Protein AF-0000000072265376 (afdb_homodimer)

Foldseek 3Di:
DCDPVVVVVVVVVCVVCVVVCCVVPPPPPPQDAFFWDWLCCCCVPAQVHDSVVVVVVCVVDVVQDDADDDPVDPIGTGALVSSLSCQCPDDDPNDHQADDFDDWAAAEEEEDFQDPPLCLLVLLLLLQVSVSSNNFQEEEAELAQVQLNVVLQRHDDDDACLHVLLLLLLLLQVVLQVQLVVDPHSVPDPADHSVPDDPVSNVSNPDDLCSSWAHGSRRRYIYRTHHNVSVCSQVVLVVSCVRGVLDPLLQRVLVSSVPDDRPSGHHYYYRHYNDDGSSVSNSQQNHQEYEYRFEQDPVSVVRRVVRVVVNVVVLVCCLVPNVPSCVSVVRDPSRDHLAYAYAYEQADPPDVSSVVSLVVCCVVVPPRYQPQHQHRAPLQVVCSVVSYHLSSDDCVVDPVVSSCVNVVSSSVVSVSVVVVSVVSVVVVVVVVVVD/DCDPVVVVVVVVVCVVCVVVCCVVPPPVPPQDAFFWDWLCCCCVPAQVHDSVVVVVVCVVDVVQDDADDDPVDPIGTGALVSSLSCQCPDDDPNDHQADDFDDWAAAEEEEDFQDPPLCLLVLLLLLQVSVSSNNFQEEEAELDQVQLNVVLQRHDDDDACLHVLLLLLLLLQVVLQVQLVVDPHSVPDPADHSVRDDPVSNVSNPDDLCSSWAHGSRRRYIYRTHHNVSVCSQVVLVVSCVRGVLDPLLQRVLVSSVPDDRPSGHHYYYRHYNDDGSSVSNSQQNHQEYEYRFEQDPVSVVRRVVRVVVNVVVLVCCLVPNVPSCVSVVRDPSRDHLAYAYAYEQADPPDPSSVVSLVVCCVVVPPRYQPQHQHRAPLQVVQSVVSYHLSSDDCVVDPVVSSCVNVVSSSSVSVSVVVVSVVSVVVVVVVVVVD

Nearest PDB structures (foldseek):
  7npe-assembly2_C  TM=7.413E-01  e=2.952E-21  Vibrio cholerae
  7npe-assembly1_A  TM=7.577E-01  e=4.444E-20  Vibrio cholerae
  7npe-assembly2_D  TM=7.498E-01  e=7.240E-20  Vibrio cholerae
  7npe-assembly1_B  TM=7.068E-01  e=3.389E-20  Vibrio cholerae
  3ez6-assembly1_B  TM=6.728E-01  e=1.058E-19  Escherichia coli

Sequence (870 aa):
MRDFSYLQDMNERSLAQQAAVRKATFSPSETKQLRPFSIWEISSFMFDVPADTLRKKLAEDPSLPQGVVEEEGRQRWFTLAEINELRRRVRFRGKKLLPERPKGRALRVAVSNFKGGVGKTVVAQHLANAAALDGYRVLVVDFDPQATLTHSMGLVEVKEWDTVWGIMCRDLCKEADRIMEAYDDPADCPYPAADELPKDVQEIGTMRVQDFIQRTAWSTIDIIPSCANAAFVEFASAQYRSLHKAWSFFGCVARYLDELPEDQYDLVIFDCPPAIGYQSLNAAFAADVLYIPSGPGYWEYDSTTSFLGQLGDALQEISDGFERIAADAGIQLPKRFVDIRVLMTRFEVANPLHVAMLQAFRNVFGADVCQHPIEMTRAVEQSGRFQMSVYEQDYREMTRETWKRARQSFDNAYAEFKETILKAWKERNEMREVAMRDFSYLQDMNERSLAQQAAVRKATFSPSETKQLRPFSIWEISSFMFDVPADTLRKKLAEDPSLPQGVVEEEGRQRWFTLAEINELRRRVRFRGKKLLPERPKGRALRVAVSNFKGGVGKTVVAQHLANAAALDGYRVLVVDFDPQATLTHSMGLVEVKEWDTVWGIMCRDLCK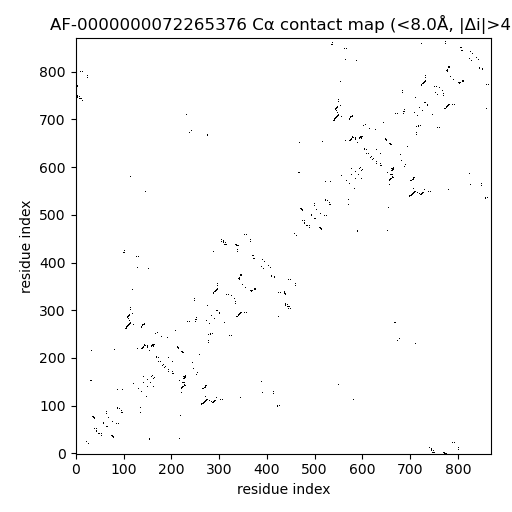EADRIMEAYDDPADCPYPAADELPKDVQEIGTMRVQDFIQRTAWSTIDIIPSCANAAFVEFASAQYRSLHKAWSFFGCVARYLDELPEDQYDLVIFDCPPAIGYQSLNAAFAADVLYIPSGPGYWEYDSTTSFLGQLGDALQEISDGFERIAADAGIQLPKRFVDIRVLMTRFEVANPLHVAMLQAFRNVFGADVCQHPIEMTRAVEQSGRFQMSVYEQDYREMTRETWKRARQSFDNAYAEFKETILKAWKERNEMREVA

Radius of gyration: 28.77 Å; Cα contacts (8 Å, |Δi|>4): 1551; chains: 2; bounding box: 77×93×60 Å

Secondary structure (DSSP, 8-state):
-BSHHHHHHHHHHHHHHHHHHHHHHS-TT----PPPEEHHHIIIIIS-S-HHHHHHHHHH-TTS---EE-TT-S-EEE-HHHHHHHHHH--BTTB--SPP--SSSPEEEEE--SSTTSSHHHHHHHHHHHHHHTT--EEEEE--TT-HHHHHTT-----GGGSHHHHHHHHHHHHHHHHHHTSSSGGG--S--GGGS-HHHHHHHT--GGGG-EE-SSTTEEEE---GGGGGHHHHHHHHHHH-TT--GGGHHHHHHHTS-TTT-SEEEEE--SS-SHHHHHHHHH-SEEEEEE-SSHHHHHHHHHHHHHHHHHHHHHHHHSHHHHHHHT--SS--BSEEEEEE-S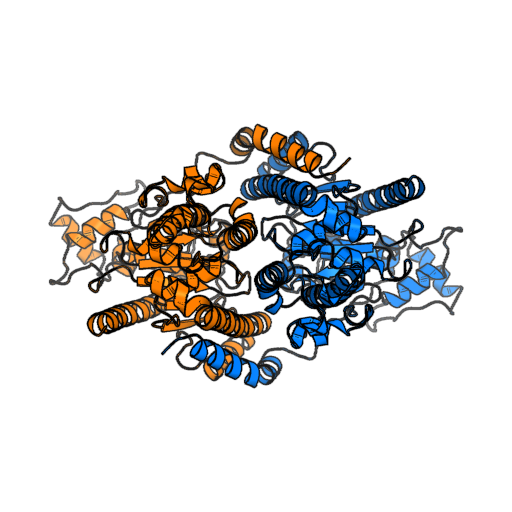B-TT-HHHHHHHHHHHHHHGGGB-SSPPBP-HHHHHHHHTT--TTTS-GGGS-HHHHHHHHHHHHHHHHHHHHHHHHHHHHHHHHHHH-/-BSHHHHHHHHHHHHHHHHHHHHHHS-TT----PPPEEHHHIIIIIS-S-HHHHHHHHHH-TTS---EE-TT-S-EEE-HHHHHHHHHH--BTTB--SPP--SSSPEEEEE--SSTTSSHHHHHHHHHHHHHHTT--EEEEE--TT-HHHHHTT-----GGGSHHHHHHHHHHHHHHHHHHTSSSGGG--S--GGGS-HHHHHHHT--GGGG-EE-SSTTEEEE---GGGGGHHHHHHHHHHH-TT--GGGHHHHHHHTS-TTT-SEEEEE--SS-SHHHHHHHHH-SEEEEEE-SSHHHHHHHHHHHHHHHHHHHHHHHHSHHHHHHHT--SS--BSEEEEEE-SB-TT-HHHHHHHHHHHHHHGGGB-SSPPBP-HHHHHHHHTT--TTTS-GGGS-HHHHHHHHHHHHHHHHHHHHHHHHHHHHHHHHHHH-

InterPro domains:
  IPR025669 AAA domain [PF13614] (109-307)
  IPR027417 P-loop containing nucleoside triphosphate hydrolase [G3DSA:3.40.50.300] (109-427)
  IPR027417 P-loop containing nucleoside triphosphate hydrolase [SSF52540] (107-409)
  IPR050678 DNA Partitioning ATPase [PTHR13696] (103-417)

pLDDT: mean 89.79, std 8.62, range [45.22, 98.81]

Structure (mmCIF, N/CA/C/O backbone):
data_AF-0000000072265376-model_v1
#
loop_
_entity.id
_entity.type
_entity.pdbx_description
1 polymer 'RepA partitioning protein/ATPase, ParA type'
#
loop_
_atom_site.group_PDB
_atom_site.id
_atom_site.type_symbol
_atom_site.label_atom_id
_atom_site.label_alt_id
_atom_site.label_comp_id
_atom_site.label_asym_id
_atom_site.label_entity_id
_atom_site.label_seq_id
_atom_site.pdbx_PDB_ins_code
_atom_site.Cartn_x
_atom_site.Cartn_y
_atom_site.Cartn_z
_atom_site.occupancy
_atom_site.B_iso_or_equiv
_atom_site.auth_seq_id
_atom_site.auth_comp_id
_atom_site.auth_asym_id
_atom_site.auth_atom_id
_atom_site.pdbx_PDB_model_num
ATOM 1 N N . MET A 1 1 ? 13.227 8.547 27.469 1 73.19 1 MET A N 1
ATOM 2 C CA . MET A 1 1 ? 13.312 9.203 26.172 1 73.19 1 MET A CA 1
ATOM 3 C C . MET A 1 1 ? 12.711 8.32 25.078 1 73.19 1 MET A C 1
ATOM 5 O O . MET A 1 1 ? 12.969 7.113 25.047 1 73.19 1 MET A O 1
ATOM 9 N N . ARG A 1 2 ? 11.805 8.812 24.297 1 91.25 2 ARG A N 1
ATOM 10 C CA . ARG A 1 2 ? 11.102 8 23.312 1 91.25 2 ARG A CA 1
ATOM 11 C C . ARG A 1 2 ? 11.898 7.895 22.031 1 91.25 2 ARG A C 1
ATOM 13 O O . ARG A 1 2 ? 11.516 8.469 21 1 91.25 2 ARG A O 1
ATOM 20 N N . ASP A 1 3 ? 13.062 7.16 22.219 1 94 3 ASP A N 1
ATOM 21 C CA . ASP A 1 3 ? 13.938 6.887 21.094 1 94 3 ASP A CA 1
ATOM 22 C C . ASP A 1 3 ? 13.727 5.465 20.562 1 94 3 ASP A C 1
ATOM 24 O O . ASP A 1 3 ? 12.68 4.859 20.797 1 94 3 ASP A O 1
ATOM 28 N N . PHE A 1 4 ? 14.68 5 19.781 1 94.06 4 PHE A N 1
ATOM 29 C CA . PHE A 1 4 ? 14.539 3.688 19.172 1 94.06 4 PHE A CA 1
ATOM 30 C C . PHE A 1 4 ? 14.398 2.602 20.219 1 94.06 4 PHE A C 1
ATOM 32 O O . PHE A 1 4 ? 13.68 1.621 20.016 1 94.06 4 PHE A O 1
ATOM 39 N N . SER A 1 5 ? 15.062 2.773 21.359 1 94.94 5 SER A N 1
ATOM 40 C CA . SER A 1 5 ? 14.992 1.774 22.422 1 94.94 5 SER A CA 1
ATOM 41 C C . SER A 1 5 ? 13.586 1.67 22.984 1 94.94 5 SER A C 1
ATOM 43 O O . SER A 1 5 ? 13.141 0.583 23.375 1 94.94 5 SER A O 1
ATOM 45 N N . TYR A 1 6 ? 12.93 2.783 23.094 1 95.12 6 TYR A N 1
ATOM 46 C CA . TYR A 1 6 ? 11.547 2.797 23.562 1 95.12 6 TYR A CA 1
ATOM 47 C C . TYR A 1 6 ? 10.641 2.01 22.625 1 95.12 6 TYR A C 1
ATOM 49 O O . TYR A 1 6 ? 9.797 1.232 23.078 1 95.12 6 TYR A O 1
ATOM 57 N N . LEU A 1 7 ? 10.773 2.215 21.359 1 95.25 7 LEU A N 1
ATOM 58 C CA . LEU A 1 7 ? 10 1.489 20.344 1 95.25 7 LEU A CA 1
ATOM 59 C C . LEU A 1 7 ? 10.289 -0.007 20.422 1 95.25 7 LEU A C 1
ATOM 61 O O . LEU A 1 7 ? 9.375 -0.825 20.328 1 95.25 7 LEU A O 1
ATOM 65 N N . GLN A 1 8 ? 11.555 -0.35 20.578 1 94.62 8 GLN A N 1
ATOM 66 C CA . GLN A 1 8 ? 11.961 -1.748 20.688 1 94.62 8 GLN A CA 1
ATOM 67 C C . GLN A 1 8 ? 11.391 -2.396 21.938 1 94.62 8 GLN A C 1
ATOM 69 O O . GLN A 1 8 ? 11.016 -3.572 21.922 1 94.62 8 GLN A O 1
ATOM 74 N N . ASP A 1 9 ? 11.352 -1.586 23 1 95.19 9 ASP A N 1
ATOM 75 C CA . ASP A 1 9 ? 10.75 -2.078 24.234 1 95.19 9 ASP A CA 1
ATOM 76 C C . ASP A 1 9 ? 9.258 -2.359 24.047 1 95.19 9 ASP A C 1
ATOM 78 O O . ASP A 1 9 ? 8.742 -3.367 24.531 1 95.19 9 ASP A O 1
ATOM 82 N N . MET A 1 10 ? 8.578 -1.431 23.422 1 94.69 10 MET A N 1
ATOM 83 C CA . MET A 1 10 ? 7.168 -1.646 23.109 1 94.69 10 MET A CA 1
ATOM 84 C C . MET A 1 10 ? 6.984 -2.918 22.281 1 94.69 10 MET A C 1
ATOM 86 O O . MET A 1 10 ? 6.062 -3.697 22.531 1 94.69 10 MET A O 1
ATOM 90 N N . ASN A 1 11 ? 7.828 -3.104 21.266 1 93.5 11 ASN A N 1
ATOM 91 C CA . ASN A 1 11 ? 7.797 -4.289 20.422 1 93.5 11 ASN A CA 1
ATOM 92 C C . ASN A 1 11 ? 7.98 -5.566 21.234 1 93.5 11 ASN A C 1
ATOM 94 O O . ASN A 1 11 ? 7.258 -6.543 21.031 1 93.5 11 ASN A O 1
ATOM 98 N N . GLU A 1 12 ? 8.969 -5.566 22.109 1 93.56 12 GLU A N 1
ATOM 99 C CA . GLU A 1 12 ? 9.266 -6.738 22.938 1 93.56 12 GLU A CA 1
ATOM 100 C C . GLU A 1 12 ? 8.086 -7.105 23.828 1 93.56 12 GLU A C 1
ATOM 102 O O . GLU A 1 12 ? 7.754 -8.281 23.969 1 93.56 12 GLU A O 1
ATOM 107 N N . ARG A 1 13 ? 7.477 -6.102 24.406 1 93.06 13 ARG A N 1
ATOM 108 C CA . ARG A 1 13 ? 6.301 -6.34 25.234 1 93.06 13 ARG A CA 1
ATOM 109 C C . ARG A 1 13 ? 5.168 -6.945 24.422 1 93.06 13 ARG A C 1
ATOM 111 O O . ARG A 1 13 ? 4.469 -7.848 24.891 1 93.06 13 ARG A O 1
ATOM 118 N N . SER A 1 14 ? 4.984 -6.406 23.266 1 92.56 14 SER A N 1
ATOM 119 C CA . SER A 1 14 ? 3.932 -6.898 22.375 1 92.56 14 SER A CA 1
ATOM 120 C C . SER A 1 14 ? 4.184 -8.344 21.969 1 92.56 14 SER A C 1
ATOM 122 O O . SER A 1 14 ? 3.27 -9.172 22 1 92.56 14 SER A O 1
ATOM 124 N N . LEU A 1 15 ? 5.418 -8.641 21.578 1 87.69 15 LEU A N 1
ATOM 125 C CA . LEU A 1 15 ? 5.785 -9.992 21.172 1 87.69 15 LEU A CA 1
ATOM 126 C C . LEU A 1 15 ? 5.559 -10.984 22.297 1 87.69 15 LEU A C 1
ATOM 128 O O . LEU A 1 15 ? 5.113 -12.109 22.062 1 87.69 15 LEU A O 1
ATOM 132 N N . ALA A 1 16 ? 5.863 -10.516 23.5 1 88.62 16 ALA A N 1
ATOM 133 C CA . ALA A 1 16 ? 5.73 -11.383 24.672 1 88.62 16 ALA A CA 1
ATOM 134 C C . ALA A 1 16 ? 4.273 -11.758 24.906 1 88.62 16 ALA A C 1
ATOM 136 O O . ALA A 1 16 ? 3.979 -12.836 25.422 1 88.62 16 ALA A O 1
ATOM 137 N N . GLN A 1 17 ? 3.369 -10.945 24.5 1 87.62 17 GLN A N 1
ATOM 138 C CA . GLN A 1 17 ? 1.954 -11.172 24.766 1 87.62 17 GLN A CA 1
ATOM 139 C C . GLN A 1 17 ? 1.218 -11.648 23.516 1 87.62 17 GLN A C 1
ATOM 141 O O . GLN A 1 17 ? 0 -11.844 23.547 1 87.62 17 GLN A O 1
ATOM 146 N N . GLN A 1 18 ? 1.909 -11.789 22.453 1 82.5 18 GLN A N 1
ATOM 147 C CA . GLN A 1 18 ? 1.302 -12.047 21.141 1 82.5 18 GLN A CA 1
ATOM 148 C C . GLN A 1 18 ? 0.483 -13.336 21.172 1 82.5 18 GLN A C 1
ATOM 150 O O . GLN A 1 18 ? -0.632 -13.375 20.641 1 82.5 18 GLN A O 1
ATOM 155 N N . ALA A 1 19 ? 1.079 -14.344 21.766 1 76.81 19 ALA A N 1
ATOM 156 C CA . ALA A 1 19 ? 0.381 -15.625 21.828 1 76.81 19 ALA A CA 1
ATOM 157 C C . ALA A 1 19 ? -0.904 -15.508 22.641 1 76.81 19 ALA A C 1
ATOM 159 O O . ALA A 1 19 ? -1.944 -16.047 22.266 1 76.81 19 ALA A O 1
ATOM 160 N N . ALA A 1 20 ? -0.816 -14.812 23.734 1 80.5 20 ALA A N 1
ATOM 161 C CA . ALA A 1 20 ? -1.979 -14.617 24.594 1 80.5 20 ALA A CA 1
ATOM 162 C C . ALA A 1 20 ? -3.059 -13.805 23.891 1 80.5 20 ALA A C 1
ATOM 164 O O . ALA A 1 20 ? -4.25 -14.102 24.016 1 80.5 20 ALA A O 1
ATOM 165 N N . VAL A 1 21 ? -2.629 -12.828 23.188 1 81.88 21 VAL A N 1
ATOM 166 C CA . VAL A 1 21 ? -3.557 -11.969 22.469 1 81.88 21 VAL A CA 1
ATOM 167 C C . VAL A 1 21 ? -4.238 -12.758 21.344 1 81.88 21 VAL A C 1
ATOM 169 O O . VAL A 1 21 ? -5.441 -12.617 21.125 1 81.88 21 VAL A O 1
ATOM 172 N N . ARG A 1 22 ? -3.471 -13.531 20.719 1 77.31 22 ARG A N 1
ATOM 173 C CA . ARG A 1 22 ? -4.016 -14.367 19.656 1 77.31 22 ARG A CA 1
ATOM 174 C C . ARG A 1 22 ? -5.086 -15.312 20.203 1 77.31 22 ARG A C 1
ATOM 176 O O . ARG A 1 22 ? -6.164 -15.43 19.609 1 77.31 22 ARG A O 1
ATOM 183 N N . LYS A 1 23 ? -4.75 -15.984 21.25 1 74.25 23 LYS A N 1
ATOM 184 C CA . LYS A 1 23 ? -5.672 -16.938 21.844 1 74.25 23 LYS A CA 1
ATOM 185 C C . LYS A 1 23 ? -6.969 -16.25 22.281 1 74.25 23 LYS A C 1
ATOM 187 O O . LYS A 1 23 ? -8.047 -16.828 22.156 1 74.25 23 LYS A O 1
ATOM 192 N N . ALA A 1 24 ? -6.816 -15.039 22.719 1 72.06 24 ALA A N 1
ATOM 193 C CA . ALA A 1 24 ? -7.961 -14.32 23.281 1 72.06 24 ALA A CA 1
ATOM 194 C C . ALA A 1 24 ? -8.812 -13.703 22.172 1 72.06 24 ALA A C 1
ATOM 196 O O . ALA A 1 24 ? -9.992 -13.406 22.375 1 72.06 24 ALA A O 1
ATOM 197 N N . THR A 1 25 ? -8.164 -13.492 21.125 1 67.06 25 THR A N 1
ATOM 198 C CA . THR A 1 25 ? -8.859 -12.641 20.172 1 67.06 25 THR A CA 1
ATOM 199 C C . THR A 1 25 ? -9.047 -13.359 18.844 1 67.06 25 THR A C 1
ATOM 201 O O . THR A 1 25 ? -9.727 -12.844 17.938 1 67.06 25 THR A O 1
ATOM 204 N N . PHE A 1 26 ? -8.031 -14.391 18.75 1 60.47 26 PHE A N 1
ATOM 205 C CA . PHE A 1 26 ? -8.102 -15.109 17.484 1 60.47 26 PHE A CA 1
ATOM 206 C C . PHE A 1 26 ? -8.852 -16.438 17.656 1 60.47 26 PHE A C 1
ATOM 208 O O . PHE A 1 26 ? -8.617 -17.172 18.609 1 60.47 26 PHE A O 1
ATOM 215 N N . SER A 1 27 ? -9.945 -16.609 17.328 1 53.09 27 SER A N 1
ATOM 216 C CA . SER A 1 27 ? -10.562 -17.922 17.375 1 53.09 27 SER A CA 1
ATOM 217 C C . SER A 1 27 ? -9.734 -18.953 16.594 1 53.09 27 SER A C 1
ATOM 219 O O . SER A 1 27 ? -9.648 -18.875 15.359 1 53.09 27 SER A O 1
ATOM 221 N N . PRO A 1 28 ? -8.547 -19.375 17.297 1 47.94 28 PRO A N 1
ATOM 222 C CA . PRO A 1 28 ? -7.629 -20.344 16.703 1 47.94 28 PRO A CA 1
ATOM 223 C C . PRO A 1 28 ? -8.328 -21.312 15.742 1 47.94 28 PRO A C 1
ATOM 225 O O . PRO A 1 28 ? -7.699 -21.812 14.805 1 47.94 28 PRO A O 1
ATOM 228 N N . SER A 1 29 ? -9.312 -21.953 16.469 1 45.22 29 SER A N 1
ATOM 229 C CA . SER A 1 29 ? -9.82 -23.172 15.875 1 45.22 29 SER A CA 1
ATOM 230 C C . SER A 1 29 ? -9.867 -23.078 14.352 1 45.22 29 SER A C 1
ATOM 232 O O . SER A 1 29 ? -10 -24.078 13.656 1 45.22 29 SER A O 1
ATOM 234 N N . GLU A 1 30 ? -10.195 -21.969 13.664 1 55.22 30 GLU A N 1
ATOM 235 C CA . GLU A 1 30 ? -10.836 -22.344 12.406 1 55.22 30 GLU A CA 1
ATOM 236 C C . GLU A 1 30 ? -9.875 -22.188 11.227 1 55.22 30 GLU A C 1
ATOM 238 O O . GLU A 1 30 ? -9.664 -21.078 10.727 1 55.22 30 GLU A O 1
ATOM 243 N N . THR A 1 31 ? -8.656 -23.031 11.344 1 70.62 31 THR A N 1
ATOM 244 C CA . THR A 1 31 ? -7.984 -23.219 10.062 1 70.62 31 THR A CA 1
ATOM 245 C C . THR A 1 31 ? -8.992 -23.188 8.914 1 70.62 31 THR A C 1
ATOM 247 O O . THR A 1 31 ? -10.016 -23.859 8.961 1 70.62 31 THR A O 1
ATOM 250 N N . LYS A 1 32 ? -8.625 -22.359 8.086 1 84.62 32 LYS A N 1
ATOM 251 C CA . LYS A 1 32 ? -9.5 -22.25 6.922 1 84.62 32 LYS A CA 1
ATOM 252 C C . LYS A 1 32 ? -9.539 -23.578 6.152 1 84.62 32 LYS A C 1
ATOM 254 O O . LYS A 1 32 ? -8.5 -24.188 5.902 1 84.62 32 LYS A O 1
ATOM 259 N N . GLN A 1 33 ? -10.711 -24.047 5.953 1 87.75 33 GLN A N 1
ATOM 260 C CA . GLN A 1 33 ? -10.922 -25.234 5.121 1 87.75 33 GLN A CA 1
ATOM 261 C C . GLN A 1 33 ? -11.805 -24.906 3.92 1 87.75 33 GLN A C 1
ATOM 263 O O . GLN A 1 33 ? -12.766 -24.141 4.035 1 87.75 33 GLN A O 1
ATOM 268 N N . LEU A 1 34 ? -11.398 -25.453 2.85 1 93.38 34 LEU A N 1
ATOM 269 C CA . LEU A 1 34 ? -12.227 -25.312 1.657 1 93.38 34 LEU A CA 1
ATOM 270 C C . LEU A 1 34 ? -13.469 -26.188 1.746 1 93.38 34 LEU A C 1
ATOM 272 O O . LEU A 1 34 ? -13.375 -27.391 2.033 1 93.38 34 LEU A O 1
ATOM 276 N N . ARG A 1 35 ? -14.555 -25.609 1.521 1 91.88 35 ARG A N 1
ATOM 277 C CA . ARG A 1 35 ? -15.797 -26.375 1.541 1 91.88 35 ARG A CA 1
ATOM 278 C C . ARG A 1 35 ? -15.844 -27.375 0.395 1 91.88 35 ARG A C 1
ATOM 280 O O . ARG A 1 35 ? -15.172 -27.203 -0.623 1 91.88 35 ARG A O 1
ATOM 287 N N . PRO A 1 36 ? -16.656 -28.406 0.591 1 94.88 36 PRO A N 1
ATOM 288 C CA . PRO A 1 36 ? -16.875 -29.312 -0.539 1 94.88 36 PRO A CA 1
ATOM 289 C C . PRO A 1 36 ? -17.797 -28.719 -1.597 1 94.88 36 PRO A C 1
ATOM 291 O O . PRO A 1 36 ? -18.406 -27.672 -1.379 1 94.88 36 PRO A O 1
ATOM 294 N N . PHE A 1 37 ? -17.781 -29.391 -2.725 1 95.62 37 PHE A N 1
ATOM 295 C CA . PHE A 1 37 ? -18.594 -28.953 -3.855 1 95.62 37 PHE A CA 1
ATOM 296 C C . PHE A 1 37 ? -19.656 -29.969 -4.203 1 95.62 37 PHE A C 1
ATOM 298 O O . PHE A 1 37 ? -19.422 -31.172 -4.145 1 95.62 37 PHE A O 1
ATOM 305 N N . SER A 1 38 ? -20.828 -29.5 -4.594 1 93.5 38 SER A N 1
ATOM 306 C CA . SER A 1 38 ? -21.938 -30.375 -4.941 1 93.5 38 SER A CA 1
ATOM 307 C C . SER A 1 38 ? -21.766 -30.953 -6.34 1 93.5 38 SER A C 1
ATOM 309 O O . SER A 1 38 ? -21.047 -30.391 -7.164 1 93.5 38 SER A O 1
ATOM 311 N N . ILE A 1 39 ? -22.438 -32.031 -6.574 1 93.56 39 ILE A N 1
ATOM 312 C CA . ILE A 1 39 ? -22.422 -32.625 -7.898 1 93.56 39 ILE A CA 1
ATOM 313 C C . ILE A 1 39 ? -22.922 -31.641 -8.938 1 93.56 39 ILE A C 1
ATOM 315 O O . ILE A 1 39 ? -22.453 -31.625 -10.078 1 93.56 39 ILE A O 1
ATOM 319 N N . TRP A 1 40 ? -23.828 -30.828 -8.516 1 91.44 40 TRP A N 1
ATOM 320 C CA . TRP A 1 40 ? -24.344 -29.812 -9.422 1 91.44 40 TRP A CA 1
ATOM 321 C C . TRP A 1 40 ? -23.25 -28.812 -9.812 1 91.44 40 TRP A C 1
ATOM 323 O O . TRP A 1 40 ? -23.094 -28.484 -10.984 1 91.44 40 TRP A O 1
ATOM 333 N N . GLU A 1 41 ? -22.516 -28.328 -8.852 1 93.56 41 GLU A N 1
ATOM 334 C CA . GLU A 1 41 ? -21.406 -27.406 -9.109 1 93.56 41 GLU A CA 1
ATOM 335 C C . GLU A 1 41 ? -20.359 -28.047 -10.008 1 93.56 41 GLU A C 1
ATOM 337 O O . GLU A 1 41 ? -19.875 -27.422 -10.953 1 93.56 41 GLU A O 1
ATOM 342 N N . ILE A 1 42 ? -20.062 -29.312 -9.703 1 95.75 42 ILE A N 1
ATOM 343 C CA . ILE A 1 42 ? -19.016 -30.016 -10.422 1 95.75 42 ILE A CA 1
ATOM 344 C C . ILE A 1 42 ? -19.438 -30.219 -11.875 1 95.75 42 ILE A C 1
ATOM 346 O O . ILE A 1 42 ? -18.672 -29.938 -12.797 1 95.75 42 ILE A O 1
ATOM 350 N N . SER A 1 43 ? -20.641 -30.641 -12.078 1 94.44 43 SER A N 1
ATOM 351 C CA . SER A 1 43 ? -21.156 -30.953 -13.414 1 94.44 43 SER A CA 1
ATOM 352 C C . SER A 1 43 ? -21.344 -29.672 -14.234 1 94.44 43 SER A C 1
ATOM 354 O O . SER A 1 43 ? -21 -29.641 -15.414 1 94.44 43 SER A O 1
ATOM 356 N N . SER A 1 44 ? -21.75 -28.578 -13.609 1 92 44 SER A N 1
ATOM 357 C CA . SER A 1 44 ? -22.141 -27.375 -14.328 1 92 44 SER A CA 1
ATOM 358 C C . SER A 1 44 ? -20.953 -26.438 -14.555 1 92 44 SER A C 1
ATOM 360 O O . SER A 1 44 ? -20.891 -25.75 -15.578 1 92 44 SER A O 1
ATOM 362 N N . PHE A 1 45 ? -20 -26.453 -13.594 1 92.31 45 PHE A N 1
ATOM 363 C CA . PHE A 1 45 ? -19.031 -25.375 -13.633 1 92.31 45 PHE A CA 1
ATOM 364 C C . PHE A 1 45 ? -17.609 -25.922 -13.758 1 92.31 45 PHE A C 1
ATOM 366 O O . PHE A 1 45 ? -16.672 -25.172 -14.008 1 92.31 45 PHE A O 1
ATOM 373 N N . MET A 1 46 ? -17.453 -27.234 -13.594 1 94 46 MET A N 1
ATOM 374 C CA . MET A 1 46 ? -16.094 -27.766 -13.625 1 94 46 MET A CA 1
ATOM 375 C C . MET A 1 46 ? -15.922 -28.75 -14.773 1 94 46 MET A C 1
ATOM 377 O O . MET A 1 46 ? -15.062 -28.578 -15.633 1 94 46 MET A O 1
ATOM 381 N N . PHE A 1 47 ? -16.828 -29.703 -14.852 1 94.88 47 PHE A N 1
ATOM 382 C CA . PHE A 1 47 ? -16.672 -30.766 -15.844 1 94.88 47 PHE A CA 1
ATOM 383 C C . PHE A 1 47 ? -17.484 -30.469 -17.094 1 94.88 47 PHE A C 1
ATOM 385 O O . PHE A 1 47 ? -17.25 -31.062 -18.156 1 94.88 47 PHE A O 1
ATOM 392 N N . ASP A 1 48 ? -18.422 -29.609 -17.031 1 91.81 48 ASP A N 1
ATOM 393 C CA . ASP A 1 48 ? -19.312 -29.25 -18.125 1 91.81 48 ASP A CA 1
ATOM 394 C C . ASP A 1 48 ? -20 -30.484 -18.688 1 91.81 48 ASP A C 1
ATOM 396 O O . ASP A 1 48 ? -19.938 -30.75 -19.891 1 91.81 48 ASP A O 1
ATOM 400 N N . VAL A 1 49 ? -20.609 -31.281 -17.844 1 93.94 49 VAL A N 1
ATOM 401 C CA . VAL A 1 49 ? -21.406 -32.438 -18.188 1 93.94 49 VAL A CA 1
ATOM 402 C C . VAL A 1 49 ? -22.719 -32.438 -17.406 1 93.94 49 VAL A C 1
ATOM 404 O O . VAL A 1 49 ? -22.812 -31.828 -16.344 1 93.94 49 VAL A O 1
ATOM 407 N N . PRO A 1 50 ? -23.766 -33.031 -17.938 1 94.06 50 PRO A N 1
ATOM 408 C CA . PRO A 1 50 ? -25 -33.125 -17.156 1 94.06 50 PRO A CA 1
ATOM 409 C C . PRO A 1 50 ? -24.812 -33.906 -15.852 1 94.06 50 PRO A C 1
ATOM 411 O O . PRO A 1 50 ? -24.078 -34.906 -15.812 1 94.06 50 PRO A O 1
ATOM 414 N N . ALA A 1 51 ? -25.5 -33.438 -14.883 1 93.94 51 ALA A N 1
ATOM 415 C CA . ALA A 1 51 ? -25.391 -34.062 -13.562 1 93.94 51 ALA A CA 1
ATOM 416 C C . ALA A 1 51 ? -25.719 -35.531 -13.617 1 93.94 51 ALA A C 1
ATOM 418 O O . ALA A 1 51 ? -25.094 -36.344 -12.938 1 93.94 51 ALA A O 1
ATOM 419 N N . ASP A 1 52 ? -26.688 -35.812 -14.422 1 94.31 52 ASP A N 1
ATOM 420 C CA . ASP A 1 52 ? -27.125 -37.219 -14.531 1 94.31 52 ASP A CA 1
ATOM 421 C C . ASP A 1 52 ? -26.047 -38.094 -15.133 1 94.31 52 ASP A C 1
ATOM 423 O O . ASP A 1 52 ? -25.891 -39.25 -14.75 1 94.31 52 ASP A O 1
ATOM 427 N N . THR A 1 53 ? -25.344 -37.562 -16.031 1 94.56 53 THR A N 1
ATOM 428 C CA . THR A 1 53 ? -24.234 -38.281 -16.656 1 94.56 53 THR A CA 1
ATOM 429 C C . THR A 1 53 ? -23.141 -38.594 -15.641 1 94.56 53 THR A C 1
ATOM 431 O O . THR A 1 53 ? -22.578 -39.688 -15.625 1 94.56 53 THR A O 1
ATOM 434 N N . LEU A 1 54 ? -22.828 -37.656 -14.805 1 94.62 54 LEU A N 1
ATOM 435 C CA . LEU A 1 54 ? -21.828 -37.844 -13.766 1 94.62 54 LEU A CA 1
ATOM 436 C C . LEU A 1 54 ? -22.297 -38.875 -12.727 1 94.62 54 LEU A C 1
ATOM 438 O O . LEU A 1 54 ? -21.531 -39.719 -12.305 1 94.62 54 LEU A O 1
ATOM 442 N N . ARG A 1 55 ? -23.578 -38.812 -12.383 1 93.75 55 ARG A N 1
ATOM 443 C CA . ARG A 1 55 ? -24.141 -39.75 -11.422 1 93.75 55 ARG A CA 1
ATOM 444 C C . ARG A 1 55 ? -24.078 -41.188 -11.953 1 93.75 55 ARG A C 1
ATOM 446 O O . ARG A 1 55 ? -23.797 -42.125 -11.203 1 93.75 55 ARG A O 1
ATOM 453 N N . LYS A 1 56 ? -24.391 -41.219 -13.148 1 94.31 56 LYS A N 1
ATOM 454 C CA . LYS A 1 56 ? -24.344 -42.531 -13.781 1 94.31 56 LYS A CA 1
ATOM 455 C C . LYS A 1 56 ? -22.938 -43.125 -13.773 1 94.31 56 LYS A C 1
ATOM 457 O O . LYS A 1 56 ? -22.734 -44.312 -13.484 1 94.31 56 LYS A O 1
ATOM 462 N N . LYS A 1 57 ? -21.984 -42.312 -14.117 1 94 57 LYS A N 1
ATOM 463 C CA . LYS A 1 57 ? -20.594 -42.75 -14.117 1 94 57 LYS A CA 1
ATOM 464 C C . LYS A 1 57 ? -20.156 -43.188 -12.734 1 94 57 LYS A C 1
ATOM 466 O O . LYS A 1 57 ? -19.391 -44.156 -12.602 1 94 57 LYS A O 1
ATOM 471 N N . LEU A 1 58 ? -20.562 -42.469 -11.719 1 94.44 58 LEU A N 1
ATOM 472 C CA . LEU A 1 58 ? -20.219 -42.812 -10.344 1 94.44 58 LEU A CA 1
ATOM 473 C C . LEU A 1 58 ? -20.859 -44.125 -9.922 1 94.44 58 LEU A C 1
ATOM 475 O O . LEU A 1 58 ? -20.25 -44.938 -9.211 1 94.44 58 LEU A O 1
ATOM 479 N N . ALA A 1 59 ? -22.047 -44.312 -10.383 1 93.94 59 ALA A N 1
ATOM 480 C CA . ALA A 1 59 ? -22.781 -45.531 -10.062 1 93.94 59 ALA A CA 1
ATOM 481 C C . ALA A 1 59 ? -22.141 -46.75 -10.75 1 93.94 59 ALA A C 1
ATOM 483 O O . ALA A 1 59 ? -22.141 -47.844 -10.195 1 93.94 59 ALA A O 1
ATOM 484 N N . GLU A 1 60 ? -21.641 -46.562 -11.906 1 94.69 60 GLU A N 1
ATOM 485 C CA . GLU A 1 60 ? -21.062 -47.656 -12.711 1 94.69 60 GLU A CA 1
ATOM 486 C C . GLU A 1 60 ? -19.703 -48.094 -12.148 1 94.69 60 GLU A C 1
ATOM 488 O O . GLU A 1 60 ? -19.297 -49.219 -12.336 1 94.69 60 GLU A O 1
ATOM 493 N N . ASP A 1 61 ? -18.984 -47.219 -11.547 1 95.25 61 ASP A N 1
ATOM 494 C CA . ASP A 1 61 ? -17.656 -47.5 -11.016 1 95.25 61 ASP A CA 1
ATOM 495 C C . ASP A 1 61 ? -17.547 -47.094 -9.547 1 95.25 61 ASP A C 1
ATOM 497 O O . ASP A 1 61 ? -17.094 -46 -9.242 1 95.25 61 ASP A O 1
ATOM 501 N N . PRO A 1 62 ? -17.797 -47.969 -8.609 1 94.19 62 PRO A N 1
ATOM 502 C CA . PRO A 1 62 ? -17.797 -47.656 -7.18 1 94.19 62 PRO A CA 1
ATOM 503 C C . PRO A 1 62 ? -16.406 -47.344 -6.645 1 94.19 62 PRO A C 1
ATOM 505 O O . PRO A 1 62 ? -16.266 -46.875 -5.52 1 94.19 62 PRO A O 1
ATOM 508 N N . SER A 1 63 ? -15.43 -47.625 -7.492 1 95.88 63 SER A N 1
ATOM 509 C CA . SER A 1 63 ? -14.07 -47.375 -7.035 1 95.88 63 SER A CA 1
ATOM 510 C C . SER A 1 63 ? -13.742 -45.875 -7.117 1 95.88 63 SER A C 1
ATOM 512 O O . SER A 1 63 ? -12.773 -45.406 -6.516 1 95.88 63 SER A O 1
ATOM 514 N N . LEU A 1 64 ? -14.508 -45.156 -7.824 1 96.38 64 LEU A N 1
ATOM 515 C CA . LEU A 1 64 ? -14.336 -43.688 -7.91 1 96.38 64 LEU A CA 1
ATOM 516 C C . LEU A 1 64 ? -14.75 -43.031 -6.613 1 96.38 64 LEU A C 1
ATOM 518 O O . LEU A 1 64 ? -15.547 -43.562 -5.848 1 96.38 64 LEU A O 1
ATOM 522 N N . PRO A 1 65 ? -14.148 -41.844 -6.344 1 96.25 65 PRO A N 1
ATOM 523 C CA . PRO A 1 65 ? -14.672 -41.094 -5.195 1 96.25 65 PRO A CA 1
ATOM 524 C C . PRO A 1 65 ? -16.188 -40.875 -5.273 1 96.25 65 PRO A C 1
ATOM 526 O O . PRO A 1 65 ? -16.688 -40.406 -6.293 1 96.25 65 PRO A O 1
ATOM 529 N N . GLN A 1 66 ? -16.844 -41.188 -4.203 1 94.31 66 GLN A N 1
ATOM 530 C CA . GLN A 1 66 ? -18.297 -41.156 -4.223 1 94.31 66 GLN A CA 1
ATOM 531 C C . GLN A 1 66 ? -18.844 -39.906 -3.531 1 94.31 66 GLN A C 1
ATOM 533 O O . GLN A 1 66 ? -20.016 -39.594 -3.658 1 94.31 66 GLN A O 1
ATOM 538 N N . GLY A 1 67 ? -18.031 -39.125 -2.943 1 93.81 67 GLY A N 1
ATOM 539 C CA . GLY A 1 67 ? -18.484 -38 -2.189 1 93.81 67 GLY A CA 1
ATOM 540 C C . GLY A 1 67 ? -19.25 -38.375 -0.927 1 93.81 67 GLY A C 1
ATOM 541 O O . GLY A 1 67 ? -19.312 -39.531 -0.564 1 93.81 67 GLY A O 1
ATOM 542 N N . VAL A 1 68 ? -19.641 -37.344 -0.157 1 92.94 68 VAL A N 1
ATOM 543 C CA . VAL A 1 68 ? -20.375 -37.531 1.088 1 92.94 68 VAL A CA 1
ATOM 544 C C . VAL A 1 68 ? -21.781 -36.969 0.97 1 92.94 68 VAL A C 1
ATOM 546 O O . VAL A 1 68 ? -21.953 -35.875 0.409 1 92.94 68 VAL A O 1
ATOM 549 N N . VAL A 1 69 ? -22.75 -37.75 1.413 1 88.38 69 VAL A N 1
ATOM 550 C CA . VAL A 1 69 ? -24.125 -37.281 1.438 1 88.38 69 VAL A CA 1
ATOM 551 C C . VAL A 1 69 ? -24.406 -36.625 2.785 1 88.38 69 VAL A C 1
ATOM 553 O O . VAL A 1 69 ? -24.188 -37.219 3.838 1 88.38 69 VAL A O 1
ATOM 556 N N . GLU A 1 70 ? -24.766 -35.281 2.688 1 78.69 70 GLU A N 1
ATOM 557 C CA . GLU A 1 70 ? -25.109 -34.594 3.928 1 78.69 70 GLU A CA 1
ATOM 558 C C . GLU A 1 70 ? -26.453 -35.062 4.465 1 78.69 70 GLU A C 1
ATOM 560 O O . GLU A 1 70 ? -27.312 -35.5 3.695 1 78.69 70 GLU A O 1
ATOM 565 N N . GLU A 1 71 ? -26.641 -35.188 5.758 1 66.94 71 GLU A N 1
ATOM 566 C CA . GLU A 1 71 ? -27.797 -35.75 6.469 1 66.94 71 GLU A CA 1
ATOM 567 C C . GLU A 1 71 ? -29.094 -35.156 5.93 1 66.94 71 GLU A C 1
ATOM 569 O O . GLU A 1 71 ? -30.078 -35.906 5.727 1 66.94 71 GLU A O 1
ATOM 574 N N . GLU A 1 72 ? -29.188 -33.875 5.914 1 64.69 72 GLU A N 1
ATOM 575 C CA . GLU A 1 72 ? -30.469 -33.281 5.57 1 64.69 72 GLU A CA 1
ATOM 576 C C . GLU A 1 72 ? -30.641 -33.156 4.059 1 64.69 72 GLU A C 1
ATOM 578 O O . GLU A 1 72 ? -31.672 -32.688 3.58 1 64.69 72 GLU A O 1
ATOM 583 N N . GLY A 1 73 ? -29.641 -33.75 3.275 1 64.69 73 GLY A N 1
ATOM 584 C CA . GLY A 1 73 ? -29.797 -33.469 1.856 1 64.69 73 GLY A CA 1
ATOM 585 C C . GLY A 1 73 ? -29.516 -34.688 0.98 1 64.69 73 GLY A C 1
ATOM 586 O O . GLY A 1 73 ? -29.125 -35.75 1.478 1 64.69 73 GLY A O 1
ATOM 587 N N . ARG A 1 74 ? -30.078 -34.781 -0.176 1 72.12 74 ARG A N 1
ATOM 588 C CA . ARG A 1 74 ? -29.953 -35.844 -1.158 1 72.12 74 ARG A CA 1
ATOM 589 C C . ARG A 1 74 ? -28.75 -35.625 -2.076 1 72.12 74 ARG A C 1
ATOM 591 O O . ARG A 1 74 ? -28.422 -36.469 -2.912 1 72.12 74 ARG A O 1
ATOM 598 N N . GLN A 1 75 ? -28 -34.5 -1.757 1 85.88 75 GLN A N 1
ATOM 599 C CA . GLN A 1 75 ? -26.922 -34.156 -2.695 1 85.88 75 GLN A CA 1
ATOM 600 C C . GLN A 1 75 ? -25.578 -34.688 -2.193 1 85.88 75 GLN A C 1
ATOM 602 O O . GLN A 1 75 ? -25.312 -34.688 -0.989 1 85.88 75 GLN A O 1
ATOM 607 N N . ARG A 1 76 ? -24.75 -35.188 -3.129 1 91.06 76 ARG A N 1
ATOM 608 C CA . ARG A 1 76 ? -23.391 -35.625 -2.818 1 91.06 76 ARG A CA 1
ATOM 609 C C . ARG A 1 76 ? -22.406 -34.469 -2.898 1 91.06 76 ARG A C 1
ATOM 611 O O . ARG A 1 76 ? -22.516 -33.594 -3.789 1 91.06 76 ARG A O 1
ATOM 618 N N . TRP A 1 77 ? -21.531 -34.438 -1.958 1 95.19 77 TRP A N 1
ATOM 619 C CA . TRP A 1 77 ? -20.531 -33.375 -1.869 1 95.19 77 TRP A CA 1
ATOM 620 C C . TRP A 1 77 ? -19.125 -33.969 -1.994 1 95.19 77 TRP A C 1
ATOM 622 O O . TRP A 1 77 ? -18.844 -35.031 -1.449 1 95.19 77 TRP A O 1
ATOM 632 N N . PHE A 1 78 ? -18.297 -33.312 -2.781 1 96.81 78 PHE A N 1
ATOM 633 C CA . PHE A 1 78 ? -16.953 -33.812 -3.061 1 96.81 78 PHE A CA 1
ATOM 634 C C . PHE A 1 78 ? -15.906 -32.75 -2.674 1 96.81 78 PHE A C 1
ATOM 636 O O . PHE A 1 78 ? -16.094 -31.562 -2.912 1 96.81 78 PHE A O 1
ATOM 643 N N . THR A 1 79 ? -14.82 -33.219 -2.043 1 96.06 79 THR A N 1
ATOM 644 C CA . THR A 1 79 ? -13.68 -32.344 -1.817 1 96.06 79 THR A CA 1
ATOM 645 C C . THR A 1 79 ? -12.945 -32.062 -3.127 1 96.06 79 THR A C 1
ATOM 647 O O . THR A 1 79 ? -13.117 -32.781 -4.109 1 96.06 79 THR A O 1
ATOM 650 N N . LEU A 1 80 ? -12.203 -31.016 -3.129 1 96.44 80 LEU A N 1
ATOM 651 C CA . LEU A 1 80 ? -11.422 -30.703 -4.324 1 96.44 80 LEU A CA 1
ATOM 652 C C . LEU A 1 80 ? -10.477 -31.844 -4.672 1 96.44 80 LEU A C 1
ATOM 654 O O . LEU A 1 80 ? -10.258 -32.125 -5.852 1 96.44 80 LEU A O 1
ATOM 658 N N . ALA A 1 81 ? -9.922 -32.5 -3.686 1 95.69 81 ALA A N 1
ATOM 659 C CA . ALA A 1 81 ? -9.039 -33.625 -3.916 1 95.69 81 ALA A CA 1
ATOM 660 C C . ALA A 1 81 ? -9.781 -34.75 -4.633 1 95.69 81 ALA A C 1
ATOM 662 O O . ALA A 1 81 ? -9.234 -35.375 -5.559 1 95.69 81 ALA A O 1
ATOM 663 N N . GLU A 1 82 ? -10.977 -35 -4.234 1 96.69 82 GLU A N 1
ATOM 664 C CA . GLU A 1 82 ? -11.797 -36 -4.875 1 96.69 82 GLU A CA 1
ATOM 665 C C . GLU A 1 82 ? -12.141 -35.625 -6.309 1 96.69 82 GLU A C 1
ATOM 667 O O . GLU A 1 82 ? -12.148 -36.469 -7.203 1 96.69 82 GLU A O 1
ATOM 672 N N . ILE A 1 83 ? -12.406 -34.438 -6.438 1 97.06 83 ILE A N 1
ATOM 673 C CA . ILE A 1 83 ? -12.75 -33.938 -7.77 1 97.06 83 ILE A CA 1
ATOM 674 C C . ILE A 1 83 ? -11.562 -34.125 -8.711 1 97.06 83 ILE A C 1
ATOM 676 O O . ILE A 1 83 ? -11.727 -34.531 -9.859 1 97.06 83 ILE A O 1
ATOM 680 N N . ASN A 1 84 ? -10.422 -33.812 -8.242 1 96.19 84 ASN A N 1
ATOM 681 C CA . ASN A 1 84 ? -9.219 -33.969 -9.062 1 96.19 84 ASN A CA 1
ATOM 682 C C . ASN A 1 84 ? -8.914 -35.438 -9.359 1 96.19 84 ASN A C 1
ATOM 684 O O . ASN A 1 84 ? -8.406 -35.75 -10.438 1 96.19 84 ASN A O 1
ATOM 688 N N . GLU A 1 85 ? -9.234 -36.25 -8.43 1 96.19 85 GLU A N 1
ATOM 689 C CA . GLU A 1 85 ? -9.125 -37.688 -8.719 1 96.19 85 GLU A CA 1
ATOM 690 C C . GLU A 1 85 ? -10.094 -38.125 -9.812 1 96.19 85 GLU A C 1
ATOM 692 O O . GLU A 1 85 ? -9.734 -38.875 -10.703 1 96.19 85 GLU A O 1
ATOM 697 N N . LEU A 1 86 ? -11.281 -37.656 -9.695 1 96.19 86 LEU A N 1
ATOM 698 C CA . LEU A 1 86 ? -12.258 -37.938 -10.742 1 96.19 86 LEU A CA 1
ATOM 699 C C . LEU A 1 86 ? -11.758 -37.438 -12.094 1 96.19 86 LEU A C 1
ATOM 701 O O . LEU A 1 86 ? -11.898 -38.125 -13.109 1 96.19 86 LEU A O 1
ATOM 705 N N . ARG A 1 87 ? -11.148 -36.25 -12.086 1 95.31 87 ARG A N 1
ATOM 706 C CA . ARG A 1 87 ? -10.633 -35.656 -13.312 1 95.31 87 ARG A CA 1
ATOM 707 C C . ARG A 1 87 ? -9.602 -36.562 -13.977 1 95.31 87 ARG A C 1
ATOM 709 O O . ARG A 1 87 ? -9.508 -36.594 -15.203 1 95.31 87 ARG A O 1
ATOM 716 N N . ARG A 1 88 ? -8.859 -37.188 -13.195 1 94.75 88 ARG A N 1
ATOM 717 C CA . ARG A 1 88 ? -7.777 -38.031 -13.703 1 94.75 88 ARG A CA 1
ATOM 718 C C . ARG A 1 88 ? -8.305 -39.375 -14.195 1 94.75 88 ARG A C 1
ATOM 720 O O . ARG A 1 88 ? -7.754 -39.969 -15.125 1 94.75 88 ARG A O 1
ATOM 727 N N . ARG A 1 89 ? -9.414 -39.812 -13.656 1 94.88 89 ARG A N 1
ATOM 728 C CA . ARG A 1 89 ? -9.812 -41.188 -13.852 1 94.88 89 ARG A CA 1
ATOM 729 C C . ARG A 1 89 ? -11.008 -41.281 -14.805 1 94.88 89 ARG A C 1
ATOM 731 O O . ARG A 1 89 ? -11.219 -42.344 -15.438 1 94.88 89 ARG A O 1
ATOM 738 N N . VAL A 1 90 ? -11.719 -40.281 -14.867 1 94.31 90 VAL A N 1
ATOM 739 C CA . VAL A 1 90 ? -12.977 -40.375 -15.602 1 94.31 90 VAL A CA 1
ATOM 740 C C . VAL A 1 90 ? -12.812 -39.719 -16.984 1 94.31 90 VAL A C 1
ATOM 742 O O . VAL A 1 90 ? -12.094 -38.75 -17.125 1 94.31 90 VAL A O 1
ATOM 745 N N . ARG A 1 91 ? -13.445 -40.312 -17.906 1 93.06 91 ARG A N 1
ATOM 746 C CA . ARG A 1 91 ? -13.57 -39.75 -19.25 1 93.06 91 ARG A CA 1
ATOM 747 C C . ARG A 1 91 ? -15.031 -39.719 -19.703 1 93.06 91 ARG A C 1
ATOM 749 O O . ARG A 1 91 ? -15.805 -40.625 -19.375 1 93.06 91 ARG A O 1
ATOM 756 N N . PHE A 1 92 ? -15.336 -38.656 -20.328 1 91.12 92 PHE A N 1
ATOM 757 C CA . PHE A 1 92 ? -16.672 -38.562 -20.922 1 91.12 92 PHE A CA 1
ATOM 758 C C . PHE A 1 92 ? -16.578 -38.562 -22.438 1 91.12 92 PHE A C 1
ATOM 760 O O . PHE A 1 92 ? -16 -37.625 -23.031 1 91.12 92 PHE A O 1
ATOM 767 N N . ARG A 1 93 ? -17.125 -39.562 -23.062 1 88.19 93 ARG A N 1
ATOM 768 C CA . ARG A 1 93 ? -17.094 -39.75 -24.516 1 88.19 93 ARG A CA 1
ATOM 769 C C . ARG A 1 93 ? -15.656 -39.656 -25.031 1 88.19 93 ARG A C 1
ATOM 771 O O . ARG A 1 93 ? -15.383 -38.938 -25.984 1 88.19 93 ARG A O 1
ATOM 778 N N . GLY A 1 94 ? -14.742 -40.219 -24.281 1 86 94 GLY A N 1
ATOM 779 C CA . GLY A 1 94 ? -13.344 -40.281 -24.688 1 86 94 GLY A CA 1
ATOM 780 C C . GLY A 1 94 ? -12.57 -39.031 -24.391 1 86 94 GLY A C 1
ATOM 781 O O . GLY A 1 94 ? -11.344 -39 -24.547 1 86 94 GLY A O 1
ATOM 782 N N . LYS A 1 95 ? -13.242 -38.031 -23.953 1 88.75 95 LYS A N 1
ATOM 783 C CA . LYS A 1 95 ? -12.586 -36.75 -23.719 1 88.75 95 LYS A CA 1
ATOM 784 C C . LYS A 1 95 ? -12.008 -36.688 -22.297 1 88.75 95 LYS A C 1
ATOM 786 O O . LYS A 1 95 ? -12.68 -37.062 -21.344 1 88.75 95 LYS A O 1
ATOM 791 N N . LYS A 1 96 ? -10.766 -36.25 -22.25 1 90.31 96 LYS A N 1
ATOM 792 C CA . LYS A 1 96 ? -10.125 -36.062 -20.953 1 90.31 96 LYS A CA 1
ATOM 793 C C . LYS A 1 96 ? -10.672 -34.812 -20.25 1 90.31 96 LYS A C 1
ATOM 795 O O . LYS A 1 96 ? -11.086 -33.844 -20.906 1 90.31 96 LYS A O 1
ATOM 800 N N . LEU A 1 97 ? -10.641 -34.844 -18.953 1 93.19 97 LEU A N 1
ATOM 801 C CA . LEU A 1 97 ? -11.18 -33.75 -18.156 1 93.19 97 LEU A CA 1
ATOM 802 C C . LEU A 1 97 ? -10.062 -32.812 -17.688 1 93.19 97 LEU A C 1
ATOM 804 O O . LEU A 1 97 ? -10.328 -31.703 -17.234 1 93.19 97 LEU A O 1
ATOM 808 N N . LEU A 1 98 ? -8.836 -33.344 -17.844 1 92.75 98 LEU A N 1
ATOM 809 C CA . LEU A 1 98 ? -7.703 -32.5 -17.453 1 92.75 98 LEU A CA 1
ATOM 810 C C . LEU A 1 98 ? -7.508 -31.359 -18.453 1 92.75 98 LEU A C 1
ATOM 812 O O . LEU A 1 98 ? -7.672 -31.547 -19.656 1 92.75 98 LEU A O 1
ATOM 816 N N . PRO A 1 99 ? -7.176 -30.188 -17.906 1 93.19 99 PRO A N 1
ATOM 817 C CA . PRO A 1 99 ? -6.957 -29.062 -18.828 1 93.19 99 PRO A CA 1
ATOM 818 C C . PRO A 1 99 ? -5.68 -29.219 -19.656 1 93.19 99 PRO A C 1
ATOM 820 O O . PRO A 1 99 ? -4.801 -30 -19.297 1 93.19 99 PRO A O 1
ATOM 823 N N . GLU A 1 100 ? -5.66 -28.453 -20.719 1 93.94 100 GLU A N 1
ATOM 824 C CA . GLU A 1 100 ? -4.473 -28.453 -21.562 1 93.94 100 GLU A CA 1
ATOM 825 C C . GLU A 1 100 ? -3.254 -27.922 -20.812 1 93.94 100 GLU A C 1
ATOM 827 O O . GLU A 1 100 ? -3.346 -26.922 -20.109 1 93.94 100 GLU A O 1
ATOM 832 N N . ARG A 1 101 ? -2.188 -28.672 -20.922 1 93.31 101 ARG A N 1
ATOM 833 C CA . ARG A 1 101 ? -0.925 -28.266 -20.312 1 93.31 101 ARG A CA 1
ATOM 834 C C . ARG A 1 101 ? 0.225 -28.359 -21.312 1 93.31 101 ARG A C 1
ATOM 836 O O . ARG A 1 101 ? 0.776 -29.453 -21.516 1 93.31 101 ARG A O 1
ATOM 843 N N . PRO A 1 102 ? 0.637 -27.266 -21.859 1 92.06 102 PRO A N 1
ATOM 844 C CA . PRO A 1 102 ? 1.797 -27.312 -22.766 1 92.06 102 PRO A CA 1
ATOM 845 C C . PRO A 1 102 ? 3.066 -27.781 -22.062 1 92.06 102 PRO A C 1
ATOM 847 O O . PRO A 1 102 ? 3.162 -27.719 -20.828 1 92.06 102 PRO A O 1
ATOM 850 N N . LYS A 1 103 ? 4 -28.297 -22.797 1 90.38 103 LYS A N 1
ATOM 851 C CA . LYS A 1 103 ? 5.25 -28.797 -22.234 1 90.38 103 LYS A CA 1
ATOM 852 C C . 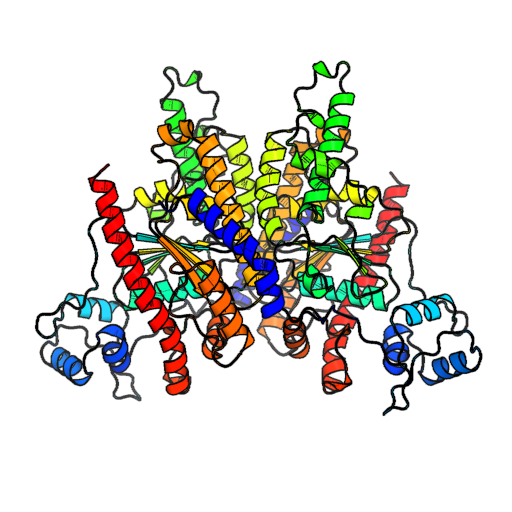LYS A 1 103 ? 6.078 -27.656 -21.641 1 90.38 103 LYS A C 1
ATOM 854 O O . LYS A 1 103 ? 5.891 -26.5 -22 1 90.38 103 LYS A O 1
ATOM 859 N N . GLY A 1 104 ? 6.93 -28.016 -20.656 1 90.5 104 GLY A N 1
ATOM 860 C CA . GLY A 1 104 ? 7.824 -27.031 -20.078 1 90.5 104 GLY A CA 1
ATOM 861 C C . GLY A 1 104 ? 7.434 -26.609 -18.672 1 90.5 104 GLY A C 1
ATOM 862 O O . GLY A 1 104 ? 6.57 -27.25 -18.047 1 90.5 104 GLY A O 1
ATOM 863 N N . ARG A 1 105 ? 8.102 -25.547 -18.234 1 92.75 105 ARG A N 1
ATOM 864 C CA . ARG A 1 105 ? 7.855 -25.094 -16.875 1 92.75 105 ARG A CA 1
ATOM 865 C C . ARG A 1 105 ? 6.52 -24.375 -16.75 1 92.75 105 ARG A C 1
ATOM 867 O O . ARG A 1 105 ? 5.895 -24.047 -17.766 1 92.75 105 ARG A O 1
ATOM 874 N N . ALA A 1 106 ? 6.086 -24.062 -15.617 1 96.38 106 ALA A N 1
ATOM 875 C CA . ALA A 1 106 ? 4.848 -23.344 -15.328 1 96.38 106 ALA A CA 1
ATOM 876 C C . ALA A 1 106 ? 4.867 -21.953 -15.953 1 96.38 106 ALA A C 1
ATOM 878 O O . ALA A 1 106 ? 5.922 -21.328 -16.062 1 96.38 106 ALA A O 1
ATOM 879 N N . LEU A 1 107 ? 3.738 -21.562 -16.453 1 97.38 107 LEU A N 1
ATOM 880 C CA . LEU A 1 107 ? 3.6 -20.172 -16.875 1 97.38 107 LEU A CA 1
ATOM 881 C C . LEU A 1 107 ? 3.502 -19.25 -15.672 1 97.38 107 LEU A C 1
ATOM 883 O O . LEU A 1 107 ? 2.848 -19.578 -14.68 1 97.38 107 LEU A O 1
ATOM 887 N N . ARG A 1 108 ? 4.215 -18.156 -15.695 1 98.19 108 ARG A N 1
ATOM 888 C CA . ARG A 1 108 ? 4.277 -17.219 -14.586 1 98.19 108 ARG A CA 1
ATOM 889 C C . ARG A 1 108 ? 3.561 -15.914 -14.93 1 98.19 108 ARG A C 1
ATOM 891 O O . ARG A 1 108 ? 3.902 -15.25 -15.906 1 98.19 108 ARG A O 1
ATOM 898 N N . VAL A 1 109 ? 2.564 -15.531 -14.125 1 98.56 109 VAL A N 1
ATOM 899 C CA . VAL A 1 109 ? 1.753 -14.344 -14.375 1 98.56 109 VAL A CA 1
ATOM 900 C C . VAL A 1 109 ? 1.869 -13.375 -13.203 1 98.56 109 VAL A C 1
ATOM 902 O O . VAL A 1 109 ? 1.617 -13.75 -12.055 1 98.56 109 VAL A O 1
ATOM 905 N N . ALA A 1 110 ? 2.256 -12.172 -13.484 1 98.06 110 ALA A N 1
ATOM 906 C CA . ALA A 1 110 ? 2.283 -11.141 -12.453 1 98.06 110 ALA A CA 1
ATOM 907 C C . ALA A 1 110 ? 1.044 -10.25 -12.539 1 98.06 110 ALA A C 1
ATOM 909 O O . ALA A 1 110 ? 0.686 -9.773 -13.609 1 98.06 110 ALA A O 1
ATOM 910 N N . VAL A 1 111 ? 0.345 -10.125 -11.43 1 97.88 111 VAL A N 1
ATOM 911 C CA . VAL A 1 111 ? -0.741 -9.156 -11.289 1 97.88 111 VAL A CA 1
ATOM 912 C C . VAL A 1 111 ? -0.236 -7.914 -10.562 1 97.88 111 VAL A C 1
ATOM 914 O O . VAL A 1 111 ? 0.037 -7.957 -9.359 1 97.88 111 VAL A O 1
ATOM 917 N N . SER A 1 112 ? -0.138 -6.801 -11.32 1 95.19 112 SER A N 1
ATOM 918 C CA . SER A 1 112 ? 0.581 -5.672 -10.742 1 95.19 112 SER A CA 1
ATOM 919 C C . SER A 1 112 ? -0.003 -4.344 -11.211 1 95.19 112 SER A C 1
ATOM 921 O O . SER A 1 112 ? -0.482 -4.234 -12.344 1 95.19 112 SER A O 1
ATOM 923 N N . ASN A 1 113 ? -0.044 -3.375 -10.328 1 91.25 113 ASN A N 1
ATOM 924 C CA . ASN A 1 113 ? -0.382 -1.974 -10.562 1 91.25 113 ASN A CA 1
ATOM 925 C C . ASN A 1 113 ? -0.043 -1.109 -9.352 1 91.25 113 ASN A C 1
ATOM 927 O O . ASN A 1 113 ? 0.221 -1.63 -8.266 1 91.25 113 ASN A O 1
ATOM 931 N N . PHE A 1 114 ? 0.005 0.215 -9.492 1 81.19 114 PHE A N 1
ATOM 932 C CA . PHE A 1 114 ? 0.375 1.136 -8.43 1 81.19 114 PHE A CA 1
ATOM 933 C C . PHE A 1 114 ? -0.809 1.396 -7.504 1 81.19 114 PHE A C 1
ATOM 935 O O . PHE A 1 114 ? -0.639 1.524 -6.289 1 81.19 114 PHE A O 1
ATOM 942 N N . LYS A 1 115 ? -1.861 1.502 -8.164 1 80.88 115 LYS A N 1
ATOM 943 C CA . LYS A 1 115 ? -2.986 1.954 -7.352 1 80.88 115 LYS A CA 1
ATOM 944 C C . LYS A 1 115 ? -3.459 0.852 -6.41 1 80.88 115 LYS A C 1
ATOM 946 O O . LYS A 1 115 ? -3.6 -0.303 -6.816 1 80.88 115 LYS A O 1
ATOM 951 N N . GLY A 1 116 ? -3.502 1.273 -5.105 1 76.62 116 GLY A N 1
ATOM 952 C CA . GLY A 1 116 ? -4.105 0.373 -4.137 1 76.62 116 GLY A CA 1
ATOM 953 C C . GLY A 1 116 ? -5.605 0.244 -4.297 1 76.62 116 GLY A C 1
ATOM 954 O O . GLY A 1 116 ? -6.281 1.199 -4.691 1 76.62 116 GLY A O 1
ATOM 955 N N . GLY A 1 117 ? -6.133 -0.877 -4.062 1 77.81 117 GLY A N 1
ATOM 956 C CA . GLY A 1 117 ? -7.578 -1.052 -4.047 1 77.81 117 GLY A CA 1
ATOM 957 C C . GLY A 1 117 ? -8.164 -1.315 -5.422 1 77.81 117 GLY A C 1
ATOM 958 O O . GLY A 1 117 ? -9.383 -1.369 -5.582 1 77.81 117 GLY A O 1
ATOM 959 N N . VAL A 1 118 ? -7.297 -1.566 -6.395 1 81.69 118 VAL A N 1
ATOM 960 C CA . VAL A 1 118 ? -7.797 -1.756 -7.75 1 81.69 118 VAL A CA 1
ATOM 961 C C . VAL A 1 118 ? -8.156 -3.223 -7.969 1 81.69 118 VAL A C 1
ATOM 963 O O . VAL A 1 118 ? -8.57 -3.611 -9.062 1 81.69 118 VAL A O 1
ATOM 966 N N . GLY A 1 119 ? -7.848 -4.074 -7.012 1 88.94 119 GLY A N 1
ATOM 967 C CA . GLY A 1 119 ? -8.266 -5.465 -7.109 1 88.94 119 GLY A CA 1
ATOM 968 C C . GLY A 1 119 ? -7.137 -6.406 -7.469 1 88.94 119 GLY A C 1
ATOM 969 O O . GLY A 1 119 ? -7.371 -7.484 -8.023 1 88.94 119 GLY A O 1
ATOM 970 N N . LYS A 1 120 ? -5.902 -6.047 -7.277 1 93.94 120 LYS A N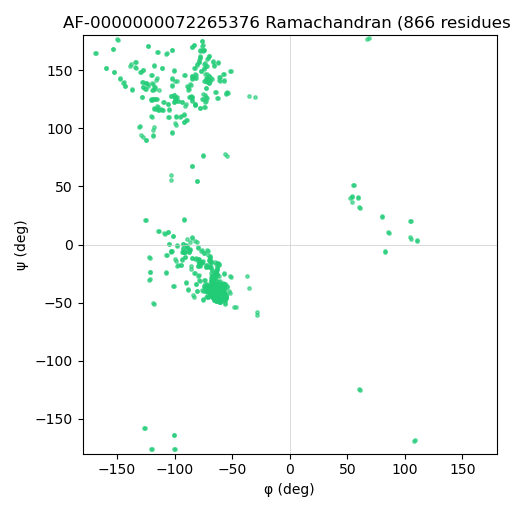 1
ATOM 971 C CA . LYS A 1 120 ? -4.766 -6.91 -7.594 1 93.94 120 LYS A CA 1
ATOM 972 C C . LYS A 1 120 ? -4.875 -8.25 -6.871 1 93.94 120 LYS A C 1
ATOM 974 O O . LYS A 1 120 ? -4.793 -9.305 -7.5 1 93.94 120 LYS A O 1
ATOM 979 N N . THR A 1 121 ? -5.105 -8.164 -5.551 1 94.19 121 THR A N 1
ATOM 980 C CA . THR A 1 121 ? -5.18 -9.375 -4.742 1 94.19 121 THR A CA 1
ATOM 981 C C . THR A 1 121 ? -6.43 -10.188 -5.09 1 94.19 121 THR A C 1
ATOM 983 O O . THR A 1 121 ? -6.367 -11.406 -5.215 1 94.19 121 THR A O 1
ATOM 986 N N . VAL A 1 122 ? -7.543 -9.484 -5.289 1 93.56 122 VAL A N 1
ATOM 987 C CA . VAL A 1 122 ? -8.797 -10.148 -5.617 1 93.56 122 VAL A CA 1
ATOM 988 C C . VAL A 1 122 ? -8.664 -10.891 -6.941 1 93.56 122 VAL A C 1
ATOM 990 O O . VAL A 1 122 ? -9.078 -12.047 -7.055 1 93.56 122 VAL A O 1
ATOM 993 N N . VAL A 1 123 ? -8.062 -10.234 -7.898 1 96.06 123 VAL A N 1
ATOM 994 C CA . VAL A 1 123 ? -7.875 -10.836 -9.211 1 96.06 123 VAL A CA 1
ATOM 995 C C . VAL A 1 123 ? -6.926 -12.031 -9.102 1 96.06 123 VAL A C 1
ATOM 997 O O . VAL A 1 123 ? -7.219 -13.117 -9.609 1 96.06 123 VAL A O 1
ATOM 1000 N N . ALA A 1 124 ? -5.812 -11.875 -8.445 1 97.56 124 ALA A N 1
ATOM 1001 C CA . ALA A 1 124 ? -4.844 -12.953 -8.281 1 97.56 124 ALA A CA 1
ATOM 1002 C C . ALA A 1 124 ? -5.477 -14.164 -7.594 1 97.56 124 ALA A C 1
ATOM 1004 O O . ALA A 1 124 ? -5.301 -15.297 -8.039 1 97.56 124 ALA A O 1
ATOM 1005 N N . GLN A 1 125 ? -6.223 -13.875 -6.547 1 96.88 125 GLN A N 1
ATOM 1006 C CA . GLN A 1 125 ? -6.871 -14.938 -5.789 1 96.88 125 GLN A CA 1
ATOM 1007 C C . GLN A 1 125 ? -7.898 -15.672 -6.645 1 96.88 125 GLN A C 1
ATOM 1009 O O . GLN A 1 125 ? -7.918 -16.906 -6.672 1 96.88 125 GLN A O 1
ATOM 1014 N N . HIS A 1 126 ? -8.742 -14.938 -7.305 1 96.75 126 HIS A N 1
ATOM 1015 C CA . HIS A 1 126 ? -9.82 -15.547 -8.062 1 96.75 126 HIS A CA 1
ATOM 1016 C C . HIS A 1 126 ? -9.289 -16.312 -9.273 1 96.75 126 HIS A C 1
ATOM 1018 O O . HIS A 1 126 ? -9.812 -17.375 -9.625 1 96.75 126 HIS A O 1
ATOM 1024 N N . LEU A 1 127 ? -8.242 -15.773 -9.906 1 98.06 127 LEU A N 1
ATOM 1025 C CA . LEU A 1 127 ? -7.633 -16.5 -11.016 1 98.06 127 LEU A CA 1
ATOM 1026 C C . LEU A 1 127 ? -7.004 -17.797 -10.539 1 98.06 127 LEU A C 1
ATOM 1028 O O . LEU A 1 127 ? -7.125 -18.828 -11.195 1 98.06 127 LEU A O 1
ATOM 1032 N N . ALA A 1 128 ? -6.367 -17.766 -9.406 1 98.56 128 ALA A N 1
ATOM 1033 C CA . ALA A 1 128 ? -5.762 -18.969 -8.836 1 98.56 128 ALA A CA 1
ATOM 1034 C C . ALA A 1 128 ? -6.82 -20 -8.492 1 98.56 128 ALA A C 1
ATOM 1036 O O . ALA A 1 128 ? -6.668 -21.188 -8.812 1 98.56 128 ALA A O 1
ATOM 1037 N N . ASN A 1 129 ? -7.895 -19.516 -7.84 1 97.81 129 ASN A N 1
ATOM 1038 C CA . ASN A 1 129 ? -8.969 -20.422 -7.453 1 97.81 129 ASN A CA 1
ATOM 1039 C C . ASN A 1 129 ? -9.656 -21.031 -8.672 1 97.81 129 ASN A C 1
ATOM 1041 O O . ASN A 1 129 ? -9.938 -22.219 -8.703 1 97.81 129 ASN A O 1
ATOM 1045 N N . ALA A 1 130 ? -9.922 -20.203 -9.641 1 97.62 130 ALA A N 1
ATOM 1046 C CA . ALA A 1 130 ? -10.562 -20.688 -10.859 1 97.62 130 ALA A CA 1
ATOM 1047 C C . ALA A 1 130 ? -9.672 -21.703 -11.578 1 97.62 130 ALA A C 1
ATOM 1049 O O . ALA A 1 130 ? -10.156 -22.734 -12.07 1 97.62 130 ALA A O 1
ATOM 1050 N N . ALA A 1 131 ? -8.398 -21.438 -11.648 1 98.25 131 ALA A N 1
ATOM 1051 C CA . ALA A 1 131 ? -7.457 -22.344 -12.289 1 98.25 131 ALA A CA 1
ATOM 1052 C C . ALA A 1 131 ? -7.41 -23.688 -11.555 1 98.25 131 ALA A C 1
ATOM 1054 O O . ALA A 1 131 ? -7.348 -24.75 -12.18 1 98.25 131 ALA A O 1
ATOM 1055 N N . ALA A 1 132 ? -7.422 -23.594 -10.266 1 97.88 132 ALA A N 1
ATOM 1056 C CA . ALA A 1 132 ? -7.43 -24.828 -9.469 1 97.88 132 ALA A CA 1
ATOM 1057 C C . ALA A 1 132 ? -8.695 -25.641 -9.734 1 97.88 132 ALA A C 1
ATOM 1059 O O . ALA A 1 132 ? -8.641 -26.859 -9.852 1 97.88 132 ALA A O 1
ATOM 1060 N N . LEU A 1 133 ? -9.805 -24.953 -9.797 1 97 133 LEU A N 1
ATOM 1061 C CA . LEU A 1 133 ? -11.07 -25.625 -10.062 1 97 133 LEU A CA 1
ATOM 1062 C C . LEU A 1 133 ? -11.078 -26.234 -11.469 1 97 133 LEU A C 1
ATOM 1064 O O . LEU A 1 133 ? -11.82 -27.172 -11.734 1 97 133 LEU A O 1
ATOM 1068 N N . ASP A 1 134 ? -10.273 -25.641 -12.32 1 96.25 134 ASP A N 1
ATOM 1069 C CA . ASP A 1 134 ? -10.133 -26.125 -13.688 1 96.25 134 ASP A CA 1
ATOM 1070 C C . ASP A 1 134 ? -9.164 -27.297 -13.758 1 96.25 134 ASP A C 1
ATOM 1072 O O . ASP A 1 134 ? -9.031 -27.938 -14.805 1 96.25 134 ASP A O 1
ATOM 1076 N N . GLY A 1 135 ? -8.398 -27.562 -12.656 1 96.44 135 GLY A N 1
ATOM 1077 C CA . GLY A 1 135 ? -7.562 -28.75 -12.586 1 96.44 135 GLY A CA 1
ATOM 1078 C C . GLY A 1 135 ? -6.078 -28.422 -12.641 1 96.44 135 GLY A C 1
ATOM 1079 O O . GLY A 1 135 ? -5.25 -29.344 -12.672 1 96.44 135 GLY A O 1
ATOM 1080 N N . TYR A 1 136 ? -5.746 -27.172 -12.672 1 97.81 136 TYR A N 1
ATOM 1081 C CA . TYR A 1 136 ? -4.34 -26.781 -12.719 1 97.81 136 TYR A CA 1
ATOM 1082 C C . TYR A 1 136 ? -3.719 -26.812 -11.328 1 97.81 136 TYR A C 1
ATOM 1084 O O . TYR A 1 136 ? -4.398 -26.547 -10.328 1 97.81 136 TYR A O 1
ATOM 1092 N N . ARG A 1 137 ? -2.441 -27.234 -11.242 1 97.75 137 ARG A N 1
ATOM 1093 C CA . ARG A 1 137 ? -1.629 -27.047 -10.047 1 97.75 137 ARG A CA 1
ATOM 1094 C C . ARG A 1 137 ? -1.027 -25.641 -10.008 1 97.75 137 ARG A C 1
ATOM 1096 O O . ARG A 1 137 ? -0.282 -25.266 -10.906 1 97.75 137 ARG A O 1
ATOM 1103 N N . VAL A 1 138 ? -1.383 -24.922 -8.953 1 98.62 138 VAL A N 1
ATOM 1104 C CA . VAL A 1 138 ? -1.077 -23.5 -8.953 1 98.62 138 VAL A CA 1
ATOM 1105 C C . VAL A 1 138 ? -0.158 -23.156 -7.781 1 98.62 138 VAL A C 1
ATOM 1107 O O . VAL A 1 138 ? -0.344 -23.672 -6.676 1 98.62 138 VAL A O 1
ATOM 1110 N N . LEU A 1 139 ? 0.887 -22.406 -8.016 1 98.81 139 LEU A N 1
ATOM 1111 C CA . LEU A 1 139 ? 1.67 -21.734 -6.984 1 98.81 139 LEU A CA 1
ATOM 1112 C C . LEU A 1 139 ? 1.385 -20.234 -6.965 1 98.81 139 LEU A C 1
ATOM 1114 O O . LEU A 1 139 ? 1.524 -19.562 -7.984 1 98.81 139 LEU A O 1
ATOM 1118 N N . VAL A 1 140 ? 0.924 -19.734 -5.852 1 98.75 140 VAL A N 1
ATOM 1119 C CA . VAL A 1 140 ? 0.762 -18.297 -5.73 1 98.75 140 VAL A CA 1
ATOM 1120 C C . VAL A 1 140 ? 1.901 -17.703 -4.898 1 98.75 140 VAL A C 1
ATOM 1122 O O . VAL A 1 140 ? 2.348 -18.328 -3.928 1 98.75 140 VAL A O 1
ATOM 1125 N N . VAL A 1 141 ? 2.43 -16.609 -5.328 1 98.56 141 VAL A N 1
ATOM 1126 C CA . VAL A 1 141 ? 3.469 -15.891 -4.594 1 98.56 141 VAL A CA 1
ATOM 1127 C C . VAL A 1 141 ? 2.936 -14.539 -4.129 1 98.56 141 VAL A C 1
ATOM 1129 O O . VAL A 1 141 ? 2.547 -13.695 -4.945 1 98.56 141 VAL A O 1
ATOM 1132 N N . ASP A 1 142 ? 2.906 -14.336 -2.846 1 97 142 ASP A N 1
ATOM 1133 C CA . ASP A 1 142 ? 2.453 -13.086 -2.242 1 97 142 ASP A CA 1
ATOM 1134 C C . ASP A 1 142 ? 3.621 -12.125 -2.025 1 97 142 ASP A C 1
ATOM 1136 O O . ASP A 1 142 ? 4.418 -12.305 -1.101 1 97 142 ASP A O 1
ATOM 1140 N N . PHE A 1 143 ? 3.693 -11.086 -2.877 1 94.5 143 PHE A N 1
ATOM 1141 C CA . PHE A 1 143 ? 4.766 -10.102 -2.795 1 94.5 143 PHE A CA 1
ATOM 1142 C C . PHE A 1 143 ? 4.367 -8.938 -1.896 1 94.5 143 PHE A C 1
ATOM 1144 O O . PHE A 1 143 ? 5.195 -8.078 -1.575 1 94.5 143 PHE A O 1
ATOM 1151 N N . ASP A 1 144 ? 3.131 -8.891 -1.445 1 90.38 144 ASP A N 1
ATOM 1152 C CA . ASP A 1 144 ? 2.604 -7.738 -0.717 1 90.38 144 ASP A CA 1
ATOM 1153 C C . ASP A 1 144 ? 2.76 -7.926 0.791 1 90.38 144 ASP A C 1
ATOM 1155 O O . ASP A 1 144 ? 2.16 -8.836 1.375 1 90.38 144 ASP A O 1
ATOM 1159 N N . PRO A 1 145 ? 3.434 -7.012 1.401 1 87.81 145 PRO A N 1
ATOM 1160 C CA . PRO A 1 145 ? 3.607 -7.125 2.852 1 87.81 145 PRO A CA 1
ATOM 1161 C C . PRO A 1 145 ? 2.283 -7.062 3.611 1 87.81 145 PRO A C 1
ATOM 1163 O O . PRO A 1 145 ? 2.219 -7.449 4.781 1 87.81 145 PRO A O 1
ATOM 1166 N N . GLN A 1 146 ? 1.235 -6.609 2.986 1 85.31 146 GLN A N 1
ATOM 1167 C CA . GLN A 1 146 ? -0.077 -6.641 3.625 1 85.31 146 GLN A CA 1
ATOM 1168 C C . GLN A 1 146 ? -0.571 -8.078 3.797 1 85.31 146 GLN A C 1
ATOM 1170 O O . GLN A 1 146 ? -1.428 -8.344 4.641 1 85.31 146 GLN A O 1
ATOM 1175 N N . ALA A 1 147 ? -0.107 -9.016 3.064 1 90.44 147 ALA A N 1
ATOM 1176 C CA . ALA A 1 147 ? -0.304 -10.453 3.191 1 90.44 147 ALA A CA 1
ATOM 1177 C C . ALA A 1 147 ? -1.781 -10.82 3.072 1 90.44 147 ALA A C 1
ATOM 1179 O O . ALA A 1 147 ? -2.254 -11.742 3.736 1 90.44 147 ALA A O 1
ATOM 1180 N N . THR A 1 148 ? -2.492 -10.047 2.289 1 88.25 148 THR A N 1
ATOM 1181 C CA . THR A 1 148 ? -3.916 -10.328 2.129 1 88.25 148 THR A CA 1
ATOM 1182 C C . THR A 1 148 ? -4.129 -11.672 1.446 1 88.25 148 THR A C 1
ATOM 1184 O O . THR A 1 148 ? -4.98 -12.461 1.868 1 88.25 148 THR A O 1
ATOM 1187 N N . LEU A 1 149 ? -3.375 -11.898 0.387 1 94.31 149 LEU A N 1
ATOM 1188 C CA . LEU A 1 149 ? -3.484 -13.18 -0.303 1 94.31 149 LEU A CA 1
ATOM 1189 C C . LEU A 1 149 ? -3.117 -14.328 0.626 1 94.31 149 LEU A C 1
ATOM 1191 O O . LEU A 1 149 ? -3.793 -15.359 0.642 1 94.31 149 LEU A O 1
ATOM 1195 N N . THR A 1 150 ? -2.076 -14.148 1.38 1 94.12 150 THR A N 1
ATOM 1196 C CA . THR A 1 150 ? -1.601 -15.148 2.33 1 94.12 150 THR A CA 1
ATOM 1197 C C . THR A 1 150 ? -2.695 -15.516 3.328 1 94.12 150 THR A C 1
ATOM 1199 O O . THR A 1 150 ? -2.967 -16.688 3.559 1 94.12 150 THR A O 1
ATOM 1202 N N . HIS A 1 151 ? -3.359 -14.531 3.812 1 87.19 151 HIS A N 1
ATOM 1203 C CA . HIS A 1 151 ? -4.418 -14.766 4.789 1 87.19 151 HIS A CA 1
ATOM 1204 C C . HIS A 1 151 ? -5.641 -15.406 4.133 1 87.19 151 HIS A C 1
ATOM 1206 O O . HIS A 1 151 ? -6.281 -16.266 4.727 1 87.19 151 HIS A O 1
ATOM 1212 N N . SER A 1 152 ? -5.918 -14.93 2.965 1 90.75 152 SER A N 1
ATOM 1213 C CA . SER A 1 152 ? -7.07 -15.477 2.252 1 90.75 152 SER A CA 1
ATOM 1214 C C . SER A 1 152 ? -6.875 -16.953 1.934 1 90.75 152 SER A C 1
ATOM 1216 O O . SER A 1 152 ? -7.848 -17.688 1.758 1 90.75 152 SER A O 1
ATOM 1218 N N . MET A 1 153 ? -5.602 -17.359 1.84 1 93.88 153 MET A N 1
ATOM 1219 C CA . MET A 1 153 ? -5.289 -18.766 1.541 1 93.88 153 MET A CA 1
ATOM 1220 C C . MET A 1 153 ? -5.25 -19.594 2.816 1 93.88 153 MET A C 1
ATOM 1222 O O . MET A 1 153 ? -5.043 -20.812 2.764 1 93.88 153 MET A O 1
ATOM 1226 N N . GLY A 1 154 ? -5.406 -18.969 3.963 1 88.44 154 GLY A N 1
ATOM 1227 C CA . GLY A 1 154 ? -5.586 -19.703 5.211 1 88.44 154 GLY A CA 1
ATOM 1228 C C . GLY A 1 154 ? -4.348 -19.688 6.086 1 88.44 154 GLY A C 1
ATOM 1229 O O . GLY A 1 154 ? -4.312 -20.359 7.121 1 88.44 154 GLY A O 1
ATOM 1230 N N . LEU A 1 155 ? -3.359 -18.984 5.695 1 88.25 155 LEU A N 1
ATOM 1231 C CA . LEU A 1 155 ? -2.145 -18.938 6.504 1 88.25 155 LEU A CA 1
ATOM 1232 C C . LEU A 1 155 ? -2.227 -17.828 7.547 1 88.25 155 LEU A C 1
ATOM 1234 O O . LEU A 1 155 ? -2.711 -16.734 7.258 1 88.25 155 LEU A O 1
ATOM 1238 N N . VAL A 1 156 ? -1.812 -18.141 8.828 1 76.44 156 VAL A N 1
ATOM 1239 C CA . VAL A 1 156 ? -1.947 -17.156 9.898 1 76.44 156 VAL A CA 1
ATOM 1240 C C . VAL A 1 156 ? -0.576 -16.859 10.492 1 76.44 156 VAL A C 1
ATOM 1242 O O . VAL A 1 156 ? -0.366 -15.781 11.07 1 76.44 156 VAL A O 1
ATOM 1245 N N . GLU A 1 157 ? 0.317 -17.781 10.484 1 77.19 157 GLU A N 1
ATOM 1246 C CA . GLU A 1 157 ? 1.653 -17.594 11.039 1 77.19 157 GLU A CA 1
ATOM 1247 C C . GLU A 1 157 ? 2.727 -17.75 9.969 1 77.19 157 GLU A C 1
ATOM 1249 O O . GLU A 1 157 ? 3.002 -18.875 9.531 1 77.19 157 GLU A O 1
ATOM 1254 N N . VAL A 1 158 ? 3.156 -16.672 9.555 1 86.75 158 VAL A N 1
ATOM 1255 C CA . VAL A 1 158 ? 4.203 -16.703 8.539 1 86.75 158 VAL A CA 1
ATOM 1256 C C . VAL A 1 158 ? 5.457 -16 9.062 1 86.75 158 VAL A C 1
ATOM 1258 O O . VAL A 1 158 ? 5.391 -14.875 9.555 1 86.75 158 VAL A O 1
ATOM 1261 N N . LYS A 1 159 ? 6.535 -16.703 9.039 1 86.19 159 LYS A N 1
ATOM 1262 C CA . LYS A 1 159 ? 7.82 -16.109 9.406 1 86.19 159 LYS A CA 1
ATOM 1263 C C . LYS A 1 159 ? 8.43 -15.352 8.234 1 86.19 159 LYS A C 1
ATOM 1265 O O . LYS A 1 159 ? 8.211 -15.711 7.074 1 86.19 159 LYS A O 1
ATOM 1270 N N . GLU A 1 160 ? 9.188 -14.383 8.562 1 85.12 160 GLU A N 1
ATOM 1271 C CA . GLU A 1 160 ? 9.766 -13.516 7.539 1 85.12 160 GLU A CA 1
ATOM 1272 C C . GLU A 1 160 ? 10.664 -14.312 6.594 1 85.12 160 GLU A C 1
ATOM 1274 O O . GLU A 1 160 ? 10.711 -14.031 5.395 1 85.12 160 GLU A O 1
ATOM 1279 N N . TRP A 1 161 ? 11.383 -15.305 7.098 1 89.94 161 TRP A N 1
ATOM 1280 C CA . TRP A 1 161 ? 12.328 -16.031 6.266 1 89.94 161 TRP A CA 1
ATOM 1281 C C . TRP A 1 161 ? 11.609 -17.016 5.344 1 89.94 161 TRP A C 1
ATOM 1283 O O . TRP A 1 161 ? 12.219 -17.594 4.438 1 89.94 161 TRP A O 1
ATOM 1293 N N . ASP A 1 162 ? 10.227 -17.141 5.52 1 92.56 162 ASP A N 1
ATOM 1294 C CA . ASP A 1 162 ? 9.438 -18 4.645 1 92.56 162 ASP A CA 1
ATOM 1295 C C . ASP A 1 162 ? 8.875 -17.219 3.461 1 92.56 162 ASP A C 1
ATOM 1297 O O . ASP A 1 162 ? 8.227 -17.781 2.584 1 92.56 162 ASP A O 1
ATOM 1301 N N . THR A 1 163 ? 9.18 -15.945 3.395 1 93.56 163 THR A N 1
ATOM 1302 C CA . THR A 1 163 ? 8.617 -15.062 2.377 1 93.56 163 THR A CA 1
ATOM 1303 C C . THR A 1 163 ? 9.617 -14.844 1.24 1 93.56 163 THR A C 1
ATOM 1305 O O . THR A 1 163 ? 10.688 -15.461 1.222 1 93.56 163 THR A O 1
ATOM 1308 N N . VAL A 1 164 ? 9.281 -14.023 0.302 1 93.88 164 VAL A N 1
ATOM 1309 C CA . VAL A 1 164 ? 10.156 -13.68 -0.815 1 93.88 164 VAL A CA 1
ATOM 1310 C C . VAL A 1 164 ? 11.469 -13.109 -0.287 1 93.88 164 VAL A C 1
ATOM 1312 O O . VAL A 1 164 ? 12.523 -13.305 -0.895 1 93.88 164 VAL A O 1
ATOM 1315 N N . TRP A 1 165 ? 11.406 -12.578 0.9 1 90.19 165 TRP A N 1
ATOM 1316 C CA . TRP A 1 165 ? 12.625 -12.07 1.52 1 90.19 165 TRP A CA 1
ATOM 1317 C C . TRP A 1 165 ? 13.633 -13.203 1.735 1 90.19 165 TRP A C 1
ATOM 1319 O O . TRP A 1 165 ? 14.82 -13.039 1.452 1 90.19 165 TRP A O 1
ATOM 1329 N N . GLY A 1 166 ? 13.148 -14.266 2.266 1 93.06 166 GLY A N 1
ATOM 1330 C CA . GLY A 1 166 ? 14.023 -15.414 2.441 1 93.06 166 GLY A CA 1
ATOM 1331 C C . GLY A 1 166 ? 14.625 -15.914 1.14 1 93.06 166 GLY A C 1
ATOM 1332 O O . GLY A 1 166 ? 15.789 -16.312 1.1 1 93.06 166 GLY A O 1
ATOM 1333 N N . ILE A 1 167 ? 13.852 -15.883 0.1 1 95.31 167 ILE A N 1
ATOM 1334 C CA . ILE A 1 167 ? 14.312 -16.297 -1.221 1 95.31 167 ILE A CA 1
ATOM 1335 C C . ILE A 1 167 ? 15.43 -15.383 -1.696 1 95.31 167 ILE A C 1
ATOM 1337 O O . ILE A 1 167 ? 16.422 -15.844 -2.256 1 95.31 167 ILE A O 1
ATOM 1341 N N . MET A 1 168 ? 15.297 -14.109 -1.453 1 93.31 168 MET A N 1
ATOM 1342 C CA . MET A 1 168 ? 16.312 -13.125 -1.853 1 93.31 168 MET A CA 1
ATOM 1343 C C . MET A 1 168 ? 17.594 -13.328 -1.071 1 93.31 168 MET A C 1
ATOM 1345 O O . MET A 1 168 ? 18.688 -13.25 -1.637 1 93.31 168 MET A O 1
ATOM 1349 N N . CYS A 1 169 ? 17.453 -13.609 0.201 1 93.44 169 CYS A N 1
ATOM 1350 C CA . CYS A 1 169 ? 18.625 -13.867 1.027 1 93.44 169 CYS A CA 1
ATOM 1351 C C . CYS A 1 169 ? 19.359 -15.117 0.549 1 93.44 169 CYS A C 1
ATOM 1353 O O . CYS A 1 169 ? 20.594 -15.109 0.444 1 93.44 169 CYS A O 1
ATOM 1355 N N . ARG A 1 170 ? 18.609 -16.141 0.307 1 95.81 170 ARG A N 1
ATOM 1356 C CA . ARG A 1 170 ? 19.188 -17.375 -0.211 1 95.81 170 ARG A CA 1
ATOM 1357 C C . ARG A 1 170 ? 19.922 -17.125 -1.523 1 95.81 170 ARG A C 1
ATOM 1359 O O . ARG A 1 170 ? 21.031 -17.625 -1.73 1 95.81 170 ARG A O 1
ATOM 1366 N N . ASP A 1 171 ? 19.312 -16.391 -2.381 1 95.31 171 ASP A N 1
ATOM 1367 C CA . ASP A 1 171 ? 19.891 -16.062 -3.678 1 95.31 171 ASP A CA 1
ATOM 1368 C C . ASP A 1 171 ? 21.188 -15.273 -3.514 1 95.31 171 ASP A C 1
ATOM 1370 O O . ASP A 1 171 ? 22.172 -15.516 -4.219 1 95.31 171 ASP A O 1
ATOM 1374 N N . LEU A 1 172 ? 21.172 -14.289 -2.629 1 94.81 172 LEU A N 1
ATOM 1375 C CA . LEU A 1 172 ? 22.344 -13.469 -2.369 1 94.81 172 LEU A CA 1
ATOM 1376 C C . LEU A 1 172 ? 23.531 -14.336 -1.952 1 94.81 172 LEU A C 1
ATOM 1378 O O . LEU A 1 172 ? 24.656 -14.133 -2.43 1 94.81 172 LEU A O 1
ATOM 1382 N N . CYS A 1 173 ? 23.328 -15.25 -1.089 1 96 173 CYS A N 1
ATOM 1383 C CA . CYS A 1 173 ? 24.391 -16.141 -0.638 1 96 173 CYS A CA 1
ATOM 1384 C C . CYS A 1 173 ? 24.938 -16.969 -1.796 1 96 173 CYS A C 1
ATOM 1386 O O . CYS A 1 173 ? 26.156 -17.078 -1.973 1 96 173 CYS A O 1
ATOM 1388 N N . LYS A 1 174 ? 24.047 -17.5 -2.576 1 94.44 174 LYS A N 1
ATOM 1389 C CA . LYS A 1 174 ? 24.438 -18.328 -3.711 1 94.44 174 LYS A CA 1
ATOM 1390 C C . LYS A 1 174 ? 25.219 -17.5 -4.738 1 94.44 174 LYS A C 1
ATOM 1392 O O . LYS A 1 174 ? 26.25 -17.953 -5.242 1 94.44 174 LYS A O 1
ATOM 1397 N N . GLU A 1 175 ? 24.703 -16.375 -5.062 1 93.44 175 GLU A N 1
ATOM 1398 C CA . GLU A 1 175 ? 25.344 -15.508 -6.055 1 93.44 175 GLU A CA 1
ATOM 1399 C C . GLU A 1 175 ? 26.672 -14.977 -5.543 1 93.44 175 GLU A C 1
ATOM 1401 O O . GLU A 1 175 ? 27.625 -14.805 -6.32 1 93.44 175 GLU A O 1
ATOM 1406 N N . ALA A 1 176 ? 26.719 -14.641 -4.277 1 94.56 176 ALA A N 1
ATOM 1407 C CA . ALA A 1 176 ? 27.969 -14.188 -3.688 1 94.56 176 ALA A CA 1
ATOM 1408 C C . ALA A 1 176 ? 29.078 -15.211 -3.904 1 94.56 176 ALA A C 1
ATOM 1410 O O . ALA A 1 176 ? 30.188 -14.859 -4.312 1 94.56 176 ALA A O 1
ATOM 1411 N N . ASP A 1 177 ? 28.781 -16.422 -3.674 1 92.75 177 ASP A N 1
ATOM 1412 C CA . ASP A 1 177 ? 29.75 -17.484 -3.861 1 92.75 177 ASP A CA 1
ATOM 1413 C C . ASP A 1 177 ? 30.078 -17.688 -5.34 1 92.75 177 ASP A C 1
ATOM 1415 O O . ASP A 1 177 ? 31.25 -17.844 -5.703 1 92.75 177 ASP A O 1
ATOM 1419 N N . ARG A 1 178 ? 29.062 -17.656 -6.168 1 91.62 178 ARG A N 1
ATOM 1420 C CA . ARG A 1 178 ? 29.266 -17.812 -7.602 1 91.62 178 ARG A CA 1
ATOM 1421 C C . ARG A 1 178 ? 30.172 -16.719 -8.156 1 91.62 178 ARG A C 1
ATOM 1423 O O . ARG A 1 178 ? 31.078 -17 -8.945 1 91.62 178 ARG A O 1
ATOM 1430 N N . ILE A 1 179 ? 29.938 -15.461 -7.75 1 92.19 179 ILE A N 1
ATOM 1431 C CA . ILE A 1 179 ? 30.688 -14.312 -8.234 1 92.19 179 ILE A CA 1
ATOM 1432 C C . ILE A 1 179 ? 32.125 -14.406 -7.766 1 92.19 179 ILE A C 1
ATOM 1434 O O . ILE A 1 179 ? 33.062 -14.148 -8.539 1 92.19 179 ILE A O 1
ATOM 1438 N N . MET A 1 180 ? 32.344 -14.812 -6.57 1 92.25 180 MET A N 1
ATOM 1439 C CA . MET A 1 180 ? 33.688 -14.969 -6.035 1 92.25 180 MET A CA 1
ATOM 1440 C C . MET A 1 180 ? 34.438 -16.062 -6.785 1 92.25 180 MET A C 1
ATOM 1442 O O . MET A 1 180 ? 35.625 -15.898 -7.098 1 92.25 180 MET A O 1
ATOM 1446 N N . GLU A 1 181 ? 33.75 -17.109 -7.105 1 90.75 181 GLU A N 1
ATOM 1447 C CA . GLU A 1 181 ? 34.375 -18.25 -7.762 1 90.75 181 GLU A CA 1
ATOM 1448 C C . GLU A 1 181 ? 34.719 -17.938 -9.211 1 90.75 181 GLU A C 1
ATOM 1450 O O . GLU A 1 181 ? 35.562 -18.625 -9.828 1 90.75 181 GLU A O 1
ATOM 1455 N N . ALA A 1 182 ? 34.125 -16.922 -9.758 1 87.94 182 ALA A N 1
ATOM 1456 C CA . ALA A 1 182 ? 34.375 -16.547 -11.148 1 87.94 182 ALA A CA 1
ATOM 1457 C C . ALA A 1 182 ? 35.719 -15.836 -11.281 1 87.94 182 ALA A C 1
ATOM 1459 O O . ALA A 1 182 ? 36.25 -15.727 -12.391 1 87.94 182 ALA A O 1
ATOM 1460 N N . TYR A 1 183 ? 36.281 -15.406 -10.195 1 90.19 183 TYR A N 1
ATOM 1461 C CA . TYR A 1 183 ? 37.594 -14.758 -10.211 1 90.19 183 TYR A CA 1
ATOM 1462 C C . TYR A 1 183 ? 38.688 -15.797 -10.172 1 90.19 183 TYR A C 1
ATOM 1464 O O . TYR A 1 183 ? 38.562 -16.828 -9.523 1 90.19 183 TYR A O 1
ATOM 1472 N N . ASP A 1 184 ? 39.812 -15.516 -10.93 1 89.25 184 ASP A N 1
ATOM 1473 C CA . ASP A 1 184 ? 40.938 -16.422 -10.945 1 89.25 184 ASP A CA 1
ATOM 1474 C C . ASP A 1 184 ? 41.469 -16.672 -9.531 1 89.25 184 ASP A C 1
ATOM 1476 O O . ASP A 1 184 ? 41.75 -17.812 -9.164 1 89.25 184 ASP A O 1
ATOM 1480 N N . ASP A 1 185 ? 41.531 -15.625 -8.781 1 89.88 185 ASP A N 1
ATOM 1481 C CA . ASP A 1 185 ? 41.844 -15.641 -7.359 1 89.88 185 ASP A CA 1
ATOM 1482 C C . ASP A 1 185 ? 40.719 -15.047 -6.535 1 89.88 185 ASP A C 1
ATOM 1484 O O . ASP A 1 185 ? 40.438 -13.844 -6.605 1 89.88 185 ASP A O 1
ATOM 1488 N N . PRO A 1 186 ? 40.094 -15.938 -5.816 1 85.69 186 PRO A N 1
ATOM 1489 C CA . PRO A 1 186 ? 38.969 -15.453 -5.02 1 85.69 186 PRO A CA 1
ATOM 1490 C C . PRO A 1 186 ? 39.312 -14.25 -4.152 1 85.69 186 PRO A C 1
ATOM 1492 O O . PRO A 1 186 ? 38.438 -13.414 -3.867 1 85.69 186 PRO A O 1
ATOM 1495 N N . ALA A 1 187 ? 40.594 -14.195 -3.818 1 85.75 187 ALA A N 1
ATOM 1496 C CA . ALA A 1 187 ? 41.031 -13.102 -2.969 1 85.75 187 ALA A CA 1
ATOM 1497 C C . ALA A 1 187 ? 40.969 -11.766 -3.711 1 85.75 187 ALA A C 1
ATOM 1499 O O . ALA A 1 187 ? 40.938 -10.703 -3.088 1 85.75 187 ALA A O 1
ATOM 1500 N N . ASP A 1 188 ? 40.781 -11.844 -4.996 1 89.88 188 ASP A N 1
ATOM 1501 C CA . ASP A 1 188 ? 40.75 -10.641 -5.82 1 89.88 188 ASP A CA 1
ATOM 1502 C C . ASP A 1 188 ? 39.312 -10.117 -5.984 1 89.88 188 ASP A C 1
ATOM 1504 O O . ASP A 1 188 ? 39.125 -9.016 -6.496 1 89.88 188 ASP A O 1
ATOM 1508 N N . CYS A 1 189 ? 38.344 -10.891 -5.488 1 90.62 189 CYS A N 1
ATOM 1509 C CA . CYS A 1 189 ? 36.969 -10.453 -5.602 1 90.62 189 CYS A CA 1
ATOM 1510 C C . CYS A 1 189 ? 36.688 -9.297 -4.652 1 90.62 189 CYS A C 1
ATOM 1512 O O . CYS A 1 189 ? 36.875 -9.414 -3.441 1 90.62 189 CYS A O 1
ATOM 1514 N N . PRO A 1 190 ? 36.219 -8.18 -5.191 1 91.31 190 PRO A N 1
ATOM 1515 C CA . PRO A 1 190 ? 36 -7.008 -4.348 1 91.31 190 PRO A CA 1
ATOM 1516 C C . PRO A 1 190 ? 34.656 -7.066 -3.6 1 91.31 190 PRO A C 1
ATOM 1518 O O . PRO A 1 190 ? 34.312 -6.137 -2.863 1 91.31 190 PRO A O 1
ATOM 1521 N N . TYR A 1 191 ? 33.938 -8.164 -3.773 1 91.44 191 TYR A N 1
ATOM 1522 C CA . TYR A 1 191 ? 32.625 -8.305 -3.139 1 91.44 191 TYR A CA 1
ATOM 1523 C C . TYR A 1 191 ? 32.656 -9.359 -2.039 1 91.44 191 TYR A C 1
ATOM 1525 O O . TYR A 1 191 ? 33.438 -10.305 -2.104 1 91.44 191 TYR A O 1
ATOM 1533 N N . PRO A 1 192 ? 31.781 -9.195 -1.025 1 92.56 192 PRO A N 1
ATOM 1534 C CA . PRO A 1 192 ? 31.797 -10.148 0.085 1 92.56 192 PRO A CA 1
ATOM 1535 C C . PRO A 1 192 ? 31.328 -11.539 -0.331 1 92.56 192 PRO A C 1
ATOM 1537 O O . PRO A 1 192 ? 30.406 -11.672 -1.139 1 92.56 192 PRO A O 1
ATOM 1540 N N . ALA A 1 193 ? 31.984 -12.508 0.271 1 92.69 193 ALA A N 1
ATOM 1541 C CA . ALA A 1 193 ? 31.516 -13.883 0.138 1 92.69 193 ALA A CA 1
ATOM 1542 C C . ALA A 1 193 ? 30.312 -14.141 1.048 1 92.69 193 ALA A C 1
ATOM 1544 O O . ALA A 1 193 ? 29.969 -13.305 1.889 1 92.69 193 ALA A O 1
ATOM 1545 N N . ALA A 1 194 ? 29.625 -15.297 0.792 1 93.19 194 ALA A N 1
ATOM 1546 C CA . ALA A 1 194 ? 28.438 -15.633 1.562 1 93.19 194 ALA A CA 1
ATOM 1547 C C . ALA A 1 194 ? 28.734 -15.633 3.059 1 93.19 194 ALA A C 1
ATOM 1549 O O . ALA A 1 194 ? 27.891 -15.227 3.865 1 93.19 194 ALA A O 1
ATOM 1550 N N . ASP A 1 195 ? 29.938 -16.062 3.461 1 92.81 195 ASP A N 1
ATOM 1551 C CA . ASP A 1 195 ? 30.281 -16.203 4.871 1 92.81 195 ASP A CA 1
ATOM 1552 C C . ASP A 1 195 ? 30.641 -14.852 5.484 1 92.81 195 ASP A C 1
ATOM 1554 O O . ASP A 1 195 ? 30.875 -14.75 6.691 1 92.81 195 ASP A O 1
ATOM 1558 N N . GLU A 1 196 ? 30.656 -13.812 4.668 1 91.94 196 GLU A N 1
ATOM 1559 C CA . GLU A 1 196 ? 30.938 -12.461 5.141 1 91.94 196 GLU A CA 1
ATOM 1560 C C . GLU A 1 196 ? 29.656 -11.641 5.254 1 91.94 196 GLU A C 1
ATOM 1562 O O . GLU A 1 196 ? 29.688 -10.5 5.715 1 91.94 196 GLU A O 1
ATOM 1567 N N . LEU A 1 197 ? 28.578 -12.273 4.789 1 92.38 197 LEU A N 1
ATOM 1568 C CA . LEU A 1 197 ? 27.281 -11.602 4.906 1 92.38 197 LEU A CA 1
ATOM 1569 C C . LEU A 1 197 ? 26.75 -11.711 6.328 1 92.38 197 LEU A C 1
ATOM 1571 O O . LEU A 1 197 ? 27.25 -12.5 7.129 1 92.38 197 LEU A O 1
ATOM 1575 N N . PRO A 1 198 ? 25.781 -10.859 6.715 1 87.69 198 PRO A N 1
ATOM 1576 C CA . PRO A 1 198 ? 25.203 -10.938 8.055 1 87.69 198 PRO A CA 1
ATOM 1577 C C . PRO A 1 198 ? 24.734 -12.352 8.414 1 87.69 198 PRO A C 1
ATOM 1579 O O . PRO A 1 198 ? 24.219 -13.078 7.555 1 87.69 198 PRO A O 1
ATOM 1582 N N . LYS A 1 199 ? 24.781 -12.719 9.695 1 90.44 199 LYS A N 1
ATOM 1583 C CA . LYS A 1 199 ? 24.531 -14.07 10.172 1 90.44 199 LYS A CA 1
ATOM 1584 C C . LYS A 1 199 ? 23.125 -14.523 9.828 1 90.44 199 LYS A C 1
ATOM 1586 O O . LYS A 1 199 ? 22.906 -15.688 9.492 1 90.44 199 LYS A O 1
ATOM 1591 N N . ASP A 1 200 ? 22.172 -13.641 9.93 1 87.69 200 ASP A N 1
ATOM 1592 C CA . ASP A 1 200 ? 20.797 -13.984 9.625 1 87.69 200 ASP A CA 1
ATOM 1593 C C . ASP A 1 200 ? 20.625 -14.352 8.156 1 87.69 200 ASP A C 1
ATOM 1595 O O . ASP A 1 200 ? 19.891 -15.281 7.816 1 87.69 200 ASP A O 1
ATOM 1599 N N . VAL A 1 201 ? 21.359 -13.68 7.305 1 91.19 201 VAL A N 1
ATOM 1600 C CA . VAL A 1 201 ? 21.312 -13.945 5.871 1 91.19 201 VAL A CA 1
ATOM 1601 C C . VAL A 1 201 ? 21.953 -15.297 5.57 1 91.19 201 VAL A C 1
ATOM 1603 O O . VAL A 1 201 ? 21.438 -16.062 4.75 1 91.19 201 VAL A O 1
ATOM 1606 N N . GLN A 1 202 ? 23.047 -15.586 6.305 1 93.62 202 GLN A N 1
ATOM 1607 C CA . GLN A 1 202 ? 23.734 -16.859 6.125 1 93.62 202 GLN A CA 1
ATOM 1608 C C . GLN A 1 202 ? 22.828 -18.031 6.504 1 93.62 202 GLN A C 1
ATOM 1610 O O . GLN A 1 202 ? 22.766 -19.047 5.797 1 93.62 202 GLN A O 1
ATOM 1615 N N . GLU A 1 203 ? 22.125 -17.844 7.535 1 93.69 203 GLU A N 1
ATOM 1616 C CA . GLU A 1 203 ? 21.234 -18.891 8.016 1 93.69 203 GLU A CA 1
ATOM 1617 C C . GLU A 1 203 ? 20.109 -19.156 7.027 1 93.69 203 GLU A C 1
ATOM 1619 O O . GLU A 1 203 ? 19.797 -20.312 6.727 1 93.69 203 GLU A O 1
ATOM 1624 N N . ILE A 1 204 ? 19.531 -18.141 6.48 1 92.38 204 ILE A N 1
ATOM 1625 C CA . ILE A 1 204 ? 18.453 -18.266 5.504 1 92.38 204 ILE A CA 1
ATOM 1626 C C . ILE A 1 204 ? 19 -18.859 4.207 1 92.38 204 ILE A C 1
ATOM 1628 O O . ILE A 1 204 ? 18.297 -19.625 3.527 1 92.38 204 ILE A O 1
ATOM 1632 N N . GLY A 1 205 ? 20.281 -18.547 3.939 1 92.88 205 GLY A N 1
ATOM 1633 C CA . GLY A 1 205 ? 20.938 -19.016 2.734 1 92.88 205 GLY A CA 1
ATOM 1634 C C . GLY A 1 205 ? 21.016 -20.531 2.654 1 92.88 205 GLY A C 1
ATOM 1635 O O . GLY A 1 205 ? 21.172 -21.094 1.567 1 92.88 205 GLY A O 1
ATOM 1636 N N . THR A 1 206 ? 20.828 -21.234 3.785 1 93.5 206 THR A N 1
ATOM 1637 C CA . THR A 1 206 ? 20.969 -22.688 3.832 1 93.5 206 THR A CA 1
ATOM 1638 C C . THR A 1 206 ? 19.625 -23.375 3.588 1 93.5 206 THR A C 1
ATOM 1640 O O . THR A 1 206 ? 19.578 -24.594 3.428 1 93.5 206 THR A O 1
ATOM 1643 N N . MET A 1 207 ? 18.594 -22.609 3.453 1 94.75 207 MET A N 1
ATOM 1644 C CA . MET A 1 207 ? 17.266 -23.203 3.268 1 94.75 207 MET A CA 1
ATOM 1645 C C . MET A 1 207 ? 17.125 -23.812 1.877 1 94.75 207 MET A C 1
ATOM 1647 O O . MET A 1 207 ? 17.734 -23.328 0.92 1 94.75 207 MET A O 1
ATOM 1651 N N . ARG A 1 208 ? 16.422 -24.969 1.826 1 94.44 208 ARG A N 1
ATOM 1652 C CA . ARG A 1 208 ? 16.172 -25.656 0.561 1 94.44 208 ARG A CA 1
ATOM 1653 C C . ARG A 1 208 ? 15.047 -25 -0.221 1 94.44 208 ARG A C 1
ATOM 1655 O O . ARG A 1 208 ? 14.211 -24.297 0.358 1 94.44 208 ARG A O 1
ATOM 1662 N N . VAL A 1 209 ? 14.969 -25.156 -1.508 1 95.56 209 VAL A N 1
ATOM 1663 C CA . VAL A 1 209 ? 14.016 -24.562 -2.436 1 95.56 209 VAL A CA 1
ATOM 1664 C C . VAL A 1 209 ? 12.594 -24.812 -1.954 1 95.56 209 VAL A C 1
ATOM 1666 O O . VAL A 1 209 ? 11.75 -23.922 -1.979 1 95.56 209 VAL A O 1
ATOM 1669 N N . GLN A 1 210 ? 12.297 -26.016 -1.458 1 96.81 210 GLN A N 1
ATOM 1670 C CA . GLN A 1 210 ? 10.938 -26.422 -1.105 1 96.81 210 GLN A CA 1
ATOM 1671 C C . GLN A 1 210 ? 10.523 -25.844 0.244 1 96.81 210 GLN A C 1
ATOM 1673 O O . GLN A 1 210 ? 9.336 -25.828 0.581 1 96.81 210 GLN A O 1
ATOM 1678 N N . ASP A 1 211 ? 11.492 -25.312 1.021 1 96.19 211 ASP A N 1
ATOM 1679 C CA . ASP A 1 211 ? 11.219 -24.828 2.369 1 96.19 211 ASP A CA 1
ATOM 1680 C C . ASP A 1 211 ? 10.359 -23.562 2.334 1 96.19 211 ASP A C 1
ATOM 1682 O O . ASP A 1 211 ? 9.695 -23.234 3.32 1 96.19 211 ASP A O 1
ATOM 1686 N N . PHE A 1 212 ? 10.32 -22.891 1.202 1 96.94 212 PHE A N 1
ATOM 1687 C CA . PHE A 1 212 ? 9.633 -21.625 1.095 1 96.94 212 PHE A CA 1
ATOM 1688 C C . PHE A 1 212 ? 8.18 -21.812 0.678 1 96.94 212 PHE A C 1
ATOM 1690 O O . PHE A 1 212 ? 7.383 -20.875 0.729 1 96.94 212 PHE A O 1
ATOM 1697 N N . ILE A 1 213 ? 7.824 -23.016 0.269 1 97.94 213 ILE A N 1
ATOM 1698 C CA . ILE A 1 213 ? 6.5 -23.297 -0.271 1 97.94 213 ILE A CA 1
ATOM 1699 C C . ILE A 1 213 ? 5.617 -23.906 0.821 1 97.94 213 ILE A C 1
ATOM 1701 O O . ILE A 1 213 ? 6 -24.875 1.474 1 97.94 213 ILE A O 1
ATOM 1705 N N . GLN A 1 214 ? 4.48 -23.312 1.008 1 96.94 214 GLN A N 1
ATOM 1706 C CA . GLN A 1 214 ? 3.541 -23.797 2.014 1 96.94 214 GLN A CA 1
ATOM 1707 C C . GLN A 1 214 ? 2.232 -24.25 1.369 1 96.94 214 GLN A C 1
ATOM 1709 O O . GLN A 1 214 ? 1.834 -23.719 0.327 1 96.94 214 GLN A O 1
ATOM 1714 N N . ARG A 1 215 ? 1.592 -25.125 2.037 1 95.31 215 ARG A N 1
ATOM 1715 C CA . ARG A 1 215 ? 0.288 -25.609 1.586 1 95.31 215 ARG A CA 1
ATOM 1716 C C . ARG A 1 215 ? -0.815 -24.625 1.974 1 95.31 215 ARG A C 1
ATOM 1718 O O . ARG A 1 215 ? -0.643 -23.812 2.889 1 95.31 215 ARG A O 1
ATOM 1725 N N . THR A 1 216 ? -1.923 -24.641 1.226 1 95.69 216 THR A N 1
ATOM 1726 C CA . THR A 1 216 ? -3.078 -23.781 1.509 1 95.69 216 THR A CA 1
ATOM 1727 C C . THR A 1 216 ? -4.316 -2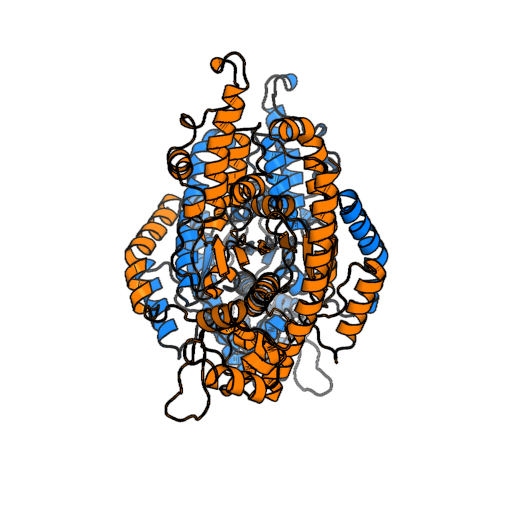4.641 1.773 1 95.69 216 THR A C 1
ATOM 1729 O O . THR A 1 216 ? -4.23 -25.859 1.862 1 95.69 216 THR A O 1
ATOM 1732 N N . ALA A 1 217 ? -5.449 -23.953 1.953 1 92.5 217 ALA A N 1
ATOM 1733 C CA . ALA A 1 217 ? -6.723 -24.641 2.135 1 92.5 217 ALA A CA 1
ATOM 1734 C C . ALA A 1 217 ? -7.172 -25.312 0.839 1 92.5 217 ALA A C 1
ATOM 1736 O O . ALA A 1 217 ? -8.062 -26.172 0.852 1 92.5 217 ALA A O 1
ATOM 1737 N N . TRP A 1 218 ? -6.551 -24.969 -0.268 1 95.75 218 TRP A N 1
ATOM 1738 C CA . TRP A 1 218 ? -6.809 -25.578 -1.566 1 95.75 218 TRP A CA 1
ATOM 1739 C C . TRP A 1 218 ? -5.789 -26.672 -1.868 1 95.75 218 TRP A C 1
ATOM 1741 O O . TRP A 1 218 ? -4.582 -26.422 -1.9 1 95.75 218 TRP A O 1
ATOM 1751 N N . SER A 1 219 ? -6.156 -27.844 -2.129 1 93.56 219 SER A N 1
ATOM 1752 C CA . SER A 1 219 ? -5.27 -28.984 -2.26 1 93.56 219 SER A CA 1
ATOM 1753 C C . SER A 1 219 ? -4.32 -28.828 -3.441 1 93.56 219 SER A C 1
ATOM 1755 O O . SER A 1 219 ? -3.248 -29.438 -3.473 1 93.56 219 SER A O 1
ATOM 1757 N N . THR A 1 220 ? -4.684 -28.016 -4.398 1 95.75 220 THR A N 1
ATOM 1758 C CA . THR A 1 220 ? -3.832 -27.891 -5.578 1 95.75 220 THR A CA 1
ATOM 1759 C C . THR A 1 220 ? -3.242 -26.484 -5.676 1 95.75 220 THR A C 1
ATOM 1761 O O . THR A 1 220 ? -2.756 -26.094 -6.734 1 95.75 220 THR A O 1
ATOM 1764 N N . ILE A 1 221 ? -3.352 -25.672 -4.656 1 98.19 221 ILE A N 1
ATOM 1765 C CA . ILE A 1 221 ? -2.721 -24.359 -4.602 1 98.19 221 ILE A CA 1
ATOM 1766 C C . ILE A 1 221 ? -1.723 -24.312 -3.445 1 98.19 221 ILE A C 1
ATOM 1768 O O . ILE A 1 221 ? -2.088 -24.547 -2.291 1 98.19 221 ILE A O 1
ATOM 1772 N N . ASP A 1 222 ? -0.496 -24.125 -3.773 1 98.5 222 ASP A N 1
ATOM 1773 C CA . ASP A 1 222 ? 0.519 -23.812 -2.775 1 98.5 222 ASP A CA 1
ATOM 1774 C C . ASP A 1 222 ? 0.863 -22.328 -2.797 1 98.5 222 ASP A C 1
ATOM 1776 O O . ASP A 1 222 ? 0.466 -21.609 -3.715 1 98.5 222 ASP A O 1
ATOM 1780 N N . ILE A 1 223 ? 1.604 -21.906 -1.693 1 98.5 223 ILE A N 1
ATOM 1781 C CA . ILE A 1 223 ? 1.826 -20.469 -1.618 1 98.5 223 ILE A CA 1
ATOM 1782 C C . ILE A 1 223 ? 3.227 -20.188 -1.078 1 98.5 223 ILE A C 1
ATOM 1784 O O . ILE A 1 223 ? 3.734 -20.938 -0.236 1 98.5 223 ILE A O 1
ATOM 1788 N N . ILE A 1 224 ? 3.922 -19.281 -1.65 1 98.19 224 ILE A N 1
ATOM 1789 C CA . ILE A 1 224 ? 4.984 -18.547 -0.978 1 98.19 224 ILE A CA 1
ATOM 1790 C C . ILE A 1 224 ? 4.402 -17.297 -0.311 1 98.19 224 ILE A C 1
ATOM 1792 O O . ILE A 1 224 ? 4.051 -16.328 -0.989 1 98.19 224 ILE A O 1
ATOM 1796 N N . PRO A 1 225 ? 4.305 -17.312 0.962 1 97.31 225 PRO A N 1
ATOM 1797 C CA . PRO A 1 225 ? 3.5 -16.297 1.668 1 97.31 225 PRO A CA 1
ATOM 1798 C C . PRO A 1 225 ? 4.258 -15 1.901 1 97.31 225 PRO A C 1
ATOM 1800 O O . PRO A 1 225 ? 5.418 -14.875 1.502 1 97.31 225 PRO A O 1
ATOM 1803 N N . SER A 1 226 ? 3.545 -14.047 2.365 1 93.56 226 SER A N 1
ATOM 1804 C CA . SER A 1 226 ? 4.102 -12.789 2.857 1 93.56 226 SER A CA 1
ATOM 1805 C C . SER A 1 226 ? 3.68 -12.523 4.301 1 93.56 226 SER A C 1
ATOM 1807 O O . SER A 1 226 ? 3.006 -13.352 4.918 1 93.56 226 SER A O 1
ATOM 1809 N N . CYS A 1 227 ? 4.266 -11.531 4.891 1 87.62 227 CYS A N 1
ATOM 1810 C CA . CYS A 1 227 ? 3.934 -11.102 6.246 1 87.62 227 CYS A CA 1
ATOM 1811 C C . CYS A 1 227 ? 4.254 -9.617 6.438 1 87.62 227 CYS A C 1
ATOM 1813 O O . CYS A 1 227 ? 4.891 -9 5.578 1 87.62 227 CYS A O 1
ATOM 1815 N N . ALA A 1 228 ? 3.766 -9.102 7.527 1 78.06 228 ALA A N 1
ATOM 1816 C CA . ALA A 1 228 ? 3.91 -7.668 7.801 1 78.06 228 ALA A CA 1
ATOM 1817 C C . ALA A 1 228 ? 5.379 -7.262 7.824 1 78.06 228 ALA A C 1
ATOM 1819 O O . ALA A 1 228 ? 5.742 -6.184 7.348 1 78.06 228 ALA A O 1
ATOM 1820 N N . ASN A 1 229 ? 6.191 -8.07 8.258 1 77 229 ASN A N 1
ATOM 1821 C CA . ASN A 1 229 ? 7.613 -7.777 8.383 1 77 229 ASN A CA 1
ATOM 1822 C C . ASN A 1 229 ? 8.273 -7.633 7.016 1 77 229 ASN A C 1
ATOM 1824 O O . ASN A 1 229 ? 9.367 -7.074 6.906 1 77 229 ASN A O 1
ATOM 1828 N N . ALA A 1 230 ? 7.527 -8.094 6.055 1 74.38 230 ALA A N 1
ATOM 1829 C CA . ALA A 1 230 ? 8.062 -8 4.699 1 74.38 230 ALA A CA 1
ATOM 1830 C C . ALA A 1 230 ? 8.078 -6.555 4.211 1 74.38 230 ALA A C 1
ATOM 1832 O O . ALA A 1 230 ? 8.742 -6.23 3.227 1 74.38 230 ALA A O 1
ATOM 1833 N N . ALA A 1 231 ? 7.504 -5.73 5.043 1 68.69 231 ALA A N 1
ATOM 1834 C CA . ALA A 1 231 ? 7.504 -4.312 4.699 1 68.69 231 ALA A CA 1
ATOM 1835 C C . ALA A 1 231 ? 8.906 -3.727 4.773 1 68.69 231 ALA A C 1
ATOM 1837 O O . ALA A 1 231 ? 9.188 -2.684 4.18 1 68.69 231 ALA A O 1
ATOM 1838 N N . PHE A 1 232 ? 9.773 -4.449 5.41 1 71.75 232 PHE A N 1
ATOM 1839 C CA . PHE A 1 232 ? 11.141 -3.982 5.598 1 71.75 232 PHE A CA 1
ATOM 1840 C C . PHE A 1 232 ? 12.047 -4.473 4.473 1 71.75 232 PHE A C 1
ATOM 1842 O O . PHE A 1 232 ? 13.172 -4 4.32 1 71.75 232 PHE A O 1
ATOM 1849 N N . VAL A 1 233 ? 11.523 -5.305 3.623 1 73 233 VAL A N 1
ATOM 1850 C CA . VAL A 1 233 ? 12.312 -5.984 2.602 1 73 233 VAL A CA 1
ATOM 1851 C C . VAL A 1 233 ? 12.891 -4.957 1.629 1 73 233 VAL A C 1
ATOM 1853 O O . VAL A 1 233 ? 14.023 -5.113 1.152 1 73 233 VAL A O 1
ATOM 1856 N N . GLU A 1 234 ? 12.133 -3.934 1.392 1 75.31 234 GLU A N 1
ATOM 1857 C CA . GLU A 1 234 ? 12.602 -2.916 0.454 1 75.31 234 GLU A CA 1
ATOM 1858 C C . GLU A 1 234 ? 13.859 -2.219 0.973 1 75.31 234 GLU A C 1
ATOM 1860 O O . GLU A 1 234 ? 14.82 -2.027 0.227 1 75.31 234 GLU A O 1
ATOM 1865 N N . PHE A 1 235 ? 13.781 -1.904 2.199 1 72.38 235 PHE A N 1
ATOM 1866 C CA . PHE A 1 235 ? 14.93 -1.25 2.816 1 72.38 235 PHE A CA 1
ATOM 1867 C C . PHE A 1 235 ? 16.109 -2.207 2.912 1 72.38 235 PHE A C 1
ATOM 1869 O O . PHE A 1 235 ? 17.234 -1.837 2.59 1 72.38 235 PHE A O 1
ATOM 1876 N N . ALA A 1 236 ? 15.922 -3.426 3.314 1 76.69 236 ALA A N 1
ATOM 1877 C CA . ALA A 1 236 ? 16.969 -4.434 3.467 1 76.69 236 ALA A CA 1
ATOM 1878 C C . ALA A 1 236 ? 17.609 -4.773 2.121 1 76.69 236 ALA A C 1
ATOM 1880 O O . ALA A 1 236 ? 18.828 -4.945 2.027 1 76.69 236 ALA A O 1
ATOM 1881 N N . SER A 1 237 ? 16.766 -4.832 1.083 1 80.94 237 SER A N 1
ATOM 1882 C CA . SER A 1 237 ? 17.25 -5.164 -0.252 1 80.94 237 SER A CA 1
ATOM 1883 C C . SER A 1 237 ? 18.188 -4.078 -0.782 1 80.94 237 SER A C 1
ATOM 1885 O O . SER A 1 237 ? 19.188 -4.379 -1.44 1 80.94 237 SER A O 1
ATOM 1887 N N . ALA A 1 238 ? 17.812 -2.842 -0.468 1 77.69 238 ALA A N 1
ATOM 1888 C CA . ALA A 1 238 ? 18.656 -1.729 -0.877 1 77.69 238 ALA A CA 1
ATOM 1889 C C . ALA A 1 238 ? 20.016 -1.796 -0.186 1 77.69 238 ALA A C 1
ATOM 1891 O O . ALA A 1 238 ? 21.047 -1.506 -0.8 1 77.69 238 ALA A O 1
ATOM 1892 N N . GLN A 1 239 ? 20 -2.207 1.023 1 76.81 239 GLN A N 1
ATOM 1893 C CA . GLN A 1 239 ? 21.234 -2.328 1.788 1 76.81 239 GLN A CA 1
ATOM 1894 C C . GLN A 1 239 ? 22.125 -3.443 1.233 1 76.81 239 GLN A C 1
ATOM 1896 O O . GLN A 1 239 ? 23.344 -3.27 1.094 1 76.81 239 GLN A O 1
ATOM 1901 N N . TYR A 1 240 ? 21.531 -4.547 0.925 1 82.81 240 TYR A N 1
ATOM 1902 C CA . TYR A 1 240 ? 22.297 -5.684 0.414 1 82.81 240 TYR A CA 1
ATOM 1903 C C . TYR A 1 240 ? 22.875 -5.379 -0.963 1 82.81 240 TYR A C 1
ATOM 1905 O O . TYR A 1 240 ? 23.984 -5.805 -1.285 1 82.81 240 TYR A O 1
ATOM 1913 N N . ARG A 1 241 ? 22.094 -4.656 -1.696 1 82.75 241 ARG A N 1
ATOM 1914 C CA . ARG A 1 241 ? 22.594 -4.238 -3.004 1 82.75 241 ARG A CA 1
ATOM 1915 C C . ARG A 1 241 ? 23.797 -3.322 -2.859 1 82.75 241 ARG A C 1
ATOM 1917 O O . ARG A 1 241 ? 24.734 -3.387 -3.662 1 82.75 241 ARG A O 1
ATOM 1924 N N . SER A 1 242 ? 23.734 -2.496 -1.905 1 80 242 SER A N 1
ATOM 1925 C CA . SER A 1 242 ? 24.859 -1.599 -1.647 1 80 242 SER A CA 1
ATOM 1926 C C . SER A 1 242 ? 26.078 -2.371 -1.186 1 80 242 SER A C 1
ATOM 1928 O O . SER A 1 242 ? 27.219 -1.996 -1.506 1 80 242 SER A O 1
ATOM 1930 N N . LEU A 1 243 ? 25.844 -3.48 -0.479 1 81.62 243 LEU A N 1
ATOM 1931 C CA . LEU A 1 243 ? 26.922 -4.32 0.034 1 81.62 243 LEU A CA 1
ATOM 1932 C C . LEU A 1 243 ? 27.547 -5.152 -1.083 1 81.62 243 LEU A C 1
ATOM 1934 O O . LEU A 1 243 ? 28.766 -5.359 -1.109 1 81.62 243 LEU A O 1
ATOM 1938 N N . HIS A 1 244 ? 26.688 -5.641 -1.945 1 89.38 244 HIS A N 1
ATOM 1939 C CA . HIS A 1 244 ? 27.125 -6.48 -3.051 1 89.38 244 HIS A CA 1
ATOM 1940 C C . HIS A 1 244 ? 26.656 -5.922 -4.391 1 89.38 244 HIS A C 1
ATOM 1942 O O . HIS A 1 244 ? 25.688 -6.414 -4.973 1 89.38 244 HIS A O 1
ATOM 1948 N N . LYS A 1 245 ? 27.406 -5.105 -5 1 84.75 245 LYS A N 1
ATOM 1949 C CA . LYS A 1 245 ? 27.031 -4.328 -6.18 1 84.75 245 LYS A CA 1
ATOM 1950 C C . LYS A 1 245 ? 26.938 -5.211 -7.418 1 84.75 245 LYS A C 1
ATOM 1952 O O . LYS A 1 245 ? 26.297 -4.844 -8.406 1 84.75 245 LYS A O 1
ATOM 1957 N N . ALA A 1 246 ? 27.547 -6.336 -7.336 1 88.5 246 ALA A N 1
ATOM 1958 C CA . ALA A 1 246 ? 27.531 -7.23 -8.492 1 88.5 246 ALA A CA 1
ATOM 1959 C C . ALA A 1 246 ? 26.328 -8.164 -8.445 1 88.5 246 ALA A C 1
ATOM 1961 O O . ALA A 1 246 ? 26.078 -8.914 -9.391 1 88.5 246 ALA A O 1
ATOM 1962 N N . TRP A 1 247 ? 25.547 -8.078 -7.395 1 90.81 247 TRP A N 1
ATOM 1963 C CA . TRP A 1 247 ? 24.375 -8.93 -7.227 1 90.81 247 TRP A CA 1
ATOM 1964 C C . TRP A 1 247 ? 23.25 -8.492 -8.156 1 90.81 247 TRP A C 1
ATOM 1966 O O . TRP A 1 247 ? 22.844 -7.328 -8.133 1 90.81 247 TRP A O 1
ATOM 1976 N N . SER A 1 248 ? 22.859 -9.414 -9.07 1 90.62 248 SER A N 1
ATOM 1977 C CA . SER A 1 248 ? 21.688 -9.141 -9.891 1 90.62 248 SER A CA 1
ATOM 1978 C C . SER A 1 248 ? 20.391 -9.312 -9.094 1 90.62 248 SER A C 1
ATOM 1980 O O . SER A 1 248 ? 19.609 -10.219 -9.375 1 90.62 248 SER A O 1
ATOM 1982 N N . PHE A 1 249 ? 20.062 -8.352 -8.242 1 88.38 249 PHE A N 1
ATOM 1983 C CA . PHE A 1 249 ? 19.031 -8.406 -7.223 1 88.38 249 PHE A CA 1
ATOM 1984 C C . PHE A 1 249 ? 17.656 -8.578 -7.855 1 88.38 249 PHE A C 1
ATOM 1986 O O . PHE A 1 249 ? 16.719 -9.031 -7.195 1 88.38 249 PHE A O 1
ATOM 1993 N N . PHE A 1 250 ? 17.453 -8.273 -9.148 1 90.25 250 PHE A N 1
ATOM 1994 C CA . PHE A 1 250 ? 16.156 -8.289 -9.812 1 90.25 250 PHE A CA 1
ATOM 1995 C C . PHE A 1 250 ? 15.828 -9.695 -10.305 1 90.25 250 PHE A C 1
ATOM 1997 O O . PHE A 1 250 ? 14.68 -9.977 -10.664 1 90.25 250 PHE A O 1
ATOM 2004 N N . GLY A 1 251 ? 16.797 -10.656 -10.312 1 92.62 251 GLY A N 1
ATOM 2005 C CA . GLY A 1 251 ? 16.594 -11.984 -10.875 1 92.62 251 GLY A CA 1
ATOM 2006 C C . GLY A 1 251 ? 16.438 -13.062 -9.82 1 92.62 251 GLY A C 1
ATOM 2007 O O . GLY A 1 251 ? 16.391 -14.25 -10.141 1 92.62 251 GLY A O 1
ATOM 2008 N N . CYS A 1 252 ? 16.281 -12.688 -8.531 1 94.38 252 CYS A N 1
ATOM 2009 C CA . CYS A 1 252 ? 16.297 -13.641 -7.426 1 94.38 252 CYS A CA 1
ATOM 2010 C C . CYS A 1 252 ? 15.148 -14.633 -7.535 1 94.38 252 CYS A C 1
ATOM 2012 O O . CYS A 1 252 ? 15.359 -15.844 -7.465 1 94.38 252 CYS A O 1
ATOM 2014 N N . VAL A 1 253 ? 13.961 -14.133 -7.754 1 95.75 253 VAL A N 1
ATOM 2015 C CA . VAL A 1 253 ? 12.766 -14.969 -7.746 1 95.75 253 VAL A CA 1
ATOM 2016 C C . VAL A 1 253 ? 12.734 -15.844 -9 1 95.75 253 VAL A C 1
ATOM 2018 O O . VAL A 1 253 ? 12.336 -17.016 -8.945 1 95.75 253 VAL A O 1
ATOM 2021 N N . ALA A 1 254 ? 13.18 -15.266 -10.141 1 95.19 254 ALA A N 1
ATOM 2022 C CA . ALA A 1 254 ? 13.258 -16.047 -11.375 1 95.19 254 ALA A CA 1
ATOM 2023 C C . ALA A 1 254 ? 14.188 -17.25 -11.203 1 95.19 254 ALA A C 1
ATOM 2025 O O . ALA A 1 254 ? 13.844 -18.375 -11.57 1 95.19 254 ALA A O 1
ATOM 2026 N N . ARG A 1 255 ? 15.367 -16.984 -10.641 1 94.94 255 ARG A N 1
ATOM 2027 C CA . ARG A 1 255 ? 16.344 -18.047 -10.422 1 94.94 255 ARG A CA 1
ATOM 2028 C C . ARG A 1 255 ? 15.805 -19.109 -9.461 1 94.94 255 ARG A C 1
ATOM 2030 O O . ARG A 1 255 ? 16 -20.297 -9.664 1 94.94 255 ARG A O 1
ATOM 2037 N N . TYR A 1 256 ? 15.133 -18.625 -8.43 1 96.69 256 TYR A N 1
ATOM 2038 C CA . TYR A 1 256 ? 14.547 -19.531 -7.449 1 96.69 256 TYR A CA 1
ATOM 2039 C C . TYR A 1 256 ? 13.508 -20.438 -8.102 1 96.69 256 TYR A C 1
ATOM 2041 O O . TYR A 1 256 ? 13.547 -21.656 -7.93 1 96.69 256 TYR A O 1
ATOM 2049 N N . LEU A 1 257 ? 12.578 -19.859 -8.875 1 97.25 257 LEU A N 1
ATOM 2050 C CA . LEU A 1 257 ? 11.492 -20.625 -9.5 1 97.25 257 LEU A CA 1
ATOM 2051 C C . LEU A 1 257 ? 12.039 -21.594 -10.539 1 97.25 257 LEU A C 1
ATOM 2053 O O . LEU A 1 257 ? 11.461 -22.656 -10.773 1 97.25 257 LEU A O 1
ATOM 2057 N N . ASP A 1 258 ? 13.156 -21.266 -11.156 1 95.06 258 ASP A N 1
ATOM 2058 C CA . ASP A 1 258 ? 13.773 -22.125 -12.164 1 95.06 258 ASP A CA 1
ATOM 2059 C C . ASP A 1 258 ? 14.344 -23.375 -11.523 1 95.06 258 ASP A C 1
ATOM 2061 O O . ASP A 1 258 ? 14.641 -24.359 -12.219 1 95.06 258 ASP A O 1
ATOM 2065 N N . GLU A 1 259 ? 14.562 -23.344 -10.219 1 95.81 259 GLU A N 1
ATOM 2066 C CA . GLU A 1 259 ? 15.078 -24.5 -9.516 1 95.81 259 GLU A CA 1
ATOM 2067 C C . GLU A 1 259 ? 13.977 -25.531 -9.266 1 95.81 259 GLU A C 1
ATOM 2069 O O . GLU A 1 259 ? 14.266 -26.688 -8.961 1 95.81 259 GLU A O 1
ATOM 2074 N N . LEU A 1 260 ? 12.711 -25.125 -9.375 1 97 260 LEU A N 1
ATOM 2075 C CA . LEU A 1 260 ? 11.602 -26.031 -9.148 1 97 260 LEU A CA 1
ATOM 2076 C C . LEU A 1 260 ? 11.469 -27.031 -10.289 1 97 260 LEU A C 1
ATOM 2078 O O . LEU A 1 260 ? 11.695 -26.688 -11.453 1 97 260 LEU A O 1
ATOM 2082 N N . PRO A 1 261 ? 11.039 -28.25 -9.953 1 95.81 261 PRO A N 1
ATOM 2083 C CA . PRO A 1 261 ? 10.734 -29.188 -11.039 1 95.81 261 PRO A CA 1
ATOM 2084 C C . PRO A 1 261 ? 9.695 -28.641 -12.016 1 95.81 261 PRO A C 1
ATOM 2086 O O . PRO A 1 261 ? 8.719 -28 -11.594 1 95.81 261 PRO A O 1
ATOM 2089 N N . GLU A 1 262 ? 9.883 -28.891 -13.258 1 93.19 262 GLU A N 1
ATOM 2090 C CA . GLU A 1 262 ? 9.031 -28.344 -14.305 1 93.19 262 GLU A CA 1
ATOM 2091 C C . GLU A 1 262 ? 7.59 -28.812 -14.156 1 93.19 262 GLU A C 1
ATOM 2093 O O . GLU A 1 262 ? 6.66 -28.125 -14.562 1 93.19 262 GLU A O 1
ATOM 2098 N N . ASP A 1 263 ? 7.414 -29.938 -13.578 1 92.62 263 ASP A N 1
ATOM 2099 C CA . ASP A 1 263 ? 6.078 -30.516 -13.523 1 92.62 263 ASP A CA 1
ATOM 2100 C C . ASP A 1 263 ? 5.441 -30.297 -12.156 1 92.62 263 ASP A C 1
ATOM 2102 O O . ASP A 1 263 ? 4.371 -30.844 -11.867 1 92.62 263 ASP A O 1
ATOM 2106 N N . GLN A 1 264 ? 6.039 -29.547 -11.312 1 96.12 264 GLN A N 1
ATOM 2107 C CA . GLN A 1 264 ? 5.504 -29.344 -9.969 1 96.12 264 GLN A CA 1
ATOM 2108 C C . GLN A 1 264 ? 4.262 -28.453 -10 1 96.12 264 GLN A C 1
ATOM 2110 O O . GLN A 1 264 ? 3.307 -28.688 -9.258 1 96.12 264 GLN A O 1
ATOM 2115 N N . TYR A 1 265 ? 4.293 -27.453 -10.812 1 98 265 TYR A N 1
ATOM 2116 C CA . TYR A 1 265 ? 3.162 -26.547 -10.977 1 98 265 TYR A CA 1
ATOM 2117 C C . TYR A 1 265 ? 2.898 -26.281 -12.453 1 98 265 TYR A C 1
ATOM 2119 O O . TYR A 1 265 ? 3.775 -26.484 -13.297 1 98 265 TYR A O 1
ATOM 2127 N N . ASP A 1 266 ? 1.706 -25.891 -12.742 1 97.81 266 ASP A N 1
ATOM 2128 C CA . ASP A 1 266 ? 1.312 -25.516 -14.094 1 97.81 266 ASP A CA 1
ATOM 2129 C C . ASP A 1 266 ? 1.276 -23.984 -14.258 1 97.81 266 ASP A C 1
ATOM 2131 O O . ASP A 1 266 ? 1.604 -23.469 -15.32 1 97.81 266 ASP A O 1
ATOM 2135 N N . LEU A 1 267 ? 0.883 -23.375 -13.242 1 98.25 267 LEU A N 1
ATOM 2136 C CA . LEU A 1 267 ? 0.693 -21.938 -13.242 1 98.25 267 LEU A CA 1
ATOM 2137 C C . LEU A 1 267 ? 1.248 -21.312 -11.969 1 98.25 267 LEU A C 1
ATOM 2139 O O . LEU A 1 267 ? 1.047 -21.828 -10.875 1 98.25 267 LEU A O 1
ATOM 2143 N N . VAL A 1 268 ? 2.029 -20.203 -12.102 1 98.75 268 VAL A N 1
ATOM 2144 C CA . VAL A 1 268 ? 2.479 -19.391 -10.977 1 98.75 268 VAL A CA 1
ATOM 2145 C C . VAL A 1 268 ? 1.885 -18 -11.07 1 98.75 268 VAL A C 1
ATOM 2147 O O . VAL A 1 268 ? 2.014 -17.328 -12.102 1 98.75 268 VAL A O 1
ATOM 2150 N N . ILE A 1 269 ? 1.206 -17.531 -10.039 1 98.81 269 ILE A N 1
ATOM 2151 C CA . ILE A 1 269 ? 0.562 -16.234 -10.047 1 98.81 269 ILE A CA 1
ATOM 2152 C C . ILE A 1 269 ? 1.165 -15.352 -8.945 1 98.81 269 ILE A C 1
ATOM 2154 O O . ILE A 1 269 ? 1.208 -15.75 -7.781 1 98.81 269 ILE A O 1
ATOM 2158 N N . PHE A 1 270 ? 1.645 -14.172 -9.328 1 98.62 270 PHE A N 1
ATOM 2159 C CA . PHE A 1 270 ? 2.256 -13.219 -8.406 1 98.62 270 PHE A CA 1
ATOM 2160 C C . PHE A 1 270 ? 1.263 -12.133 -8.016 1 98.62 270 PHE A C 1
ATOM 2162 O O . PHE A 1 270 ? 0.707 -11.453 -8.875 1 98.62 270 PHE A O 1
ATOM 2169 N N . ASP A 1 271 ? 1.014 -11.961 -6.727 1 97.25 271 ASP A N 1
ATOM 2170 C CA . ASP A 1 271 ? 0.288 -10.805 -6.199 1 97.25 271 ASP A CA 1
ATOM 2171 C C . ASP A 1 271 ? 1.249 -9.711 -5.754 1 97.25 271 ASP A C 1
ATOM 2173 O O . ASP A 1 271 ? 1.887 -9.82 -4.707 1 97.25 271 ASP A O 1
ATOM 2177 N N . CYS A 1 272 ? 1.253 -8.641 -6.477 1 95 272 CYS A N 1
ATOM 2178 C CA . CYS A 1 272 ? 2.27 -7.617 -6.27 1 95 272 CYS A CA 1
ATOM 2179 C C . CYS A 1 272 ? 1.718 -6.457 -5.453 1 95 272 CYS A C 1
ATOM 2181 O O . CYS A 1 272 ? 0.525 -6.156 -5.523 1 95 272 CYS A O 1
ATOM 2183 N N . PRO A 1 273 ? 2.551 -5.781 -4.676 1 89.5 273 PRO A N 1
ATOM 2184 C CA . PRO A 1 273 ? 2.145 -4.594 -3.92 1 89.5 273 PRO A CA 1
ATOM 2185 C C . PRO A 1 273 ? 1.984 -3.357 -4.801 1 89.5 273 PRO A C 1
ATOM 2187 O O . PRO A 1 273 ? 2.379 -3.373 -5.969 1 89.5 273 PRO A O 1
ATOM 2190 N N . PRO A 1 274 ? 1.37 -2.297 -4.25 1 85.56 274 PRO A N 1
ATOM 2191 C CA . PRO A 1 274 ? 1.186 -1.06 -5.012 1 85.56 274 PRO A CA 1
ATOM 2192 C C . PRO A 1 274 ? 2.439 -0.188 -5.035 1 85.56 274 PRO A C 1
ATOM 2194 O O . PRO A 1 274 ? 2.381 0.993 -4.68 1 85.56 274 PRO A O 1
ATOM 2197 N N . ALA A 1 275 ? 3.494 -0.625 -5.406 1 78.62 275 ALA A N 1
ATOM 2198 C CA . ALA A 1 275 ? 4.781 0.062 -5.465 1 78.62 275 ALA A CA 1
ATOM 2199 C C . ALA A 1 275 ? 5.73 -0.639 -6.434 1 78.62 275 ALA A C 1
ATOM 2201 O O . ALA A 1 275 ? 5.492 -1.783 -6.828 1 78.62 275 ALA A O 1
ATOM 2202 N N . ILE A 1 276 ? 6.613 0.162 -6.973 1 78.94 276 ILE A N 1
ATOM 2203 C CA . ILE A 1 276 ? 7.719 -0.435 -7.711 1 78.94 276 ILE A CA 1
ATOM 2204 C C . ILE A 1 276 ? 8.984 -0.408 -6.855 1 78.94 276 ILE A C 1
ATOM 2206 O O . ILE A 1 276 ? 9.562 0.657 -6.625 1 78.94 276 ILE A O 1
ATOM 2210 N N . GLY A 1 277 ? 9.281 -1.474 -6.195 1 80.31 277 GLY A N 1
ATOM 2211 C CA . GLY A 1 277 ? 10.5 -1.654 -5.418 1 80.31 277 GLY A CA 1
ATOM 2212 C C . GLY A 1 277 ? 11.266 -2.908 -5.793 1 80.31 277 GLY A C 1
ATOM 2213 O O . GLY A 1 277 ? 11.195 -3.369 -6.938 1 80.31 277 GLY A O 1
ATOM 2214 N N . TYR A 1 278 ? 12.039 -3.371 -4.953 1 80.88 278 TYR A N 1
ATOM 2215 C CA . TYR A 1 278 ? 12.891 -4.531 -5.215 1 80.88 278 TYR A CA 1
ATOM 2216 C C . TYR A 1 278 ? 12.047 -5.793 -5.375 1 80.88 278 TYR A C 1
ATOM 2218 O O . TYR A 1 278 ? 12.344 -6.641 -6.215 1 80.88 278 TYR A O 1
ATOM 2226 N N . GLN A 1 279 ? 10.93 -5.812 -4.652 1 83.75 279 GLN A N 1
ATOM 2227 C CA . GLN A 1 279 ? 10.078 -6.992 -4.73 1 83.75 279 GLN A CA 1
ATOM 2228 C C . GLN A 1 279 ? 9.289 -7.016 -6.039 1 83.75 279 GLN A C 1
ATOM 2230 O O . GLN A 1 279 ? 9.227 -8.047 -6.711 1 83.75 279 GLN A O 1
ATOM 2235 N N . SER A 1 280 ? 8.695 -5.902 -6.355 1 86.38 280 SER A N 1
ATOM 2236 C CA . SER A 1 280 ? 7.891 -5.84 -7.57 1 86.38 280 SER A CA 1
ATOM 2237 C C . SER A 1 280 ? 8.742 -6.066 -8.812 1 86.38 280 SER A C 1
ATOM 2239 O O . SER A 1 280 ? 8.273 -6.633 -9.805 1 86.38 280 SER A O 1
ATOM 2241 N N . LEU A 1 281 ? 9.977 -5.602 -8.758 1 88.81 281 LEU A N 1
ATOM 2242 C CA . LEU A 1 281 ? 10.875 -5.816 -9.891 1 88.81 281 LEU A CA 1
ATOM 2243 C C . LEU A 1 281 ? 11.18 -7.301 -10.062 1 88.81 281 LEU A C 1
ATOM 2245 O O . LEU A 1 281 ? 11.297 -7.789 -11.188 1 88.81 281 LEU A O 1
ATOM 2249 N N . ASN A 1 282 ? 11.344 -7.969 -8.93 1 93 282 ASN A N 1
ATOM 2250 C CA . ASN A 1 282 ? 11.539 -9.414 -9 1 93 282 ASN A CA 1
ATOM 2251 C C . ASN A 1 282 ? 10.328 -10.109 -9.617 1 93 282 ASN A C 1
ATOM 2253 O O . ASN A 1 282 ? 10.477 -11.062 -10.383 1 93 282 ASN A O 1
ATOM 2257 N N . ALA A 1 283 ? 9.133 -9.633 -9.258 1 95.56 283 ALA A N 1
ATOM 2258 C CA . ALA A 1 283 ? 7.918 -10.195 -9.836 1 95.56 283 ALA A CA 1
ATOM 2259 C C . ALA A 1 283 ? 7.871 -9.961 -11.344 1 95.56 283 ALA A C 1
ATOM 2261 O O . ALA A 1 283 ? 7.562 -10.875 -12.109 1 95.56 283 ALA A O 1
ATOM 2262 N N . ALA A 1 284 ? 8.211 -8.781 -11.742 1 94.12 284 ALA A N 1
ATOM 2263 C CA . ALA A 1 284 ? 8.18 -8.43 -13.156 1 94.12 284 ALA A CA 1
ATOM 2264 C C . ALA A 1 284 ? 9.188 -9.273 -13.945 1 94.12 284 ALA A C 1
ATOM 2266 O O . ALA A 1 284 ? 8.867 -9.781 -15.023 1 94.12 284 ALA A O 1
ATOM 2267 N N . PHE A 1 285 ? 10.352 -9.484 -13.43 1 93.19 285 PHE A N 1
ATOM 2268 C CA . PHE A 1 285 ? 11.398 -10.219 -14.133 1 93.19 285 PHE A CA 1
ATOM 2269 C C . PHE A 1 285 ? 11.062 -11.703 -14.203 1 93.19 285 PHE A C 1
ATOM 2271 O O . PHE A 1 285 ? 11.406 -12.375 -15.172 1 93.19 285 PHE A O 1
ATOM 2278 N N . ALA A 1 286 ? 10.453 -12.133 -13.195 1 96.06 286 ALA A N 1
ATOM 2279 C CA . ALA A 1 286 ? 10.148 -13.562 -13.133 1 96.06 286 ALA A CA 1
ATOM 2280 C C . ALA A 1 286 ? 8.922 -13.898 -13.969 1 96.06 286 ALA A C 1
ATOM 2282 O O . ALA A 1 286 ? 8.719 -15.055 -14.352 1 96.06 286 ALA A O 1
ATOM 2283 N N . ALA A 1 287 ? 8.102 -12.93 -14.305 1 97.12 287 ALA A N 1
ATOM 2284 C CA . ALA A 1 287 ? 6.805 -13.18 -14.93 1 97.12 287 ALA A CA 1
ATOM 2285 C C . ALA A 1 287 ? 6.945 -13.32 -16.438 1 97.12 287 ALA A C 1
ATOM 2287 O O . ALA A 1 287 ? 7.785 -12.656 -17.062 1 97.12 287 ALA A O 1
ATOM 2288 N N . ASP A 1 288 ? 6.129 -14.188 -17.031 1 97.06 288 ASP A N 1
ATOM 2289 C CA . ASP A 1 288 ? 5.98 -14.297 -18.484 1 97.06 288 ASP A CA 1
ATOM 2290 C C . ASP A 1 288 ? 4.898 -13.352 -19 1 97.06 288 ASP A C 1
ATOM 2292 O O . ASP A 1 288 ? 5.02 -12.797 -20.094 1 97.06 288 ASP A O 1
ATOM 2296 N N . VAL A 1 289 ? 3.873 -13.234 -18.266 1 98.06 289 VAL A N 1
ATOM 2297 C CA . VAL A 1 289 ? 2.725 -12.414 -18.625 1 98.06 289 VAL A CA 1
ATOM 2298 C C . VAL A 1 289 ? 2.438 -11.406 -17.516 1 98.06 289 VAL A C 1
ATOM 2300 O O . VAL A 1 289 ? 2.551 -11.727 -16.328 1 98.06 289 VAL A O 1
ATOM 2303 N N . LEU A 1 290 ? 2.109 -10.164 -17.969 1 97.69 290 LEU A N 1
ATOM 2304 C CA . LEU A 1 290 ? 1.762 -9.109 -17.016 1 97.69 290 LEU A CA 1
ATOM 2305 C C . LEU A 1 290 ? 0.28 -8.758 -17.109 1 97.69 290 LEU A C 1
ATOM 2307 O O . LEU A 1 290 ? -0.209 -8.391 -18.188 1 97.69 290 LEU A O 1
ATOM 2311 N N . TYR A 1 291 ? -0.466 -8.992 -16.062 1 98.06 291 TYR A N 1
ATOM 2312 C CA . TYR A 1 291 ? -1.851 -8.547 -15.938 1 98.06 291 TYR A CA 1
ATOM 2313 C C . TYR A 1 291 ? -1.946 -7.293 -15.078 1 98.06 291 TYR A C 1
ATOM 2315 O O . TYR A 1 291 ? -1.482 -7.273 -13.938 1 98.06 291 TYR A O 1
ATOM 2323 N N . ILE A 1 292 ? -2.607 -6.277 -15.594 1 97.62 292 ILE A N 1
ATOM 2324 C CA . ILE A 1 292 ? -2.693 -4.98 -14.93 1 97.62 292 ILE A CA 1
ATOM 2325 C C . ILE A 1 292 ? -4.152 -4.652 -14.617 1 97.62 292 ILE A C 1
ATOM 2327 O O . ILE A 1 292 ? -4.852 -4.062 -15.445 1 97.62 292 ILE A O 1
ATOM 2331 N N . PRO A 1 293 ? -4.566 -4.992 -13.406 1 97.31 293 PRO A N 1
ATOM 2332 C CA . PRO A 1 293 ? -5.922 -4.594 -13.023 1 97.31 293 PRO A CA 1
ATOM 2333 C C . PRO A 1 293 ? -6.055 -3.086 -12.805 1 97.31 293 PRO A C 1
ATOM 2335 O O . PRO A 1 293 ? -5.141 -2.453 -12.266 1 97.31 293 PRO A O 1
ATOM 2338 N N . SER A 1 294 ? -7.148 -2.523 -13.266 1 95.56 294 SER A N 1
ATOM 2339 C CA . SER A 1 294 ? -7.445 -1.111 -13.055 1 95.56 294 SER A CA 1
ATOM 2340 C C . SER A 1 294 ? -8.938 -0.887 -12.852 1 95.56 294 SER A C 1
ATOM 2342 O O . SER A 1 294 ? -9.766 -1.538 -13.5 1 95.56 294 SER A O 1
ATOM 2344 N N . GLY A 1 295 ? -9.289 -0.004 -11.922 1 92.62 295 GLY A N 1
ATOM 2345 C CA . GLY A 1 295 ? -10.68 0.376 -11.758 1 92.62 295 GLY A CA 1
ATOM 2346 C C . GLY A 1 295 ? -11.164 1.332 -12.828 1 92.62 295 GLY A C 1
ATOM 2347 O O . GLY A 1 295 ? -10.383 1.779 -13.672 1 92.62 295 GLY A O 1
ATOM 2348 N N . PRO A 1 296 ? -12.398 1.629 -12.789 1 91.31 296 PRO A N 1
ATOM 2349 C CA . PRO A 1 296 ? -13.008 2.439 -13.844 1 91.31 296 PRO A CA 1
ATOM 2350 C C . PRO A 1 296 ? -12.992 3.932 -13.523 1 91.31 296 PRO A C 1
ATOM 2352 O O . PRO A 1 296 ? -13.758 4.699 -14.125 1 91.31 296 PRO A O 1
ATOM 2355 N N . GLY A 1 297 ? -12.18 4.379 -12.695 1 85.44 297 GLY A N 1
ATOM 2356 C CA . GLY A 1 297 ? -12.094 5.789 -12.344 1 85.44 297 GLY A CA 1
ATOM 2357 C C . GLY A 1 297 ? -10.867 6.477 -12.922 1 85.44 297 GLY A C 1
ATOM 2358 O O . GLY A 1 297 ? -9.906 5.816 -13.305 1 85.44 297 GLY A O 1
ATOM 2359 N N . TYR A 1 298 ? -10.914 7.773 -12.906 1 81.88 298 TYR A N 1
ATOM 2360 C CA . TYR A 1 298 ? -9.836 8.547 -13.5 1 81.88 298 TYR A CA 1
ATOM 2361 C C . TYR A 1 298 ? -8.531 8.344 -12.742 1 81.88 298 TYR A C 1
ATOM 2363 O O . TYR A 1 298 ? -7.457 8.25 -13.344 1 81.88 298 TYR A O 1
ATOM 2371 N N . TRP A 1 299 ? -8.602 8.344 -11.477 1 79.94 299 TRP A N 1
ATOM 2372 C CA . TRP A 1 299 ? -7.383 8.219 -10.68 1 79.94 299 TRP A CA 1
ATOM 2373 C C . TRP A 1 299 ? -6.727 6.859 -10.914 1 79.94 299 TRP A C 1
ATOM 2375 O O . TRP A 1 299 ? -5.5 6.742 -10.883 1 79.94 299 TRP A O 1
ATOM 2385 N N . GLU A 1 300 ? -7.574 5.883 -11.109 1 87.56 300 GLU A N 1
ATOM 2386 C CA . GLU A 1 300 ? -7.031 4.566 -11.43 1 87.56 300 GLU A CA 1
ATOM 2387 C C . GLU A 1 300 ? -6.395 4.555 -12.82 1 87.56 300 GLU A C 1
ATOM 2389 O O . GLU A 1 300 ? -5.375 3.898 -13.031 1 87.56 300 GLU A O 1
ATOM 2394 N N . TYR A 1 301 ? -7.051 5.285 -13.734 1 89.81 301 TYR A N 1
ATOM 2395 C CA . TYR A 1 301 ? -6.473 5.43 -15.062 1 89.81 301 TYR A CA 1
ATOM 2396 C C . TYR A 1 301 ? -5.113 6.117 -15 1 89.81 301 TYR A C 1
ATOM 2398 O O . TYR A 1 301 ? -4.141 5.648 -15.594 1 89.81 301 TYR A O 1
ATOM 2406 N N . ASP A 1 302 ? -5.094 7.172 -14.266 1 85.38 302 ASP A N 1
ATOM 2407 C CA . ASP A 1 302 ? -3.861 7.934 -14.094 1 85.38 302 ASP A CA 1
ATOM 2408 C C . ASP A 1 302 ? -2.771 7.078 -13.445 1 85.38 302 ASP A C 1
ATOM 2410 O O . ASP A 1 302 ? -1.609 7.137 -13.852 1 85.38 302 ASP A O 1
ATOM 2414 N N . SER A 1 303 ? -3.145 6.344 -12.5 1 86.88 303 SER A N 1
ATOM 2415 C CA . SER A 1 303 ? -2.209 5.457 -11.812 1 86.88 303 SER A CA 1
ATOM 2416 C C . SER A 1 303 ? -1.665 4.395 -12.766 1 86.88 303 SER A C 1
ATOM 2418 O O . SER A 1 303 ? -0.477 4.066 -12.727 1 86.88 303 SER A O 1
ATOM 2420 N N . THR A 1 304 ? -2.545 3.846 -13.578 1 92.75 304 THR A N 1
ATOM 2421 C CA . THR A 1 304 ? -2.125 2.84 -14.555 1 92.75 304 THR A CA 1
ATOM 2422 C C . THR A 1 304 ? -1.141 3.436 -15.555 1 92.75 304 THR A C 1
ATOM 2424 O O . THR A 1 304 ? -0.145 2.799 -15.906 1 92.75 304 THR A O 1
ATOM 2427 N N . THR A 1 305 ? -1.421 4.641 -15.977 1 91.06 305 THR A N 1
ATOM 2428 C CA . THR A 1 305 ? -0.528 5.352 -16.891 1 91.06 305 THR A CA 1
ATOM 2429 C C . THR A 1 305 ? 0.856 5.516 -16.266 1 91.06 305 THR A C 1
ATOM 2431 O O . THR A 1 305 ? 1.868 5.219 -16.906 1 91.06 305 THR A O 1
ATOM 2434 N N . SER A 1 306 ? 0.836 5.957 -15.031 1 87.88 306 SER A N 1
ATOM 2435 C CA . SER A 1 306 ? 2.096 6.137 -14.32 1 87.88 306 SER A CA 1
ATOM 2436 C C . SER A 1 306 ? 2.828 4.812 -14.148 1 87.88 306 SER A C 1
ATOM 2438 O O . SER A 1 306 ? 4.055 4.754 -14.266 1 87.88 306 SER A O 1
ATOM 2440 N N . PHE A 1 307 ? 2.088 3.781 -13.867 1 91.19 307 PHE A N 1
ATOM 2441 C CA . PHE A 1 307 ? 2.658 2.453 -13.664 1 91.19 307 PHE A CA 1
ATOM 2442 C C . PHE A 1 307 ? 3.408 1.986 -14.906 1 91.19 307 PHE A C 1
ATOM 2444 O O . PHE A 1 307 ? 4.551 1.535 -14.812 1 91.19 307 PHE A O 1
ATOM 2451 N N . LEU A 1 308 ? 2.779 2.113 -16.047 1 94.5 308 LEU A N 1
ATOM 2452 C CA . LEU A 1 308 ? 3.365 1.687 -17.312 1 94.5 308 LEU A CA 1
ATOM 2453 C C . LEU A 1 308 ? 4.664 2.438 -17.594 1 94.5 308 LEU A C 1
ATOM 2455 O O . LEU A 1 308 ? 5.668 1.832 -17.984 1 94.5 308 LEU A O 1
ATOM 2459 N N . GLY A 1 309 ? 4.645 3.67 -17.359 1 91.44 309 GLY A N 1
ATOM 2460 C CA . GLY A 1 309 ? 5.832 4.477 -17.594 1 91.44 309 GLY A CA 1
ATOM 2461 C C . GLY A 1 309 ? 6.973 4.141 -16.656 1 91.44 309 GLY A C 1
ATOM 2462 O O . GLY A 1 309 ? 8.109 3.949 -17.094 1 91.44 309 GLY A O 1
ATOM 2463 N N . GLN A 1 310 ? 6.66 4.008 -15.445 1 87.75 310 GLN A N 1
ATOM 2464 C CA . GLN A 1 310 ? 7.691 3.777 -14.438 1 87.75 310 GLN A CA 1
ATOM 2465 C C . GLN A 1 310 ? 8.273 2.373 -14.562 1 87.75 310 GLN A C 1
ATOM 2467 O O . GLN A 1 310 ? 9.484 2.182 -14.391 1 87.75 310 GLN A O 1
ATOM 2472 N N . LEU A 1 311 ? 7.395 1.423 -14.711 1 91.25 311 LEU A N 1
ATOM 2473 C CA . LEU A 1 311 ? 7.91 0.073 -14.914 1 91.25 311 LEU A CA 1
ATOM 2474 C C . LEU A 1 311 ? 8.789 0.01 -16.156 1 91.25 311 LEU A C 1
ATOM 2476 O O . LEU A 1 311 ? 9.852 -0.625 -16.141 1 91.25 311 LEU A O 1
ATOM 2480 N N . GLY A 1 312 ? 8.305 0.646 -17.266 1 92.88 312 GLY A N 1
ATOM 2481 C CA . GLY A 1 312 ? 9.125 0.719 -18.469 1 92.88 312 GLY A CA 1
ATOM 2482 C C . GLY A 1 312 ? 10.492 1.336 -18.219 1 92.88 312 GLY A C 1
ATOM 2483 O O . GLY A 1 312 ? 11.508 0.798 -18.656 1 92.88 312 GLY A O 1
ATOM 2484 N N . ASP A 1 313 ? 10.531 2.408 -17.469 1 88.44 313 ASP A N 1
ATOM 2485 C CA . ASP A 1 313 ? 11.781 3.102 -17.156 1 88.44 313 ASP A CA 1
ATOM 2486 C C . ASP A 1 313 ? 12.695 2.229 -16.297 1 88.44 313 ASP A C 1
ATOM 2488 O O . ASP A 1 313 ? 13.906 2.174 -16.531 1 88.44 313 ASP A O 1
ATOM 2492 N N . ALA A 1 314 ? 12.102 1.618 -15.32 1 86.56 314 ALA A N 1
ATOM 2493 C CA . ALA A 1 314 ? 12.891 0.762 -14.438 1 86.56 314 ALA A CA 1
ATOM 2494 C C . ALA A 1 314 ? 13.516 -0.397 -15.203 1 86.56 314 ALA A C 1
ATOM 2496 O O . ALA A 1 314 ? 14.695 -0.713 -15.008 1 86.56 314 ALA A O 1
ATOM 2497 N N . LEU A 1 315 ? 12.75 -1.03 -16.094 1 91.31 315 LEU A N 1
ATOM 2498 C CA . LEU A 1 315 ? 13.242 -2.156 -16.875 1 91.31 315 LEU A CA 1
ATOM 2499 C C . LEU A 1 315 ? 14.32 -1.703 -17.859 1 91.31 315 LEU A C 1
ATOM 2501 O O . LEU A 1 315 ? 15.273 -2.436 -18.109 1 91.31 315 LEU A O 1
ATOM 2505 N N . GLN A 1 316 ? 14.148 -0.501 -18.359 1 92 316 GLN A N 1
ATOM 2506 C CA . GLN A 1 316 ? 15.172 0.055 -19.234 1 92 316 GLN A CA 1
ATOM 2507 C C . GLN A 1 316 ? 16.469 0.301 -18.484 1 92 316 GLN A C 1
ATOM 2509 O O . GLN A 1 316 ? 17.547 -0.04 -18.984 1 92 316 GLN A O 1
ATOM 2514 N N . GLU A 1 317 ? 16.344 0.862 -17.344 1 84.25 317 GLU A N 1
ATOM 2515 C CA . GLU A 1 317 ? 17.516 1.167 -16.547 1 84.25 317 GLU A CA 1
ATOM 2516 C C . GLU A 1 317 ? 18.281 -0.102 -16.188 1 84.25 317 GLU A C 1
ATOM 2518 O O . GLU A 1 317 ? 19.516 -0.113 -16.219 1 84.25 317 GLU A O 1
ATOM 2523 N N . ILE A 1 318 ? 17.578 -1.062 -15.859 1 86.19 318 ILE A N 1
ATOM 2524 C CA . ILE A 1 318 ? 18.219 -2.338 -15.531 1 86.19 318 ILE A CA 1
ATOM 2525 C C . ILE A 1 318 ? 18.875 -2.922 -16.766 1 86.19 318 ILE A C 1
ATOM 2527 O O . ILE A 1 318 ? 19.984 -3.438 -16.703 1 86.19 318 ILE A O 1
ATOM 2531 N N . SER A 1 319 ? 18.172 -2.859 -17.875 1 89.94 319 SER A N 1
ATOM 2532 C CA . SER A 1 319 ? 18.719 -3.377 -19.125 1 89.94 319 SER A CA 1
ATOM 2533 C C . SER A 1 319 ? 20.016 -2.678 -19.5 1 89.94 319 SER A C 1
ATOM 2535 O O . SER A 1 319 ? 20.969 -3.326 -19.938 1 89.94 319 SER A O 1
ATOM 2537 N N . ASP A 1 320 ? 20.078 -1.395 -19.266 1 87.69 320 ASP A N 1
ATOM 2538 C CA . ASP A 1 320 ? 21.234 -0.6 -19.641 1 87.69 320 ASP A CA 1
ATOM 2539 C C . ASP A 1 320 ? 22.344 -0.735 -18.594 1 87.69 320 ASP A C 1
ATOM 2541 O O . ASP A 1 320 ? 23.531 -0.782 -18.953 1 87.69 320 ASP A O 1
ATOM 2545 N N . GLY A 1 321 ? 21.953 -0.876 -17.375 1 82 321 GLY A N 1
ATOM 2546 C CA . GLY A 1 321 ? 22.922 -0.777 -16.297 1 82 321 GLY A CA 1
ATOM 2547 C C . GLY A 1 321 ? 23.484 -2.121 -15.859 1 82 321 GLY A C 1
ATOM 2548 O O . GLY A 1 321 ? 24.547 -2.191 -15.242 1 82 321 GLY A O 1
ATOM 2549 N N . PHE A 1 322 ? 22.781 -3.123 -16.234 1 82 322 PHE A N 1
ATOM 2550 C CA . PHE A 1 322 ? 23.188 -4.406 -15.664 1 82 322 PHE A CA 1
ATOM 2551 C C . PHE A 1 322 ? 23.469 -5.422 -16.766 1 82 322 PHE A C 1
ATOM 2553 O O . PHE A 1 322 ? 23.422 -6.633 -16.531 1 82 322 PHE A O 1
ATOM 2560 N N . GLU A 1 323 ? 23.719 -4.965 -17.906 1 83.44 323 GLU A N 1
ATOM 2561 C CA . GLU A 1 323 ? 23.875 -5.867 -19.047 1 83.44 323 GLU A CA 1
ATOM 2562 C C . GLU A 1 323 ? 24.953 -6.91 -18.781 1 83.44 323 GLU A C 1
ATOM 2564 O O . GLU A 1 323 ? 24.719 -8.109 -18.953 1 83.44 323 GLU A O 1
ATOM 2569 N N . ARG A 1 324 ? 26.062 -6.484 -18.266 1 79.56 324 ARG A N 1
ATOM 2570 C CA . ARG A 1 324 ? 27.188 -7.391 -18.047 1 79.56 324 ARG A CA 1
ATOM 2571 C C . ARG A 1 324 ? 26.891 -8.328 -16.875 1 79.56 324 ARG A C 1
ATOM 2573 O O . ARG A 1 324 ? 27.141 -9.539 -16.969 1 79.56 324 ARG A O 1
ATOM 2580 N N . ILE A 1 325 ? 26.406 -7.781 -15.867 1 81.19 325 ILE A N 1
ATOM 2581 C CA . ILE A 1 325 ? 26.109 -8.547 -14.656 1 81.19 325 ILE A CA 1
ATOM 2582 C C . ILE A 1 325 ? 25.031 -9.594 -14.961 1 81.19 325 ILE A C 1
ATOM 2584 O O . ILE A 1 325 ? 25.141 -10.734 -14.508 1 81.19 325 ILE A O 1
ATOM 2588 N N . ALA A 1 326 ? 24.125 -9.188 -15.75 1 80.38 326 ALA A N 1
ATOM 2589 C CA . ALA A 1 326 ? 23.031 -10.094 -16.094 1 80.38 326 ALA A CA 1
ATOM 2590 C C . ALA A 1 326 ? 23.531 -11.242 -16.969 1 80.38 326 ALA A C 1
ATOM 2592 O O . ALA A 1 326 ? 23.141 -12.398 -16.75 1 80.38 326 ALA A O 1
ATOM 2593 N N . ALA A 1 327 ? 24.328 -10.961 -17.844 1 79.81 327 ALA A N 1
ATOM 2594 C CA . ALA A 1 327 ? 24.891 -11.984 -18.719 1 79.81 327 ALA A CA 1
ATOM 2595 C C . ALA A 1 327 ? 25.688 -13.016 -17.922 1 79.81 327 ALA A C 1
ATOM 2597 O O . ALA A 1 327 ? 25.562 -14.219 -18.172 1 79.81 327 ALA A O 1
ATOM 2598 N N . ASP A 1 328 ? 26.391 -12.492 -16.984 1 78.5 328 ASP A N 1
ATOM 2599 C CA . ASP A 1 328 ? 27.203 -13.367 -16.141 1 78.5 328 ASP A CA 1
ATOM 2600 C C . ASP A 1 328 ? 26.312 -14.258 -15.273 1 78.5 328 ASP A C 1
ATOM 2602 O O . ASP A 1 328 ? 26.703 -15.375 -14.922 1 78.5 328 ASP A O 1
ATOM 2606 N N . ALA A 1 329 ? 25.109 -13.758 -15.016 1 77.44 329 ALA A N 1
ATOM 2607 C CA . ALA A 1 329 ? 24.219 -14.477 -14.109 1 77.44 329 ALA A CA 1
ATOM 2608 C C . ALA A 1 329 ? 23.219 -15.328 -14.891 1 77.44 329 ALA A C 1
ATOM 2610 O O . ALA A 1 329 ? 22.328 -15.961 -14.305 1 77.44 329 ALA A O 1
ATOM 2611 N N . GLY A 1 330 ? 23.281 -15.289 -16.172 1 75.88 330 GLY A N 1
ATOM 2612 C CA . GLY A 1 330 ? 22.391 -16.094 -17 1 75.88 330 GLY A CA 1
ATOM 2613 C C . GLY A 1 330 ? 21 -15.484 -17.156 1 75.88 330 GLY A C 1
ATOM 2614 O O . GLY A 1 330 ? 20.016 -16.203 -17.344 1 75.88 330 GLY A O 1
ATOM 2615 N N . ILE A 1 331 ? 20.938 -14.203 -16.984 1 80.25 331 ILE A N 1
ATOM 2616 C CA . ILE A 1 331 ? 19.672 -13.492 -17.156 1 80.25 331 ILE A CA 1
ATOM 2617 C C . ILE A 1 331 ? 19.672 -12.766 -18.5 1 80.25 331 ILE A C 1
ATOM 2619 O O . ILE A 1 331 ? 20.625 -12.055 -18.828 1 80.25 331 ILE A O 1
ATOM 2623 N N . GLN A 1 332 ? 18.672 -13.008 -19.219 1 82.5 332 GLN A N 1
ATOM 2624 C CA . GLN A 1 332 ? 18.578 -12.375 -20.531 1 82.5 332 GLN A CA 1
ATOM 2625 C C . GLN A 1 332 ? 17.969 -10.977 -20.422 1 82.5 332 GLN A C 1
ATOM 2627 O O . GLN A 1 332 ? 16.906 -10.797 -19.812 1 82.5 332 GLN A O 1
ATOM 2632 N N . LEU A 1 333 ? 18.656 -10.031 -20.969 1 89.38 333 LEU A N 1
ATOM 2633 C CA . LEU A 1 333 ? 18.188 -8.656 -21.062 1 89.38 333 LEU A CA 1
ATOM 2634 C C . LEU A 1 333 ? 18.078 -8.211 -22.516 1 89.38 333 LEU A C 1
ATOM 2636 O O . LEU A 1 333 ? 18.828 -8.68 -23.375 1 89.38 333 LEU A O 1
ATOM 2640 N N . PRO A 1 334 ? 17.078 -7.336 -22.891 1 92.75 334 PRO A N 1
ATOM 2641 C CA . PRO A 1 334 ? 16.078 -6.746 -22 1 92.75 334 PRO A CA 1
ATOM 2642 C C . PRO A 1 334 ? 14.961 -7.723 -21.641 1 92.75 334 PRO A C 1
ATOM 2644 O O . PRO A 1 334 ? 14.664 -8.641 -22.406 1 92.75 334 PRO A O 1
ATOM 2647 N N . LYS A 1 335 ? 14.422 -7.559 -20.453 1 94 335 LYS A N 1
ATOM 2648 C CA . LYS A 1 335 ? 13.258 -8.328 -20.047 1 94 335 LYS A CA 1
ATOM 2649 C C . LYS A 1 335 ? 12.109 -8.18 -21.031 1 94 335 LYS A C 1
ATOM 2651 O O . LYS A 1 335 ? 11.805 -7.066 -21.469 1 94 335 LYS A O 1
ATOM 2656 N N . ARG A 1 336 ? 11.586 -9.328 -21.422 1 94.06 336 ARG A N 1
ATOM 2657 C CA . ARG A 1 336 ? 10.453 -9.336 -22.344 1 94.06 336 ARG A CA 1
ATOM 2658 C C . ARG A 1 336 ? 9.289 -10.125 -21.766 1 94.06 336 ARG A C 1
ATOM 2660 O O . ARG A 1 336 ? 9.477 -11.227 -21.234 1 94.06 336 ARG A O 1
ATOM 2667 N N . PHE A 1 337 ? 8.086 -9.523 -21.875 1 96.44 337 PHE A N 1
ATOM 2668 C CA . PHE A 1 337 ? 6.863 -10.266 -21.578 1 96.44 337 PHE A CA 1
ATOM 2669 C C . PHE A 1 337 ? 6.309 -10.93 -22.828 1 96.44 337 PHE A C 1
ATOM 2671 O O . PHE A 1 337 ? 6.441 -10.398 -23.922 1 96.44 337 PHE A O 1
ATOM 2678 N N . VAL A 1 338 ? 5.742 -12.07 -22.609 1 96.5 338 VAL A N 1
ATOM 2679 C CA . VAL A 1 338 ? 5.066 -12.719 -23.719 1 96.5 338 VAL A CA 1
ATOM 2680 C C . VAL A 1 338 ? 3.762 -11.992 -24.031 1 96.5 338 VAL A C 1
ATOM 2682 O O . VAL A 1 338 ? 3.373 -11.875 -25.203 1 96.5 338 VAL A O 1
ATOM 2685 N N . ASP A 1 339 ? 3.109 -11.539 -23 1 97.25 339 ASP A N 1
ATOM 2686 C CA . ASP A 1 339 ? 1.849 -10.82 -23.141 1 97.25 339 ASP A CA 1
ATOM 2687 C C . ASP A 1 339 ? 1.633 -9.844 -21.984 1 97.25 339 ASP A C 1
ATOM 2689 O O . ASP A 1 339 ? 2.186 -10.031 -20.906 1 97.25 339 ASP A O 1
ATOM 2693 N N . ILE A 1 340 ? 0.972 -8.766 -22.281 1 97.69 340 ILE A N 1
ATOM 2694 C CA . ILE A 1 340 ? 0.555 -7.758 -21.297 1 97.69 340 ILE A CA 1
ATOM 2695 C C . ILE A 1 340 ? -0.938 -7.477 -21.453 1 97.69 340 ILE A C 1
ATOM 2697 O O . ILE A 1 340 ? -1.41 -7.195 -22.562 1 97.69 340 ILE A O 1
ATOM 2701 N N . ARG A 1 341 ? -1.646 -7.582 -20.391 1 98 341 ARG A N 1
ATOM 2702 C CA . ARG A 1 341 ? -3.092 -7.387 -20.422 1 98 341 ARG A CA 1
ATOM 2703 C C . ARG A 1 341 ? -3.539 -6.371 -19.375 1 98 341 ARG A C 1
ATOM 2705 O O . ARG A 1 341 ? -3.059 -6.391 -18.25 1 98 341 ARG A O 1
ATOM 2712 N N . VAL A 1 342 ? -4.426 -5.473 -19.781 1 97.94 342 VAL A N 1
ATOM 2713 C CA . VAL A 1 342 ? -5.094 -4.562 -18.859 1 97.94 342 VAL A CA 1
ATOM 2714 C C . VAL A 1 342 ? -6.5 -5.074 -18.547 1 97.94 342 VAL A C 1
ATOM 2716 O O . VAL A 1 342 ? -7.293 -5.309 -19.469 1 97.94 342 VAL A O 1
ATOM 2719 N N . LEU A 1 343 ? -6.793 -5.285 -17.266 1 98.12 343 LEU A N 1
ATOM 2720 C CA . LEU A 1 343 ? -8.07 -5.852 -16.859 1 98.12 343 LEU A CA 1
ATOM 2721 C C . LEU A 1 343 ? -8.867 -4.844 -16.031 1 98.12 343 LEU A C 1
ATOM 2723 O O . LEU A 1 343 ? -8.453 -4.461 -14.938 1 98.12 343 LEU A O 1
ATOM 2727 N N . MET A 1 344 ? -10.047 -4.438 -16.578 1 97.69 344 MET A N 1
ATOM 2728 C CA . MET A 1 344 ? -10.898 -3.537 -15.812 1 97.69 344 MET A CA 1
ATOM 2729 C C . MET A 1 344 ? -11.625 -4.289 -14.703 1 97.69 344 MET A C 1
ATOM 2731 O O . MET A 1 344 ? -12.227 -5.34 -14.945 1 97.69 344 MET A O 1
ATOM 2735 N N . THR A 1 345 ? -11.453 -3.785 -13.477 1 96.06 345 THR A N 1
ATOM 2736 C CA . THR A 1 345 ? -12.094 -4.395 -12.312 1 96.06 345 THR A CA 1
ATOM 2737 C C . THR A 1 345 ? -13.109 -3.443 -11.695 1 96.06 345 THR A C 1
ATOM 2739 O O . THR A 1 345 ? -13.195 -2.277 -12.086 1 96.06 345 THR A O 1
ATOM 2742 N N . ARG A 1 346 ? -13.977 -3.973 -10.805 1 92.62 346 ARG A N 1
ATOM 2743 C CA . ARG A 1 346 ? -15.008 -3.205 -10.117 1 92.62 346 ARG A CA 1
ATOM 2744 C C . ARG A 1 346 ? -15.883 -2.445 -11.109 1 92.62 346 ARG A C 1
ATOM 2746 O O . ARG A 1 346 ? -16.156 -1.258 -10.922 1 92.62 346 ARG A O 1
ATOM 2753 N N . PHE A 1 347 ? -16.234 -3.07 -12.188 1 94.69 347 PHE A N 1
ATOM 2754 C CA . PHE A 1 347 ? -16.953 -2.463 -13.297 1 94.69 347 PHE A CA 1
ATOM 2755 C C . PHE A 1 347 ? -18.453 -2.541 -13.07 1 94.69 347 PHE A C 1
ATOM 2757 O O . PHE A 1 347 ? -18.984 -3.613 -12.773 1 94.69 347 PHE A O 1
ATOM 2764 N N . GLU A 1 348 ? -19.109 -1.413 -13.164 1 92.62 348 GLU A N 1
ATOM 2765 C CA . GLU A 1 348 ? -20.562 -1.367 -13.133 1 92.62 348 GLU A CA 1
ATOM 2766 C C . GLU A 1 348 ? -21.141 -1.122 -14.523 1 92.62 348 GLU A C 1
ATOM 2768 O O . GLU A 1 348 ? -21.078 -0.007 -15.039 1 92.62 348 GLU A O 1
ATOM 2773 N N . VAL A 1 349 ? -21.875 -2.102 -14.961 1 90.69 349 VAL A N 1
ATOM 2774 C CA . VAL A 1 349 ? -22.344 -2.094 -16.344 1 90.69 349 VAL A CA 1
ATOM 2775 C C . VAL A 1 349 ? -23.359 -0.963 -16.531 1 90.69 349 VAL A C 1
ATOM 2777 O O . VAL A 1 349 ? -23.438 -0.359 -17.594 1 90.69 349 VAL A O 1
ATOM 2780 N N . ALA A 1 350 ? -24.062 -0.649 -15.484 1 91.88 350 ALA A N 1
ATOM 2781 C CA . ALA A 1 350 ? -25.125 0.346 -15.586 1 91.88 350 ALA A CA 1
ATOM 2782 C C . ALA A 1 350 ? -24.594 1.755 -15.359 1 91.88 350 ALA A C 1
ATOM 2784 O O . ALA A 1 350 ? -25.312 2.74 -15.516 1 91.88 350 ALA A O 1
ATOM 2785 N N . ASN A 1 351 ? -23.344 1.935 -15.016 1 90.56 351 ASN A N 1
ATOM 2786 C CA . ASN A 1 351 ? -22.719 3.229 -14.758 1 90.56 351 ASN A CA 1
ATOM 2787 C C . ASN A 1 351 ? -22.078 3.807 -16.016 1 90.56 351 ASN A C 1
ATOM 2789 O O . ASN A 1 351 ? -21.062 3.312 -16.484 1 90.56 351 ASN A O 1
ATOM 2793 N N . PRO A 1 352 ? -22.672 4.902 -16.531 1 90.44 352 PRO A N 1
ATOM 2794 C CA . PRO A 1 352 ? -22.172 5.461 -17.781 1 90.44 352 PRO A CA 1
ATOM 2795 C C . PRO A 1 352 ? -20.719 5.918 -17.688 1 90.44 352 PRO A C 1
ATOM 2797 O O . PRO A 1 352 ? -19.984 5.852 -18.672 1 90.44 352 PRO A O 1
ATOM 2800 N N . LEU A 1 353 ? -20.344 6.344 -16.562 1 86.94 353 LEU A N 1
ATOM 2801 C CA . LEU A 1 353 ? -18.953 6.777 -16.391 1 86.94 353 LEU A CA 1
ATOM 2802 C C . LEU A 1 353 ? -18 5.594 -16.484 1 86.94 353 LEU A C 1
ATOM 2804 O O . LEU A 1 353 ? -16.891 5.727 -17.016 1 86.94 353 LEU A O 1
ATOM 2808 N N . HIS A 1 354 ? -18.406 4.445 -15.953 1 92.75 354 HIS A N 1
ATOM 2809 C CA . HIS A 1 354 ? -17.594 3.236 -16.062 1 92.75 354 HIS A CA 1
ATOM 2810 C C . HIS A 1 354 ? -17.469 2.791 -17.516 1 92.75 354 HIS A C 1
ATOM 2812 O O . HIS A 1 354 ? -16.375 2.424 -17.969 1 92.75 354 HIS A O 1
ATOM 2818 N N . VAL A 1 355 ? -18.578 2.9 -18.203 1 93.88 355 VAL A N 1
ATOM 2819 C CA . VAL A 1 355 ? -18.609 2.494 -19.594 1 93.88 355 VAL A CA 1
ATOM 2820 C C . VAL A 1 355 ? -17.688 3.402 -20.422 1 93.88 355 VAL A C 1
ATOM 2822 O O . VAL A 1 355 ? -16.922 2.928 -21.25 1 93.88 355 VAL A O 1
ATOM 2825 N N . ALA A 1 356 ? -17.766 4.668 -20.141 1 91.56 356 ALA A N 1
ATOM 2826 C CA . ALA A 1 356 ? -16.922 5.633 -20.828 1 91.56 356 ALA A CA 1
ATOM 2827 C C . ALA A 1 356 ? -15.438 5.359 -20.547 1 91.56 356 ALA A C 1
ATOM 2829 O O . ALA A 1 356 ? -14.602 5.484 -21.438 1 91.56 356 ALA A O 1
ATOM 2830 N N . MET A 1 357 ? -15.148 5.023 -19.359 1 93.06 357 MET A N 1
ATOM 2831 C CA . MET A 1 357 ? -13.766 4.75 -18.984 1 93.06 357 MET A CA 1
ATOM 2832 C C . MET A 1 357 ? -13.25 3.494 -19.672 1 93.06 357 MET A C 1
ATOM 2834 O O . MET A 1 357 ? -12.109 3.461 -20.141 1 93.06 357 MET A O 1
ATOM 2838 N N . LEU A 1 358 ? -14.078 2.453 -19.703 1 95.25 358 LEU A N 1
ATOM 2839 C CA . LEU A 1 358 ? -13.688 1.235 -20.391 1 95.25 358 LEU A CA 1
ATOM 2840 C C . LEU A 1 358 ? -13.398 1.522 -21.875 1 95.25 358 LEU A C 1
ATOM 2842 O O . LEU A 1 358 ? -12.43 0.999 -22.438 1 95.25 358 LEU A O 1
ATOM 2846 N N . GLN A 1 359 ? -14.203 2.363 -22.422 1 94.44 359 GLN A N 1
ATOM 2847 C CA . GLN A 1 359 ? -13.992 2.742 -23.812 1 94.44 359 GLN A CA 1
ATOM 2848 C C . GLN A 1 359 ? -12.688 3.518 -23.984 1 94.44 359 GLN A C 1
ATOM 2850 O O . GLN A 1 359 ? -11.961 3.326 -24.953 1 94.44 359 GLN A O 1
ATOM 2855 N N . ALA A 1 360 ? -12.445 4.352 -23.047 1 92.75 360 ALA A N 1
ATOM 2856 C CA . ALA A 1 360 ? -11.195 5.102 -23.078 1 92.75 360 ALA A CA 1
ATOM 2857 C C . ALA A 1 360 ? -9.992 4.164 -23.016 1 92.75 360 ALA A C 1
ATOM 2859 O O . ALA A 1 360 ? -9.016 4.34 -23.75 1 92.75 360 ALA A O 1
ATOM 2860 N N . PHE A 1 361 ? -10.039 3.18 -22.156 1 95.56 361 PHE A N 1
ATOM 2861 C CA . PHE A 1 361 ? -8.977 2.182 -22.062 1 95.56 361 PHE A CA 1
ATOM 2862 C C . PHE A 1 361 ? -8.781 1.473 -23.391 1 95.56 361 PHE A C 1
ATOM 2864 O O . PHE A 1 361 ? -7.645 1.286 -23.844 1 95.56 361 PHE A O 1
ATOM 2871 N N . ARG A 1 362 ? -9.859 1.105 -23.984 1 96.31 362 ARG A N 1
ATOM 2872 C CA . ARG A 1 362 ? -9.797 0.358 -25.234 1 96.31 362 ARG A CA 1
ATOM 2873 C C . ARG A 1 362 ? -9.234 1.221 -26.359 1 96.31 362 ARG A C 1
ATOM 2875 O O . ARG A 1 362 ? -8.5 0.726 -27.219 1 96.31 362 ARG A O 1
ATOM 2882 N N . ASN A 1 363 ? -9.547 2.463 -26.328 1 94.12 363 ASN A N 1
ATOM 2883 C CA . ASN A 1 363 ? -9.008 3.381 -27.328 1 94.12 363 ASN A CA 1
ATOM 2884 C C . ASN A 1 363 ? -7.5 3.553 -27.172 1 94.12 363 ASN A C 1
ATOM 2886 O O . ASN A 1 363 ? -6.781 3.658 -28.172 1 94.12 363 ASN A O 1
ATOM 2890 N N . VAL A 1 364 ? -7.098 3.578 -26 1 93.88 364 VAL A N 1
ATOM 2891 C CA . VAL A 1 364 ? -5.699 3.877 -25.703 1 93.88 364 VAL A CA 1
ATOM 2892 C C . VAL A 1 364 ? -4.863 2.607 -25.844 1 93.88 364 VAL A C 1
ATOM 2894 O O . VAL A 1 364 ? -3.775 2.635 -26.422 1 93.88 364 VAL A O 1
ATOM 2897 N N . PHE A 1 365 ? -5.348 1.467 -25.297 1 96 365 PHE A N 1
ATOM 2898 C CA . PHE A 1 365 ? -4.508 0.282 -25.156 1 96 365 PHE A CA 1
ATOM 2899 C C . PHE A 1 365 ? -4.914 -0.788 -26.172 1 96 365 PHE A C 1
ATOM 2901 O O . PHE A 1 365 ? -4.227 -1.802 -26.312 1 96 365 PHE A O 1
ATOM 2908 N N . GLY A 1 366 ? -5.98 -0.609 -26.844 1 94.94 366 GLY A N 1
ATOM 2909 C CA . GLY A 1 366 ? -6.398 -1.481 -27.922 1 94.94 366 GLY A CA 1
ATOM 2910 C C . GLY A 1 366 ? -6.625 -2.914 -27.484 1 94.94 366 GLY A C 1
ATOM 2911 O O . GLY A 1 366 ? -7.355 -3.166 -26.531 1 94.94 366 GLY A O 1
ATOM 2912 N N . ALA A 1 367 ? -5.949 -3.811 -28.141 1 94.12 367 ALA A N 1
ATOM 2913 C CA . ALA A 1 367 ? -6.152 -5.242 -27.953 1 94.12 367 ALA A CA 1
ATOM 2914 C C . ALA A 1 367 ? -5.543 -5.719 -26.641 1 94.12 367 ALA A C 1
ATOM 2916 O O . ALA A 1 367 ? -5.82 -6.832 -26.188 1 94.12 367 ALA A O 1
ATOM 2917 N N . ASP A 1 368 ? -4.844 -4.863 -25.984 1 96.62 368 ASP A N 1
ATOM 2918 C CA . ASP A 1 368 ? -4.23 -5.254 -24.719 1 96.62 368 ASP A CA 1
ATOM 2919 C C . ASP A 1 368 ? -5.25 -5.23 -23.578 1 96.62 368 ASP A C 1
ATOM 2921 O O . ASP A 1 368 ? -4.996 -5.77 -22.5 1 96.62 368 ASP A O 1
ATOM 2925 N N . VAL A 1 369 ? -6.422 -4.633 -23.844 1 98 369 VAL A N 1
ATOM 2926 C CA . VAL A 1 369 ? -7.469 -4.594 -22.828 1 98 369 VAL A CA 1
ATOM 2927 C C . VAL A 1 369 ? -8.297 -5.875 -22.891 1 98 369 VAL A C 1
ATOM 2929 O O . VAL A 1 369 ? -8.742 -6.281 -23.969 1 98 369 VAL A O 1
ATOM 2932 N N . CYS A 1 370 ? -8.414 -6.492 -21.734 1 98.25 370 CYS A N 1
ATOM 2933 C CA . CYS A 1 370 ? -9.242 -7.691 -21.688 1 98.25 370 CYS A CA 1
ATOM 2934 C C . CYS A 1 370 ? -10.664 -7.395 -22.141 1 98.25 370 CYS A C 1
ATOM 2936 O O . CYS A 1 370 ? -11.203 -6.32 -21.859 1 98.25 370 CYS A O 1
ATOM 2938 N N . GLN A 1 371 ? -11.234 -8.312 -22.734 1 97.12 371 GLN A N 1
ATOM 2939 C CA . GLN A 1 371 ? -12.594 -8.164 -23.25 1 97.12 371 GLN A CA 1
ATOM 2940 C C . GLN A 1 371 ? -13.617 -8.164 -22.125 1 97.12 371 GLN A C 1
ATOM 2942 O O . GLN A 1 371 ? -14.602 -7.422 -22.172 1 97.12 371 GLN A O 1
ATOM 2947 N N . HIS A 1 372 ? -13.414 -8.992 -21.141 1 96.69 372 HIS A N 1
ATOM 2948 C CA . HIS A 1 372 ? -14.383 -9.148 -20.078 1 96.69 372 HIS A CA 1
ATOM 2949 C C . HIS A 1 372 ? -13.906 -8.484 -18.797 1 96.69 372 HIS A C 1
ATOM 2951 O O . HIS A 1 372 ? -13.008 -9 -18.125 1 96.69 372 HIS A O 1
ATOM 2957 N N . PRO A 1 373 ? -14.547 -7.352 -18.391 1 96.19 373 PRO A N 1
ATOM 2958 C CA . PRO A 1 373 ? -14.219 -6.758 -17.078 1 96.19 373 PRO A CA 1
ATOM 2959 C C . PRO A 1 373 ? -14.789 -7.555 -15.914 1 96.19 373 PRO A C 1
ATOM 2961 O O . PRO A 1 373 ? -15.664 -8.406 -16.109 1 96.19 373 PRO A O 1
ATOM 2964 N N . ILE A 1 374 ? -14.188 -7.414 -14.789 1 95.06 374 ILE A N 1
ATOM 2965 C CA . ILE A 1 374 ? -14.75 -7.992 -13.578 1 95.06 374 ILE A CA 1
ATOM 2966 C C . ILE A 1 374 ? -15.773 -7.031 -12.969 1 95.06 374 ILE A C 1
ATOM 2968 O O . ILE A 1 374 ? -15.438 -5.887 -12.641 1 95.06 374 ILE A O 1
ATOM 2972 N N . GLU A 1 375 ? -16.969 -7.457 -12.781 1 92.12 375 GLU A N 1
ATOM 2973 C CA . GLU A 1 375 ? -18.047 -6.602 -12.312 1 92.12 375 GLU A CA 1
ATOM 2974 C C . GLU A 1 375 ? -18 -6.434 -10.797 1 92.12 375 GLU A C 1
ATOM 2976 O O . GLU A 1 375 ? -17.531 -7.328 -10.078 1 92.12 375 GLU A O 1
ATOM 2981 N N . MET A 1 376 ? -18.406 -5.234 -10.461 1 86.19 376 MET A N 1
ATOM 2982 C CA . MET A 1 376 ? -18.562 -4.98 -9.031 1 86.19 376 MET A CA 1
ATOM 2983 C C . MET A 1 376 ? -19.859 -5.598 -8.516 1 86.19 376 MET A C 1
ATOM 2985 O O . MET A 1 376 ? -20.938 -5.301 -9.023 1 86.19 376 MET A O 1
ATOM 2989 N N . THR A 1 377 ? -19.75 -6.555 -7.602 1 79.38 377 THR A N 1
ATOM 2990 C CA . THR A 1 377 ? -20.953 -7.156 -7.027 1 79.38 377 THR A CA 1
ATOM 2991 C C . THR A 1 377 ? -20.875 -7.145 -5.504 1 79.38 377 THR A C 1
ATOM 2993 O O . THR A 1 377 ? -19.797 -7.109 -4.926 1 79.38 377 THR A O 1
ATOM 2996 N N . ARG A 1 378 ? -22 -7.039 -4.914 1 75.25 378 ARG A N 1
ATOM 2997 C CA . ARG A 1 378 ? -22.078 -7.102 -3.457 1 75.25 378 ARG A CA 1
ATOM 2998 C C . ARG A 1 378 ? -21.469 -8.391 -2.922 1 75.25 378 ARG A C 1
ATOM 3000 O O . ARG A 1 378 ? -20.859 -8.391 -1.856 1 75.25 378 ARG A O 1
ATOM 3007 N N . ALA A 1 379 ? -21.625 -9.414 -3.689 1 73.38 379 ALA A N 1
ATOM 3008 C CA . ALA A 1 379 ? -21.125 -10.719 -3.271 1 73.38 379 ALA A CA 1
ATOM 3009 C C . ALA A 1 379 ? -19.594 -10.695 -3.137 1 73.38 379 ALA A C 1
ATOM 3011 O O . ALA A 1 379 ? -19.047 -11.305 -2.217 1 73.38 379 ALA A O 1
ATOM 3012 N N . VAL A 1 380 ? -18.938 -10.016 -4.016 1 75.75 380 VAL A N 1
ATOM 3013 C CA . VAL A 1 380 ? -17.469 -9.93 -3.979 1 75.75 380 VAL A CA 1
ATOM 3014 C C . VAL A 1 380 ? -17.047 -9.102 -2.77 1 75.75 380 VAL A C 1
ATOM 3016 O O . VAL A 1 380 ? -16.078 -9.445 -2.088 1 75.75 380 VAL A O 1
ATOM 3019 N N . GLU A 1 381 ? -17.75 -8.055 -2.539 1 73.75 381 GLU A N 1
ATOM 3020 C CA . GLU A 1 381 ? -17.453 -7.223 -1.379 1 73.75 381 GLU A CA 1
ATOM 3021 C C . GLU A 1 381 ? -17.625 -8 -0.078 1 73.75 381 GLU A C 1
ATOM 3023 O O . GLU A 1 381 ? -16.797 -7.891 0.831 1 73.75 381 GLU A O 1
ATOM 3028 N N . GLN A 1 382 ? -18.672 -8.703 -0.056 1 69.56 382 GLN A N 1
ATOM 3029 C CA . GLN A 1 382 ? -18.969 -9.492 1.137 1 69.56 382 GLN A CA 1
ATOM 3030 C C . GLN A 1 382 ? -17.938 -10.602 1.334 1 69.56 382 GLN A C 1
ATOM 3032 O O . GLN A 1 382 ? -17.516 -10.875 2.461 1 69.56 382 GLN A O 1
ATOM 3037 N N . SER A 1 383 ? -17.609 -11.242 0.254 1 68.31 383 SER A N 1
ATOM 3038 C CA . SER A 1 383 ? -16.625 -12.32 0.337 1 68.31 383 SER A CA 1
ATOM 3039 C C . SER A 1 383 ? -15.273 -11.805 0.814 1 68.31 383 SER A C 1
ATOM 3041 O O . SER A 1 383 ? -14.57 -12.484 1.568 1 68.31 383 SER A O 1
ATOM 3043 N N . GLY A 1 384 ? -14.945 -10.641 0.421 1 68 384 GLY A N 1
ATOM 3044 C CA . GLY A 1 384 ? -13.695 -10.031 0.843 1 68 384 GLY A CA 1
ATOM 3045 C C . GLY A 1 384 ? -13.617 -9.797 2.34 1 68 384 GLY A C 1
ATOM 3046 O O . GLY A 1 384 ? -12.555 -9.961 2.945 1 68 384 GLY A O 1
ATOM 3047 N N . ARG A 1 385 ? -14.75 -9.555 2.883 1 65.69 385 ARG A N 1
ATOM 3048 C CA . ARG A 1 385 ? -14.82 -9.336 4.324 1 65.69 385 ARG A CA 1
ATOM 3049 C C . ARG A 1 385 ? -14.422 -10.602 5.086 1 65.69 385 ARG A C 1
ATOM 3051 O O . ARG A 1 385 ? -13.859 -10.523 6.176 1 65.69 385 ARG A O 1
ATOM 3058 N N . PHE A 1 386 ? -14.625 -11.703 4.367 1 69.12 386 PHE A N 1
ATOM 3059 C CA . PHE A 1 386 ? -14.328 -12.977 5.008 1 69.12 386 PHE A CA 1
ATOM 3060 C C . PHE A 1 386 ? -13.07 -13.602 4.418 1 69.12 386 PHE A C 1
ATOM 3062 O O . PHE A 1 386 ? -12.797 -14.781 4.633 1 69.12 386 PHE A O 1
ATOM 3069 N N . GLN A 1 387 ? -12.383 -12.883 3.631 1 76.88 387 GLN A N 1
ATOM 3070 C CA . GLN A 1 387 ? -11.133 -13.32 3.016 1 76.88 387 GLN A CA 1
ATOM 3071 C C . GLN A 1 387 ? -11.352 -14.57 2.164 1 76.88 387 GLN A C 1
ATOM 3073 O O . GLN A 1 387 ? -10.586 -15.531 2.25 1 76.88 387 GLN A O 1
ATOM 3078 N N . MET A 1 388 ? -12.516 -14.516 1.449 1 86.38 388 MET A N 1
ATOM 3079 C CA . MET A 1 388 ? -12.859 -15.625 0.574 1 86.38 388 MET A CA 1
ATOM 3080 C C . MET A 1 388 ? -13.172 -15.141 -0.835 1 86.38 388 MET A C 1
ATOM 3082 O O . MET A 1 388 ? -13.594 -13.992 -1.019 1 86.38 388 MET A O 1
ATOM 3086 N N . SER A 1 389 ? -12.883 -16.031 -1.768 1 91.5 389 SER A N 1
ATOM 3087 C CA . SER A 1 389 ? -13.328 -15.742 -3.127 1 91.5 389 SER A CA 1
ATOM 3088 C C . SER A 1 389 ? -14.766 -16.188 -3.352 1 91.5 389 SER A C 1
ATOM 3090 O O . SER A 1 389 ? -15.352 -16.859 -2.5 1 91.5 389 SER A O 1
ATOM 3092 N N . VAL A 1 390 ? -15.344 -15.805 -4.453 1 90.5 390 VAL A N 1
ATOM 3093 C CA . VAL A 1 390 ? -16.703 -16.188 -4.797 1 90.5 390 VAL A CA 1
ATOM 3094 C C . VAL A 1 390 ? -16.781 -17.703 -4.973 1 90.5 390 VAL A C 1
ATOM 3096 O O . VAL A 1 390 ? -17.844 -18.312 -4.781 1 90.5 390 VAL A O 1
ATOM 3099 N N . TYR A 1 391 ? -15.641 -18.328 -5.242 1 93.56 391 TYR A N 1
ATOM 3100 C CA . TYR A 1 391 ? -15.602 -19.766 -5.484 1 93.56 391 TYR A CA 1
ATOM 3101 C C . TYR A 1 391 ? -15.672 -20.531 -4.176 1 93.56 391 TYR A C 1
ATOM 3103 O O . TYR A 1 391 ? -15.961 -21.734 -4.172 1 93.56 391 TYR A O 1
ATOM 3111 N N . GLU A 1 392 ? -15.383 -19.859 -3.119 1 92.44 392 GLU A N 1
ATOM 3112 C CA . GLU A 1 392 ? -15.398 -20.5 -1.806 1 92.44 392 GLU A CA 1
ATOM 3113 C C . GLU A 1 392 ? -16.75 -20.312 -1.116 1 92.44 392 GLU A C 1
ATOM 3115 O O . GLU A 1 392 ? -17.047 -20.984 -0.12 1 92.44 392 GLU A O 1
ATOM 3120 N N . GLN A 1 393 ? -17.484 -19.422 -1.675 1 88.25 393 GLN A N 1
ATOM 3121 C CA . GLN A 1 393 ? -18.781 -19.141 -1.058 1 88.25 393 GLN A CA 1
ATOM 3122 C C . GLN A 1 393 ? -19.781 -20.266 -1.312 1 88.25 393 GLN A C 1
ATOM 3124 O O . GLN A 1 393 ? -19.828 -20.828 -2.41 1 88.25 393 GLN A O 1
ATOM 3129 N N . ASP A 1 394 ? -20.547 -20.547 -0.285 1 87.94 394 ASP A N 1
ATOM 3130 C CA . ASP A 1 394 ? -21.625 -21.531 -0.423 1 87.94 394 ASP A CA 1
ATOM 3131 C C . ASP A 1 394 ? -22.859 -20.875 -1.038 1 87.94 394 ASP A C 1
ATOM 3133 O O . ASP A 1 394 ? -23.438 -19.938 -0.469 1 87.94 394 ASP A O 1
ATOM 3137 N N . TYR A 1 395 ? -23.234 -21.438 -2.156 1 85.81 395 TYR A N 1
ATOM 3138 C CA . TYR A 1 395 ? -24.375 -20.859 -2.863 1 85.81 395 TYR A CA 1
ATOM 3139 C C . TYR A 1 395 ? -25.656 -20.984 -2.041 1 85.81 395 TYR A C 1
ATOM 3141 O O . TYR A 1 395 ? -26.641 -20.281 -2.303 1 85.81 395 TYR A O 1
ATOM 3149 N N . ARG A 1 396 ? -25.75 -21.797 -1.001 1 86.81 396 ARG A N 1
ATOM 3150 C CA . ARG A 1 396 ? -26.922 -22 -0.156 1 86.81 396 ARG A CA 1
ATOM 3151 C C . ARG A 1 396 ? -27.109 -20.828 0.812 1 86.81 396 ARG A C 1
ATOM 3153 O O . ARG A 1 396 ? -28.172 -20.672 1.402 1 86.81 396 ARG A O 1
ATOM 3160 N N . GLU A 1 397 ? -25.953 -19.938 0.965 1 83.5 397 GLU A N 1
ATOM 3161 C CA . GLU A 1 397 ? -25.984 -18.828 1.908 1 83.5 397 GLU A CA 1
ATOM 3162 C C . GLU A 1 397 ? -26.531 -17.562 1.246 1 83.5 397 GLU A C 1
ATOM 3164 O O . GLU A 1 397 ? -26.625 -16.516 1.888 1 83.5 397 GLU A O 1
ATOM 3169 N N . MET A 1 398 ? -26.859 -17.641 -0.042 1 82.69 398 MET A N 1
ATOM 3170 C CA . MET A 1 398 ? -27.422 -16.531 -0.799 1 82.69 398 MET A CA 1
ATOM 3171 C C . MET A 1 398 ? -28.359 -17.047 -1.895 1 82.69 398 MET A C 1
ATOM 3173 O O . MET A 1 398 ? -28.547 -18.25 -2.035 1 82.69 398 MET A O 1
ATOM 3177 N N . THR A 1 399 ? -28.953 -16.047 -2.547 1 83.69 399 THR A N 1
ATOM 3178 C CA . THR A 1 399 ? -29.781 -16.484 -3.666 1 83.69 399 THR A CA 1
ATOM 3179 C C . THR A 1 399 ? -28.922 -17.031 -4.801 1 83.69 399 THR A C 1
ATOM 3181 O O . THR A 1 399 ? -27.828 -16.516 -5.055 1 83.69 399 THR A O 1
ATOM 3184 N N . ARG A 1 400 ? -29.438 -18.047 -5.359 1 81.5 400 ARG A N 1
ATOM 3185 C CA . ARG A 1 400 ? -28.703 -18.703 -6.441 1 81.5 400 ARG A CA 1
ATOM 3186 C C . ARG A 1 400 ? -28.391 -17.734 -7.562 1 81.5 400 ARG A C 1
ATOM 3188 O O . ARG A 1 400 ? -27.312 -17.781 -8.156 1 81.5 400 ARG A O 1
ATOM 3195 N N . GLU A 1 401 ? -29.297 -16.891 -7.777 1 83.44 401 GLU A N 1
ATOM 3196 C CA . GLU A 1 401 ? -29.109 -15.906 -8.852 1 83.44 401 GLU A CA 1
ATOM 3197 C C . GLU A 1 401 ? -27.969 -14.945 -8.531 1 83.44 401 GLU A C 1
ATOM 3199 O O . GLU A 1 401 ? -27.141 -14.641 -9.391 1 83.44 401 GLU A O 1
ATOM 3204 N N . THR A 1 402 ? -27.953 -14.523 -7.316 1 80.12 402 THR A N 1
ATOM 3205 C CA . THR A 1 402 ? -26.891 -13.617 -6.871 1 80.12 402 THR A CA 1
ATOM 3206 C C . THR A 1 402 ? -25.531 -14.305 -6.93 1 80.12 402 THR A C 1
ATOM 3208 O O . THR A 1 402 ? -24.547 -13.703 -7.359 1 80.12 402 THR A O 1
ATOM 3211 N N . TRP A 1 403 ? -25.562 -15.539 -6.582 1 84.69 403 TRP A N 1
ATOM 3212 C CA . TRP A 1 403 ? -24.328 -16.312 -6.59 1 84.69 403 TRP A CA 1
ATOM 3213 C C . TRP A 1 403 ? -23.828 -16.547 -8.016 1 84.69 403 TRP A C 1
ATOM 3215 O O . TRP A 1 403 ? -22.656 -16.375 -8.312 1 84.69 403 TRP A O 1
ATOM 3225 N N . LYS A 1 404 ? -24.688 -16.875 -8.875 1 86.25 404 LYS A N 1
ATOM 3226 C CA . LYS A 1 404 ? -24.344 -17.172 -10.258 1 86.25 404 LYS A CA 1
ATOM 3227 C C . LYS A 1 404 ? -23.797 -15.922 -10.961 1 86.25 404 LYS A C 1
ATOM 3229 O O . LYS A 1 404 ? -22.859 -16 -11.75 1 86.25 404 LYS A O 1
ATOM 3234 N N . ARG A 1 405 ? -24.422 -14.867 -10.633 1 83.25 405 ARG A N 1
ATOM 3235 C CA . ARG A 1 405 ? -24 -13.617 -11.266 1 83.25 405 ARG A CA 1
ATOM 3236 C C . ARG A 1 405 ? -22.578 -13.242 -10.836 1 83.25 405 ARG A C 1
ATOM 3238 O O . ARG A 1 405 ? -21.781 -12.789 -11.656 1 83.25 405 ARG A O 1
ATOM 3245 N N . ALA A 1 406 ? -22.344 -13.375 -9.625 1 83.06 406 ALA A N 1
ATOM 3246 C CA . ALA A 1 406 ? -21.016 -13.047 -9.117 1 83.06 406 ALA A CA 1
ATOM 3247 C C . ALA A 1 406 ? -19.969 -13.992 -9.688 1 83.06 406 ALA A C 1
ATOM 3249 O O . ALA A 1 406 ? -18.875 -13.555 -10.07 1 83.06 406 ALA A O 1
ATOM 3250 N N . ARG A 1 407 ? -20.328 -15.219 -9.75 1 90.12 407 ARG A N 1
ATOM 3251 C CA . ARG A 1 407 ? -19.406 -16.219 -10.266 1 90.12 407 ARG A CA 1
ATOM 3252 C C . ARG A 1 407 ? -19.172 -16.031 -11.766 1 90.12 407 ARG A C 1
ATOM 3254 O O . ARG A 1 407 ? -18.062 -16.234 -12.258 1 90.12 407 ARG A O 1
ATOM 3261 N N . GLN A 1 408 ? -20.203 -15.633 -12.422 1 91.5 408 GLN A N 1
ATOM 3262 C CA . GLN A 1 408 ? -20.156 -15.523 -13.875 1 91.5 408 GLN A CA 1
ATOM 3263 C C . GLN A 1 408 ? -19.141 -14.477 -14.312 1 91.5 408 GLN A C 1
ATOM 3265 O O . GLN A 1 408 ? -18.438 -14.656 -15.312 1 91.5 408 GLN A O 1
ATOM 3270 N N . SER A 1 409 ? -19.141 -13.375 -13.633 1 92.44 409 SER A N 1
ATOM 3271 C CA . SER A 1 409 ? -18.188 -12.32 -13.969 1 92.44 409 SER A CA 1
ATOM 3272 C C . SER A 1 409 ? -16.75 -12.836 -13.891 1 92.44 409 SER A C 1
ATOM 3274 O O . SER A 1 409 ? -15.945 -12.57 -14.797 1 92.44 409 SER A O 1
ATOM 3276 N N . PHE A 1 410 ? -16.422 -13.617 -12.906 1 94.44 410 PHE A N 1
ATOM 3277 C CA . PHE A 1 410 ? -15.07 -14.141 -12.734 1 94.44 410 PHE A CA 1
ATOM 3278 C C . PHE A 1 410 ? -14.812 -15.305 -13.68 1 94.44 410 PHE A C 1
ATOM 3280 O O . PHE A 1 410 ? -13.688 -15.492 -14.148 1 94.44 410 PHE A O 1
ATOM 3287 N N . ASP A 1 411 ? -15.875 -16.047 -13.969 1 96.06 411 ASP A N 1
ATOM 3288 C CA . ASP A 1 411 ? -15.734 -17.141 -14.922 1 96.06 411 ASP A CA 1
ATOM 3289 C C . ASP A 1 411 ? -15.398 -16.625 -16.312 1 96.06 411 ASP A C 1
ATOM 3291 O O . ASP A 1 411 ? -14.57 -17.203 -17.016 1 96.06 411 ASP A O 1
ATOM 3295 N N . ASN A 1 412 ? -16.078 -15.547 -16.672 1 96.06 412 ASN A N 1
ATOM 3296 C CA . ASN A 1 412 ? -15.789 -14.938 -17.969 1 96.06 412 ASN A CA 1
ATOM 3297 C C . ASN A 1 412 ? -14.352 -14.43 -18.047 1 96.06 412 ASN A C 1
ATOM 3299 O O . ASN A 1 412 ? -13.664 -14.641 -19.047 1 96.06 412 ASN A O 1
ATOM 3303 N N . ALA A 1 413 ? -13.945 -13.758 -17.047 1 96.38 413 ALA A N 1
ATOM 3304 C CA . ALA A 1 413 ? -12.578 -13.25 -16.984 1 96.38 413 ALA A CA 1
ATOM 3305 C C . ALA A 1 413 ? -11.57 -14.398 -17 1 96.38 413 ALA A C 1
ATOM 3307 O O . ALA A 1 413 ? -10.523 -14.297 -17.656 1 96.38 413 ALA A O 1
ATOM 3308 N N . TYR A 1 414 ? -11.891 -15.484 -16.297 1 97.81 414 TYR A N 1
ATOM 3309 C CA . TYR A 1 414 ? -10.984 -16.625 -16.25 1 97.81 414 TYR A CA 1
ATOM 3310 C C . TYR A 1 414 ? -10.891 -17.297 -17.625 1 97.81 414 TYR A C 1
ATOM 3312 O O . TYR A 1 414 ? -9.805 -17.719 -18.031 1 97.81 414 TYR A O 1
ATOM 3320 N N . ALA A 1 415 ? -12.008 -17.453 -18.25 1 97.62 415 ALA A N 1
ATOM 3321 C CA . ALA A 1 415 ? -11.992 -18.062 -19.578 1 97.62 415 ALA A CA 1
ATOM 3322 C C . ALA A 1 415 ? -11.062 -17.312 -20.531 1 97.62 415 ALA A C 1
ATOM 3324 O O . ALA A 1 415 ? -10.289 -17.922 -21.266 1 97.62 415 ALA A O 1
ATOM 3325 N N . GLU A 1 416 ? -11.203 -16.031 -20.484 1 98.06 416 GLU A N 1
ATOM 3326 C CA . GLU A 1 416 ? -10.32 -15.211 -21.312 1 98.06 416 GLU A CA 1
ATOM 3327 C C . GLU A 1 416 ? -8.867 -15.344 -20.844 1 98.06 416 GLU A C 1
ATOM 3329 O O . GLU A 1 416 ? -7.953 -15.398 -21.672 1 98.06 416 GLU A O 1
ATOM 3334 N N . PHE A 1 417 ? -8.641 -15.328 -19.578 1 98.25 417 PHE A N 1
ATOM 3335 C CA . PHE A 1 417 ? -7.32 -15.516 -18.984 1 98.25 417 PHE A CA 1
ATOM 3336 C C . PHE A 1 417 ? -6.703 -16.828 -19.438 1 98.25 417 PHE A C 1
ATOM 3338 O O . PHE A 1 417 ? -5.543 -16.875 -19.844 1 98.25 417 PHE A O 1
ATOM 3345 N N . LYS A 1 418 ? -7.457 -17.922 -19.375 1 98.06 418 LYS A N 1
ATOM 3346 C CA . LYS A 1 418 ? -6.992 -19.25 -19.781 1 98.06 418 LYS A CA 1
ATOM 3347 C C . LYS A 1 418 ? -6.535 -19.25 -21.234 1 98.06 418 LYS A C 1
ATOM 3349 O O . LYS A 1 418 ? -5.488 -19.812 -21.562 1 98.06 418 LYS A O 1
ATOM 3354 N N . GLU A 1 419 ? -7.336 -18.594 -22.031 1 97.56 419 GLU A N 1
ATOM 3355 C CA . GLU A 1 419 ? -6.953 -18.5 -23.438 1 97.56 419 GLU A CA 1
ATOM 3356 C C . GLU A 1 419 ? -5.629 -17.75 -23.609 1 97.56 419 GLU A C 1
ATOM 3358 O O . GLU A 1 419 ? -4.766 -18.172 -24.375 1 97.56 419 GLU A O 1
ATOM 3363 N N . THR A 1 420 ? -5.516 -16.719 -22.875 1 97.19 420 THR A N 1
ATOM 3364 C CA . THR A 1 420 ? -4.309 -15.898 -22.922 1 97.19 420 THR A CA 1
ATOM 3365 C C . THR A 1 420 ? -3.092 -16.688 -22.469 1 97.19 420 THR A C 1
ATOM 3367 O O . THR A 1 420 ? -2.043 -16.656 -23.109 1 97.19 420 THR A O 1
ATOM 3370 N N . ILE A 1 421 ? -3.227 -17.422 -21.344 1 96.81 421 ILE A N 1
ATOM 3371 C CA . ILE A 1 421 ? -2.07 -18.094 -20.766 1 96.81 421 ILE A CA 1
ATOM 3372 C C . ILE A 1 421 ? -1.675 -19.281 -21.641 1 96.81 421 ILE A C 1
ATOM 3374 O O . ILE A 1 421 ? -0.489 -19.594 -21.766 1 96.81 421 ILE A O 1
ATOM 3378 N N . LEU A 1 422 ? -2.627 -19.984 -22.266 1 97.19 422 LEU A N 1
ATOM 3379 C CA . LEU A 1 422 ? -2.305 -21.094 -23.141 1 97.19 422 LEU A CA 1
ATOM 3380 C C . LEU A 1 422 ? -1.567 -20.625 -24.391 1 97.19 422 LEU A C 1
ATOM 3382 O O . LEU A 1 422 ? -0.602 -21.25 -24.812 1 97.19 422 LEU A O 1
ATOM 3386 N N . LYS A 1 423 ? -2.039 -19.5 -24.906 1 96.25 423 LYS A N 1
ATOM 3387 C CA . LYS A 1 423 ? -1.347 -18.906 -26.047 1 96.25 423 LYS A CA 1
ATOM 3388 C C . LYS A 1 423 ? 0.07 -18.484 -25.672 1 96.25 423 LYS A C 1
ATOM 3390 O O . LYS A 1 423 ? 1.02 -18.734 -26.422 1 96.25 423 LYS A O 1
ATOM 3395 N N . ALA A 1 424 ? 0.202 -17.844 -24.547 1 96.12 424 ALA A N 1
ATOM 3396 C CA . ALA A 1 424 ? 1.5 -17.375 -24.078 1 96.12 424 ALA A CA 1
ATOM 3397 C C . ALA A 1 424 ? 2.441 -18.547 -23.797 1 96.12 424 ALA A C 1
ATOM 3399 O O . ALA A 1 424 ? 3.645 -18.453 -24.062 1 96.12 424 ALA A O 1
ATOM 3400 N N . TRP A 1 425 ? 1.85 -19.594 -23.266 1 95.12 425 TRP A N 1
ATOM 3401 C CA . TRP A 1 425 ? 2.619 -20.781 -22.938 1 95.12 425 TRP A CA 1
ATOM 3402 C C . TRP A 1 425 ? 3.25 -21.375 -24.188 1 95.12 425 TRP A C 1
ATOM 3404 O O . TRP A 1 425 ? 4.445 -21.672 -24.219 1 95.12 425 TRP A O 1
ATOM 3414 N N . LYS A 1 426 ? 2.537 -21.484 -25.234 1 93.94 426 LYS A N 1
ATOM 3415 C CA . LYS A 1 426 ? 3.006 -22.031 -26.5 1 93.94 426 LYS A CA 1
ATOM 3416 C C . LYS A 1 426 ? 4.027 -21.109 -27.156 1 93.94 426 LYS A C 1
ATOM 3418 O O . LYS A 1 426 ? 5.039 -21.578 -27.688 1 93.94 426 LYS A O 1
ATOM 3423 N N . GLU A 1 427 ? 3.738 -19.875 -27.078 1 93.06 427 GLU A N 1
ATOM 3424 C CA . GLU A 1 427 ? 4.648 -18.891 -27.656 1 93.06 427 GLU A CA 1
ATOM 3425 C C . GLU A 1 427 ? 5.996 -18.891 -26.938 1 93.06 427 GLU A C 1
ATOM 3427 O O . GLU A 1 427 ? 7.047 -18.797 -27.578 1 93.06 427 GLU A O 1
ATOM 3432 N N . ARG A 1 428 ? 5.957 -18.922 -25.688 1 90.25 428 ARG A N 1
ATOM 3433 C CA . ARG A 1 428 ? 7.18 -18.953 -24.891 1 90.25 428 ARG A CA 1
ATOM 3434 C C . ARG A 1 428 ? 8.016 -20.188 -25.219 1 90.25 428 ARG A C 1
ATOM 3436 O O . ARG A 1 428 ? 9.242 -20.109 -25.312 1 90.25 428 ARG A O 1
ATOM 3443 N N . ASN A 1 429 ? 7.383 -21.328 -25.359 1 88.88 429 ASN A N 1
ATOM 3444 C CA . ASN A 1 429 ? 8.078 -22.562 -25.719 1 88.88 429 ASN A CA 1
ATOM 3445 C C . ASN A 1 429 ? 8.727 -22.469 -27.094 1 88.88 429 ASN A C 1
ATOM 3447 O O . ASN A 1 429 ? 9.82 -23 -27.312 1 88.88 429 ASN A O 1
ATOM 3451 N N . GLU A 1 430 ? 8.023 -21.781 -27.953 1 85.81 430 GLU A N 1
ATOM 3452 C CA . GLU A 1 430 ? 8.57 -21.594 -29.297 1 85.81 430 GLU A CA 1
ATOM 3453 C C . GLU A 1 430 ? 9.797 -20.688 -29.266 1 85.81 430 GLU A C 1
ATOM 3455 O O . GLU A 1 430 ? 10.766 -20.922 -29.984 1 85.81 430 GLU A O 1
ATOM 3460 N N . MET A 1 431 ? 9.75 -19.703 -28.469 1 81.75 431 MET A N 1
ATOM 3461 C CA . MET A 1 431 ? 10.867 -18.766 -28.344 1 81.75 431 MET A CA 1
ATOM 3462 C C . MET A 1 431 ? 12.086 -19.453 -27.75 1 81.75 431 MET A C 1
ATOM 3464 O O . MET A 1 431 ? 13.227 -19.141 -28.109 1 81.75 431 MET A O 1
ATOM 3468 N N . ARG A 1 432 ? 11.961 -20.359 -26.875 1 76.44 432 ARG A N 1
ATOM 3469 C CA . ARG A 1 432 ? 13.047 -21.078 -26.219 1 76.44 432 ARG A CA 1
ATOM 3470 C C . ARG A 1 432 ? 13.68 -22.094 -27.156 1 76.44 432 ARG A C 1
ATOM 3472 O O . ARG A 1 432 ? 14.875 -22.375 -27.062 1 76.44 432 ARG A O 1
ATOM 3479 N N . GLU A 1 433 ? 12.852 -22.688 -27.984 1 67.25 433 GLU A N 1
ATOM 3480 C CA . GLU A 1 433 ? 13.367 -23.656 -28.953 1 67.25 433 GLU A CA 1
ATOM 3481 C C . GLU A 1 433 ? 14.234 -22.969 -30.016 1 67.25 433 GLU A C 1
ATOM 3483 O O . GLU A 1 433 ? 15.234 -23.516 -30.469 1 67.25 433 GLU A O 1
ATOM 3488 N N . VAL A 1 434 ? 13.984 -21.703 -30.297 1 62.56 434 VAL A N 1
ATOM 3489 C CA . VAL A 1 434 ? 14.734 -20.969 -31.297 1 62.56 434 VAL A CA 1
ATOM 3490 C C . VAL A 1 434 ? 16 -20.391 -30.672 1 62.56 434 VAL A C 1
ATOM 3492 O O . VAL A 1 434 ? 16.984 -20.125 -31.375 1 62.56 434 VAL A O 1
ATOM 3495 N N . ALA A 1 435 ? 16.109 -20.234 -29.5 1 58.53 435 ALA A N 1
ATOM 3496 C CA . ALA A 1 435 ? 17.281 -19.656 -28.844 1 58.53 435 ALA A CA 1
ATOM 3497 C C . ALA A 1 435 ? 18.312 -20.734 -28.547 1 58.53 435 ALA A C 1
ATOM 3499 O O . ALA A 1 435 ? 19.531 -20.484 -28.609 1 58.53 435 ALA A O 1
ATOM 3500 N N . MET B 1 1 ? 8.031 -7.102 -29.656 1 72.5 1 MET B N 1
ATOM 3501 C CA . MET B 1 1 ? 8.508 -7.688 -28.406 1 72.5 1 MET B CA 1
ATOM 3502 C C . MET B 1 1 ? 8.039 -6.867 -27.203 1 72.5 1 MET B C 1
ATOM 3504 O O . MET B 1 1 ? 8.117 -5.637 -27.219 1 72.5 1 MET B O 1
ATOM 3508 N N . ARG B 1 2 ? 7.406 -7.477 -26.25 1 91.25 2 ARG B N 1
ATOM 3509 C CA . ARG B 1 2 ? 6.824 -6.742 -25.125 1 91.25 2 ARG B CA 1
ATOM 3510 C C . ARG B 1 2 ? 7.859 -6.496 -24.047 1 91.25 2 ARG B C 1
ATOM 3512 O O . ARG B 1 2 ? 7.797 -7.098 -22.969 1 91.25 2 ARG B O 1
ATOM 3519 N N . ASP B 1 3 ? 8.836 -5.609 -24.5 1 94.06 3 ASP B N 1
ATOM 3520 C CA . ASP B 1 3 ? 9.883 -5.191 -23.562 1 94.06 3 ASP B CA 1
ATOM 3521 C C . ASP B 1 3 ? 9.594 -3.805 -23 1 94.06 3 ASP B C 1
ATOM 3523 O O . ASP B 1 3 ? 8.445 -3.359 -22.984 1 94.06 3 ASP B O 1
ATOM 3527 N N . PHE B 1 4 ? 10.609 -3.193 -22.422 1 94.25 4 PHE B N 1
ATOM 3528 C CA . PHE B 1 4 ? 10.414 -1.904 -21.766 1 94.25 4 PHE B CA 1
ATOM 3529 C C . PHE B 1 4 ? 9.891 -0.868 -22.75 1 94.25 4 PHE B C 1
ATOM 3531 O O . PHE B 1 4 ? 9.094 0.001 -22.391 1 94.25 4 PHE B O 1
ATOM 3538 N N . SER B 1 5 ? 10.312 -0.952 -24.016 1 95.12 5 SER B N 1
ATOM 3539 C CA . SER B 1 5 ? 9.867 0.008 -25.031 1 95.12 5 SER B CA 1
ATOM 3540 C C . SER B 1 5 ? 8.367 -0.102 -25.266 1 95.12 5 SER B C 1
ATOM 3542 O O . SER B 1 5 ? 7.699 0.902 -25.516 1 95.12 5 SER B O 1
ATOM 3544 N N . TYR B 1 6 ? 7.875 -1.306 -25.234 1 95.19 6 TYR B N 1
ATOM 3545 C CA . TYR B 1 6 ? 6.445 -1.524 -25.391 1 95.19 6 TYR B CA 1
ATOM 3546 C C . TYR B 1 6 ? 5.66 -0.862 -24.266 1 95.19 6 TYR B C 1
ATOM 3548 O O . TYR B 1 6 ? 4.633 -0.221 -24.516 1 95.19 6 TYR B O 1
ATOM 3556 N N . LEU B 1 7 ? 6.09 -1.032 -23.062 1 95.38 7 LEU B N 1
ATOM 3557 C CA . LEU B 1 7 ? 5.469 -0.407 -21.891 1 95.38 7 LEU B CA 1
ATOM 3558 C C . LEU B 1 7 ? 5.512 1.113 -22 1 95.38 7 LEU B C 1
ATOM 3560 O O . LEU B 1 7 ? 4.531 1.792 -21.703 1 95.38 7 LEU B O 1
ATOM 3564 N N . GLN B 1 8 ? 6.645 1.638 -22.438 1 94.81 8 GLN B N 1
ATOM 3565 C CA . GLN B 1 8 ? 6.816 3.078 -22.609 1 94.81 8 GLN B CA 1
ATOM 3566 C C . GLN B 1 8 ? 5.898 3.617 -23.703 1 94.81 8 GLN B C 1
ATOM 3568 O O . GLN B 1 8 ? 5.379 4.727 -23.594 1 94.81 8 GLN B O 1
ATOM 3573 N N . ASP B 1 9 ? 5.742 2.791 -24.734 1 95.31 9 ASP B N 1
ATOM 3574 C CA . ASP B 1 9 ? 4.824 3.172 -25.797 1 95.31 9 ASP B CA 1
ATOM 3575 C C . ASP B 1 9 ? 3.387 3.242 -25.281 1 95.31 9 ASP B C 1
ATOM 3577 O O . ASP B 1 9 ? 2.641 4.156 -25.641 1 95.31 9 ASP B O 1
ATOM 3581 N N . MET B 1 10 ? 2.992 2.234 -24.547 1 94.81 10 MET B N 1
ATOM 3582 C CA . MET B 1 10 ? 1.672 2.252 -23.922 1 94.81 10 MET B CA 1
ATOM 3583 C C . MET B 1 10 ? 1.492 3.498 -23.062 1 94.81 10 MET B C 1
ATOM 3585 O O . MET B 1 10 ? 0.436 4.129 -23.094 1 94.81 10 MET B O 1
ATOM 3589 N N . ASN B 1 11 ? 2.506 3.812 -22.25 1 93.69 11 ASN B N 1
ATOM 3590 C CA . ASN B 1 11 ? 2.492 4.996 -21.406 1 93.69 11 ASN B CA 1
ATOM 3591 C C . ASN B 1 11 ? 2.311 6.273 -22.219 1 93.69 11 ASN B C 1
ATOM 3593 O O . ASN B 1 11 ? 1.514 7.137 -21.844 1 93.69 11 ASN B O 1
ATOM 3597 N N . GLU B 1 12 ? 3.068 6.406 -23.297 1 93.69 12 GLU B N 1
ATOM 3598 C CA . GLU B 1 12 ? 3.012 7.594 -24.141 1 93.69 12 GLU B CA 1
ATOM 3599 C C . GLU B 1 12 ? 1.622 7.773 -24.734 1 93.69 12 GLU B C 1
ATOM 3601 O O . GLU B 1 12 ? 1.101 8.891 -24.797 1 93.69 12 GLU B O 1
ATOM 3606 N N . ARG B 1 13 ? 1.051 6.676 -25.203 1 93.12 13 ARG B N 1
ATOM 3607 C CA . ARG B 1 13 ? -0.299 6.73 -25.75 1 93.12 13 ARG B CA 1
ATOM 3608 C C . ARG B 1 13 ? -1.304 7.18 -24.688 1 93.12 13 ARG B C 1
ATOM 3610 O O . ARG B 1 13 ? -2.209 7.965 -24.984 1 93.12 13 ARG B O 1
ATOM 3617 N N . SER B 1 14 ? -1.14 6.637 -23.531 1 92.69 14 SER B N 1
ATOM 3618 C CA . SER B 1 14 ? -2.037 6.988 -22.438 1 92.69 14 SER B CA 1
ATOM 3619 C C . SER B 1 14 ? -1.911 8.461 -22.062 1 92.69 14 SER B C 1
ATOM 3621 O O . SER B 1 14 ? -2.918 9.148 -21.875 1 92.69 14 SER B O 1
ATOM 3623 N N . LEU B 1 15 ? -0.678 8.945 -21.953 1 87.69 15 LEU B N 1
ATOM 3624 C CA . LEU B 1 15 ? -0.429 10.336 -21.609 1 87.69 15 LEU B CA 1
ATOM 3625 C C . LEU B 1 15 ? -1.032 11.273 -22.641 1 87.69 15 LEU B C 1
ATOM 3627 O O . LEU B 1 15 ? -1.575 12.328 -22.312 1 87.69 15 LEU B O 1
ATOM 3631 N N . ALA B 1 16 ? -0.93 10.844 -23.875 1 88.75 16 ALA B N 1
ATOM 3632 C CA . ALA B 1 16 ? -1.436 11.656 -24.984 1 88.75 16 ALA B CA 1
ATOM 3633 C C . ALA B 1 16 ? -2.951 11.812 -24.891 1 88.75 16 ALA B C 1
ATOM 3635 O O . ALA B 1 16 ? -3.5 12.836 -25.312 1 88.75 16 ALA B O 1
ATOM 3636 N N . GLN B 1 17 ? -3.613 10.883 -24.328 1 87.75 17 GLN B N 1
ATOM 3637 C CA . GLN B 1 17 ? -5.07 10.898 -24.281 1 87.75 17 GLN B CA 1
ATOM 3638 C C . GLN B 1 17 ? -5.582 11.273 -22.906 1 87.75 17 GLN B C 1
ATOM 3640 O O . GLN B 1 17 ? -6.793 11.281 -22.656 1 87.75 17 GLN B O 1
ATOM 3645 N N . GLN B 1 18 ? -4.703 11.531 -22 1 82.56 18 GLN B N 1
ATOM 3646 C CA . GLN B 1 18 ? -5.051 11.719 -20.594 1 82.56 18 GLN B CA 1
ATOM 3647 C C . GLN B 1 18 ? -6.035 12.875 -20.422 1 82.56 18 GLN B C 1
ATOM 3649 O O . GLN B 1 18 ? -7.008 12.758 -19.672 1 82.56 18 GLN B O 1
ATOM 3654 N N . ALA B 1 19 ? -5.73 13.961 -21.109 1 76.75 19 ALA B N 1
ATOM 3655 C CA . ALA B 1 19 ? -6.605 15.125 -21 1 76.75 19 ALA B CA 1
ATOM 3656 C C . ALA B 1 19 ? -8.008 14.805 -21.531 1 76.75 19 ALA B C 1
ATOM 3658 O O . ALA B 1 19 ? -9 15.188 -20.906 1 76.75 19 ALA B O 1
ATOM 3659 N N . ALA B 1 20 ? -8.062 14.102 -22.609 1 80.5 20 ALA B N 1
ATOM 3660 C CA . ALA B 1 20 ? -9.344 13.727 -23.203 1 80.5 20 ALA B CA 1
ATOM 3661 C C . ALA B 1 20 ? -10.109 12.773 -22.297 1 80.5 20 ALA B C 1
ATOM 3663 O O . ALA B 1 20 ? -11.328 12.883 -22.156 1 80.5 20 ALA B O 1
ATOM 3664 N N . VAL B 1 21 ? -9.391 11.883 -21.703 1 81.88 21 VAL B N 1
ATOM 3665 C CA . V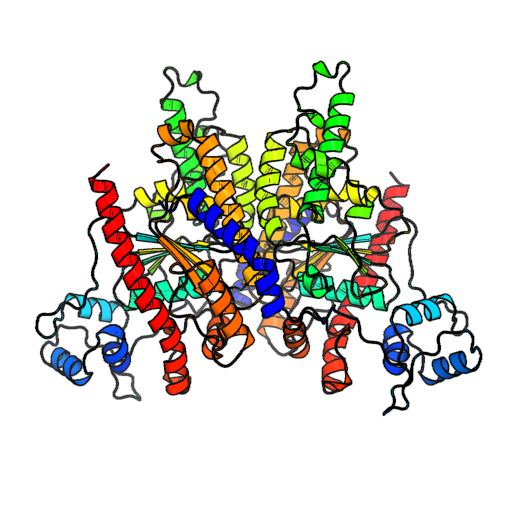AL B 1 21 ? -10 10.906 -20.812 1 81.88 21 VAL B CA 1
ATOM 3666 C C . VAL B 1 21 ? -10.531 11.617 -19.562 1 81.88 21 VAL B C 1
ATOM 3668 O O . VAL B 1 21 ? -11.625 11.297 -19.094 1 81.88 21 VAL B O 1
ATOM 3671 N N . ARG B 1 22 ? -9.766 12.492 -19.109 1 77.5 22 ARG B N 1
ATOM 3672 C CA . ARG B 1 22 ? -10.188 13.258 -17.938 1 77.5 22 ARG B CA 1
ATOM 3673 C C . ARG B 1 22 ? -11.477 14.031 -18.219 1 77.5 22 ARG B C 1
ATOM 3675 O O . ARG B 1 22 ? -12.406 14 -17.422 1 77.5 22 ARG B O 1
ATOM 3682 N N . LYS B 1 23 ? -11.484 14.727 -19.312 1 74.25 23 LYS B N 1
ATOM 3683 C CA . LYS B 1 23 ? -12.641 15.531 -19.688 1 74.25 23 LYS B CA 1
ATOM 3684 C C . LYS B 1 23 ? -13.883 14.656 -19.844 1 74.25 23 LYS B C 1
ATOM 3686 O O . LYS B 1 23 ? -14.992 15.07 -19.484 1 74.25 23 LYS B O 1
ATOM 3691 N N . ALA B 1 24 ? -13.648 13.469 -20.312 1 72.06 24 ALA B N 1
ATOM 3692 C CA . ALA B 1 24 ? -14.773 12.578 -20.625 1 72.06 24 ALA B CA 1
ATOM 3693 C C . ALA B 1 24 ? -15.266 11.859 -19.375 1 72.06 24 ALA B C 1
ATOM 3695 O O . ALA B 1 24 ? -16.406 11.391 -19.328 1 72.06 24 ALA B O 1
ATOM 3696 N N . THR B 1 25 ? -14.383 11.766 -18.484 1 67.5 25 THR B N 1
ATOM 3697 C CA . THR B 1 25 ? -14.711 10.828 -17.422 1 67.5 25 THR B CA 1
ATOM 3698 C C . THR B 1 25 ? -14.719 11.531 -16.062 1 67.5 25 THR B C 1
ATOM 3700 O O . THR B 1 25 ? -15.102 10.945 -15.055 1 67.5 25 THR B O 1
ATOM 3703 N N . PHE B 1 26 ? -13.875 12.727 -16.188 1 60.75 26 PHE B N 1
ATOM 3704 C CA . PHE B 1 26 ? -13.773 13.445 -14.922 1 60.75 26 PHE B CA 1
ATOM 3705 C C . PHE B 1 26 ? -14.719 14.641 -14.906 1 60.75 26 PHE B C 1
ATOM 3707 O O . PHE B 1 26 ? -14.812 15.383 -15.891 1 60.75 26 PHE B O 1
ATOM 3714 N N . SER B 1 27 ? -15.719 14.68 -14.32 1 53.47 27 SER B N 1
ATOM 3715 C CA . SER B 1 27 ? -16.516 15.898 -14.211 1 53.47 27 SER B CA 1
ATOM 3716 C C . SER B 1 27 ? -15.703 17.047 -13.625 1 53.47 27 SER B C 1
ATOM 3718 O O . SER B 1 27 ? -15.328 17.016 -12.445 1 53.47 27 SER B O 1
ATOM 3720 N N . PRO B 1 28 ? -14.789 17.672 -14.562 1 48.16 28 PRO B N 1
ATOM 3721 C CA . PRO B 1 28 ? -13.914 18.797 -14.188 1 48.16 28 PRO B CA 1
ATOM 3722 C C . PRO B 1 28 ? -14.5 19.641 -13.062 1 48.16 28 PRO B C 1
ATOM 3724 O O . PRO B 1 28 ? -13.758 20.219 -12.266 1 48.16 28 PRO B O 1
ATOM 3727 N N . SER B 1 29 ? -15.719 20.141 -13.555 1 45.25 29 SER B N 1
ATOM 3728 C CA . SER B 1 29 ? -16.25 21.266 -12.797 1 45.25 29 SER B CA 1
ATOM 3729 C C . SER B 1 29 ? -15.984 21.109 -11.305 1 45.25 29 SER B C 1
ATOM 3731 O O . SER B 1 29 ? -16.141 22.062 -10.539 1 45.25 29 SER B O 1
ATOM 3733 N N . GLU B 1 30 ? -15.844 19.922 -10.695 1 55.66 30 GLU B N 1
ATOM 3734 C CA . GLU B 1 30 ? -16.25 20.062 -9.305 1 55.66 30 GLU B CA 1
ATOM 3735 C C . GLU B 1 30 ? -15.047 20.141 -8.375 1 55.66 30 GLU B C 1
ATOM 3737 O O . GLU B 1 30 ? -14.5 19.109 -7.984 1 55.66 30 GLU B O 1
ATOM 3742 N N . THR B 1 31 ? -14.109 21.219 -8.727 1 71.06 31 THR B N 1
ATOM 3743 C CA . THR B 1 31 ? -13.219 21.531 -7.621 1 71.06 31 THR B CA 1
ATOM 3744 C C . THR B 1 31 ? -13.93 21.391 -6.281 1 71.06 31 THR B C 1
ATOM 3746 O O . THR B 1 31 ? -15.039 21.906 -6.102 1 71.06 31 THR B O 1
ATOM 3749 N N . LYS B 1 32 ? -13.289 20.672 -5.543 1 84.62 32 LYS B N 1
ATOM 3750 C CA . LYS B 1 32 ? -13.859 20.469 -4.215 1 84.62 32 LYS B CA 1
ATOM 3751 C C . LYS B 1 32 ? -13.922 21.781 -3.438 1 84.62 32 LYS B C 1
ATOM 3753 O O . LYS B 1 32 ? -12.953 22.547 -3.41 1 84.62 32 LYS B O 1
ATOM 3758 N N . GLN B 1 33 ? -15.078 22.094 -2.971 1 87.81 33 GLN B N 1
ATOM 3759 C CA . GLN B 1 33 ? -15.266 23.25 -2.096 1 87.81 33 GLN B CA 1
ATOM 3760 C C . GLN B 1 33 ? -15.812 22.828 -0.737 1 87.81 33 GLN B C 1
ATOM 3762 O O . GLN B 1 33 ? -16.656 21.938 -0.652 1 87.81 33 GLN B O 1
ATOM 3767 N N . LEU B 1 34 ? -15.273 23.453 0.23 1 93.38 34 LEU B N 1
ATOM 3768 C CA . LEU B 1 34 ? -15.789 23.203 1.571 1 93.38 34 LEU B CA 1
ATOM 3769 C C . LEU B 1 34 ? -17.141 23.906 1.769 1 93.38 34 LEU B C 1
ATOM 3771 O O . LEU B 1 34 ? -17.266 25.094 1.484 1 93.38 34 LEU B O 1
ATOM 3775 N N . ARG B 1 35 ? -18.047 23.188 2.207 1 91.88 35 ARG B N 1
ATOM 3776 C CA . ARG B 1 35 ? -19.359 23.766 2.473 1 91.88 35 ARG B CA 1
ATOM 3777 C C . ARG B 1 35 ? -19.297 24.766 3.617 1 91.88 35 ARG B C 1
ATOM 3779 O O . ARG B 1 35 ? -18.406 24.703 4.461 1 91.88 35 ARG B O 1
ATOM 3786 N N . PRO B 1 36 ? -20.281 25.656 3.621 1 94.94 36 PRO B N 1
ATOM 3787 C CA . PRO B 1 36 ? -20.375 26.531 4.785 1 94.94 36 PRO B CA 1
ATOM 3788 C C . PRO B 1 36 ? -20.953 25.844 6.012 1 94.94 36 PRO B C 1
ATOM 3790 O O . PRO B 1 36 ? -21.422 24.703 5.91 1 94.94 36 PRO B O 1
ATOM 3793 N N . PHE B 1 37 ? -20.797 26.531 7.117 1 95.62 37 PHE B N 1
ATOM 3794 C CA . PHE B 1 37 ? -21.25 26 8.391 1 95.62 37 PHE B CA 1
ATOM 3795 C C . PHE B 1 37 ? -22.359 26.859 8.977 1 95.62 37 PHE B C 1
ATOM 3797 O O . PHE B 1 37 ? -22.312 28.094 8.883 1 95.62 37 PHE B O 1
ATOM 3804 N N . SER B 1 38 ? -23.344 26.234 9.594 1 93.56 38 SER B N 1
ATOM 3805 C CA . SER B 1 38 ? -24.469 26.953 10.188 1 93.56 38 SER B CA 1
ATOM 3806 C C . SER B 1 38 ? -24.078 27.578 11.523 1 93.56 38 SER B C 1
ATOM 3808 O O . SER B 1 38 ? -23.125 27.125 12.164 1 93.56 38 SER B O 1
ATOM 3810 N N . ILE B 1 39 ? -24.844 28.516 11.906 1 93.56 39 ILE B N 1
ATOM 3811 C CA . ILE B 1 39 ? -24.625 29.156 13.203 1 93.56 39 ILE B CA 1
ATOM 3812 C C . ILE B 1 39 ? -24.734 28.109 14.312 1 93.56 39 ILE B C 1
ATOM 3814 O O . ILE B 1 39 ? -24.031 28.188 15.32 1 93.56 39 ILE B O 1
ATOM 3818 N N . TRP B 1 40 ? -25.578 27.172 14.094 1 91.44 40 TRP B N 1
ATOM 3819 C CA . TRP B 1 40 ? -25.734 26.094 15.07 1 91.44 40 TRP B CA 1
ATOM 3820 C C . TRP B 1 40 ? -24.453 25.281 15.195 1 91.44 40 TRP B C 1
ATOM 3822 O O . TRP B 1 40 ? -24 25 16.312 1 91.44 40 TRP B O 1
ATOM 3832 N N . GLU B 1 41 ? -23.875 24.891 14.102 1 93.62 41 GLU B N 1
ATOM 3833 C CA . GLU B 1 41 ? -22.625 24.141 14.102 1 93.62 41 GLU B CA 1
ATOM 3834 C C . GLU B 1 41 ? -21.5 24.938 14.766 1 93.62 41 GLU B C 1
ATOM 3836 O O . GLU B 1 41 ? -20.734 24.406 15.57 1 93.62 41 GLU B O 1
ATOM 3841 N N . ILE B 1 42 ? -21.469 26.219 14.406 1 95.75 42 ILE B N 1
ATOM 3842 C CA . ILE B 1 42 ? -20.406 27.094 14.898 1 95.75 42 ILE B CA 1
ATOM 3843 C C . ILE B 1 42 ? -20.531 27.25 16.406 1 95.75 42 ILE B C 1
ATOM 3845 O O . ILE B 1 42 ? -19.547 27.109 17.141 1 95.75 42 ILE B O 1
ATOM 3849 N N . SER B 1 43 ? -21.703 27.5 16.875 1 94.44 43 SER B N 1
ATOM 3850 C CA . SER B 1 43 ? -21.953 27.75 18.281 1 94.44 43 SER B CA 1
ATOM 3851 C C . SER B 1 43 ? -21.781 26.484 19.109 1 94.44 43 SER B C 1
ATOM 3853 O O . SER B 1 43 ? -21.188 26.516 20.188 1 94.44 43 SER B O 1
ATOM 3855 N N . SER B 1 44 ? -22.141 25.328 18.578 1 92 44 SER B N 1
ATOM 3856 C CA . SER B 1 44 ? -22.203 24.078 19.344 1 92 44 SER B CA 1
ATOM 3857 C C . SER B 1 44 ? -20.875 23.344 19.297 1 92 44 SER B C 1
ATOM 3859 O O . SER B 1 44 ? -20.484 22.672 20.25 1 92 44 SER B O 1
ATOM 3861 N N . PHE B 1 45 ? -20.156 23.469 18.156 1 92.38 45 PHE B N 1
ATOM 3862 C CA . PHE B 1 45 ? -19.062 22.547 17.953 1 92.38 45 PHE B CA 1
ATOM 3863 C C . PHE B 1 45 ? -17.734 23.297 17.781 1 92.38 45 PHE B C 1
ATOM 3865 O O . PHE B 1 45 ? -16.672 22.688 17.781 1 92.38 45 PHE B O 1
ATOM 3872 N N . MET B 1 46 ? -17.812 24.625 17.609 1 94 46 MET B N 1
ATOM 3873 C CA . MET B 1 46 ? -16.562 25.344 17.359 1 94 46 MET B CA 1
ATOM 3874 C C . MET B 1 46 ? -16.297 26.359 18.453 1 94 46 MET B C 1
ATOM 3876 O O . MET B 1 46 ? -15.25 26.312 19.109 1 94 46 MET B O 1
ATOM 3880 N N . PHE B 1 47 ? -17.297 27.172 18.75 1 94.88 47 PHE B N 1
ATOM 3881 C CA . PHE B 1 47 ? -17.078 28.266 19.688 1 94.88 47 PHE B CA 1
ATOM 3882 C C . PHE B 1 47 ? -17.547 27.875 21.078 1 94.88 47 PHE B C 1
ATOM 3884 O O . PHE B 1 47 ? -17.172 28.5 22.078 1 94.88 47 PHE B O 1
ATOM 3891 N N . ASP B 1 48 ? -18.344 26.891 21.203 1 91.81 48 ASP B N 1
ATOM 3892 C CA . ASP B 1 48 ? -18.906 26.422 22.469 1 91.81 48 ASP B CA 1
ATOM 3893 C C . ASP B 1 48 ? -19.641 27.562 23.188 1 91.81 48 ASP B C 1
ATOM 3895 O O . ASP B 1 48 ? -19.344 27.844 24.344 1 91.81 48 ASP B O 1
ATOM 3899 N N . VAL B 1 49 ? -20.531 28.234 22.5 1 93.81 49 VAL B N 1
ATOM 3900 C CA . VAL B 1 49 ? -21.391 29.281 23.031 1 93.81 49 VAL B CA 1
ATOM 3901 C C . VAL B 1 49 ? -22.828 29.062 22.547 1 93.81 49 VAL B C 1
ATOM 3903 O O . VAL B 1 49 ? -23.047 28.422 21.516 1 93.81 49 VAL B O 1
ATOM 3906 N N . PRO B 1 50 ? -23.797 29.531 23.312 1 94 50 PRO B N 1
ATOM 3907 C CA . PRO B 1 50 ? -25.172 29.422 22.797 1 94 50 PRO B CA 1
ATOM 3908 C C . PRO B 1 50 ? -25.391 30.188 21.5 1 94 50 PRO B C 1
ATOM 3910 O O . PRO B 1 50 ? -24.828 31.281 21.312 1 94 50 PRO B O 1
ATOM 3913 N N . ALA B 1 51 ? -26.203 29.609 20.688 1 93.94 51 ALA B N 1
ATOM 3914 C CA . ALA B 1 51 ? -26.453 30.219 19.391 1 93.94 51 ALA B CA 1
ATOM 3915 C C . ALA B 1 51 ? -26.984 31.641 19.531 1 93.94 51 ALA B C 1
ATOM 3917 O O . ALA B 1 51 ? -26.625 32.531 18.75 1 93.94 51 ALA B O 1
ATOM 3918 N N . ASP B 1 52 ? -27.797 31.797 20.547 1 94.25 52 ASP B N 1
ATOM 3919 C CA . ASP B 1 52 ? -28.391 33.094 20.766 1 94.25 52 ASP B CA 1
ATOM 3920 C C . ASP B 1 52 ? -27.328 34.156 21.125 1 94.25 52 ASP B C 1
ATOM 3922 O O . ASP B 1 52 ? -27.438 35.312 20.734 1 94.25 52 ASP B O 1
ATOM 3926 N N . THR B 1 53 ? -26.375 33.75 21.844 1 94.5 53 THR B N 1
ATOM 3927 C CA . THR B 1 53 ? -25.281 34.625 22.219 1 94.5 53 THR B CA 1
ATOM 3928 C C . THR B 1 53 ? -24.484 35.062 21 1 94.5 53 THR B C 1
ATOM 3930 O O . THR B 1 53 ? -24.094 36.219 20.875 1 94.5 53 THR B O 1
ATOM 3933 N N . LEU B 1 54 ? -24.234 34.188 20.094 1 94.62 54 LEU B N 1
ATOM 3934 C CA . LEU B 1 54 ? -23.516 34.5 18.875 1 94.62 54 LEU B CA 1
ATOM 3935 C C . LEU B 1 54 ? -24.344 35.406 17.969 1 94.62 54 LEU B C 1
ATOM 3937 O O . LEU B 1 54 ? -23.812 36.375 17.406 1 94.62 54 LEU B O 1
ATOM 3941 N N . ARG B 1 55 ? -25.641 35.188 17.922 1 93.75 55 ARG B N 1
ATOM 3942 C CA . ARG B 1 55 ? -26.531 36.031 17.109 1 93.75 55 ARG B CA 1
ATOM 3943 C C . ARG B 1 55 ? -26.562 37.438 17.641 1 93.75 55 ARG B C 1
ATOM 3945 O O . ARG B 1 55 ? -26.578 38.406 16.859 1 93.75 55 ARG B O 1
ATOM 3952 N N . LYS B 1 56 ? -26.609 37.469 18.875 1 94.25 56 LYS B N 1
ATOM 3953 C CA . LYS B 1 56 ? -26.625 38.781 19.5 1 94.25 56 LYS B CA 1
ATOM 3954 C C . LYS B 1 56 ? -25.344 39.562 19.203 1 94.25 56 LYS B C 1
ATOM 3956 O O . LYS B 1 56 ? -25.391 40.75 18.906 1 94.25 56 LYS B O 1
ATOM 3961 N N . LYS B 1 57 ? -24.234 38.906 19.328 1 93.88 57 LYS B N 1
ATOM 3962 C CA . LYS B 1 57 ? -22.953 39.531 19.031 1 93.88 57 LYS B CA 1
ATOM 3963 C C . LYS B 1 57 ? -22.891 40 17.578 1 93.88 57 LYS B C 1
ATOM 3965 O O . LYS B 1 57 ? -22.328 41.062 17.312 1 93.88 57 LYS B O 1
ATOM 3970 N N . LEU B 1 58 ? -23.422 39.219 16.672 1 94.38 58 LEU B N 1
ATOM 3971 C CA . LEU B 1 58 ? -23.438 39.594 15.266 1 94.38 58 LEU B CA 1
ATOM 3972 C C . LEU B 1 58 ? -24.344 40.781 15.016 1 94.38 58 LEU B C 1
ATOM 3974 O O . LEU B 1 58 ? -24.016 41.656 14.203 1 94.38 58 LEU B O 1
ATOM 3978 N N . ALA B 1 59 ? -25.406 40.781 15.719 1 93.94 59 ALA B N 1
ATOM 3979 C CA . ALA B 1 59 ? -26.344 41.906 15.586 1 93.94 59 ALA B CA 1
ATOM 3980 C C . ALA B 1 59 ? -25.766 43.188 16.141 1 93.94 59 ALA B C 1
ATOM 3982 O O . ALA B 1 59 ? -26.031 44.281 15.609 1 93.94 59 ALA B O 1
ATOM 3983 N N . GLU B 1 60 ? -25 43.125 17.141 1 94.69 60 GLU B N 1
ATOM 3984 C CA . GLU B 1 60 ? -24.422 44.281 17.828 1 94.69 60 GLU B CA 1
ATOM 3985 C C . GLU B 1 60 ? -23.297 44.875 16.984 1 94.69 60 GLU B C 1
ATOM 3987 O O . GLU B 1 60 ? -23.016 46.094 17.094 1 94.69 60 GLU B O 1
ATOM 3992 N N . ASP B 1 61 ? -22.609 44.125 16.219 1 95.31 61 ASP B N 1
ATOM 3993 C CA . ASP B 1 61 ? -21.484 44.594 15.422 1 95.31 61 ASP B CA 1
ATOM 3994 C C . ASP B 1 61 ? -21.641 44.156 13.961 1 95.31 61 ASP B C 1
ATOM 3996 O O . ASP B 1 61 ? -21.109 43.125 13.555 1 95.31 61 ASP B O 1
ATOM 4000 N N . PRO B 1 62 ? -22.203 45 13.125 1 94.19 62 PRO B N 1
ATOM 4001 C CA . PRO B 1 62 ? -22.469 44.656 11.719 1 94.19 62 PRO B CA 1
ATOM 4002 C C . PRO B 1 62 ? -21.188 44.562 10.891 1 94.19 62 PRO B C 1
ATOM 4004 O O . PRO B 1 62 ? -21.219 44.062 9.758 1 94.19 62 PRO B O 1
ATOM 4007 N N . SER B 1 63 ? -20.109 44.969 11.508 1 95.88 63 SER B N 1
ATOM 4008 C CA . SER B 1 63 ? -18.859 44.906 10.766 1 95.88 63 SER B CA 1
ATOM 4009 C C . SER B 1 63 ? -18.312 43.469 10.758 1 95.88 63 SER B C 1
ATOM 4011 O O . SER B 1 63 ? -17.438 43.156 9.953 1 95.88 63 SER B O 1
ATOM 4013 N N . LEU B 1 64 ? -18.797 42.656 11.602 1 96.38 64 LEU B N 1
ATOM 4014 C CA . LEU B 1 64 ? -18.391 41.25 11.633 1 96.38 64 LEU B CA 1
ATOM 4015 C C . LEU B 1 64 ? -18.984 40.5 10.445 1 96.38 64 LEU B C 1
ATOM 4017 O O . LEU B 1 64 ? -20 40.906 9.875 1 96.38 64 LEU B O 1
ATOM 4021 N N . PRO B 1 65 ? -18.297 39.406 10.039 1 96.19 65 PRO B N 1
ATOM 4022 C CA . PRO B 1 65 ? -18.938 38.594 9.016 1 96.19 65 PRO B CA 1
ATOM 4023 C C . PRO B 1 65 ? -20.344 38.156 9.414 1 96.19 65 PRO B C 1
ATOM 4025 O O . PRO B 1 65 ? -20.547 37.625 10.516 1 96.19 65 PRO B O 1
ATOM 4028 N N . GLN B 1 66 ? -21.25 38.344 8.516 1 94.31 66 GLN B N 1
ATOM 4029 C CA . GLN B 1 66 ? -22.656 38.094 8.852 1 94.31 66 GLN B CA 1
ATOM 4030 C C . GLN B 1 66 ? -23.141 36.781 8.273 1 94.31 66 GLN B C 1
ATOM 4032 O O . GLN B 1 66 ? -24.219 36.281 8.648 1 94.31 66 GLN B O 1
ATOM 4037 N N . GLY B 1 67 ? -22.375 36.125 7.512 1 93.88 67 GLY B N 1
ATOM 4038 C CA . GLY B 1 67 ? -22.828 34.906 6.859 1 93.88 67 GLY B CA 1
ATOM 4039 C C . GLY B 1 67 ? -23.875 35.156 5.797 1 93.88 67 GLY B C 1
ATOM 4040 O O . GLY B 1 67 ? -24.188 36.281 5.469 1 93.88 67 GLY B O 1
ATOM 4041 N N . VAL B 1 68 ? -24.297 34.062 5.125 1 92.94 68 VAL B N 1
ATOM 4042 C CA . VAL B 1 68 ? -25.297 34.156 4.066 1 92.94 68 VAL B CA 1
ATOM 4043 C C . VAL B 1 68 ? -26.547 33.375 4.477 1 92.94 68 VAL B C 1
ATOM 4045 O O . VAL B 1 68 ? -26.438 32.281 5.047 1 92.94 68 VAL B O 1
ATOM 4048 N N . VAL B 1 69 ? -27.688 34.031 4.266 1 88.44 69 VAL B N 1
ATOM 4049 C CA . VAL B 1 69 ? -28.938 33.344 4.527 1 88.44 69 VAL B CA 1
ATOM 4050 C C . VAL B 1 69 ? -29.422 32.625 3.266 1 88.44 69 VAL B C 1
ATOM 4052 O O . VAL B 1 69 ? -29.5 33.219 2.195 1 88.44 69 VAL B O 1
ATOM 4055 N N . GLU B 1 70 ? -29.562 31.266 3.426 1 78.75 70 GLU B N 1
ATOM 4056 C CA . GLU B 1 70 ? -30.062 30.516 2.277 1 78.75 70 GLU B CA 1
ATOM 4057 C C . GLU B 1 70 ? -31.547 30.781 2.051 1 78.75 70 GLU B C 1
ATOM 4059 O O . GLU B 1 70 ? -32.281 31.109 2.99 1 78.75 70 GLU B O 1
ATOM 4064 N N . GLU B 1 71 ? -32 30.844 0.834 1 67.19 71 GLU B N 1
ATOM 4065 C CA . GLU B 1 71 ? -33.344 31.203 0.394 1 67.19 71 GLU B CA 1
ATOM 4066 C C . GLU B 1 71 ? -34.438 30.469 1.199 1 67.19 71 GLU B C 1
ATOM 4068 O O . GLU B 1 71 ? -35.406 31.062 1.612 1 67.19 71 GLU B O 1
ATOM 4073 N N . GLU B 1 72 ? -34.312 29.172 1.224 1 64.81 72 GLU B N 1
ATOM 4074 C CA . GLU B 1 72 ? -35.375 28.406 1.828 1 64.81 72 GLU B CA 1
ATOM 4075 C C . GLU B 1 72 ? -35.219 28.281 3.338 1 64.81 72 GLU B C 1
ATOM 4077 O O . GLU B 1 72 ? -36.062 27.703 4.027 1 64.81 72 GLU B O 1
ATOM 4082 N N . GLY B 1 73 ? -34.156 29.031 3.877 1 64.81 73 GLY B N 1
ATOM 4083 C CA . GLY B 1 73 ? -33.969 28.766 5.297 1 64.81 73 GLY B CA 1
ATOM 4084 C C . GLY B 1 73 ? -33.688 30.016 6.102 1 64.81 73 GLY B C 1
ATOM 4085 O O . GLY B 1 73 ? -33.562 31.109 5.539 1 64.81 73 GLY B O 1
ATOM 4086 N N . ARG B 1 74 ? -33.969 30.031 7.359 1 72.5 74 ARG B N 1
ATOM 4087 C CA . ARG B 1 74 ? -33.781 31.141 8.305 1 72.5 74 ARG B CA 1
ATOM 4088 C C . ARG B 1 74 ? -32.406 31.078 8.938 1 72.5 74 ARG B C 1
ATOM 4090 O O . ARG B 1 74 ? -32.031 31.969 9.695 1 72.5 74 ARG B O 1
ATOM 4097 N N . GLN B 1 75 ? -31.594 30.094 8.445 1 85.81 75 GLN B N 1
ATOM 4098 C CA . GLN B 1 75 ? -30.312 29.938 9.125 1 85.81 75 GLN B CA 1
ATOM 4099 C C . GLN B 1 75 ? -29.188 30.625 8.352 1 85.81 75 GLN B C 1
ATOM 4101 O O . GLN B 1 75 ? -29.188 30.641 7.121 1 85.81 75 GLN B O 1
ATOM 4106 N N . ARG B 1 76 ? -28.266 31.266 9.086 1 91.19 76 ARG B N 1
ATOM 4107 C CA . ARG B 1 76 ? -27.078 31.891 8.5 1 91.19 76 ARG B CA 1
ATOM 4108 C C . ARG B 1 76 ? -25.938 30.875 8.352 1 91.19 76 ARG B C 1
ATOM 4110 O O . ARG B 1 76 ? -25.734 30.031 9.234 1 91.19 76 ARG B O 1
ATOM 4117 N N . TRP B 1 77 ? -25.297 30.953 7.238 1 95.25 77 TRP B N 1
ATOM 4118 C CA . TRP B 1 77 ? -24.188 30.062 6.922 1 95.25 77 TRP B CA 1
ATOM 4119 C C . TRP B 1 77 ? -22.891 30.844 6.75 1 95.25 77 TRP B C 1
ATOM 4121 O O . TRP B 1 77 ? -22.891 31.938 6.176 1 95.25 77 TRP B O 1
ATOM 4131 N N . PHE B 1 78 ? -21.828 30.328 7.336 1 96.81 78 PHE B N 1
ATOM 4132 C CA . PHE B 1 78 ? -20.531 31.016 7.328 1 96.81 78 PHE B CA 1
ATOM 4133 C C . PHE B 1 78 ? -19.453 30.125 6.711 1 96.81 78 PHE B C 1
ATOM 4135 O O . PHE B 1 78 ? -19.422 28.922 6.965 1 96.81 78 PHE B O 1
ATOM 4142 N N . THR B 1 79 ? -18.625 30.719 5.863 1 96.12 79 THR B N 1
ATOM 4143 C CA . THR B 1 79 ? -17.438 30 5.387 1 96.12 79 THR B CA 1
ATOM 4144 C C . THR B 1 79 ? -16.406 29.844 6.5 1 96.12 79 THR B C 1
ATOM 4146 O O . THR B 1 79 ? -16.469 30.562 7.504 1 96.12 79 THR B O 1
ATOM 4149 N N . LEU B 1 80 ? -15.539 28.922 6.328 1 96.44 80 LEU B N 1
ATOM 4150 C CA . LEU B 1 80 ? -14.484 28.75 7.32 1 96.44 80 LEU B CA 1
ATOM 4151 C C . LEU B 1 80 ? -13.656 30.016 7.473 1 96.44 80 LEU B C 1
ATOM 4153 O O . LEU B 1 80 ? -13.227 30.359 8.578 1 96.44 80 LEU B O 1
ATOM 4157 N N . ALA B 1 81 ? -13.43 30.734 6.398 1 95.75 81 ALA B N 1
ATOM 4158 C CA . ALA B 1 81 ? -12.695 32 6.445 1 95.75 81 ALA B CA 1
ATOM 4159 C C . ALA B 1 81 ? -13.406 33.031 7.324 1 95.75 81 ALA B C 1
ATOM 4161 O O . ALA B 1 81 ? -12.773 33.719 8.117 1 95.75 81 ALA B O 1
ATOM 4162 N N . GLU B 1 82 ? -14.695 33.062 7.195 1 96.69 82 GLU B N 1
ATOM 4163 C CA . GLU B 1 82 ? -15.492 33.969 8.016 1 96.69 82 GLU B CA 1
ATOM 4164 C C . GLU B 1 82 ? -15.461 33.562 9.484 1 96.69 82 GLU B C 1
ATOM 4166 O O . GLU B 1 82 ? -15.391 34.406 10.367 1 96.69 82 GLU B O 1
ATOM 4171 N N . ILE B 1 83 ? -15.508 32.344 9.648 1 97.06 83 ILE B N 1
ATOM 4172 C CA . ILE B 1 83 ? -15.484 31.812 11.008 1 97.06 83 ILE B CA 1
ATOM 4173 C C . ILE B 1 83 ? -14.156 32.188 11.672 1 97.06 83 ILE B C 1
ATOM 4175 O O . ILE B 1 83 ? -14.125 32.594 12.836 1 97.06 83 ILE B O 1
ATOM 4179 N N . ASN B 1 84 ? -13.117 32.062 10.969 1 96.19 84 ASN B N 1
ATOM 4180 C CA . ASN B 1 84 ? -11.797 32.375 11.508 1 96.19 84 ASN B CA 1
ATOM 4181 C C . ASN B 1 84 ? -11.656 33.875 11.766 1 96.19 84 ASN B C 1
ATOM 4183 O O . ASN B 1 84 ? -10.969 34.281 12.703 1 96.19 84 ASN B O 1
ATOM 4187 N N . GLU B 1 85 ? -12.281 34.625 10.938 1 96.19 85 GLU B N 1
ATOM 4188 C CA . GLU B 1 85 ? -12.32 36.062 11.211 1 96.19 85 GLU B CA 1
ATOM 4189 C C . GLU B 1 85 ? -13.078 36.375 12.5 1 96.19 85 GLU B C 1
ATOM 4191 O O . GLU B 1 85 ? -12.656 37.188 13.305 1 96.19 85 GLU B O 1
ATOM 4196 N N . LEU B 1 86 ? -14.188 35.75 12.633 1 96.12 86 LEU B N 1
ATOM 4197 C CA . LEU B 1 86 ? -14.945 35.906 13.867 1 96.12 86 LEU B CA 1
ATOM 4198 C C . LEU B 1 86 ? -14.102 35.5 15.07 1 96.12 86 LEU B C 1
ATOM 4200 O O . LEU B 1 86 ? -14.109 36.156 16.109 1 96.12 86 LEU B O 1
ATOM 4204 N N . ARG B 1 87 ? -13.336 34.406 14.922 1 95.25 87 ARG B N 1
ATOM 4205 C CA . ARG B 1 87 ? -12.484 33.906 16 1 95.25 87 ARG B CA 1
ATOM 4206 C C . ARG B 1 87 ? -11.477 34.969 16.438 1 95.25 87 ARG B C 1
ATOM 4208 O O . ARG B 1 87 ? -11.125 35.062 17.609 1 95.25 87 ARG B O 1
ATOM 4215 N N . ARG B 1 88 ? -11.023 35.688 15.523 1 94.69 88 ARG B N 1
ATOM 4216 C CA . ARG B 1 88 ? -9.992 36.688 15.789 1 94.69 88 ARG B CA 1
ATOM 4217 C C . ARG B 1 88 ? -10.594 37.969 16.406 1 94.69 88 ARG B C 1
ATOM 4219 O O . ARG B 1 88 ? -9.945 38.625 17.203 1 94.69 88 ARG B O 1
ATOM 4226 N N . ARG B 1 89 ? -11.844 38.219 16.109 1 94.75 89 ARG B N 1
ATOM 4227 C CA . ARG B 1 89 ? -12.391 39.531 16.422 1 94.75 89 ARG B CA 1
ATOM 4228 C C . ARG B 1 89 ? -13.352 39.469 17.594 1 94.75 89 ARG B C 1
ATOM 4230 O O . ARG B 1 89 ? -13.57 40.469 18.281 1 94.75 89 ARG B O 1
ATOM 4237 N N . VAL B 1 90 ? -13.883 38.375 17.812 1 94.19 90 VAL B N 1
ATOM 4238 C CA . VAL B 1 90 ? -14.953 38.281 18.797 1 94.19 90 VAL B CA 1
ATOM 4239 C C . VAL B 1 90 ? -14.406 37.688 20.094 1 94.19 90 VAL B C 1
ATOM 4241 O O . VAL B 1 90 ? -13.531 36.844 20.078 1 94.19 90 VAL B O 1
ATOM 4244 N N . ARG B 1 91 ? -14.898 38.188 21.141 1 92.94 91 ARG B N 1
ATOM 4245 C CA . ARG B 1 91 ? -14.648 37.656 22.484 1 92.94 91 ARG B CA 1
ATOM 4246 C C . ARG B 1 91 ? -15.953 37.406 23.219 1 92.94 91 ARG B C 1
ATOM 4248 O O . ARG B 1 91 ? -16.906 38.188 23.094 1 92.94 91 ARG B O 1
ATOM 4255 N N . PHE B 1 92 ? -15.961 36.344 23.891 1 91 92 PHE B N 1
ATOM 4256 C CA . PHE B 1 92 ? -17.109 36.062 24.766 1 91 92 PHE B CA 1
ATOM 4257 C C . PHE B 1 92 ? -16.688 36.094 26.234 1 91 92 PHE B C 1
ATOM 4259 O O . PHE B 1 92 ? -15.867 35.281 26.656 1 91 92 PHE B O 1
ATOM 4266 N N . ARG B 1 93 ? -17.234 37.031 26.969 1 87.94 93 ARG B N 1
ATOM 4267 C CA . ARG B 1 93 ? -16.906 37.219 28.375 1 87.94 93 ARG B CA 1
ATOM 4268 C C . ARG B 1 93 ? -15.398 37.375 28.578 1 87.94 93 ARG B C 1
ATOM 4270 O O . ARG B 1 93 ? -14.82 36.688 29.438 1 87.94 93 ARG B O 1
ATOM 4277 N N . GLY B 1 94 ? -14.758 38.031 27.656 1 85.62 94 GLY B N 1
ATOM 4278 C CA . GLY B 1 94 ? -13.336 38.312 27.734 1 85.62 94 GLY B CA 1
ATOM 4279 C C . GLY B 1 94 ? -12.461 37.156 27.266 1 85.62 94 GLY B C 1
ATOM 4280 O O . GLY B 1 94 ? -11.242 37.312 27.141 1 85.62 94 GLY B O 1
ATOM 4281 N N . LYS B 1 95 ? -13.062 36.062 26.969 1 88.44 95 LYS B N 1
ATOM 4282 C CA . LYS B 1 95 ? -12.297 34.906 26.578 1 88.44 95 LYS B CA 1
ATOM 4283 C C . LYS B 1 95 ? -12.039 34.906 25.078 1 88.44 95 LYS B C 1
ATOM 4285 O O . LYS B 1 95 ? -12.945 35.156 24.281 1 88.44 95 LYS B O 1
ATOM 4290 N N . LYS B 1 96 ? -10.789 34.625 24.75 1 90.06 96 LYS B N 1
ATOM 4291 C CA . LYS B 1 96 ? -10.422 34.5 23.344 1 90.06 96 LYS B CA 1
ATOM 4292 C C . LYS B 1 96 ? -10.922 33.188 22.75 1 90.06 96 LYS B C 1
ATOM 4294 O O . LYS B 1 96 ? -11.039 32.188 23.469 1 90.06 96 LYS B O 1
ATOM 4299 N N . LEU B 1 97 ? -11.172 33.219 21.484 1 93.12 97 LEU B N 1
ATOM 4300 C CA . LEU B 1 97 ? -11.703 32.031 20.812 1 93.12 97 LEU B CA 1
ATOM 4301 C C . LEU B 1 97 ? -10.594 31.281 20.094 1 93.12 97 LEU B C 1
ATOM 4303 O O . LEU B 1 97 ? -10.781 30.125 19.703 1 93.12 97 LEU B O 1
ATOM 4307 N N . LEU B 1 98 ? -9.445 31.938 19.984 1 92.69 98 LEU B N 1
ATOM 4308 C CA . LEU B 1 98 ? -8.312 31.281 19.359 1 92.69 98 LEU B CA 1
ATOM 4309 C C . LEU B 1 98 ? -7.746 30.188 20.266 1 92.69 98 LEU B C 1
ATOM 4311 O O . LEU B 1 98 ? -7.672 30.375 21.484 1 92.69 98 LEU B O 1
ATOM 4315 N N . PRO B 1 99 ? -7.375 29.078 19.656 1 93.12 99 PRO B N 1
ATOM 4316 C CA . PRO B 1 99 ? -6.801 28.016 20.484 1 93.12 99 PRO B CA 1
ATOM 4317 C C . PRO B 1 99 ? -5.414 28.375 21.016 1 93.12 99 PRO B C 1
ATOM 4319 O O . PRO B 1 99 ? -4.758 29.281 20.484 1 93.12 99 PRO B O 1
ATOM 4322 N N . GLU B 1 100 ? -5.043 27.625 22.031 1 93.88 100 GLU B N 1
ATOM 4323 C CA . GLU B 1 100 ? -3.711 27.812 22.594 1 93.88 100 GLU B CA 1
ATOM 4324 C C . GLU B 1 100 ? -2.623 27.453 21.594 1 93.88 100 GLU B C 1
ATOM 4326 O O . GLU B 1 100 ? -2.721 26.453 20.891 1 93.88 100 GLU B O 1
ATOM 4331 N N . ARG B 1 101 ? -1.679 28.359 21.484 1 93.31 101 ARG B N 1
ATOM 4332 C CA . ARG B 1 101 ? -0.536 28.141 20.594 1 93.31 101 ARG B CA 1
ATOM 4333 C C . ARG B 1 101 ? 0.776 28.422 21.328 1 93.31 101 ARG B C 1
ATOM 4335 O O . ARG B 1 101 ? 1.204 29.562 21.422 1 93.31 101 ARG B O 1
ATOM 4342 N N . PRO B 1 102 ? 1.451 27.406 21.766 1 92.06 102 PRO B N 1
ATOM 4343 C CA . PRO B 1 102 ? 2.758 27.625 22.391 1 92.06 102 PRO B CA 1
ATOM 4344 C C . PRO B 1 102 ? 3.768 28.25 21.438 1 92.06 102 PRO B C 1
ATOM 4346 O O . PRO B 1 102 ? 3.607 28.172 20.219 1 92.06 102 PRO B O 1
ATOM 4349 N N . LYS B 1 103 ? 4.754 28.906 21.969 1 90.44 103 LYS B N 1
ATOM 4350 C CA . LYS B 1 103 ? 5.773 29.562 21.156 1 90.44 103 LYS B CA 1
ATOM 4351 C C . LYS B 1 103 ? 6.605 28.547 20.391 1 90.44 103 LYS B C 1
ATOM 4353 O O . LYS B 1 103 ? 6.672 27.375 20.766 1 90.44 103 LYS B O 1
ATOM 4358 N N . GLY B 1 104 ? 7.16 29 19.234 1 90.62 104 GLY B N 1
ATOM 4359 C CA . GLY B 1 104 ? 8.039 28.141 18.469 1 90.62 104 GLY B CA 1
ATOM 4360 C C . GLY B 1 104 ? 7.418 27.656 17.172 1 90.62 104 GLY B C 1
ATOM 4361 O O . GLY B 1 104 ? 6.363 28.141 16.766 1 90.62 104 GLY B O 1
ATOM 4362 N N . ARG B 1 105 ? 8.117 26.688 16.594 1 92.88 105 ARG B N 1
ATOM 4363 C CA . ARG B 1 105 ? 7.648 26.188 15.305 1 92.88 105 ARG B CA 1
ATOM 4364 C C . ARG B 1 105 ? 6.441 25.266 15.469 1 92.88 105 ARG B C 1
ATOM 4366 O O . ARG B 1 105 ? 6.105 24.891 16.594 1 92.88 105 ARG B O 1
ATOM 4373 N N . ALA B 1 106 ? 5.812 24.891 14.453 1 96.44 106 ALA B N 1
ATOM 4374 C CA . ALA B 1 106 ? 4.66 24 14.43 1 96.44 106 ALA B CA 1
ATOM 4375 C C . ALA B 1 106 ? 5.016 22.641 15.008 1 96.44 106 ALA B C 1
ATOM 4377 O O . ALA B 1 106 ? 6.148 22.172 14.875 1 96.44 106 ALA B O 1
ATOM 4378 N N . LEU B 1 107 ? 4.094 22.094 15.742 1 97.38 107 LEU B N 1
ATOM 4379 C CA . LEU B 1 107 ? 4.25 20.703 16.156 1 97.38 107 LEU B CA 1
ATOM 4380 C C . LEU B 1 107 ? 4.027 19.75 14.992 1 97.38 107 LEU B C 1
ATOM 4382 O O . LEU B 1 107 ? 3.131 19.969 14.172 1 97.38 107 LEU B O 1
ATOM 4386 N N . ARG B 1 108 ? 4.879 18.781 14.852 1 98.25 108 ARG B N 1
ATOM 4387 C CA . ARG B 1 108 ? 4.832 17.828 13.734 1 98.25 108 ARG B CA 1
ATOM 4388 C C . ARG B 1 108 ? 4.402 16.453 14.211 1 98.25 108 ARG B C 1
ATOM 4390 O O . ARG B 1 108 ? 5.039 15.859 15.086 1 98.25 108 ARG B O 1
ATOM 4397 N N . VAL B 1 109 ? 3.324 15.914 13.633 1 98.56 109 VAL B N 1
ATOM 4398 C CA . VAL B 1 109 ? 2.766 14.633 14.031 1 98.56 109 VAL B CA 1
ATOM 4399 C C . VAL B 1 109 ? 2.764 13.672 12.844 1 98.56 109 VAL B C 1
ATOM 4401 O O . VAL B 1 109 ? 2.221 13.992 11.789 1 98.56 109 VAL B O 1
ATOM 4404 N N . ALA B 1 110 ? 3.363 12.531 13.023 1 98.06 110 ALA B N 1
ATOM 4405 C CA . ALA B 1 110 ? 3.316 11.5 11.992 1 98.06 110 ALA B CA 1
ATOM 4406 C C . ALA B 1 110 ? 2.266 10.445 12.328 1 98.06 110 ALA B C 1
ATOM 4408 O O . ALA B 1 110 ? 2.221 9.93 13.445 1 98.06 110 ALA B O 1
ATOM 4409 N N . VAL B 1 111 ? 1.372 10.203 11.398 1 97.88 111 VAL B N 1
ATOM 4410 C CA . VAL B 1 111 ? 0.434 9.094 11.477 1 97.88 111 VAL B CA 1
ATOM 4411 C C . VAL B 1 111 ? 0.945 7.922 10.641 1 97.88 111 VAL B C 1
ATOM 4413 O O . VAL B 1 111 ? 0.944 7.984 9.406 1 97.88 111 VAL B O 1
ATOM 4416 N N . SER B 1 112 ? 1.359 6.844 11.344 1 95.12 112 SER B N 1
ATOM 4417 C CA . SER B 1 112 ? 2.09 5.82 10.602 1 95.12 112 SER B CA 1
ATOM 4418 C C . SER B 1 112 ? 1.82 4.43 11.164 1 95.12 112 SER B C 1
ATOM 4420 O O . SER B 1 112 ? 1.614 4.273 12.367 1 95.12 112 SER B O 1
ATOM 4422 N N . ASN B 1 113 ? 1.737 3.455 10.297 1 91.12 113 ASN B N 1
ATOM 4423 C CA . ASN B 1 113 ? 1.663 2.023 10.57 1 91.12 113 ASN B CA 1
ATOM 4424 C C . ASN B 1 113 ? 1.851 1.199 9.297 1 91.12 113 ASN B C 1
ATOM 4426 O O . ASN B 1 113 ? 1.8 1.737 8.188 1 91.12 113 ASN B O 1
ATOM 4430 N N . PHE B 1 114 ? 2.119 -0.105 9.414 1 81 114 PHE B N 1
ATOM 4431 C CA . PHE B 1 114 ? 2.377 -0.979 8.281 1 81 114 PHE B CA 1
ATOM 4432 C C . PHE B 1 114 ? 1.072 -1.423 7.629 1 81 114 PHE B C 1
ATOM 4434 O O . PHE B 1 114 ? 0.994 -1.55 6.406 1 81 114 PHE B O 1
ATOM 4441 N N . LYS B 1 115 ? 0.219 -1.663 8.492 1 80.75 115 LYS B N 1
ATOM 4442 C CA . LYS B 1 115 ? -0.977 -2.285 7.934 1 80.75 115 LYS B CA 1
ATOM 4443 C C . LYS B 1 115 ? -1.797 -1.278 7.133 1 80.75 115 LYS B C 1
ATOM 4445 O O . LYS B 1 115 ? -2.004 -0.147 7.578 1 80.75 115 LYS B O 1
ATOM 4450 N N . GLY B 1 116 ? -2.059 -1.724 5.867 1 76.44 116 GLY B N 1
ATOM 4451 C CA . GLY B 1 116 ? -2.982 -0.938 5.066 1 76.44 116 GLY B CA 1
ATOM 4452 C C . GLY B 1 116 ? -4.418 -1.03 5.551 1 76.44 116 GLY B C 1
ATOM 4453 O O . GLY B 1 116 ? -4.84 -2.068 6.066 1 76.44 116 GLY B O 1
ATOM 4454 N N . GLY B 1 117 ? -5.145 -0.006 5.457 1 77.75 117 GLY B N 1
ATOM 4455 C CA . GLY B 1 117 ? -6.566 -0.048 5.758 1 77.75 117 GLY B CA 1
ATOM 4456 C C . GLY B 1 117 ? -6.871 0.155 7.23 1 77.75 117 GLY B C 1
ATOM 4457 O O . GLY B 1 117 ? -8.023 0.034 7.652 1 77.75 117 GLY B O 1
ATOM 4458 N N . VAL B 1 118 ? -5.855 0.547 7.996 1 81.31 118 VAL B N 1
ATOM 4459 C CA . VAL B 1 118 ? -6.07 0.688 9.43 1 81.31 118 VAL B CA 1
ATOM 4460 C C . VAL B 1 118 ? -6.582 2.094 9.742 1 81.31 118 VAL B C 1
ATOM 4462 O O . VAL B 1 118 ? -6.789 2.441 10.906 1 81.31 118 VAL B O 1
ATOM 4465 N N . GLY B 1 119 ? -6.621 2.967 8.75 1 88.88 119 GLY B N 1
ATOM 4466 C CA . GLY B 1 119 ? -7.207 4.281 8.953 1 88.88 119 GLY B CA 1
ATOM 4467 C C . GLY B 1 119 ? -6.176 5.383 9.078 1 88.88 119 GLY B C 1
ATOM 4468 O O . GLY B 1 119 ? -6.438 6.426 9.688 1 88.88 119 GLY B O 1
ATOM 4469 N N . LYS B 1 120 ? -4.973 5.203 8.617 1 94 120 LYS B N 1
ATOM 4470 C CA . LYS B 1 120 ? -3.932 6.223 8.695 1 94 120 LYS B CA 1
ATOM 4471 C C . LYS B 1 120 ? -4.387 7.523 8.039 1 94 120 LYS B C 1
ATOM 4473 O O . LYS B 1 120 ? -4.32 8.594 8.648 1 94 120 LYS B O 1
ATOM 4478 N N . THR B 1 121 ? -4.883 7.387 6.797 1 94.12 121 THR B N 1
ATOM 4479 C CA . THR B 1 121 ? -5.305 8.562 6.043 1 94.12 121 THR B CA 1
ATOM 4480 C C . THR B 1 121 ? -6.551 9.188 6.668 1 94.12 121 THR B C 1
ATOM 4482 O O . THR B 1 121 ? -6.645 10.406 6.793 1 94.12 121 THR B O 1
ATOM 4485 N N . VAL B 1 122 ? -7.477 8.344 7.098 1 93.5 122 VAL B N 1
ATOM 4486 C CA . VAL B 1 122 ? -8.719 8.82 7.703 1 93.5 122 VAL B CA 1
ATOM 4487 C C . VAL B 1 122 ? -8.406 9.602 8.977 1 93.5 122 VAL B C 1
ATOM 4489 O O . VAL B 1 122 ? -8.953 10.68 9.195 1 93.5 122 VAL B O 1
ATOM 4492 N N . VAL B 1 123 ? -7.516 9.055 9.766 1 96 123 VAL B N 1
ATOM 4493 C CA . VAL B 1 123 ? -7.133 9.695 11.023 1 96 123 VAL B CA 1
ATOM 4494 C C . VAL B 1 123 ? -6.414 11.008 10.727 1 96 123 VAL B C 1
ATOM 4496 O O . VAL B 1 123 ? -6.742 12.047 11.305 1 96 123 VAL B O 1
ATOM 4499 N N . ALA B 1 124 ? -5.473 11.008 9.836 1 97.56 124 ALA B N 1
ATOM 4500 C CA . ALA B 1 124 ? -4.727 12.211 9.484 1 97.56 124 ALA B CA 1
ATOM 4501 C C . ALA B 1 124 ? -5.66 13.305 8.969 1 97.56 124 ALA B C 1
ATOM 4503 O O . ALA B 1 124 ? -5.555 14.461 9.383 1 97.56 124 ALA B O 1
ATOM 4504 N N . GLN B 1 125 ? -6.562 12.891 8.109 1 96.88 125 GLN B N 1
ATOM 4505 C CA . GLN B 1 125 ? -7.512 13.836 7.527 1 96.88 125 GLN B CA 1
ATOM 4506 C C . GLN B 1 125 ? -8.422 14.43 8.594 1 96.88 125 GLN B C 1
ATOM 4508 O O . GLN B 1 125 ? -8.617 15.648 8.648 1 96.88 125 GLN B O 1
ATOM 4513 N N . HIS B 1 126 ? -8.977 13.602 9.406 1 96.69 126 HIS B N 1
ATOM 4514 C CA . HIS B 1 126 ? -9.945 14.062 10.398 1 96.69 126 HIS B CA 1
ATOM 4515 C C . HIS B 1 126 ? -9.281 14.914 11.469 1 96.69 126 HIS B C 1
ATOM 4517 O O . HIS B 1 126 ? -9.867 15.883 11.945 1 96.69 126 HIS B O 1
ATOM 4523 N N . LEU B 1 127 ? -8.055 14.531 11.859 1 98.06 127 LEU B N 1
ATOM 4524 C CA . LEU B 1 127 ? -7.336 15.352 12.82 1 98.06 127 LEU B CA 1
ATOM 4525 C C . LEU B 1 127 ? -7.02 16.734 12.234 1 98.06 127 LEU B C 1
ATOM 4527 O O . LEU B 1 127 ? -7.141 17.75 12.922 1 98.06 127 LEU B O 1
ATOM 4531 N N . ALA B 1 128 ? -6.648 16.75 10.992 1 98.56 128 ALA B N 1
ATOM 4532 C CA . ALA B 1 128 ? -6.355 18.016 10.328 1 98.56 128 ALA B CA 1
ATOM 4533 C C . ALA B 1 128 ? -7.605 18.891 10.234 1 98.56 128 ALA B C 1
ATOM 4535 O O . ALA B 1 128 ? -7.562 20.094 10.531 1 98.56 128 ALA B O 1
ATOM 4536 N N . ASN B 1 129 ? -8.711 18.25 9.82 1 97.81 129 ASN B N 1
ATOM 4537 C CA . ASN B 1 129 ? -9.969 18.984 9.688 1 97.81 129 ASN B CA 1
ATOM 4538 C C . ASN B 1 129 ? -10.453 19.5 11.039 1 97.81 129 ASN B C 1
ATOM 4540 O O . ASN B 1 129 ? -10.891 20.656 11.141 1 97.81 129 ASN B O 1
ATOM 4544 N N . ALA B 1 130 ? -10.383 18.672 12.023 1 97.62 130 ALA B N 1
ATOM 4545 C CA . ALA B 1 130 ? -10.805 19.094 13.359 1 97.62 130 ALA B CA 1
ATOM 4546 C C . ALA B 1 130 ? -9.938 20.219 13.883 1 97.62 130 ALA B C 1
ATOM 4548 O O . ALA B 1 130 ? -10.438 21.172 14.492 1 97.62 130 ALA B O 1
ATOM 4549 N N . ALA B 1 131 ? -8.656 20.141 13.672 1 98.25 131 ALA B N 1
ATOM 4550 C CA . ALA B 1 131 ? -7.738 21.188 14.102 1 98.25 131 ALA B CA 1
ATOM 4551 C C . ALA B 1 131 ? -8.039 22.516 13.398 1 98.25 131 ALA B C 1
ATOM 4553 O O . ALA B 1 131 ? -7.992 23.578 14.016 1 98.25 131 ALA B O 1
ATOM 4554 N N . ALA B 1 132 ? -8.32 22.391 12.148 1 97.94 132 ALA B N 1
ATOM 4555 C CA . ALA B 1 132 ? -8.68 23.594 11.398 1 97.94 132 ALA B CA 1
ATOM 4556 C C . ALA B 1 132 ? -9.961 24.219 11.938 1 97.94 132 ALA B C 1
ATOM 4558 O O . ALA B 1 132 ? -10.055 25.453 12.055 1 97.94 132 ALA B O 1
ATOM 4559 N N . LEU B 1 133 ? -10.922 23.391 12.219 1 97 133 LEU B N 1
ATOM 4560 C CA . LEU B 1 133 ? -12.18 23.875 12.766 1 97 133 LEU B CA 1
ATOM 4561 C C . LEU B 1 133 ? -11.969 24.5 14.148 1 97 133 LEU B C 1
ATOM 4563 O O . LEU B 1 133 ? -12.758 25.344 14.586 1 97 133 LEU B O 1
ATOM 4567 N N . ASP B 1 134 ? -10.922 24.047 14.797 1 96.25 134 ASP B N 1
ATOM 4568 C CA . ASP B 1 134 ? -10.562 24.562 16.109 1 96.25 134 ASP B CA 1
ATOM 4569 C C . ASP B 1 134 ? -9.781 25.859 15.992 1 96.25 134 ASP B C 1
ATOM 4571 O O . ASP B 1 134 ? -9.523 26.531 17 1 96.25 134 ASP B O 1
ATOM 4575 N N . GLY B 1 135 ? -9.32 26.203 14.758 1 96.44 135 GLY B N 1
ATOM 4576 C CA . GLY B 1 135 ? -8.695 27.5 14.523 1 96.44 135 GLY B CA 1
ATOM 4577 C C . GLY B 1 135 ? -7.211 27.406 14.25 1 96.44 135 GLY B C 1
ATOM 4578 O O . GLY B 1 135 ? -6.531 28.422 14.117 1 96.44 135 GLY B O 1
ATOM 4579 N N . TYR B 1 136 ? -6.688 26.203 14.18 1 97.81 136 TYR B N 1
ATOM 4580 C CA . TYR B 1 136 ? -5.266 26.031 13.914 1 97.81 136 TYR B CA 1
ATOM 4581 C C . TYR B 1 136 ? -4.973 26.125 12.422 1 97.81 136 TYR B C 1
ATOM 4583 O O . TYR B 1 136 ? -5.805 25.75 11.594 1 97.81 136 TYR B O 1
ATOM 4591 N N . ARG B 1 137 ? -3.824 26.734 12.078 1 97.75 137 ARG B N 1
ATOM 4592 C CA . ARG B 1 137 ? -3.273 26.641 10.727 1 97.75 137 ARG B CA 1
ATOM 4593 C C . ARG B 1 137 ? -2.498 25.344 10.539 1 97.75 137 ARG B C 1
ATOM 4595 O O . ARG B 1 137 ? -1.522 25.094 11.25 1 97.75 137 ARG B O 1
ATOM 4602 N N . VAL B 1 138 ? -2.961 24.547 9.586 1 98.62 138 VAL B N 1
ATOM 4603 C CA . VAL B 1 138 ? -2.459 23.188 9.492 1 98.62 138 VAL B CA 1
ATOM 4604 C C . VAL B 1 138 ? -1.778 22.969 8.141 1 98.62 138 VAL B C 1
ATOM 4606 O O . VAL B 1 138 ? -2.273 23.438 7.109 1 98.62 138 VAL B O 1
ATOM 4609 N N . LEU B 1 139 ? -0.602 22.375 8.141 1 98.81 139 LEU B N 1
ATOM 4610 C CA . LEU B 1 139 ? 0.024 21.812 6.945 1 98.81 139 LEU B CA 1
ATOM 4611 C C . LEU B 1 139 ? -0.041 20.281 6.965 1 98.81 139 LEU B C 1
ATOM 4613 O O . LEU B 1 139 ? 0.414 19.656 7.922 1 98.81 139 LEU B O 1
ATOM 4617 N N . VAL B 1 140 ? -0.656 19.703 5.977 1 98.75 140 VAL B N 1
ATOM 4618 C CA . VAL B 1 140 ? -0.63 18.25 5.871 1 98.75 140 VAL B CA 1
ATOM 4619 C C . VAL B 1 140 ? 0.372 17.828 4.801 1 98.75 140 VAL B C 1
ATOM 4621 O O . VAL B 1 140 ? 0.504 18.484 3.768 1 98.75 140 VAL B O 1
ATOM 4624 N N . VAL B 1 141 ? 1.132 16.812 5.086 1 98.56 141 VAL B N 1
ATOM 4625 C CA . VAL B 1 141 ? 2.08 16.25 4.137 1 98.56 141 VAL B CA 1
ATOM 4626 C C . VAL B 1 141 ? 1.659 14.828 3.775 1 98.56 141 VAL B C 1
ATOM 4628 O O . VAL B 1 141 ? 1.582 13.953 4.648 1 98.56 141 VAL B O 1
ATOM 4631 N N . ASP B 1 142 ? 1.386 14.602 2.523 1 97.06 142 ASP B N 1
ATOM 4632 C CA . ASP B 1 142 ? 1 13.289 2.014 1 97.06 142 ASP B CA 1
ATOM 4633 C C . ASP B 1 142 ? 2.219 12.5 1.532 1 97.06 142 ASP B C 1
ATOM 4635 O O . ASP B 1 142 ? 2.76 12.781 0.46 1 97.06 142 ASP B O 1
ATOM 4639 N N . PHE B 1 143 ? 2.623 11.5 2.338 1 94.62 143 PHE B N 1
ATOM 4640 C CA . PHE B 1 143 ? 3.783 10.68 2.008 1 94.62 143 PHE B CA 1
ATOM 4641 C C . PHE B 1 143 ? 3.369 9.461 1.199 1 94.62 143 PHE B C 1
ATOM 4643 O O . PHE B 1 143 ? 4.219 8.719 0.698 1 94.62 143 PHE B O 1
ATOM 4650 N N . ASP B 1 144 ? 2.088 9.227 1.022 1 90.5 144 ASP B N 1
ATOM 4651 C CA . ASP B 1 144 ? 1.587 8 0.407 1 90.5 144 ASP B CA 1
ATOM 4652 C C . ASP B 1 144 ? 1.381 8.188 -1.095 1 90.5 144 ASP B C 1
ATOM 4654 O O . ASP B 1 144 ? 0.548 8.992 -1.52 1 90.5 144 ASP B O 1
ATOM 4658 N N . PRO B 1 145 ? 2.025 7.371 -1.849 1 87.88 145 PRO B N 1
ATOM 4659 C CA . PRO B 1 145 ? 1.864 7.488 -3.299 1 87.88 145 PRO B CA 1
ATOM 4660 C C . PRO B 1 145 ? 0.432 7.219 -3.756 1 87.88 145 PRO B C 1
ATOM 4662 O O . PRO B 1 145 ? 0.061 7.578 -4.879 1 87.88 145 PRO B O 1
ATOM 4665 N N . GLN B 1 146 ? -0.379 6.629 -2.922 1 85.44 146 GLN B N 1
ATOM 4666 C CA . GLN B 1 146 ? -1.788 6.461 -3.26 1 85.44 146 GLN B CA 1
ATOM 4667 C C . GLN B 1 146 ? -2.51 7.805 -3.301 1 85.44 146 GLN B C 1
ATOM 4669 O O . GLN B 1 146 ? -3.559 7.93 -3.938 1 85.44 146 GLN B O 1
ATOM 4674 N N . ALA B 1 147 ? -2.037 8.812 -2.676 1 90.5 147 ALA B N 1
ATOM 4675 C CA . ALA B 1 147 ? -2.463 10.211 -2.734 1 90.5 147 ALA B CA 1
ATOM 4676 C C . ALA B 1 147 ? -3.916 10.359 -2.293 1 90.5 147 ALA B C 1
ATOM 4678 O O . ALA B 1 147 ? -4.652 11.195 -2.824 1 90.5 147 ALA B O 1
ATOM 4679 N N . THR B 1 148 ? -4.324 9.508 -1.386 1 88.38 148 THR B N 1
ATOM 4680 C CA . THR B 1 148 ? -5.703 9.578 -0.916 1 88.38 148 THR B CA 1
ATOM 4681 C C . THR B 1 148 ? -5.957 10.891 -0.183 1 88.38 148 THR B C 1
ATOM 4683 O O . THR B 1 148 ? -6.984 11.547 -0.398 1 88.38 148 THR B O 1
ATOM 4686 N N . LEU B 1 149 ? -5.027 11.242 0.688 1 94.38 149 LEU B N 1
ATOM 4687 C CA . LEU B 1 149 ? -5.172 12.5 1.407 1 94.38 149 LEU B CA 1
ATOM 4688 C C . LEU B 1 149 ? -5.184 13.68 0.439 1 94.38 149 LEU B C 1
ATOM 4690 O O . LEU B 1 149 ? -5.988 14.602 0.587 1 94.38 149 LEU B O 1
ATOM 4694 N N . THR B 1 150 ? -4.32 13.641 -0.527 1 94.19 150 THR B N 1
ATOM 4695 C CA . THR B 1 150 ? -4.211 14.68 -1.543 1 94.19 150 THR B CA 1
ATOM 4696 C C . THR B 1 150 ? -5.539 14.867 -2.273 1 94.19 150 THR B C 1
ATOM 4698 O O . THR B 1 150 ? -6.02 15.992 -2.42 1 94.19 150 THR B O 1
ATOM 4701 N N . HIS B 1 151 ? -6.141 13.797 -2.609 1 87.19 151 HIS B N 1
ATOM 4702 C CA . HIS B 1 151 ? -7.41 13.859 -3.326 1 87.19 151 HIS B CA 1
ATOM 4703 C C . HIS B 1 151 ? -8.539 14.328 -2.412 1 87.19 151 HIS B C 1
ATOM 4705 O O . HIS B 1 151 ? -9.414 15.086 -2.836 1 87.19 151 HIS B O 1
ATOM 4711 N N . SER B 1 152 ? -8.484 13.836 -1.22 1 90.75 152 SER B N 1
ATOM 4712 C CA . SER B 1 152 ? -9.516 14.227 -0.265 1 90.75 152 SER B CA 1
ATOM 4713 C C . SER B 1 152 ? -9.477 15.719 0.024 1 90.75 152 SER B C 1
ATOM 4715 O O . SER B 1 152 ? -10.484 16.312 0.414 1 90.75 152 SER B O 1
ATOM 4717 N N . MET B 1 153 ? -8.281 16.312 -0.157 1 93.81 153 MET B N 1
ATOM 4718 C CA . MET B 1 153 ? -8.117 17.734 0.087 1 93.81 153 MET B CA 1
ATOM 4719 C C . MET B 1 153 ? -8.484 18.547 -1.153 1 93.81 153 MET B C 1
ATOM 4721 O O . MET B 1 153 ? -8.453 19.781 -1.125 1 93.81 153 MET B O 1
ATOM 4725 N N . GLY B 1 154 ? -8.789 17.875 -2.252 1 88.31 154 GLY B N 1
ATOM 4726 C CA . GLY B 1 154 ? -9.344 18.547 -3.422 1 88.31 154 GLY B CA 1
ATOM 4727 C C . GLY B 1 154 ? -8.336 18.719 -4.547 1 88.31 154 GLY B C 1
ATOM 4728 O O . GLY B 1 154 ? -8.625 19.359 -5.555 1 88.31 154 GLY B O 1
ATOM 4729 N N . LEU B 1 155 ? -7.191 18.156 -4.387 1 88.31 155 LEU B N 1
ATOM 4730 C CA . LEU B 1 155 ? -6.188 18.281 -5.438 1 88.31 155 LEU B CA 1
ATOM 4731 C C . LEU B 1 155 ? -6.324 17.156 -6.457 1 88.31 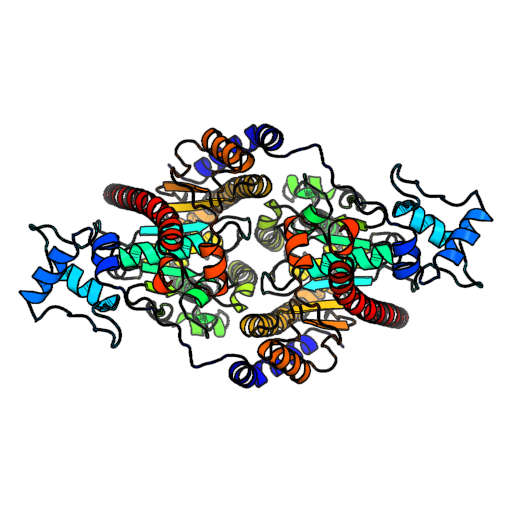155 LEU B C 1
ATOM 4733 O O . LEU B 1 155 ? -6.57 16.016 -6.086 1 88.31 155 LEU B O 1
ATOM 4737 N N . VAL B 1 156 ? -6.227 17.484 -7.805 1 76.56 156 VAL B N 1
ATOM 4738 C CA . VAL B 1 156 ? -6.438 16.484 -8.836 1 76.56 156 VAL B CA 1
ATOM 4739 C C . VAL B 1 156 ? -5.203 16.375 -9.727 1 76.56 156 VAL B C 1
ATOM 4741 O O . VAL B 1 156 ? -4.961 15.352 -10.352 1 76.56 156 VAL B O 1
ATOM 4744 N N . GLU B 1 157 ? -4.484 17.422 -9.898 1 77.31 157 GLU B N 1
ATOM 4745 C CA . GLU B 1 157 ? -3.291 17.422 -10.742 1 77.31 157 GLU B CA 1
ATOM 4746 C C . GLU B 1 157 ? -2.043 17.766 -9.93 1 77.31 157 GLU B C 1
ATOM 4748 O O . GLU B 1 157 ? -1.81 18.922 -9.594 1 77.31 157 GLU B O 1
ATOM 4753 N N . VAL B 1 158 ? -1.399 16.75 -9.594 1 86.81 158 VAL B N 1
ATOM 4754 C CA . VAL B 1 158 ? -0.173 16.953 -8.828 1 86.81 158 VAL B CA 1
ATOM 4755 C C . VAL B 1 158 ? 1.022 16.438 -9.625 1 86.81 158 VAL B C 1
ATOM 4757 O O . VAL B 1 158 ? 1.008 15.297 -10.102 1 86.81 158 VAL B O 1
ATOM 4760 N N . LYS B 1 159 ? 1.973 17.281 -9.82 1 86.25 159 LYS B N 1
ATOM 4761 C CA . LYS B 1 159 ? 3.215 16.859 -10.469 1 86.25 159 LYS B CA 1
ATOM 4762 C C . LYS B 1 159 ? 4.168 16.219 -9.461 1 86.25 159 LYS B C 1
ATOM 4764 O O . LYS B 1 159 ? 4.152 16.547 -8.281 1 86.25 159 LYS B O 1
ATOM 4769 N N . GLU B 1 160 ? 4.969 15.359 -9.969 1 85.12 160 GLU B N 1
ATOM 4770 C CA . GLU B 1 160 ? 5.879 14.602 -9.109 1 85.12 160 GLU B CA 1
ATOM 4771 C C . GLU B 1 160 ? 6.836 15.531 -8.367 1 85.12 160 GLU B C 1
ATOM 4773 O O . GLU B 1 160 ? 7.18 15.281 -7.211 1 85.12 160 GLU B O 1
ATOM 4778 N N . TRP B 1 161 ? 7.27 16.625 -9 1 90.12 161 TRP B N 1
ATOM 4779 C CA . TRP B 1 161 ? 8.266 17.5 -8.383 1 90.12 161 TRP B CA 1
ATOM 4780 C C . TRP B 1 161 ? 7.621 18.375 -7.312 1 90.12 161 TRP B C 1
ATOM 4782 O O . TRP B 1 161 ? 8.32 19.047 -6.555 1 90.12 161 TRP B O 1
ATOM 4792 N N . ASP B 1 162 ? 6.23 18.297 -7.172 1 92.62 162 ASP B N 1
ATOM 4793 C CA . ASP B 1 162 ? 5.535 19.047 -6.133 1 92.62 162 ASP B CA 1
ATOM 4794 C C . ASP B 1 162 ? 5.363 18.219 -4.867 1 92.62 162 ASP B C 1
ATOM 4796 O O . ASP B 1 162 ? 4.84 18.703 -3.863 1 92.62 162 ASP B O 1
ATOM 4800 N N . THR B 1 163 ? 5.859 17 -4.887 1 93.69 163 THR B N 1
ATOM 4801 C CA . THR B 1 163 ? 5.664 16.062 -3.785 1 93.69 163 THR B CA 1
ATOM 4802 C C . THR B 1 163 ? 6.906 16.016 -2.896 1 93.69 163 THR B C 1
ATOM 4804 O O . THR B 1 163 ? 7.855 16.766 -3.1 1 93.69 163 THR B O 1
ATOM 4807 N N . VAL B 1 164 ? 6.898 15.164 -1.925 1 93.94 164 VAL B N 1
ATOM 4808 C CA . VAL B 1 164 ? 8.031 14.961 -1.031 1 93.94 164 VAL B CA 1
ATOM 4809 C C . VAL B 1 164 ? 9.273 14.586 -1.843 1 93.94 164 VAL B C 1
ATOM 4811 O O . VAL B 1 164 ? 10.391 14.938 -1.476 1 93.94 164 VAL B O 1
ATOM 4814 N N . TRP B 1 165 ? 9.023 14.023 -2.996 1 90.38 165 TRP B N 1
ATOM 4815 C CA . TRP B 1 165 ? 10.141 13.695 -3.877 1 90.38 165 TRP B CA 1
ATOM 4816 C C . TRP B 1 165 ? 10.906 14.945 -4.285 1 90.38 165 TRP B C 1
ATOM 4818 O O . TRP B 1 165 ? 12.141 14.969 -4.266 1 90.38 165 TRP B O 1
ATOM 4828 N N . GLY B 1 166 ? 10.18 15.93 -4.688 1 93.12 166 GLY B N 1
ATOM 4829 C CA . GLY B 1 166 ? 10.82 17.188 -5.027 1 93.12 166 GLY B CA 1
ATOM 4830 C C . GLY B 1 166 ? 11.609 17.781 -3.881 1 93.12 166 GLY B C 1
ATOM 4831 O O . GLY B 1 166 ? 12.688 18.344 -4.09 1 93.12 166 GLY B O 1
ATOM 4832 N N . ILE B 1 167 ? 11.102 17.656 -2.688 1 95.38 167 ILE B N 1
ATOM 4833 C CA . ILE B 1 167 ? 11.766 18.156 -1.491 1 95.38 167 ILE B CA 1
ATOM 4834 C C . ILE B 1 167 ? 13.086 17.422 -1.285 1 95.38 167 ILE B C 1
ATOM 4836 O O . ILE B 1 167 ? 14.102 18.031 -0.947 1 95.38 167 ILE B O 1
ATOM 4840 N N . MET B 1 168 ? 13.078 16.141 -1.523 1 93.44 168 MET B N 1
ATOM 4841 C CA . MET B 1 168 ? 14.281 15.312 -1.369 1 93.44 168 MET B CA 1
ATOM 4842 C C . MET B 1 168 ? 15.328 15.688 -2.41 1 93.44 168 MET B C 1
ATOM 4844 O O . MET B 1 168 ? 16.516 15.773 -2.096 1 93.44 168 MET B O 1
ATOM 4848 N N . CYS B 1 169 ? 14.867 15.93 -3.613 1 93.5 169 CYS B N 1
ATOM 4849 C CA . CYS B 1 169 ? 15.781 16.344 -4.672 1 93.5 169 CYS B CA 1
ATOM 4850 C C . CYS B 1 169 ? 16.422 17.688 -4.344 1 93.5 169 CYS B C 1
ATOM 4852 O O . CYS B 1 169 ? 17.641 17.859 -4.508 1 93.5 169 CYS B O 1
ATOM 4854 N N . ARG B 1 170 ? 15.602 18.594 -3.93 1 95.88 170 ARG B N 1
ATOM 4855 C CA . ARG B 1 170 ? 16.109 19.906 -3.533 1 95.88 170 ARG B CA 1
ATOM 4856 C C . ARG B 1 170 ? 17.141 19.781 -2.416 1 95.88 170 ARG B C 1
ATOM 4858 O O . ARG B 1 170 ? 18.172 20.438 -2.445 1 95.88 170 ARG B O 1
ATOM 4865 N N . ASP B 1 171 ? 16.828 18.984 -1.45 1 95.38 171 ASP B N 1
ATOM 4866 C CA . ASP B 1 171 ? 17.734 18.766 -0.317 1 95.38 171 ASP B CA 1
ATOM 4867 C C . ASP B 1 171 ? 19.047 18.156 -0.77 1 95.38 171 ASP B C 1
ATOM 4869 O O . ASP B 1 171 ? 20.125 18.562 -0.289 1 95.38 171 ASP B O 1
ATOM 4873 N N . LEU B 1 172 ? 18.984 17.172 -1.651 1 94.94 172 LEU B N 1
ATOM 4874 C CA . LEU B 1 172 ? 20.188 16.531 -2.172 1 94.94 172 LEU B CA 1
ATOM 4875 C C . LEU B 1 172 ? 21.109 17.547 -2.822 1 94.94 172 LEU B C 1
ATOM 4877 O O . LEU B 1 172 ? 22.328 17.516 -2.605 1 94.94 172 LEU B O 1
ATOM 4881 N N . CYS B 1 173 ? 20.594 18.406 -3.605 1 96.06 173 CYS B N 1
ATOM 4882 C CA . CYS B 1 173 ? 21.391 19.438 -4.258 1 96.06 173 CYS B CA 1
ATOM 4883 C C . CYS B 1 173 ? 22.047 20.359 -3.234 1 96.06 173 CYS B C 1
ATOM 4885 O O . CYS B 1 173 ? 23.25 20.641 -3.324 1 96.06 173 CYS B O 1
ATOM 4887 N N . LYS B 1 174 ? 21.281 20.766 -2.262 1 94.5 174 LYS B N 1
ATOM 4888 C CA . LYS B 1 174 ? 21.797 21.656 -1.227 1 94.5 174 LYS B CA 1
ATOM 4889 C C . LYS B 1 174 ? 22.891 20.969 -0.407 1 94.5 174 LYS B C 1
ATOM 4891 O O . LYS B 1 174 ? 23.938 21.578 -0.132 1 94.5 174 LYS B O 1
ATOM 4896 N N . GLU B 1 175 ? 22.625 19.766 0.003 1 93.5 175 GLU B N 1
ATOM 4897 C CA . GLU B 1 175 ? 23.578 19.016 0.818 1 93.5 175 GLU B CA 1
ATOM 4898 C C . GLU B 1 175 ? 24.828 18.688 0.022 1 93.5 175 GLU B C 1
ATOM 4900 O O . GLU B 1 175 ? 25.938 18.656 0.572 1 93.5 175 GLU B O 1
ATOM 4905 N N . ALA B 1 176 ? 24.641 18.344 -1.23 1 94.62 176 ALA B N 1
ATOM 4906 C CA . ALA B 1 176 ? 25.797 18.062 -2.084 1 94.62 176 ALA B CA 1
ATOM 4907 C C . ALA B 1 176 ? 26.766 19.234 -2.098 1 94.62 176 ALA B C 1
ATOM 4909 O O . ALA B 1 176 ? 27.969 19.047 -1.945 1 94.62 176 ALA B O 1
ATOM 4910 N N . ASP B 1 177 ? 26.234 20.391 -2.24 1 92.88 177 ASP B N 1
ATOM 4911 C CA . ASP B 1 177 ? 27.062 21.594 -2.252 1 92.88 177 ASP B CA 1
ATOM 4912 C C . ASP B 1 177 ? 27.688 21.844 -0.879 1 92.88 177 ASP B C 1
ATOM 4914 O O . ASP B 1 177 ? 28.859 22.172 -0.774 1 92.88 177 ASP B O 1
ATOM 4918 N N . ARG B 1 178 ? 26.891 21.703 0.151 1 91.69 178 ARG B N 1
ATOM 4919 C CA . ARG B 1 178 ? 27.359 21.906 1.513 1 91.69 178 ARG B CA 1
ATOM 4920 C C . ARG B 1 178 ? 28.516 20.969 1.839 1 91.69 178 ARG B C 1
ATOM 4922 O O . ARG B 1 178 ? 29.531 21.391 2.416 1 91.69 178 ARG B O 1
ATOM 4929 N N . ILE B 1 179 ? 28.375 19.672 1.469 1 92.25 179 ILE B N 1
ATOM 4930 C CA . ILE B 1 179 ? 29.375 18.656 1.76 1 92.25 179 ILE B CA 1
ATOM 4931 C C . ILE B 1 179 ? 30.656 18.953 0.985 1 92.25 179 ILE B C 1
ATOM 4933 O O . ILE B 1 179 ? 31.766 18.844 1.532 1 92.25 179 ILE B O 1
ATOM 4937 N N . MET B 1 180 ? 30.547 19.359 -0.22 1 92.31 180 MET B N 1
ATOM 4938 C CA . MET B 1 180 ? 31.703 19.703 -1.035 1 92.31 180 MET B CA 1
ATOM 4939 C C . MET B 1 180 ? 32.438 20.906 -0.452 1 92.31 180 MET B C 1
ATOM 4941 O O . MET B 1 180 ? 33.688 20.906 -0.404 1 92.31 180 MET B O 1
ATOM 4945 N N . GLU B 1 181 ? 31.703 21.859 0.012 1 91 181 GLU B N 1
ATOM 4946 C CA . GLU B 1 181 ? 32.281 23.094 0.532 1 91 181 GLU B CA 1
ATOM 4947 C C . GLU B 1 181 ? 32.969 22.859 1.867 1 91 181 GLU B C 1
ATOM 4949 O O . GLU B 1 181 ? 33.812 23.672 2.295 1 91 181 GLU B O 1
ATOM 4954 N N . ALA B 1 182 ? 32.656 21.766 2.518 1 88 182 ALA B N 1
ATOM 4955 C CA . ALA B 1 182 ? 33.25 21.453 3.812 1 88 182 ALA B CA 1
ATOM 4956 C C . ALA B 1 182 ? 34.688 20.953 3.648 1 88 182 ALA B C 1
ATOM 4958 O O . ALA B 1 182 ? 35.469 20.938 4.605 1 88 182 ALA B O 1
ATOM 4959 N N . TYR B 1 183 ? 35.031 20.594 2.457 1 90.25 183 TYR B N 1
ATOM 4960 C CA . TYR B 1 183 ? 36.406 20.141 2.182 1 90.25 183 TYR B CA 1
ATOM 4961 C C . TYR B 1 183 ? 37.312 21.328 1.921 1 90.25 183 TYR B C 1
ATOM 4963 O O . TYR B 1 183 ? 36.906 22.328 1.328 1 90.25 183 TYR B O 1
ATOM 4971 N N . ASP B 1 184 ? 38.594 21.203 2.404 1 89.25 184 ASP B N 1
ATOM 4972 C CA . ASP B 1 184 ? 39.562 22.266 2.186 1 89.25 184 ASP B CA 1
ATOM 4973 C C . ASP B 1 184 ? 39.719 22.562 0.698 1 89.25 184 ASP B C 1
ATOM 4975 O O . ASP B 1 184 ? 39.75 23.734 0.294 1 89.25 184 ASP B O 1
ATOM 4979 N N . ASP B 1 185 ? 39.781 21.547 -0.061 1 89.88 185 ASP B N 1
ATOM 4980 C CA . ASP B 1 185 ? 39.781 21.578 -1.521 1 89.88 185 ASP B CA 1
ATOM 4981 C C . ASP B 1 185 ? 38.594 20.812 -2.084 1 89.88 185 ASP B C 1
ATOM 4983 O O . ASP B 1 185 ? 38.5 19.594 -1.979 1 89.88 185 ASP B O 1
ATOM 4987 N N . PRO B 1 186 ? 37.688 21.578 -2.639 1 85.75 186 PRO B N 1
ATOM 4988 C CA . PRO B 1 186 ? 36.5 20.938 -3.176 1 85.75 186 PRO B CA 1
ATOM 4989 C C . PRO B 1 186 ? 36.812 19.766 -4.113 1 85.75 186 PRO B C 1
ATOM 4991 O O . PRO B 1 186 ? 36.031 18.812 -4.215 1 85.75 186 PRO B O 1
ATOM 4994 N N . ALA B 1 187 ? 37.969 19.891 -4.707 1 85.75 187 ALA B N 1
ATOM 4995 C CA . ALA B 1 187 ? 38.375 18.859 -5.648 1 85.75 187 ALA B CA 1
ATOM 4996 C C . ALA B 1 187 ? 38.688 17.547 -4.93 1 85.75 187 ALA B C 1
ATOM 4998 O O . ALA B 1 187 ? 38.688 16.484 -5.547 1 85.75 187 ALA B O 1
ATOM 4999 N N . ASP B 1 188 ? 38.75 17.609 -3.625 1 89.75 188 ASP B N 1
ATOM 5000 C CA . ASP B 1 188 ? 39.094 16.438 -2.828 1 89.75 188 ASP B CA 1
ATOM 5001 C C . ASP B 1 188 ? 37.812 15.711 -2.369 1 89.75 188 ASP B C 1
ATOM 5003 O O . ASP B 1 188 ? 37.875 14.594 -1.846 1 89.75 188 ASP B O 1
ATOM 5007 N N . CYS B 1 189 ? 36.688 16.328 -2.645 1 90.62 189 CYS B N 1
ATOM 5008 C CA . CYS B 1 189 ? 35.438 15.695 -2.244 1 90.62 189 CYS B CA 1
ATOM 5009 C C . CYS B 1 189 ? 35.094 14.5 -3.133 1 90.62 189 CYS B C 1
ATOM 5011 O O . CYS B 1 189 ? 35.031 14.633 -4.355 1 90.62 189 CYS B O 1
ATOM 5013 N N . PRO B 1 190 ? 34.938 13.352 -2.52 1 91.31 190 PRO B N 1
ATOM 5014 C CA . PRO B 1 190 ? 34.688 12.141 -3.32 1 91.31 190 PRO B CA 1
ATOM 5015 C C . PRO B 1 190 ? 33.25 11.992 -3.762 1 91.31 190 PRO B C 1
ATOM 5017 O O . PRO B 1 190 ? 32.906 11.016 -4.43 1 91.31 190 PRO B O 1
ATOM 5020 N N . TYR B 1 191 ? 32.438 12.969 -3.41 1 91.44 191 TYR B N 1
ATOM 5021 C CA . TYR B 1 191 ? 31.016 12.906 -3.746 1 91.44 191 TYR B CA 1
ATOM 5022 C C . TYR B 1 191 ? 30.656 13.945 -4.805 1 91.44 191 TYR B C 1
ATOM 5024 O O . TYR B 1 191 ? 31.281 15 -4.891 1 91.44 191 TYR B O 1
ATOM 5032 N N . PRO B 1 192 ? 29.609 13.633 -5.613 1 92.56 192 PRO B N 1
ATOM 5033 C CA . PRO B 1 192 ? 29.234 14.57 -6.68 1 92.56 192 PRO B CA 1
ATOM 5034 C C . PRO B 1 192 ? 28.672 15.883 -6.141 1 92.56 192 PRO B C 1
ATOM 5036 O O . PRO B 1 192 ? 27.938 15.883 -5.152 1 92.56 192 PRO B O 1
ATOM 5039 N N . ALA B 1 193 ? 29.031 16.938 -6.836 1 92.81 193 ALA B N 1
ATOM 5040 C CA . ALA B 1 193 ? 28.406 18.219 -6.578 1 92.81 193 ALA B CA 1
ATOM 5041 C C . ALA B 1 193 ? 27.016 18.297 -7.211 1 92.81 193 ALA B C 1
ATOM 5043 O O . ALA B 1 193 ? 26.625 17.406 -7.977 1 92.81 193 ALA B O 1
ATOM 5044 N N . ALA B 1 194 ? 26.25 19.344 -6.801 1 93.25 194 ALA B N 1
ATOM 5045 C CA . ALA B 1 194 ? 24.891 19.5 -7.293 1 93.25 194 ALA B CA 1
ATOM 5046 C C . ALA B 1 194 ? 24.859 19.516 -8.82 1 93.25 194 ALA B C 1
ATOM 5048 O O . ALA B 1 194 ? 23.938 18.969 -9.438 1 93.25 194 ALA B O 1
ATOM 5049 N N . ASP B 1 195 ? 25.859 20.109 -9.469 1 92.88 195 ASP B N 1
ATOM 5050 C CA . ASP B 1 195 ? 25.875 20.266 -10.914 1 92.88 195 ASP B CA 1
ATOM 5051 C C . ASP B 1 195 ? 26.297 18.984 -11.609 1 92.88 195 ASP B C 1
ATOM 5053 O O . ASP B 1 195 ? 26.281 18.891 -12.844 1 92.88 195 ASP B O 1
ATOM 5057 N N . GLU B 1 196 ? 26.625 17.969 -10.828 1 92.12 196 GLU B N 1
ATOM 5058 C CA . GLU B 1 196 ? 27 16.656 -11.367 1 92.12 196 GLU B CA 1
ATOM 5059 C C . GLU B 1 196 ? 25.844 15.664 -11.219 1 92.12 196 GLU B C 1
ATOM 5061 O O . GLU B 1 196 ? 25.953 14.523 -11.688 1 92.12 196 GLU B O 1
ATOM 5066 N N . LEU B 1 197 ? 24.828 16.141 -10.531 1 92.5 197 LEU B N 1
ATOM 5067 C CA . LEU B 1 197 ? 23.641 15.281 -10.383 1 92.5 197 LEU B CA 1
ATOM 5068 C C . LEU B 1 197 ? 22.797 15.289 -11.656 1 92.5 197 LEU B C 1
ATOM 5070 O O . LEU B 1 197 ? 23 16.141 -12.531 1 92.5 197 LEU B O 1
ATOM 5074 N N . PRO B 1 198 ? 21.906 14.312 -11.836 1 87.88 198 PRO B N 1
ATOM 5075 C CA . PRO B 1 198 ? 21.047 14.289 -13.023 1 87.88 198 PRO B CA 1
ATOM 5076 C C . PRO B 1 198 ? 20.312 15.609 -13.242 1 87.88 198 PRO B C 1
ATOM 5078 O O . PRO B 1 198 ? 19.906 16.266 -12.281 1 87.88 198 PRO B O 1
ATOM 5081 N N . LYS B 1 199 ? 20.031 15.961 -14.5 1 90.5 199 LYS B N 1
ATOM 5082 C CA . LYS B 1 199 ? 19.484 17.266 -14.891 1 90.5 199 LYS B CA 1
ATOM 5083 C C . LYS B 1 199 ? 18.125 17.5 -14.242 1 90.5 199 LYS B C 1
ATOM 5085 O O . LYS B 1 199 ? 17.828 18.625 -13.836 1 90.5 199 LYS B O 1
ATOM 5090 N N . ASP B 1 200 ? 17.328 16.484 -14.148 1 87.69 200 ASP B N 1
ATOM 5091 C CA . ASP B 1 200 ? 16 16.625 -13.547 1 87.69 200 ASP B CA 1
ATOM 5092 C C . ASP B 1 200 ? 16.109 16.984 -12.062 1 87.69 200 ASP B C 1
ATOM 5094 O O . ASP B 1 200 ? 15.328 17.797 -11.555 1 87.69 200 ASP B O 1
ATOM 5098 N N . VAL B 1 201 ? 17.094 16.453 -11.414 1 91.31 201 VAL B N 1
ATOM 5099 C CA . VAL B 1 201 ? 17.328 16.719 -10 1 91.31 201 VAL B CA 1
ATOM 5100 C C . VAL B 1 201 ? 17.812 18.156 -9.82 1 91.31 201 VAL B C 1
ATOM 5102 O O . VAL B 1 201 ? 17.391 18.859 -8.898 1 91.31 201 VAL B O 1
ATOM 5105 N N . GLN B 1 202 ? 18.672 18.594 -10.758 1 93.62 202 GLN B N 1
ATOM 5106 C CA . GLN B 1 202 ? 19.188 19.953 -10.711 1 93.62 202 GLN B CA 1
ATOM 5107 C C . GLN B 1 202 ? 18.062 20.969 -10.867 1 93.62 202 GLN B C 1
ATOM 5109 O O . GLN B 1 202 ? 18.031 21.984 -10.148 1 93.62 202 GLN B O 1
ATOM 5114 N N . GLU B 1 203 ? 17.188 20.672 -11.719 1 93.69 203 GLU B N 1
ATOM 5115 C CA . GLU B 1 203 ? 16.078 21.578 -11.977 1 93.69 203 GLU B CA 1
ATOM 5116 C C . GLU B 1 203 ? 15.164 21.688 -10.766 1 93.69 203 GLU B C 1
ATOM 5118 O O . GLU B 1 203 ? 14.758 22.781 -10.383 1 93.69 203 GLU B O 1
ATOM 5123 N N . ILE B 1 204 ? 14.867 20.609 -10.125 1 92.38 204 ILE B N 1
ATOM 5124 C CA . ILE B 1 204 ? 14.023 20.594 -8.938 1 92.38 204 ILE B CA 1
ATOM 5125 C C . ILE B 1 204 ? 14.742 21.281 -7.777 1 92.38 204 ILE B C 1
ATOM 5127 O O . ILE B 1 204 ? 14.109 21.938 -6.949 1 92.38 204 ILE B O 1
ATOM 5131 N N . GLY B 1 205 ? 16.078 21.156 -7.801 1 92.94 205 GLY B N 1
ATOM 5132 C CA . GLY B 1 205 ? 16.906 21.75 -6.758 1 92.94 205 GLY B CA 1
ATOM 5133 C C . GLY B 1 205 ? 16.781 23.25 -6.676 1 92.94 205 GLY B C 1
ATOM 5134 O O . GLY B 1 205 ? 17.094 23.844 -5.637 1 92.94 205 GLY B O 1
ATOM 5135 N N . THR B 1 206 ? 16.25 23.906 -7.719 1 93.5 206 THR B N 1
ATOM 5136 C CA . THR B 1 206 ? 16.172 25.359 -7.773 1 93.5 206 THR B CA 1
ATOM 5137 C C . THR B 1 206 ? 14.82 25.844 -7.234 1 93.5 206 THR B C 1
ATOM 5139 O O . THR B 1 206 ? 14.617 27.047 -7.055 1 93.5 206 THR B O 1
ATOM 5142 N N . MET B 1 207 ? 13.969 24.938 -6.887 1 94.81 207 MET B N 1
ATOM 5143 C CA . MET B 1 207 ? 12.641 25.328 -6.406 1 94.81 207 MET B CA 1
ATOM 5144 C C . MET B 1 207 ? 12.727 25.938 -5.012 1 94.81 207 MET B C 1
ATOM 5146 O O . MET B 1 207 ? 13.594 25.562 -4.215 1 94.81 207 MET B O 1
ATOM 5150 N N . ARG B 1 208 ? 11.883 26.984 -4.793 1 94.38 208 ARG B N 1
ATOM 5151 C CA . ARG B 1 208 ? 11.828 27.656 -3.496 1 94.38 208 ARG B CA 1
ATOM 5152 C C . ARG B 1 208 ? 11.008 26.859 -2.496 1 94.38 208 ARG B C 1
ATOM 5154 O O . ARG B 1 208 ? 10.164 26.031 -2.887 1 94.38 208 ARG B O 1
ATOM 5161 N N . VAL B 1 209 ? 11.188 27.031 -1.215 1 95.62 209 VAL B N 1
ATOM 5162 C CA . VAL B 1 209 ? 10.555 26.312 -0.111 1 95.62 209 VAL B CA 1
ATOM 5163 C C . VAL B 1 209 ? 9.039 26.344 -0.263 1 95.62 209 VAL B C 1
ATOM 5165 O O . VAL B 1 209 ? 8.359 25.344 -0.067 1 95.62 209 VAL B O 1
ATOM 5168 N N . GLN B 1 210 ? 8.469 27.484 -0.677 1 96.81 210 GLN B N 1
ATOM 5169 C CA . GLN B 1 210 ? 7.027 27.688 -0.719 1 96.81 210 GLN B CA 1
ATOM 5170 C C . GLN B 1 210 ? 6.414 27.031 -1.954 1 96.81 210 GLN B C 1
ATOM 5172 O O . GLN B 1 210 ? 5.199 26.844 -2.025 1 96.81 210 GLN B O 1
ATOM 5177 N N . ASP B 1 211 ? 7.25 26.641 -2.93 1 96.19 211 ASP B N 1
ATOM 5178 C CA . ASP B 1 211 ? 6.766 26.094 -4.195 1 96.19 211 ASP B CA 1
ATOM 5179 C C . ASP B 1 211 ? 6.121 24.719 -3.996 1 96.19 211 ASP B C 1
ATOM 5181 O O . ASP B 1 211 ? 5.316 24.281 -4.82 1 96.19 211 ASP B O 1
ATOM 5185 N N . PHE B 1 212 ? 6.434 24.078 -2.891 1 96.94 212 PHE B N 1
ATOM 5186 C CA . PHE B 1 212 ? 5.977 22.703 -2.658 1 96.94 212 PHE B CA 1
ATOM 5187 C C . PHE B 1 212 ? 4.633 22.703 -1.935 1 96.94 212 PHE B C 1
ATOM 5189 O O . PHE B 1 212 ? 3.984 21.656 -1.827 1 96.94 212 PHE B O 1
ATOM 5196 N N . ILE B 1 213 ? 4.207 23.844 -1.442 1 97.94 213 ILE B N 1
ATOM 5197 C CA . ILE B 1 213 ? 3.006 23.953 -0.623 1 97.94 213 ILE B CA 1
ATOM 5198 C C . ILE B 1 213 ? 1.83 24.406 -1.485 1 97.94 213 ILE B C 1
ATOM 5200 O O . ILE B 1 213 ? 1.918 25.406 -2.186 1 97.94 213 ILE B O 1
ATOM 5204 N N . GLN B 1 214 ? 0.768 23.656 -1.428 1 96.94 214 GLN B N 1
ATOM 5205 C CA . GLN B 1 214 ? -0.427 23.984 -2.199 1 96.94 214 GLN B CA 1
ATOM 5206 C C . GLN B 1 214 ? -1.616 24.25 -1.281 1 96.94 214 GLN B C 1
ATOM 5208 O O . GLN B 1 214 ? -1.702 23.688 -0.186 1 96.94 214 GLN B O 1
ATOM 5213 N N . ARG B 1 215 ? -2.502 25.016 -1.782 1 95.31 215 ARG B N 1
ATOM 5214 C CA . ARG B 1 215 ? -3.734 25.312 -1.054 1 95.31 215 ARG B CA 1
ATOM 5215 C C . ARG B 1 215 ? -4.742 24.172 -1.211 1 95.31 215 ARG B C 1
ATOM 5217 O O . ARG B 1 215 ? -4.656 23.391 -2.156 1 95.31 215 ARG B O 1
ATOM 5224 N N . THR B 1 216 ? -5.652 24.031 -0.248 1 95.69 216 THR B N 1
ATOM 5225 C CA . THR B 1 216 ? -6.707 23.031 -0.287 1 95.69 216 THR B CA 1
ATOM 5226 C C . THR B 1 216 ? -8.086 23.688 -0.264 1 95.69 216 THR B C 1
ATOM 5228 O O . THR B 1 216 ? -8.195 24.922 -0.353 1 95.69 216 THR B O 1
ATOM 5231 N N . ALA B 1 217 ? -9.117 22.859 -0.205 1 92.5 217 ALA B N 1
ATOM 5232 C CA . ALA B 1 217 ? -10.484 23.359 -0.093 1 92.5 217 ALA B CA 1
ATOM 5233 C C . ALA B 1 217 ? -10.734 23.969 1.279 1 92.5 217 ALA B C 1
ATOM 5235 O O . ALA B 1 217 ? -11.711 24.688 1.475 1 92.5 217 ALA B O 1
ATOM 5236 N N . TRP B 1 218 ? -9.836 23.734 2.217 1 95.75 218 TRP B N 1
ATOM 5237 C CA . TRP B 1 218 ? -9.891 24.328 3.553 1 95.75 218 TRP B CA 1
ATOM 5238 C C . TRP B 1 218 ? -9 25.562 3.645 1 95.75 218 TRP B C 1
ATOM 5240 O O . TRP B 1 218 ? -7.789 25.469 3.41 1 95.75 218 TRP B O 1
ATOM 5250 N N . SER B 1 219 ? -9.469 26.656 3.998 1 93.56 219 SER B N 1
ATOM 5251 C CA . SER B 1 219 ? -8.75 27.922 3.951 1 93.56 219 SER B CA 1
ATOM 5252 C C . SER B 1 219 ? -7.551 27.906 4.895 1 93.56 219 SER B C 1
ATOM 5254 O O . SER B 1 219 ? -6.594 28.672 4.699 1 93.56 219 SER B O 1
ATOM 5256 N N . THR B 1 220 ? -7.574 27.078 5.902 1 95.81 220 THR B N 1
ATOM 5257 C CA . THR B 1 220 ? -6.48 27.094 6.867 1 95.81 220 THR B CA 1
ATOM 5258 C C . THR B 1 220 ? -5.688 25.797 6.816 1 95.81 220 THR B C 1
ATOM 5260 O O . THR B 1 220 ? -4.938 25.484 7.742 1 95.81 220 THR B O 1
ATOM 5263 N N . ILE B 1 221 ? -5.898 24.953 5.824 1 98.19 221 ILE B N 1
ATOM 5264 C CA . ILE B 1 221 ? -5.117 23.734 5.613 1 98.19 221 ILE B CA 1
ATOM 5265 C C . ILE B 1 221 ? -4.395 23.828 4.27 1 98.19 221 ILE B C 1
ATOM 5267 O O . ILE B 1 221 ? -5.027 23.984 3.225 1 98.19 221 ILE B O 1
ATOM 5271 N N . ASP B 1 222 ? -3.115 23.828 4.324 1 98.5 222 ASP B N 1
ATOM 5272 C CA . ASP B 1 222 ? -2.307 23.641 3.121 1 98.5 222 ASP B CA 1
ATOM 5273 C C . ASP B 1 222 ? -1.754 22.219 3.045 1 98.5 222 ASP B C 1
ATOM 5275 O O . ASP B 1 222 ? -1.832 21.469 4.016 1 98.5 222 ASP B O 1
ATOM 5279 N N . ILE B 1 223 ? -1.218 21.891 1.8 1 98.5 223 ILE B N 1
ATOM 5280 C CA . ILE B 1 223 ? -0.812 20.5 1.653 1 98.5 223 ILE B CA 1
ATOM 5281 C C . ILE B 1 223 ? 0.464 20.422 0.818 1 98.5 223 ILE B C 1
ATOM 5283 O O . ILE B 1 223 ? 0.663 21.203 -0.102 1 98.5 223 ILE B O 1
ATOM 5287 N N . ILE B 1 224 ? 1.386 19.625 1.218 1 98.19 224 ILE B N 1
ATOM 5288 C CA . ILE B 1 224 ? 2.373 19.031 0.321 1 98.19 224 ILE B CA 1
ATOM 5289 C C . ILE B 1 224 ? 1.848 17.703 -0.223 1 98.19 224 ILE B C 1
ATOM 5291 O O . ILE B 1 224 ? 1.788 16.719 0.502 1 98.19 224 ILE B O 1
ATOM 5295 N N . PRO B 1 225 ? 1.482 17.688 -1.446 1 97.38 225 PRO B N 1
ATOM 5296 C CA . PRO B 1 225 ? 0.698 16.562 -1.978 1 97.38 225 PRO B CA 1
ATOM 5297 C C . PRO B 1 225 ? 1.565 15.383 -2.393 1 97.38 225 PRO B C 1
ATOM 5299 O O . PRO B 1 225 ? 2.791 15.43 -2.254 1 97.38 225 PRO B O 1
ATOM 5302 N N . SER B 1 226 ? 0.918 14.328 -2.705 1 93.69 226 SER B N 1
ATOM 5303 C CA . SER B 1 226 ? 1.529 13.156 -3.33 1 93.69 226 SER B CA 1
ATOM 5304 C C . SER B 1 226 ? 0.844 12.812 -4.648 1 93.69 226 SER B C 1
ATOM 5306 O O . SER B 1 226 ? -0.06 13.531 -5.09 1 93.69 226 SER B O 1
ATOM 5308 N N . CYS B 1 227 ? 1.42 11.914 -5.371 1 87.88 227 CYS B N 1
ATOM 5309 C CA . CYS B 1 227 ? 0.866 11.414 -6.625 1 87.88 227 CYS B CA 1
ATOM 5310 C C . CYS B 1 227 ? 1.344 10 -6.906 1 87.88 227 CYS B C 1
ATOM 5312 O O . CYS B 1 227 ? 2.234 9.492 -6.227 1 87.88 227 CYS B O 1
ATOM 5314 N N . ALA B 1 228 ? 0.708 9.391 -7.879 1 78.19 228 ALA B N 1
ATOM 5315 C CA . ALA B 1 228 ? 0.992 7.992 -8.203 1 78.19 228 ALA B CA 1
ATOM 5316 C C . ALA B 1 228 ? 2.465 7.797 -8.555 1 78.19 228 ALA B C 1
ATOM 5318 O O . ALA B 1 228 ? 3.07 6.789 -8.188 1 78.19 228 ALA B O 1
ATOM 5319 N N . ASN B 1 229 ? 3.043 8.703 -9.141 1 77.31 229 ASN B N 1
ATOM 5320 C CA . ASN B 1 229 ? 4.434 8.617 -9.57 1 77.31 229 ASN B CA 1
ATOM 5321 C C . ASN B 1 229 ? 5.391 8.594 -8.383 1 77.31 229 ASN B C 1
ATOM 5323 O O . ASN B 1 229 ? 6.547 8.195 -8.523 1 77.31 229 ASN B O 1
ATOM 5327 N N . ALA B 1 230 ? 4.809 8.953 -7.277 1 74.94 230 ALA B N 1
ATOM 5328 C CA . ALA B 1 230 ? 5.637 8.961 -6.074 1 74.94 230 ALA B CA 1
ATOM 5329 C C . ALA B 1 230 ? 5.953 7.539 -5.621 1 74.94 230 ALA B C 1
ATOM 5331 O O . ALA B 1 230 ? 6.855 7.328 -4.805 1 74.94 230 ALA B O 1
ATOM 5332 N N . ALA B 1 231 ? 5.34 6.629 -6.328 1 69.62 231 ALA B N 1
ATOM 5333 C CA . ALA B 1 231 ? 5.605 5.23 -6.004 1 69.62 231 ALA B CA 1
ATOM 5334 C C . ALA B 1 231 ? 7.031 4.84 -6.387 1 69.62 231 ALA B C 1
ATOM 5336 O O . ALA B 1 231 ? 7.566 3.854 -5.879 1 69.62 231 ALA B O 1
ATOM 5337 N N . PHE B 1 232 ? 7.637 5.668 -7.184 1 72.38 232 PHE B N 1
ATOM 5338 C CA . PHE B 1 232 ? 8.984 5.387 -7.664 1 72.38 232 PHE B CA 1
ATOM 5339 C C . PHE B 1 232 ? 10.023 6.02 -6.754 1 72.38 232 PHE B C 1
ATOM 5341 O O . PHE B 1 232 ? 11.219 5.719 -6.859 1 72.38 232 PHE B O 1
ATOM 5348 N N . VAL B 1 233 ? 9.594 6.785 -5.801 1 73.06 233 VAL B N 1
ATOM 5349 C CA . VAL B 1 233 ? 10.477 7.59 -4.965 1 73.06 233 VAL B CA 1
ATOM 5350 C C . VAL B 1 233 ? 11.398 6.676 -4.156 1 73.06 233 VAL B C 1
ATOM 5352 O O . VAL B 1 233 ? 12.57 6.996 -3.941 1 73.06 233 VAL B O 1
ATOM 5355 N N . GLU B 1 234 ? 10.867 5.562 -3.771 1 75.38 234 GLU B N 1
ATOM 5356 C CA . GLU B 1 234 ? 11.664 4.641 -2.971 1 75.38 234 GLU B CA 1
ATOM 5357 C C . GLU B 1 234 ? 12.859 4.113 -3.76 1 75.38 234 GLU B C 1
ATOM 5359 O O . GLU B 1 234 ? 13.984 4.074 -3.248 1 75.38 234 GLU B O 1
ATOM 5364 N N . PHE B 1 235 ? 12.555 3.773 -4.945 1 72.88 235 PHE B N 1
ATOM 5365 C CA . PHE B 1 235 ? 13.625 3.275 -5.812 1 72.88 235 PHE B CA 1
ATOM 5366 C C . PHE B 1 235 ? 14.609 4.387 -6.152 1 72.88 235 PHE B C 1
ATOM 5368 O O . PHE B 1 235 ? 15.82 4.184 -6.102 1 72.88 235 PHE B O 1
ATOM 5375 N N . ALA B 1 236 ? 14.172 5.562 -6.48 1 77 236 ALA B N 1
ATOM 5376 C CA . ALA B 1 236 ? 15.008 6.703 -6.844 1 77 236 ALA B CA 1
ATOM 5377 C C . ALA B 1 236 ? 15.875 7.152 -5.668 1 77 236 ALA B C 1
ATOM 5379 O O . ALA B 1 236 ? 17.047 7.492 -5.844 1 77 236 ALA B O 1
ATOM 5380 N N . SER B 1 237 ? 15.273 7.109 -4.469 1 81 237 SER B N 1
ATOM 5381 C CA . SER B 1 237 ? 15.992 7.531 -3.271 1 81 237 SER B CA 1
ATOM 5382 C C . SER B 1 237 ? 17.172 6.602 -2.973 1 81 237 SER B C 1
ATOM 5384 O O . SER B 1 237 ? 18.234 7.055 -2.545 1 81 237 SER B O 1
ATOM 5386 N N . ALA B 1 238 ? 16.922 5.324 -3.217 1 77.75 238 ALA B N 1
ATOM 5387 C CA . ALA B 1 238 ? 17.984 4.355 -3.02 1 77.75 238 ALA B CA 1
ATOM 5388 C C . ALA B 1 238 ? 19.141 4.602 -3.988 1 77.75 238 ALA B C 1
ATOM 5390 O O . ALA B 1 238 ? 20.312 4.469 -3.621 1 77.75 238 ALA B O 1
ATOM 5391 N N . GLN B 1 239 ? 18.797 4.988 -5.156 1 76.88 239 GLN B N 1
ATOM 5392 C CA . GLN B 1 239 ? 19.812 5.273 -6.172 1 76.88 239 GLN B CA 1
ATOM 5393 C C . GLN B 1 239 ? 20.625 6.516 -5.805 1 76.88 239 GLN B C 1
ATOM 5395 O O . GLN B 1 239 ? 21.844 6.52 -5.938 1 76.88 239 GLN B O 1
ATOM 5400 N N . TYR B 1 240 ? 19.969 7.523 -5.355 1 83.06 240 TYR B N 1
ATOM 5401 C CA . TYR B 1 240 ? 20.641 8.766 -5.012 1 83.06 240 TYR B CA 1
ATOM 5402 C C . TYR B 1 240 ? 21.531 8.578 -3.789 1 83.06 240 TYR B C 1
ATOM 5404 O O . TYR B 1 240 ? 22.625 9.164 -3.705 1 83.06 240 TYR B O 1
ATOM 5412 N N . ARG B 1 241 ? 21.047 7.75 -2.92 1 82.94 241 ARG B N 1
ATOM 5413 C CA . ARG B 1 241 ? 21.875 7.43 -1.76 1 82.94 241 ARG B CA 1
ATOM 5414 C C . ARG B 1 241 ? 23.141 6.695 -2.176 1 82.94 241 ARG B C 1
ATOM 5416 O O . ARG B 1 241 ? 24.203 6.902 -1.593 1 82.94 241 ARG B O 1
ATOM 5423 N N . SER B 1 242 ? 22.984 5.863 -3.109 1 80.06 242 SER B N 1
ATOM 5424 C CA . SER B 1 242 ? 24.141 5.133 -3.619 1 80.06 242 SER B CA 1
ATOM 5425 C C . SER B 1 242 ? 25.109 6.066 -4.324 1 80.06 242 SER B C 1
ATOM 5427 O O . SER B 1 242 ? 26.328 5.867 -4.266 1 80.06 242 SER B O 1
ATOM 5429 N N . LEU B 1 243 ? 24.578 7.117 -4.949 1 81.56 243 LEU B N 1
ATOM 5430 C CA . LEU B 1 243 ? 25.391 8.094 -5.672 1 81.56 243 LEU B CA 1
ATOM 5431 C C . LEU B 1 243 ? 26.109 9.031 -4.699 1 81.56 243 LEU B C 1
ATOM 5433 O O . LEU B 1 243 ? 27.25 9.414 -4.938 1 81.56 243 LEU B O 1
ATOM 5437 N N . HIS B 1 244 ? 25.391 9.398 -3.654 1 89.5 244 HIS B N 1
ATOM 5438 C CA . HIS B 1 244 ? 25.938 10.312 -2.658 1 89.5 244 HIS B CA 1
ATOM 5439 C C . HIS B 1 244 ? 25.859 9.711 -1.259 1 89.5 244 HIS B C 1
ATOM 5441 O O . HIS B 1 244 ? 24.984 10.062 -0.473 1 89.5 244 HIS B O 1
ATOM 5447 N N . LYS B 1 245 ? 26.828 9.023 -0.837 1 84.75 245 LYS B N 1
ATOM 5448 C CA . LYS B 1 245 ? 26.844 8.219 0.379 1 84.75 245 LYS B CA 1
ATOM 5449 C C . LYS B 1 245 ? 26.906 9.102 1.624 1 84.75 245 LYS B C 1
ATOM 5451 O O . LYS B 1 245 ? 26.547 8.656 2.721 1 84.75 245 LYS B O 1
ATOM 5456 N N . ALA B 1 246 ? 27.312 10.305 1.427 1 88.56 246 ALA B N 1
ATOM 5457 C CA . ALA B 1 246 ? 27.406 11.203 2.572 1 88.56 246 ALA B CA 1
ATOM 5458 C C . ALA B 1 246 ? 26.109 11.953 2.807 1 88.56 246 ALA B C 1
ATOM 5460 O O . ALA B 1 246 ? 25.969 12.68 3.793 1 88.56 246 ALA B O 1
ATOM 5461 N N . TRP B 1 247 ? 25.141 11.742 1.959 1 90.88 247 TRP B N 1
ATOM 5462 C CA . TRP B 1 247 ? 23.844 12.414 2.064 1 90.88 247 TRP B CA 1
ATOM 5463 C C . TRP B 1 247 ? 23.016 11.828 3.207 1 90.88 247 TRP B C 1
ATOM 5465 O O . TRP B 1 247 ? 22.797 10.617 3.264 1 90.88 247 TRP B O 1
ATOM 5475 N N . SER B 1 248 ? 22.703 12.703 4.199 1 90.69 248 SER B N 1
ATOM 5476 C CA . SER B 1 248 ? 21.797 12.273 5.254 1 90.69 248 SER B CA 1
ATOM 5477 C C . SER B 1 248 ? 20.344 12.25 4.758 1 90.69 248 SER B C 1
ATOM 5479 O O . SER B 1 248 ? 19.516 13.039 5.215 1 90.69 248 SER B O 1
ATOM 5481 N N . PHE B 1 249 ? 19.984 11.234 3.988 1 88.5 249 PHE B N 1
ATOM 5482 C CA . PHE B 1 249 ? 18.75 11.117 3.217 1 88.5 249 PHE B CA 1
ATOM 5483 C C . PHE B 1 249 ? 17.547 11.109 4.137 1 88.5 249 PHE B C 1
ATOM 5485 O O . PHE B 1 249 ? 16.422 11.414 3.703 1 88.5 249 PHE B O 1
ATOM 5492 N N . PHE B 1 250 ? 17.672 10.797 5.438 1 90.25 250 PHE B N 1
ATOM 5493 C CA . PHE B 1 250 ? 16.562 10.641 6.363 1 90.25 250 PHE B CA 1
ATOM 5494 C C . PHE B 1 250 ? 16.141 11.992 6.941 1 90.25 250 PHE B C 1
ATOM 5496 O O . PHE B 1 250 ? 15.07 12.109 7.539 1 90.25 250 PHE B O 1
ATOM 5503 N N . GLY B 1 251 ? 16.938 13.086 6.754 1 92.69 251 GLY B N 1
ATOM 5504 C CA . GLY B 1 251 ? 16.672 14.375 7.367 1 92.69 251 GLY B CA 1
ATOM 5505 C C . GLY B 1 251 ? 16.141 15.398 6.383 1 92.69 251 GLY B C 1
ATOM 5506 O O . GLY B 1 251 ? 15.992 16.578 6.727 1 92.69 251 GLY B O 1
ATOM 5507 N N . CYS B 1 252 ? 15.766 14.992 5.152 1 94.38 252 CYS B N 1
ATOM 5508 C CA . CYS B 1 252 ? 15.406 15.914 4.082 1 94.38 252 CYS B CA 1
ATOM 5509 C C . CYS B 1 252 ? 14.172 16.734 4.457 1 94.38 252 CYS B C 1
ATOM 5511 O O . CYS B 1 252 ? 14.188 17.969 4.363 1 94.38 252 CYS B O 1
ATOM 5513 N N . VAL B 1 253 ? 13.148 16.062 4.93 1 95.81 253 VAL B N 1
ATOM 5514 C CA . VAL B 1 253 ? 11.867 16.719 5.195 1 95.81 253 VAL B CA 1
ATOM 5515 C C . VAL B 1 253 ? 11.984 17.594 6.438 1 95.81 253 VAL B C 1
ATOM 5517 O O . VAL B 1 253 ? 11.422 18.688 6.488 1 95.81 253 VAL B O 1
ATOM 5520 N N . ALA B 1 254 ? 12.75 17.109 7.441 1 95.25 254 ALA B N 1
ATOM 5521 C CA . ALA B 1 254 ? 12.977 17.922 8.641 1 95.25 254 ALA B CA 1
ATOM 5522 C C . ALA B 1 254 ? 13.664 19.234 8.289 1 95.25 254 ALA B C 1
ATOM 5524 O O . ALA B 1 254 ? 13.25 20.297 8.75 1 95.25 254 ALA B O 1
ATOM 5525 N N . ARG B 1 255 ? 14.719 19.141 7.477 1 95 255 ARG B N 1
ATOM 5526 C CA . ARG B 1 255 ? 15.461 20.328 7.074 1 95 255 ARG B CA 1
ATOM 5527 C C . ARG B 1 255 ? 14.578 21.281 6.266 1 95 255 ARG B C 1
ATOM 5529 O O . ARG B 1 255 ? 14.633 22.5 6.449 1 95 255 ARG B O 1
ATOM 5536 N N . TYR B 1 256 ? 13.781 20.688 5.395 1 96.75 256 TYR B N 1
ATOM 5537 C CA . TYR B 1 256 ? 12.867 21.484 4.582 1 96.75 256 TYR B CA 1
ATOM 5538 C C . TYR B 1 256 ? 11.875 22.25 5.461 1 96.75 256 TYR B C 1
ATOM 5540 O O . TYR B 1 256 ? 11.695 23.453 5.301 1 96.75 256 TYR B O 1
ATOM 5548 N N . LEU B 1 257 ? 11.227 21.562 6.406 1 97.25 257 LEU B N 1
ATOM 5549 C CA . LEU B 1 257 ? 10.211 22.156 7.262 1 97.25 257 LEU B CA 1
ATOM 5550 C C . LEU B 1 257 ? 10.828 23.219 8.18 1 97.25 257 LEU B C 1
ATOM 5552 O O . LEU B 1 257 ? 10.164 24.188 8.539 1 97.25 257 LEU B O 1
ATOM 5556 N N . ASP B 1 258 ? 12.078 23.047 8.531 1 95.12 258 ASP B N 1
ATOM 5557 C CA . ASP B 1 258 ? 12.773 24 9.391 1 95.12 258 ASP B CA 1
ATOM 5558 C C . ASP B 1 258 ? 13.008 25.328 8.664 1 95.12 258 ASP B C 1
ATOM 5560 O O . ASP B 1 258 ? 13.305 26.344 9.297 1 95.12 258 ASP B O 1
ATOM 5564 N N . GLU B 1 259 ? 12.938 25.297 7.348 1 95.88 259 GLU B N 1
ATOM 5565 C CA . GLU B 1 259 ? 13.117 26.516 6.57 1 95.88 259 GLU B CA 1
ATOM 5566 C C . GLU B 1 259 ? 11.852 27.359 6.57 1 95.88 259 GLU B C 1
ATOM 5568 O O . GLU B 1 259 ? 11.891 28.547 6.234 1 95.88 259 GLU B O 1
ATOM 5573 N N . LEU B 1 260 ? 10.719 26.781 6.957 1 97.06 260 LEU B N 1
ATOM 5574 C CA . LEU B 1 260 ? 9.461 27.516 6.984 1 97.06 260 LEU B CA 1
ATOM 5575 C C . LEU B 1 260 ? 9.438 28.5 8.148 1 97.06 260 LEU B C 1
ATOM 5577 O O . LEU B 1 260 ? 9.961 28.219 9.227 1 97.06 260 LEU B O 1
ATOM 5581 N N . PRO B 1 261 ? 8.773 29.641 7.926 1 95.88 261 PRO B N 1
ATOM 5582 C CA . PRO B 1 261 ? 8.586 30.547 9.07 1 95.88 261 PRO B CA 1
ATOM 5583 C C . PRO B 1 261 ? 7.867 29.875 10.234 1 95.88 261 PRO B C 1
ATOM 5585 O O . PRO B 1 261 ? 6.93 29.094 10.031 1 95.88 261 PRO B O 1
ATOM 5588 N N . GLU B 1 262 ? 8.273 30.172 11.414 1 93.31 262 GLU B N 1
ATOM 5589 C CA . GLU B 1 262 ? 7.766 29.516 12.617 1 93.31 262 GLU B CA 1
ATOM 5590 C C . GLU B 1 262 ? 6.273 29.781 12.789 1 93.31 262 GLU B C 1
ATOM 5592 O O . GLU B 1 262 ? 5.559 28.969 13.383 1 93.31 262 GLU B O 1
ATOM 5597 N N . ASP B 1 263 ? 5.816 30.844 12.281 1 92.69 263 ASP B N 1
ATOM 5598 C CA . ASP B 1 263 ? 4.43 31.234 12.523 1 92.69 263 ASP B CA 1
ATOM 5599 C C . ASP B 1 263 ? 3.547 30.906 11.32 1 92.69 263 ASP B C 1
ATOM 5601 O O . ASP B 1 263 ? 2.373 31.281 11.289 1 92.69 263 ASP B O 1
ATOM 5605 N N . GLN B 1 264 ? 4.051 30.234 10.352 1 96.12 264 GLN B N 1
ATOM 5606 C CA . GLN B 1 264 ? 3.268 29.938 9.156 1 96.12 264 GLN B CA 1
ATOM 5607 C C . GLN B 1 264 ? 2.201 28.891 9.445 1 96.12 264 GLN B C 1
ATOM 5609 O O . GLN B 1 264 ? 1.085 28.969 8.93 1 96.12 264 GLN B O 1
ATOM 5614 N N . TYR B 1 265 ? 2.553 27.906 10.211 1 98 265 TYR B N 1
ATOM 5615 C CA . TYR B 1 265 ? 1.629 26.844 10.602 1 98 265 TYR B CA 1
ATOM 5616 C C . TYR B 1 265 ? 1.73 26.562 12.102 1 98 265 TYR B C 1
ATOM 5618 O O . TYR B 1 265 ? 2.729 26.906 12.734 1 98 265 TYR B O 1
ATOM 5626 N N . ASP B 1 266 ? 0.69 26.016 12.625 1 97.81 266 ASP B N 1
ATOM 5627 C CA . ASP B 1 266 ? 0.657 25.609 14.031 1 97.81 266 ASP B CA 1
ATOM 5628 C C . ASP B 1 266 ? 0.879 24.094 14.164 1 97.81 266 ASP B C 1
ATOM 5630 O O . ASP B 1 266 ? 1.502 23.641 15.133 1 97.81 266 ASP B O 1
ATOM 5634 N N . LEU B 1 267 ? 0.371 23.422 13.25 1 98.25 267 LEU B N 1
ATOM 5635 C CA . LEU B 1 267 ? 0.402 21.953 13.273 1 98.25 267 LEU B CA 1
ATOM 5636 C C . LEU B 1 267 ? 0.756 21.406 11.898 1 98.25 267 LEU B C 1
ATOM 5638 O O . LEU B 1 267 ? 0.248 21.875 10.883 1 98.25 267 LEU B O 1
ATOM 5642 N N . VAL B 1 268 ? 1.694 20.422 11.844 1 98.75 268 VAL B N 1
ATOM 5643 C CA . VAL B 1 268 ? 2.002 19.672 10.633 1 98.75 268 VAL B CA 1
ATOM 5644 C C . VAL B 1 268 ? 1.652 18.203 10.836 1 98.75 268 VAL B C 1
ATOM 5646 O O . VAL B 1 268 ? 2.096 17.578 11.805 1 98.75 268 VAL B O 1
ATOM 5649 N N . ILE B 1 269 ? 0.844 17.625 9.969 1 98.81 269 ILE B N 1
ATOM 5650 C CA . ILE B 1 269 ? 0.411 16.25 10.094 1 98.81 269 ILE B CA 1
ATOM 5651 C C . ILE B 1 269 ? 0.881 15.445 8.875 1 98.81 269 ILE B C 1
ATOM 5653 O O . ILE B 1 269 ? 0.613 15.828 7.734 1 98.81 269 ILE B O 1
ATOM 5657 N N . PHE B 1 270 ? 1.593 14.359 9.125 1 98.62 270 PHE B N 1
ATOM 5658 C CA . PHE B 1 270 ? 2.123 13.492 8.078 1 98.62 270 PHE B CA 1
ATOM 5659 C C . PHE B 1 270 ? 1.233 12.266 7.891 1 98.62 270 PHE B C 1
ATOM 5661 O O . PHE B 1 270 ? 0.979 11.523 8.836 1 98.62 270 PHE B O 1
ATOM 5668 N N . ASP B 1 271 ? 0.748 12.031 6.684 1 97.25 271 ASP B N 1
ATOM 5669 C CA . ASP B 1 271 ? 0.097 10.781 6.305 1 97.25 271 ASP B CA 1
ATOM 5670 C C . ASP B 1 271 ? 1.087 9.82 5.645 1 97.25 271 ASP B C 1
ATOM 5672 O O . ASP B 1 271 ? 1.454 10.008 4.484 1 97.25 271 ASP B O 1
ATOM 5676 N N . CYS B 1 272 ? 1.393 8.789 6.336 1 95 272 CYS B N 1
ATOM 5677 C CA . CYS B 1 272 ? 2.48 7.918 5.902 1 95 272 CYS B CA 1
ATOM 5678 C C . CYS B 1 272 ? 1.938 6.676 5.207 1 95 272 CYS B C 1
ATOM 5680 O O . CYS B 1 272 ? 0.844 6.207 5.523 1 95 272 CYS B O 1
ATOM 5682 N N . PRO B 1 273 ? 2.674 6.117 4.258 1 89.44 273 PRO B N 1
ATOM 5683 C CA . PRO B 1 273 ? 2.289 4.871 3.588 1 89.44 273 PRO B CA 1
ATOM 5684 C C . PRO B 1 273 ? 2.502 3.641 4.465 1 89.44 273 PRO B C 1
ATOM 5686 O O . PRO B 1 273 ? 3.131 3.732 5.523 1 89.44 273 PRO B O 1
ATOM 5689 N N . PRO B 1 274 ? 1.933 2.49 4.043 1 85.31 274 PRO B N 1
ATOM 5690 C CA . PRO B 1 274 ? 2.098 1.252 4.809 1 85.31 274 PRO B CA 1
ATOM 5691 C C . PRO B 1 274 ? 3.438 0.569 4.543 1 85.31 274 PRO B C 1
ATOM 5693 O O . PRO B 1 274 ? 3.473 -0.611 4.188 1 85.31 274 PRO B O 1
ATOM 5696 N N . ALA B 1 275 ? 4.48 1.161 4.688 1 78.56 275 ALA B N 1
ATOM 5697 C CA . ALA B 1 275 ? 5.84 0.672 4.457 1 78.56 275 ALA B CA 1
ATOM 5698 C C . ALA B 1 275 ? 6.863 1.52 5.207 1 78.56 275 ALA B C 1
ATOM 5700 O O . ALA B 1 275 ? 6.551 2.627 5.652 1 78.56 275 ALA B O 1
ATOM 5701 N N . ILE B 1 276 ? 7.945 0.87 5.531 1 79 276 ILE B N 1
ATOM 5702 C CA . ILE B 1 276 ? 9.086 1.634 6.02 1 79 276 ILE B CA 1
ATOM 5703 C C . ILE B 1 276 ? 10.125 1.775 4.91 1 79 276 ILE B C 1
ATOM 5705 O O . ILE B 1 276 ? 10.797 0.805 4.551 1 79 276 ILE B O 1
ATOM 5709 N N . GLY B 1 277 ? 10.109 2.854 4.207 1 80.25 277 GLY B N 1
ATOM 5710 C CA . GLY B 1 277 ? 11.086 3.197 3.188 1 80.25 277 GLY B CA 1
ATOM 5711 C C . GLY B 1 277 ? 11.727 4.555 3.406 1 80.25 277 GLY B C 1
ATOM 5712 O O . GLY B 1 277 ? 11.836 5.02 4.543 1 80.25 277 GLY B O 1
ATOM 5713 N N . TYR B 1 278 ? 12.234 5.113 2.43 1 80.94 278 TYR B N 1
ATOM 5714 C CA . TYR B 1 278 ? 12.945 6.387 2.521 1 80.94 278 TYR B CA 1
ATOM 5715 C C . TYR B 1 278 ? 11.984 7.516 2.879 1 80.94 278 TYR B C 1
ATOM 5717 O O . TYR B 1 278 ? 12.328 8.406 3.654 1 80.94 278 TYR B O 1
ATOM 5725 N N . GLN B 1 279 ? 10.742 7.359 2.404 1 83.94 279 GLN B N 1
ATOM 5726 C CA . GLN B 1 279 ? 9.766 8.398 2.686 1 83.94 279 GLN B CA 1
ATOM 5727 C C . GLN B 1 279 ? 9.281 8.328 4.133 1 83.94 279 GLN B C 1
ATOM 5729 O O . GLN B 1 279 ? 9.211 9.352 4.82 1 83.94 279 GLN B O 1
ATOM 5734 N N . SER B 1 280 ? 8.945 7.152 4.559 1 86.56 280 SER B N 1
ATOM 5735 C CA . SER B 1 280 ? 8.438 6.992 5.918 1 86.56 280 SER B CA 1
ATOM 5736 C C . SER B 1 280 ? 9.492 7.355 6.949 1 86.56 280 SER B C 1
ATOM 5738 O O . SER B 1 280 ? 9.172 7.867 8.023 1 86.56 280 SER B O 1
ATOM 5740 N N . LEU B 1 281 ? 10.742 7.07 6.621 1 88.81 281 LEU B N 1
ATOM 5741 C CA . LEU B 1 281 ? 11.812 7.43 7.539 1 88.81 281 LEU B CA 1
ATOM 5742 C C . LEU B 1 281 ? 11.938 8.945 7.668 1 88.81 281 LEU B C 1
ATOM 5744 O O . LEU B 1 281 ? 12.227 9.461 8.75 1 88.81 281 LEU B O 1
ATOM 5748 N N . ASN B 1 282 ? 11.766 9.609 6.543 1 93 282 ASN B N 1
ATOM 5749 C CA . ASN B 1 282 ? 11.758 11.07 6.594 1 93 282 ASN B CA 1
ATOM 5750 C C . ASN B 1 282 ? 10.625 11.602 7.465 1 93 282 ASN B C 1
ATOM 5752 O O . ASN B 1 282 ? 10.797 12.578 8.195 1 93 282 ASN B O 1
ATOM 5756 N N . ALA B 1 283 ? 9.453 10.945 7.363 1 95.56 283 ALA B N 1
ATOM 5757 C CA . ALA B 1 283 ? 8.328 11.336 8.203 1 95.56 283 ALA B CA 1
ATOM 5758 C C . ALA B 1 283 ? 8.633 11.117 9.68 1 95.56 283 ALA B C 1
ATOM 5760 O O . ALA B 1 283 ? 8.375 11.992 10.508 1 95.56 283 ALA B O 1
ATOM 5761 N N . ALA B 1 284 ? 9.211 10.008 9.977 1 94 284 ALA B N 1
ATOM 5762 C CA . ALA B 1 284 ? 9.547 9.68 11.359 1 94 284 ALA B CA 1
ATOM 5763 C C . ALA B 1 284 ? 10.562 10.664 11.93 1 94 284 ALA B C 1
ATOM 5765 O O . ALA B 1 284 ? 10.414 11.133 13.062 1 94 284 ALA B O 1
ATOM 5766 N N . PHE B 1 285 ? 11.539 11.031 11.18 1 93.12 285 PHE B N 1
ATOM 5767 C CA . PHE B 1 285 ? 12.602 11.914 11.656 1 93.12 285 PHE B CA 1
ATOM 5768 C C . PHE B 1 285 ? 12.078 13.336 11.828 1 93.12 285 PHE B C 1
ATOM 5770 O O . PHE B 1 285 ? 12.523 14.062 12.711 1 93.12 285 PHE B O 1
ATOM 5777 N N . ALA B 1 286 ? 11.219 13.672 10.969 1 96 286 ALA B N 1
ATOM 5778 C CA . ALA B 1 286 ? 10.711 15.047 11 1 96 286 ALA B CA 1
ATOM 5779 C C . ALA B 1 286 ? 9.656 15.211 12.086 1 96 286 ALA B C 1
ATOM 5781 O O . ALA B 1 286 ? 9.375 16.328 12.523 1 96 286 ALA B O 1
ATOM 5782 N N . ALA B 1 287 ? 9.078 14.133 12.57 1 97.12 287 ALA B N 1
ATOM 5783 C CA . ALA B 1 287 ? 7.926 14.203 13.461 1 97.12 287 ALA B CA 1
ATOM 5784 C C . ALA B 1 287 ? 8.367 14.383 14.914 1 97.12 287 ALA B C 1
ATOM 5786 O O . ALA B 1 287 ? 9.406 13.859 15.32 1 97.12 287 ALA B O 1
ATOM 5787 N N . ASP B 1 288 ? 7.582 15.141 15.672 1 97.06 288 ASP B N 1
ATOM 5788 C CA . ASP B 1 288 ? 7.738 15.25 17.125 1 97.06 288 ASP B CA 1
ATOM 5789 C C . ASP B 1 288 ? 6.941 14.164 17.844 1 97.06 288 ASP B C 1
ATOM 5791 O O . ASP B 1 288 ? 7.371 13.656 18.875 1 97.06 288 ASP B O 1
ATOM 5795 N N . VAL B 1 289 ? 5.805 13.898 17.344 1 98.06 289 VAL B N 1
ATOM 5796 C CA . VAL B 1 289 ? 4.898 12.922 17.938 1 98.06 289 VAL B CA 1
ATOM 5797 C C . VAL B 1 289 ? 4.523 11.867 16.906 1 98.06 289 VAL B C 1
ATOM 5799 O O . VAL B 1 289 ? 4.324 12.188 15.727 1 98.06 289 VAL B O 1
ATOM 5802 N N . LEU B 1 290 ? 4.488 10.602 17.391 1 97.69 290 LEU B N 1
ATOM 5803 C CA . LEU B 1 290 ? 4.102 9.492 16.531 1 97.69 290 LEU B CA 1
ATOM 5804 C C . LEU B 1 290 ? 2.74 8.93 16.938 1 97.69 290 LEU B C 1
ATOM 5806 O O . LEU B 1 290 ? 2.553 8.516 18.078 1 97.69 290 LEU B O 1
ATOM 5810 N N . TYR B 1 291 ? 1.761 9.039 16.078 1 98.06 291 TYR B N 1
ATOM 5811 C CA . TYR B 1 291 ? 0.461 8.398 16.25 1 98.06 291 TYR B CA 1
ATOM 5812 C C . TYR B 1 291 ? 0.368 7.125 15.414 1 98.06 291 TYR B C 1
ATOM 5814 O O . TYR B 1 291 ? 0.569 7.156 14.195 1 98.06 291 TYR B O 1
ATOM 5822 N N . ILE B 1 292 ? -0.017 6.027 16.031 1 97.62 292 ILE B N 1
ATOM 5823 C CA . ILE B 1 292 ? -0.055 4.723 15.391 1 97.62 292 ILE B CA 1
ATOM 5824 C C . ILE B 1 292 ? -1.483 4.184 15.398 1 97.62 292 ILE B C 1
ATOM 5826 O O . ILE B 1 292 ? -1.893 3.508 16.344 1 97.62 292 ILE B O 1
ATOM 5830 N N . PRO B 1 293 ? -2.193 4.445 14.312 1 97.31 293 PRO B N 1
ATOM 5831 C CA . PRO B 1 293 ? -3.529 3.848 14.227 1 97.31 293 PRO B CA 1
ATOM 5832 C C . PRO B 1 293 ? -3.486 2.334 14.023 1 97.31 293 PRO B C 1
ATOM 5834 O O . PRO B 1 293 ? -2.629 1.831 13.289 1 97.31 293 PRO B O 1
ATOM 5837 N N . SER B 1 294 ? -4.363 1.625 14.695 1 95.44 294 SER B N 1
ATOM 5838 C CA . SER B 1 294 ? -4.492 0.18 14.539 1 95.44 294 SER B CA 1
ATOM 5839 C C . SER B 1 294 ? -5.949 -0.26 14.664 1 95.44 294 SER B C 1
ATOM 5841 O O . SER B 1 294 ? -6.695 0.275 15.484 1 95.44 294 SER B O 1
ATOM 5843 N N . GLY B 1 295 ? -6.352 -1.199 13.812 1 92.5 295 GLY B N 1
ATOM 5844 C CA . GLY B 1 295 ? -7.68 -1.779 13.953 1 92.5 295 GLY B CA 1
ATOM 5845 C C . GLY B 1 295 ? -7.777 -2.779 15.086 1 92.5 295 GLY B C 1
ATOM 5846 O O . GLY B 1 295 ? -6.773 -3.1 15.727 1 92.5 295 GLY B O 1
ATOM 5847 N N . PRO B 1 296 ? -8.938 -3.25 15.312 1 91.31 296 PRO B N 1
ATOM 5848 C CA . PRO B 1 296 ? -9.18 -4.125 16.453 1 91.31 296 PRO B CA 1
ATOM 5849 C C . PRO B 1 296 ? -9.023 -5.605 16.125 1 91.31 296 PRO B C 1
ATOM 5851 O O . PRO B 1 296 ? -9.539 -6.465 16.844 1 91.31 296 PRO B O 1
ATOM 5854 N N . GLY B 1 297 ? -8.336 -5.945 15.133 1 85.38 297 GLY B N 1
ATOM 5855 C CA . GLY B 1 297 ? -8.125 -7.328 14.742 1 85.38 297 GLY B CA 1
ATOM 5856 C C . GLY B 1 297 ? -6.723 -7.824 15.031 1 85.38 297 GLY B C 1
ATOM 5857 O O . GLY B 1 297 ? -5.801 -7.023 15.203 1 85.38 297 GLY B O 1
ATOM 5858 N N . TYR B 1 298 ? -6.582 -9.117 15 1 81.69 298 TYR B N 1
ATOM 5859 C CA . TYR B 1 298 ? -5.297 -9.719 15.336 1 81.69 298 TYR B CA 1
ATOM 5860 C C . TYR B 1 298 ? -4.238 -9.336 14.305 1 81.69 298 TYR B C 1
ATOM 5862 O O . TYR B 1 298 ? -3.084 -9.086 14.664 1 81.69 298 TYR B O 1
ATOM 5870 N N . TRP B 1 299 ? -4.586 -9.367 13.094 1 79.81 299 TRP B N 1
ATOM 5871 C CA . TRP B 1 299 ? -3.604 -9.078 12.055 1 79.81 299 TRP B CA 1
ATOM 5872 C C . TRP B 1 299 ? -3.117 -7.637 12.156 1 79.81 299 TRP B C 1
ATOM 5874 O O . TRP B 1 299 ? -1.957 -7.344 11.859 1 79.81 299 TRP B O 1
ATOM 5884 N N . GLU B 1 300 ? -4.023 -6.797 12.547 1 87.44 300 GLU B N 1
ATOM 5885 C CA . GLU B 1 300 ? -3.619 -5.41 12.758 1 87.44 300 GLU B CA 1
ATOM 5886 C C . GLU B 1 300 ? -2.705 -5.281 13.977 1 87.44 300 GLU B C 1
ATOM 5888 O O . GLU B 1 300 ? -1.769 -4.48 13.969 1 87.44 300 GLU B O 1
ATOM 5893 N N . TYR B 1 301 ? -3.033 -6.074 15.008 1 89.75 301 TYR B N 1
ATOM 5894 C CA . TYR B 1 301 ? -2.166 -6.109 16.172 1 89.75 301 TYR B CA 1
ATOM 5895 C C . TYR B 1 301 ? -0.77 -6.598 15.805 1 89.75 301 TYR B C 1
ATOM 5897 O O . TYR B 1 301 ? 0.231 -5.988 16.188 1 89.75 301 TYR B O 1
ATOM 5905 N N . ASP B 1 302 ? -0.769 -7.656 15.07 1 85.31 302 ASP B N 1
ATOM 5906 C CA . ASP B 1 302 ? 0.494 -8.234 14.625 1 85.31 302 ASP B CA 1
ATOM 5907 C C . ASP B 1 302 ? 1.283 -7.242 13.773 1 85.31 302 ASP B C 1
ATOM 5909 O O . ASP B 1 302 ? 2.504 -7.137 13.906 1 85.31 302 ASP B O 1
ATOM 5913 N N . SER B 1 303 ? 0.615 -6.59 12.938 1 86.81 303 SER B N 1
ATOM 5914 C CA . SER B 1 303 ? 1.242 -5.59 12.078 1 86.81 303 SER B CA 1
ATOM 5915 C C . SER B 1 303 ? 1.819 -4.441 12.898 1 86.81 303 SER B C 1
ATOM 5917 O O . SER B 1 303 ? 2.908 -3.945 12.602 1 86.81 303 SER B O 1
ATOM 5919 N N . THR B 1 304 ? 1.075 -4.016 13.906 1 92.69 304 THR B N 1
ATOM 5920 C CA . THR B 1 304 ? 1.547 -2.945 14.781 1 92.69 304 THR B CA 1
ATOM 5921 C C . THR B 1 304 ? 2.803 -3.375 15.531 1 92.69 304 THR B C 1
ATOM 5923 O O . THR B 1 304 ? 3.748 -2.598 15.672 1 92.69 304 THR B O 1
ATOM 5926 N N . THR B 1 305 ? 2.795 -4.594 15.977 1 91 305 THR B N 1
ATOM 5927 C CA . THR B 1 305 ? 3.957 -5.152 16.656 1 91 305 THR B CA 1
ATOM 5928 C C . THR B 1 305 ? 5.184 -5.125 15.75 1 91 305 THR B C 1
ATOM 5930 O O . THR B 1 305 ? 6.258 -4.68 16.156 1 91 305 THR B O 1
ATOM 5933 N N . SER B 1 306 ? 4.957 -5.586 14.555 1 87.81 306 SER B N 1
ATOM 5934 C CA . SER B 1 306 ? 6.039 -5.594 13.578 1 87.81 306 SER B CA 1
ATOM 5935 C C . SER B 1 306 ? 6.52 -4.176 13.273 1 87.81 306 SER B C 1
ATOM 5937 O O . SER B 1 306 ? 7.723 -3.943 13.125 1 87.81 306 SER B O 1
ATOM 5939 N N . PHE B 1 307 ? 5.594 -3.271 13.172 1 90.94 307 PHE B N 1
ATOM 5940 C CA . PHE B 1 307 ? 5.906 -1.881 12.867 1 90.94 307 PHE B CA 1
ATOM 5941 C C . PHE B 1 307 ? 6.836 -1.291 13.93 1 90.94 307 PHE B C 1
ATOM 5943 O O . PHE B 1 307 ? 7.852 -0.68 13.594 1 90.94 307 PHE B O 1
ATOM 5950 N N . LEU B 1 308 ? 6.5 -1.482 15.188 1 94.44 308 LEU B N 1
ATOM 5951 C CA . LEU B 1 308 ? 7.281 -0.956 16.297 1 94.44 308 LEU B CA 1
ATOM 5952 C C . LEU B 1 308 ? 8.703 -1.508 16.281 1 94.44 308 LEU B C 1
ATOM 5954 O O . LEU B 1 308 ? 9.664 -0.757 16.438 1 94.44 308 LEU B O 1
ATOM 5958 N N . GLY B 1 309 ? 8.805 -2.729 16.031 1 91.25 309 GLY B N 1
ATOM 5959 C CA . GLY B 1 309 ? 10.125 -3.35 15.984 1 91.25 309 GLY B CA 1
ATOM 5960 C C . GLY B 1 309 ? 10.969 -2.865 14.82 1 91.25 309 GLY B C 1
ATOM 5961 O O . GLY B 1 309 ? 12.133 -2.512 15 1 91.25 309 GLY B O 1
ATOM 5962 N N . GLN B 1 310 ? 10.383 -2.803 13.711 1 87.56 310 GLN B N 1
ATOM 5963 C CA . GLN B 1 310 ? 11.117 -2.439 12.508 1 87.56 310 GLN B CA 1
ATOM 5964 C C . GLN B 1 310 ? 11.508 -0.965 12.523 1 87.56 310 GLN B C 1
ATOM 5966 O O . GLN B 1 310 ? 12.609 -0.604 12.102 1 87.56 310 GLN B O 1
ATOM 5971 N N . LEU B 1 311 ? 10.562 -0.147 12.883 1 91.19 311 LEU B N 1
ATOM 5972 C CA . LEU B 1 311 ? 10.906 1.266 12.992 1 91.19 311 LEU B CA 1
ATOM 5973 C C . LEU B 1 311 ? 12.016 1.475 14.016 1 91.19 311 LEU B C 1
ATOM 5975 O O . LEU B 1 311 ? 12.945 2.256 13.781 1 91.19 311 LEU B O 1
ATOM 5979 N N . GLY B 1 312 ? 11.891 0.791 15.188 1 92.81 312 GLY B N 1
ATOM 5980 C CA . GLY B 1 312 ? 12.945 0.853 16.172 1 92.81 312 GLY B CA 1
ATOM 5981 C C . GLY B 1 312 ? 14.305 0.436 15.633 1 92.81 312 GLY B C 1
ATOM 5982 O O . GLY B 1 312 ? 15.305 1.122 15.844 1 92.81 312 GLY B O 1
ATOM 5983 N N . ASP B 1 313 ? 14.336 -0.627 14.875 1 88.31 313 ASP B N 1
ATOM 5984 C CA . ASP B 1 313 ? 15.57 -1.137 14.289 1 88.31 313 ASP B CA 1
ATOM 5985 C C . ASP B 1 313 ? 16.141 -0.155 13.273 1 88.31 313 ASP B C 1
ATOM 5987 O O . ASP B 1 313 ? 17.359 0.076 13.234 1 88.31 313 ASP B O 1
ATOM 5991 N N . ALA B 1 314 ? 15.273 0.351 12.453 1 86.44 314 ALA B N 1
ATOM 5992 C CA . ALA B 1 314 ? 15.711 1.298 11.43 1 86.44 314 ALA B CA 1
ATOM 5993 C C . ALA B 1 314 ? 16.312 2.547 12.062 1 86.44 314 ALA B C 1
ATOM 5995 O O . ALA B 1 314 ? 17.359 3.025 11.625 1 86.44 314 ALA B O 1
ATOM 5996 N N . LEU B 1 315 ? 15.672 3.076 13.102 1 91.19 315 LEU B N 1
ATOM 5997 C CA . LEU B 1 315 ? 16.156 4.273 13.773 1 91.19 315 LEU B CA 1
ATOM 5998 C C . LEU B 1 315 ? 17.469 3.996 14.5 1 91.19 315 LEU B C 1
ATOM 6000 O O . LEU B 1 315 ? 18.344 4.863 14.562 1 91.19 315 LEU B O 1
ATOM 6004 N N . GLN B 1 316 ? 17.594 2.787 15 1 91.88 316 GLN B N 1
ATOM 6005 C CA . GLN B 1 316 ? 18.844 2.396 15.633 1 91.88 316 GLN B CA 1
ATOM 6006 C C . GLN B 1 316 ? 19.984 2.33 14.609 1 91.88 316 GLN B C 1
ATOM 6008 O O . GLN B 1 316 ? 21.078 2.83 14.867 1 91.88 316 GLN B O 1
ATOM 6013 N N . GLU B 1 317 ? 19.688 1.741 13.531 1 84.19 317 GLU B N 1
ATOM 6014 C CA . GLU B 1 317 ? 20.688 1.599 12.484 1 84.19 317 GLU B CA 1
ATOM 6015 C C . GLU B 1 317 ? 21.172 2.961 11.992 1 84.19 317 GLU B C 1
ATOM 6017 O O . GLU B 1 317 ? 22.375 3.15 11.742 1 84.19 317 GLU B O 1
ATOM 6022 N N . ILE B 1 318 ? 20.281 3.803 11.836 1 85.94 318 ILE B N 1
ATOM 6023 C CA . ILE B 1 318 ? 20.641 5.152 11.406 1 85.94 318 ILE B CA 1
ATOM 6024 C C . ILE B 1 318 ? 21.469 5.844 12.484 1 85.94 318 ILE B C 1
ATOM 6026 O O . ILE B 1 318 ? 22.453 6.516 12.188 1 85.94 318 ILE B O 1
ATOM 6030 N N . SER B 1 319 ? 21.031 5.695 13.719 1 89.88 319 SER B N 1
ATOM 6031 C CA . SER B 1 319 ? 21.75 6.301 14.828 1 89.88 319 SER B CA 1
ATOM 6032 C C . SER B 1 319 ? 23.203 5.805 14.891 1 89.88 319 SER B C 1
ATOM 6034 O O . SER B 1 319 ? 24.125 6.59 15.117 1 89.88 319 SER B O 1
ATOM 6036 N N . ASP B 1 320 ? 23.391 4.535 14.625 1 87.62 320 ASP B N 1
ATOM 6037 C CA . ASP B 1 320 ? 24.703 3.922 14.719 1 87.62 320 ASP B CA 1
ATOM 6038 C C . ASP B 1 320 ? 25.531 4.199 13.469 1 87.62 320 ASP B C 1
ATOM 6040 O O . ASP B 1 320 ? 26.734 4.414 13.547 1 87.62 320 ASP B O 1
ATOM 6044 N N . GLY B 1 321 ? 24.859 4.27 12.359 1 82 321 GLY B N 1
ATOM 6045 C CA . GLY B 1 321 ? 25.562 4.289 11.086 1 82 321 GLY B CA 1
ATOM 6046 C C . GLY B 1 321 ? 25.812 5.691 10.562 1 82 321 GLY B C 1
ATOM 6047 O O . GLY B 1 321 ? 26.688 5.902 9.727 1 82 321 GLY B O 1
ATOM 6048 N N . PHE B 1 322 ? 25.094 6.59 11.102 1 82.12 322 PHE B N 1
ATOM 6049 C CA . PHE B 1 322 ? 25.172 7.906 10.477 1 82.12 322 PHE B CA 1
ATOM 6050 C C . PHE B 1 322 ? 25.531 8.969 11.508 1 82.12 322 PHE B C 1
ATOM 6052 O O . PHE B 1 322 ? 25.266 10.156 11.305 1 82.12 322 PHE B O 1
ATOM 6059 N N . GLU B 1 323 ? 26.094 8.578 12.555 1 83.44 323 GLU B N 1
ATOM 6060 C CA . GLU B 1 323 ? 26.375 9.508 13.648 1 83.44 323 GLU B CA 1
ATOM 6061 C C . GLU B 1 323 ? 27.203 10.688 13.164 1 83.44 323 GLU B C 1
ATOM 6063 O O . GLU B 1 323 ? 26.844 11.844 13.406 1 83.44 323 GLU B O 1
ATOM 6068 N N . ARG B 1 324 ? 28.234 10.414 12.422 1 79.62 324 ARG B N 1
ATOM 6069 C CA . ARG B 1 324 ? 29.125 11.469 11.969 1 79.62 324 ARG B CA 1
ATOM 6070 C C . ARG B 1 324 ? 28.469 12.336 10.906 1 79.62 324 ARG B C 1
ATOM 6072 O O . ARG B 1 324 ? 28.547 13.57 10.969 1 79.62 324 ARG B O 1
ATOM 6079 N N . ILE B 1 325 ? 27.844 11.695 10.023 1 81.5 325 ILE B N 1
ATOM 6080 C CA . ILE B 1 325 ? 27.172 12.383 8.914 1 81.5 325 ILE B CA 1
ATOM 6081 C C . ILE B 1 325 ? 26.062 13.273 9.461 1 81.5 325 ILE B C 1
ATOM 6083 O O . ILE B 1 325 ? 25.891 14.414 9.016 1 81.5 325 ILE B O 1
ATOM 6087 N N . ALA B 1 326 ? 25.422 12.758 10.43 1 80.56 326 ALA B N 1
ATOM 6088 C CA . ALA B 1 326 ? 24.312 13.508 11.016 1 80.56 326 ALA B CA 1
ATOM 6089 C C . ALA B 1 326 ? 24.812 14.734 11.773 1 80.56 326 ALA B C 1
ATOM 6091 O O . ALA B 1 326 ? 24.219 15.812 11.672 1 80.56 326 ALA B O 1
ATOM 6092 N N . ALA B 1 327 ? 25.812 14.586 12.453 1 80 327 ALA B N 1
ATOM 6093 C CA . ALA B 1 327 ? 26.406 15.695 13.203 1 80 327 ALA B CA 1
ATOM 6094 C C . ALA B 1 327 ? 26.844 16.812 12.266 1 80 327 ALA B C 1
ATOM 6096 O O . ALA B 1 327 ? 26.609 18 12.547 1 80 327 ALA B O 1
ATOM 6097 N N . ASP B 1 328 ? 27.391 16.375 11.18 1 78.5 328 ASP B N 1
ATOM 6098 C CA . ASP B 1 328 ? 27.859 17.344 10.195 1 78.5 328 ASP B CA 1
ATOM 6099 C C . ASP B 1 328 ? 26.688 18.078 9.547 1 78.5 328 ASP B C 1
ATOM 6101 O O . ASP B 1 328 ? 26.828 19.234 9.141 1 78.5 328 ASP B O 1
ATOM 6105 N N . ALA B 1 329 ? 25.547 17.422 9.57 1 77.56 329 ALA B N 1
ATOM 6106 C CA . ALA B 1 329 ? 24.375 17.984 8.898 1 77.56 329 ALA B CA 1
ATOM 6107 C C . ALA B 1 329 ? 23.469 18.703 9.891 1 77.56 329 ALA B C 1
ATOM 6109 O O . ALA B 1 329 ? 22.391 19.188 9.523 1 77.56 329 ALA B O 1
ATOM 6110 N N . GLY B 1 330 ? 23.812 18.703 11.117 1 75.88 330 GLY B N 1
ATOM 6111 C CA . GLY B 1 330 ? 23.016 19.375 12.133 1 75.88 330 GLY B CA 1
ATOM 6112 C C . GLY B 1 330 ? 21.812 18.578 12.586 1 75.88 330 GLY B C 1
ATOM 6113 O O . GLY B 1 330 ? 20.797 19.141 13 1 75.88 330 GLY B O 1
ATOM 6114 N N . ILE B 1 331 ? 21.906 17.297 12.422 1 80.5 331 ILE B N 1
ATOM 6115 C CA . ILE B 1 331 ? 20.828 16.406 12.844 1 80.5 331 ILE B CA 1
ATOM 6116 C C . ILE B 1 331 ? 21.219 15.711 14.148 1 80.5 331 ILE B C 1
ATOM 6118 O O . ILE B 1 331 ? 22.312 15.156 14.258 1 80.5 331 ILE B O 1
ATOM 6122 N N . GLN B 1 332 ? 20.375 15.812 15.062 1 82.62 332 GLN B N 1
ATOM 6123 C CA . GLN B 1 332 ? 20.641 15.195 16.359 1 82.62 332 GLN B CA 1
ATOM 6124 C C . GLN B 1 332 ? 20.234 13.727 16.359 1 82.62 332 GLN B C 1
ATOM 6126 O O . GLN B 1 332 ? 19.109 13.391 15.992 1 82.62 332 GLN B O 1
ATOM 6131 N N . LEU B 1 333 ? 21.172 12.906 16.75 1 89.44 333 LEU B N 1
ATOM 6132 C CA . LEU B 1 333 ? 20.922 11.477 16.906 1 89.44 333 LEU B CA 1
ATOM 6133 C C . LEU B 1 333 ? 21.188 11.039 18.344 1 89.44 333 LEU B C 1
ATOM 6135 O O . LEU B 1 333 ? 22.047 11.617 19.031 1 89.44 333 LEU B O 1
ATOM 6139 N N . PRO B 1 334 ? 20.422 10.031 18.906 1 92.69 334 PRO B N 1
ATOM 6140 C CA . PRO B 1 334 ? 19.344 9.289 18.25 1 92.69 334 PRO B CA 1
ATOM 6141 C C . PRO B 1 334 ? 18.047 10.094 18.156 1 92.69 334 PRO B C 1
ATOM 6143 O O . PRO B 1 334 ? 17.812 10.977 18.984 1 92.69 334 PRO B O 1
ATOM 6146 N N . LYS B 1 335 ? 17.297 9.836 17.125 1 93.94 335 LYS B N 1
ATOM 6147 C CA . LYS B 1 335 ? 15.977 10.43 16.984 1 93.94 335 LYS B CA 1
ATOM 6148 C C . LYS B 1 335 ? 15.102 10.133 18.188 1 93.94 335 LYS B C 1
ATOM 6150 O O . LYS B 1 335 ? 15.062 8.992 18.672 1 93.94 335 LYS B O 1
ATOM 6155 N N . ARG B 1 336 ? 14.516 11.203 18.688 1 94 336 ARG B N 1
ATOM 6156 C CA . ARG B 1 336 ? 13.617 11.062 19.844 1 94 336 ARG B CA 1
ATOM 6157 C C . ARG B 1 336 ? 12.25 11.672 19.547 1 94 336 ARG B C 1
ATOM 6159 O O . ARG B 1 336 ? 12.164 12.773 19 1 94 336 ARG B O 1
ATOM 6166 N N . PHE B 1 337 ? 11.203 10.891 19.906 1 96.38 337 PHE B N 1
ATOM 6167 C CA . PHE B 1 337 ? 9.859 11.438 19.875 1 96.38 337 PHE B CA 1
ATOM 6168 C C . PHE B 1 337 ? 9.492 12.039 21.234 1 96.38 337 PHE B C 1
ATOM 6170 O O . PHE B 1 337 ? 9.938 11.555 22.266 1 96.38 337 PHE B O 1
ATOM 6177 N N . VAL B 1 338 ? 8.727 13.086 21.156 1 96.5 338 VAL B N 1
ATOM 6178 C CA . VAL B 1 338 ? 8.227 13.656 22.406 1 96.5 338 VAL B CA 1
ATOM 6179 C C . VAL B 1 338 ? 7.133 12.758 22.984 1 96.5 338 VAL B C 1
ATOM 6181 O O . VAL B 1 338 ? 7.027 12.602 24.203 1 96.5 338 VAL B O 1
ATOM 6184 N N . ASP B 1 339 ? 6.344 12.188 22.109 1 97.25 339 ASP B N 1
ATOM 6185 C CA . ASP B 1 339 ? 5.262 11.297 22.516 1 97.25 339 ASP B CA 1
ATOM 6186 C C . ASP B 1 339 ? 4.945 10.281 21.406 1 97.25 339 ASP B C 1
ATOM 6188 O O . ASP B 1 339 ? 5.219 10.523 20.234 1 97.25 339 ASP B O 1
ATOM 6192 N N . ILE B 1 340 ? 4.52 9.117 21.828 1 97.75 340 ILE B N 1
ATOM 6193 C CA . ILE B 1 340 ? 4.051 8.055 20.953 1 97.75 340 ILE B CA 1
ATOM 6194 C C . ILE B 1 340 ? 2.684 7.559 21.422 1 97.75 340 ILE B C 1
ATOM 6196 O O . ILE B 1 340 ? 2.508 7.227 22.594 1 97.75 340 ILE B O 1
ATOM 6200 N N . ARG B 1 341 ? 1.758 7.547 20.531 1 98 341 ARG B N 1
ATOM 6201 C CA . ARG B 1 341 ? 0.399 7.148 20.875 1 98 341 ARG B CA 1
ATOM 6202 C C . ARG B 1 341 ? -0.115 6.062 19.938 1 98 341 ARG B C 1
ATOM 6204 O O . ARG B 1 341 ? 0.099 6.129 18.734 1 98 341 ARG B O 1
ATOM 6211 N N . VAL B 1 342 ? -0.753 5.039 20.516 1 97.94 342 VAL B N 1
ATOM 6212 C CA . VAL B 1 342 ? -1.466 4.023 19.734 1 97.94 342 VAL B CA 1
ATOM 6213 C C . VAL B 1 342 ? -2.963 4.32 19.75 1 97.94 342 VAL B C 1
ATOM 6215 O O . VAL B 1 342 ? -3.566 4.449 20.828 1 97.94 342 VAL B O 1
ATOM 6218 N N . LEU B 1 343 ? -3.561 4.484 18.578 1 98.12 343 LEU B N 1
ATOM 6219 C CA . LEU B 1 343 ? -4.969 4.852 18.453 1 98.12 343 LEU B CA 1
ATOM 6220 C C . LEU B 1 343 ? -5.77 3.723 17.812 1 98.12 343 LEU B C 1
ATOM 6222 O O . LEU B 1 343 ? -5.547 3.383 16.641 1 98.12 343 LEU B O 1
ATOM 6226 N N . MET B 1 344 ? -6.719 3.154 18.594 1 97.62 344 MET B N 1
ATOM 6227 C CA . MET B 1 344 ? -7.582 2.127 18.016 1 97.62 344 MET B CA 1
ATOM 6228 C C . MET B 1 344 ? -8.625 2.748 17.094 1 97.62 344 MET B C 1
ATOM 6230 O O . MET B 1 344 ? -9.305 3.709 17.469 1 97.62 344 MET B O 1
ATOM 6234 N N . THR B 1 345 ? -8.656 2.254 15.859 1 96.06 345 THR B N 1
ATOM 6235 C CA . THR B 1 345 ? -9.609 2.744 14.867 1 96.06 345 THR B CA 1
ATOM 6236 C C . THR B 1 345 ? -10.594 1.646 14.477 1 96.06 345 THR B C 1
ATOM 6238 O O . THR B 1 345 ? -10.422 0.487 14.859 1 96.06 345 THR B O 1
ATOM 6241 N N . ARG B 1 346 ? -11.703 2.031 13.797 1 92.5 346 ARG B N 1
ATOM 6242 C CA . ARG B 1 346 ? -12.734 1.112 13.336 1 92.5 346 ARG B CA 1
ATOM 6243 C C . ARG B 1 346 ? -13.258 0.253 14.477 1 92.5 346 ARG B C 1
ATOM 6245 O O . ARG B 1 346 ? -13.391 -0.965 14.336 1 92.5 346 ARG B O 1
ATOM 6252 N N . PHE B 1 347 ? -13.445 0.837 15.617 1 94.62 347 PHE B N 1
ATOM 6253 C CA . PHE B 1 347 ? -13.82 0.149 16.844 1 94.62 347 PHE B CA 1
ATOM 6254 C C . PHE B 1 347 ? -15.328 0.003 16.953 1 94.62 347 PHE B C 1
ATOM 6256 O O . PHE B 1 347 ? -16.062 0.979 16.781 1 94.62 347 PHE B O 1
ATOM 6263 N N . GLU B 1 348 ? -15.773 -1.207 17.172 1 92.44 348 GLU B N 1
ATOM 6264 C CA . GLU B 1 348 ? -17.188 -1.468 17.453 1 92.44 348 GLU B CA 1
ATOM 6265 C C . GLU B 1 348 ? -17.406 -1.771 18.938 1 92.44 348 GLU B C 1
ATOM 6267 O O . GLU B 1 348 ? -17.062 -2.855 19.406 1 92.44 348 GLU B O 1
ATOM 6272 N N . VAL B 1 349 ? -18.141 -0.899 19.531 1 90.56 349 VAL B N 1
ATOM 6273 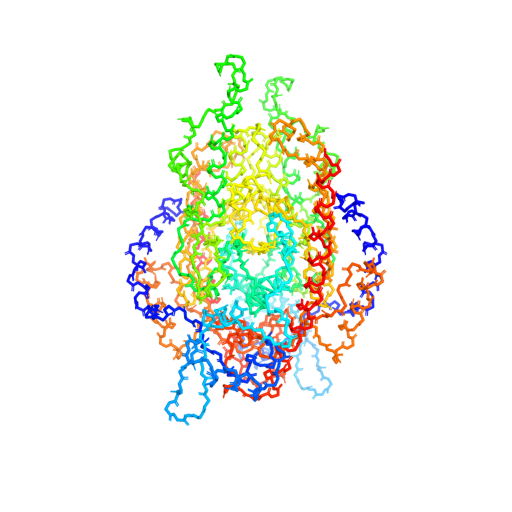C CA . VAL B 1 349 ? -18.312 -0.955 20.984 1 90.56 349 VAL B CA 1
ATOM 6274 C C . VAL B 1 349 ? -19.078 -2.215 21.359 1 90.56 349 VAL B C 1
ATOM 6276 O O . VAL B 1 349 ? -18.828 -2.807 22.422 1 90.56 349 VAL B O 1
ATOM 6279 N N . ALA B 1 350 ? -19.938 -2.639 20.5 1 91.88 350 ALA B N 1
ATOM 6280 C CA . ALA B 1 350 ? -20.797 -3.775 20.812 1 91.88 350 ALA B CA 1
ATOM 6281 C C . ALA B 1 350 ? -20.125 -5.094 20.453 1 91.88 350 ALA B C 1
ATOM 6283 O O . ALA B 1 350 ? -20.641 -6.168 20.75 1 91.88 350 ALA B O 1
ATOM 6284 N N . ASN B 1 351 ? -18.969 -5.102 19.859 1 90.5 351 ASN B N 1
ATOM 6285 C CA . ASN B 1 351 ? -18.234 -6.297 19.453 1 90.5 351 ASN B CA 1
ATOM 6286 C C . ASN B 1 351 ? -17.266 -6.758 20.531 1 90.5 351 ASN B C 1
ATOM 6288 O O . ASN B 1 351 ? -16.25 -6.109 20.781 1 90.5 351 ASN B O 1
ATOM 6292 N N . PRO B 1 352 ? -17.562 -7.914 21.125 1 90.44 352 PRO B N 1
ATOM 6293 C CA . PRO B 1 352 ? -16.734 -8.375 22.234 1 90.44 352 PRO B CA 1
ATOM 6294 C C . PRO B 1 352 ? -15.281 -8.617 21.828 1 90.44 352 PRO B C 1
ATOM 6296 O O . PRO B 1 352 ? -14.367 -8.43 22.625 1 90.44 352 PRO B O 1
ATOM 6299 N N . LEU B 1 353 ? -15.102 -9.016 20.625 1 87 353 LEU B N 1
ATOM 6300 C CA . LEU B 1 353 ? -13.742 -9.242 20.156 1 87 353 LEU B CA 1
ATOM 6301 C C . LEU B 1 353 ? -12.969 -7.934 20.062 1 87 353 LEU B C 1
ATOM 6303 O O . LEU B 1 353 ? -11.766 -7.895 20.328 1 87 353 LEU B O 1
ATOM 6307 N N . HIS B 1 354 ? -13.641 -6.859 19.656 1 92.81 354 HIS B N 1
ATOM 6308 C CA . HIS B 1 354 ? -13.008 -5.547 19.609 1 92.81 354 HIS B CA 1
ATOM 6309 C C . HIS B 1 354 ? -12.641 -5.062 21 1 92.81 354 HIS B C 1
ATOM 6311 O O . HIS B 1 354 ? -11.539 -4.535 21.203 1 92.81 354 HIS B O 1
ATOM 6317 N N . VAL B 1 355 ? -13.547 -5.324 21.906 1 93.88 355 VAL B N 1
ATOM 6318 C CA . VAL B 1 355 ? -13.32 -4.898 23.281 1 93.88 355 VAL B CA 1
ATOM 6319 C C . VAL B 1 355 ? -12.125 -5.652 23.859 1 93.88 355 VAL B C 1
ATOM 6321 O O . VAL B 1 355 ? -11.273 -5.059 24.531 1 93.88 355 VAL B O 1
ATOM 6324 N N . ALA B 1 356 ? -12.078 -6.914 23.594 1 91.62 356 ALA B N 1
ATOM 6325 C CA . ALA B 1 356 ? -10.969 -7.734 24.062 1 91.62 356 ALA B CA 1
ATOM 6326 C C . ALA B 1 356 ? -9.641 -7.258 23.484 1 91.62 356 ALA B C 1
ATOM 6328 O O . ALA B 1 356 ? -8.617 -7.242 24.172 1 91.62 356 ALA B O 1
ATOM 6329 N N . MET B 1 357 ? -9.672 -6.906 22.266 1 92.94 357 MET B N 1
ATOM 6330 C CA . MET B 1 357 ? -8.461 -6.441 21.594 1 92.94 357 MET B CA 1
ATOM 6331 C C . MET B 1 357 ? -7.996 -5.113 22.188 1 92.94 357 MET B C 1
ATOM 6333 O O . MET B 1 357 ? -6.801 -4.906 22.391 1 92.94 357 MET B O 1
ATOM 6337 N N . LEU B 1 358 ? -8.938 -4.199 22.406 1 95.25 358 LEU B N 1
ATOM 6338 C CA . LEU B 1 358 ? -8.578 -2.926 23.016 1 95.25 358 LEU B CA 1
ATOM 6339 C C . LEU B 1 358 ? -7.941 -3.145 24.391 1 95.25 358 LEU B C 1
ATOM 6341 O O . LEU B 1 358 ? -6.965 -2.477 24.734 1 95.25 358 LEU B O 1
ATOM 6345 N N . GLN B 1 359 ? -8.477 -4.09 25.078 1 94.44 359 GLN B N 1
ATOM 6346 C CA . GLN B 1 359 ? -7.91 -4.41 26.391 1 94.44 359 GLN B CA 1
ATOM 6347 C C . GLN B 1 359 ? -6.504 -4.988 26.266 1 94.44 359 GLN B C 1
ATOM 6349 O O . GLN B 1 359 ? -5.621 -4.676 27.062 1 94.44 359 GLN B O 1
ATOM 6354 N N . ALA B 1 360 ? -6.363 -5.785 25.281 1 92.81 360 ALA B N 1
ATOM 6355 C CA . ALA B 1 360 ? -5.035 -6.344 25.031 1 92.81 360 ALA B CA 1
ATOM 6356 C C . ALA B 1 360 ? -4.027 -5.238 24.719 1 92.81 360 ALA B C 1
ATOM 6358 O O . ALA B 1 360 ? -2.9 -5.262 25.219 1 92.81 360 ALA B O 1
ATOM 6359 N N . PHE B 1 361 ? -4.402 -4.289 23.922 1 95.56 361 PHE B N 1
ATOM 6360 C CA . PHE B 1 361 ? -3.547 -3.15 23.609 1 95.56 361 PHE B CA 1
ATOM 6361 C C . PHE B 1 361 ? -3.166 -2.396 24.875 1 95.56 361 PHE B C 1
ATOM 6363 O O . PHE B 1 361 ? -2.002 -2.037 25.062 1 95.56 361 PHE B O 1
ATOM 6370 N N . ARG B 1 362 ? -4.133 -2.191 25.688 1 96.25 362 ARG B N 1
ATOM 6371 C CA . ARG B 1 362 ? -3.906 -1.422 26.906 1 96.25 362 ARG B CA 1
ATOM 6372 C C . ARG B 1 362 ? -2.99 -2.176 27.875 1 96.25 362 ARG B C 1
ATOM 6374 O O . ARG B 1 362 ? -2.172 -1.568 28.562 1 96.25 362 ARG B O 1
ATOM 6381 N N . ASN B 1 363 ? -3.125 -3.447 27.875 1 94.19 363 ASN B N 1
ATOM 6382 C CA . ASN B 1 363 ? -2.254 -4.262 28.719 1 94.19 363 ASN B CA 1
ATOM 6383 C C . ASN B 1 363 ? -0.806 -4.211 28.234 1 94.19 363 ASN B C 1
ATOM 6385 O O . ASN B 1 363 ? 0.12 -4.195 29.047 1 94.19 363 ASN B O 1
ATOM 6389 N N . VAL B 1 364 ? -0.664 -4.195 27 1 93.88 364 VAL B N 1
ATOM 6390 C CA . VAL B 1 364 ? 0.666 -4.289 26.422 1 93.88 364 VAL B CA 1
ATOM 6391 C C . VAL B 1 364 ? 1.319 -2.908 26.391 1 93.88 364 VAL B C 1
ATOM 6393 O O . VAL B 1 364 ? 2.498 -2.768 26.734 1 93.88 364 VAL B O 1
ATOM 6396 N N . PHE B 1 365 ? 0.564 -1.86 25.984 1 95.94 365 PHE B N 1
ATOM 6397 C CA . PHE B 1 365 ? 1.17 -0.568 25.688 1 95.94 365 PHE B CA 1
ATOM 6398 C C . PHE B 1 365 ? 0.841 0.448 26.781 1 95.94 365 PHE B C 1
ATOM 6400 O O . PHE B 1 365 ? 1.386 1.554 26.781 1 95.94 365 PHE B O 1
ATOM 6407 N N . GLY B 1 366 ? -0.013 0.126 27.656 1 94.94 366 GLY B N 1
ATOM 6408 C CA . GLY B 1 366 ? -0.308 0.947 28.828 1 94.94 366 GLY B CA 1
ATOM 6409 C C . GLY B 1 366 ? -0.836 2.322 28.469 1 94.94 366 GLY B C 1
ATOM 6410 O O . GLY B 1 366 ? -1.783 2.447 27.688 1 94.94 366 GLY B O 1
ATOM 6411 N N . ALA B 1 367 ? -0.175 3.32 28.984 1 94.12 367 ALA B N 1
ATOM 6412 C CA . ALA B 1 367 ? -0.625 4.707 28.859 1 94.12 367 ALA B CA 1
ATOM 6413 C C . ALA B 1 367 ? -0.393 5.242 27.453 1 94.12 367 ALA B C 1
ATOM 6415 O O . ALA B 1 367 ? -0.923 6.293 27.094 1 94.12 367 ALA B O 1
ATOM 6416 N N . ASP B 1 368 ? 0.269 4.488 26.641 1 96.62 368 ASP B N 1
ATOM 6417 C CA . ASP B 1 368 ? 0.532 4.941 25.281 1 96.62 368 ASP B CA 1
ATOM 6418 C C . ASP B 1 368 ? -0.696 4.754 24.391 1 96.62 368 ASP B C 1
ATOM 6420 O O . ASP B 1 368 ? -0.764 5.309 23.297 1 96.62 368 ASP B O 1
ATOM 6424 N N . VAL B 1 369 ? -1.68 3.99 24.891 1 98 369 VAL B N 1
ATOM 6425 C CA . VAL B 1 369 ? -2.904 3.781 24.125 1 98 369 VAL B CA 1
ATOM 6426 C C . VAL B 1 369 ? -3.877 4.93 24.391 1 98 369 VAL B C 1
ATOM 6428 O O . VAL B 1 369 ? -4.137 5.285 25.547 1 98 369 VAL B O 1
ATOM 6431 N N . CYS B 1 370 ? -4.328 5.516 23.312 1 98.25 370 CYS B N 1
ATOM 6432 C CA . CYS B 1 370 ? -5.316 6.578 23.453 1 98.25 370 CYS B CA 1
ATOM 6433 C C . CYS B 1 370 ? -6.547 6.082 24.203 1 98.25 370 CYS B C 1
ATOM 6435 O O . CYS B 1 370 ? -6.969 4.938 24.016 1 98.25 370 CYS B O 1
ATOM 6437 N N . GLN B 1 371 ? -7.109 6.918 24.906 1 97.06 371 GLN B N 1
ATOM 6438 C CA . GLN B 1 371 ? -8.289 6.582 25.703 1 97.06 371 GLN B CA 1
ATOM 6439 C C . GLN B 1 371 ? -9.516 6.41 24.812 1 97.06 371 GLN B C 1
ATOM 6441 O O . GLN B 1 371 ? -10.352 5.539 25.078 1 97.06 371 GLN B O 1
ATOM 6446 N N . HIS B 1 372 ? -9.641 7.25 23.844 1 96.62 372 HIS B N 1
ATOM 6447 C CA . HIS B 1 372 ? -10.836 7.246 23 1 96.62 372 HIS B CA 1
ATOM 6448 C C . HIS B 1 372 ? -10.547 6.633 21.641 1 96.62 372 HIS B C 1
ATOM 6450 O O . HIS B 1 372 ? -9.906 7.262 20.797 1 96.62 372 HIS B O 1
ATOM 6456 N N . PRO B 1 373 ? -11.102 5.41 21.359 1 96.19 373 PRO B N 1
ATOM 6457 C CA . PRO B 1 373 ? -10.977 4.852 20.016 1 96.19 373 PRO B CA 1
ATOM 6458 C C . PRO B 1 373 ? -11.898 5.539 19 1 96.19 373 PRO B C 1
ATOM 6460 O O . PRO B 1 373 ? -12.82 6.258 19.391 1 96.19 373 PRO B O 1
ATOM 6463 N N . ILE B 1 374 ? -11.531 5.473 17.781 1 95.06 374 ILE B N 1
ATOM 6464 C CA . ILE B 1 374 ? -12.422 5.941 16.719 1 95.06 374 ILE B CA 1
ATOM 6465 C C . ILE B 1 374 ? -13.391 4.832 16.344 1 95.06 374 ILE B C 1
ATOM 6467 O O . ILE B 1 374 ? -12.977 3.746 15.93 1 95.06 374 ILE B O 1
ATOM 6471 N N . GLU B 1 375 ? -14.656 5.074 16.406 1 92.06 375 GLU B N 1
ATOM 6472 C CA . GLU B 1 375 ? -15.68 4.062 16.172 1 92.06 375 GLU B CA 1
ATOM 6473 C C . GLU B 1 375 ? -15.93 3.881 14.68 1 92.06 375 GLU B C 1
ATOM 6475 O O . GLU B 1 375 ? -15.766 4.816 13.891 1 92.06 375 GLU B O 1
ATOM 6480 N N . MET B 1 376 ? -16.234 2.629 14.422 1 86.12 376 MET B N 1
ATOM 6481 C CA . MET B 1 376 ? -16.672 2.332 13.055 1 86.12 376 MET B CA 1
ATOM 6482 C C . MET B 1 376 ? -18.109 2.75 12.852 1 86.12 376 MET B C 1
ATOM 6484 O O . MET B 1 376 ? -19 2.322 13.586 1 86.12 376 MET B O 1
ATOM 6488 N N . THR B 1 377 ? -18.359 3.697 11.938 1 79.06 377 THR B N 1
ATOM 6489 C CA . THR B 1 377 ? -19.719 4.113 11.648 1 79.06 377 THR B CA 1
ATOM 6490 C C . THR B 1 377 ? -19.984 4.094 10.148 1 79.06 377 THR B C 1
ATOM 6492 O O . THR B 1 377 ? -19.062 4.215 9.344 1 79.06 377 THR B O 1
ATOM 6495 N N . ARG B 1 378 ? -21.172 3.816 9.805 1 75.12 378 ARG B N 1
ATOM 6496 C CA . ARG B 1 378 ? -21.578 3.84 8.406 1 75.12 378 ARG B CA 1
ATOM 6497 C C . ARG B 1 378 ? -21.297 5.199 7.773 1 75.12 378 ARG B C 1
ATOM 6499 O O . ARG B 1 378 ? -20.938 5.277 6.598 1 75.12 378 ARG B O 1
ATOM 6506 N N . ALA B 1 379 ? -21.438 6.203 8.578 1 73.19 379 ALA B N 1
ATOM 6507 C CA . ALA B 1 379 ? -21.234 7.562 8.086 1 73.19 379 ALA B CA 1
ATOM 6508 C C . ALA B 1 379 ? -19.781 7.762 7.625 1 73.19 379 ALA B C 1
ATOM 6510 O O . ALA B 1 379 ? -19.547 8.43 6.613 1 73.19 379 ALA B O 1
ATOM 6511 N N . VAL B 1 380 ? -18.859 7.199 8.32 1 75.62 380 VAL B N 1
ATOM 6512 C CA . VAL B 1 380 ? -17.453 7.32 7.969 1 75.62 380 VAL B CA 1
ATOM 6513 C C . VAL B 1 380 ? -17.172 6.551 6.68 1 75.62 380 VAL B C 1
ATOM 6515 O O . VAL B 1 380 ? -16.438 7.02 5.812 1 75.62 380 VAL B O 1
ATOM 6518 N N . GLU B 1 381 ? -17.75 5.418 6.59 1 73.62 381 GLU B N 1
ATOM 6519 C CA . GLU B 1 381 ? -17.594 4.613 5.379 1 73.62 381 GLU B CA 1
ATOM 6520 C C . GLU B 1 381 ? -18.156 5.344 4.16 1 73.62 381 GLU B C 1
ATOM 6522 O O . GLU B 1 381 ? -17.547 5.344 3.092 1 73.62 381 GLU B O 1
ATOM 6527 N N . GLN B 1 382 ? -19.266 5.887 4.371 1 69.81 382 GLN B N 1
ATOM 6528 C CA . GLN B 1 382 ? -19.922 6.605 3.285 1 69.81 382 GLN B CA 1
ATOM 6529 C C . GLN B 1 382 ? -19.141 7.848 2.891 1 69.81 382 GLN B C 1
ATOM 6531 O O . GLN B 1 382 ? -19.016 8.164 1.705 1 69.81 382 GLN B O 1
ATOM 6536 N N . SER B 1 383 ? -18.672 8.539 3.881 1 68.31 383 SER B N 1
ATOM 6537 C CA . SER B 1 383 ? -17.891 9.742 3.605 1 68.31 383 SER B CA 1
ATOM 6538 C C . SER B 1 383 ? -16.609 9.422 2.842 1 68.31 383 SER B C 1
ATOM 6540 O O . SER B 1 383 ? -16.203 10.18 1.967 1 68.31 383 SER B O 1
ATOM 6542 N N . GLY B 1 384 ? -16.047 8.328 3.137 1 68.25 384 GLY B N 1
ATOM 6543 C CA . GLY B 1 384 ? -14.844 7.898 2.447 1 68.25 384 GLY B CA 1
ATOM 6544 C C . GLY B 1 384 ? -15.062 7.66 0.965 1 68.25 384 GLY B C 1
ATOM 6545 O O . GLY B 1 384 ? -14.18 7.961 0.151 1 68.25 384 GLY B O 1
ATOM 6546 N N . ARG B 1 385 ? -16.234 7.246 0.671 1 65.88 385 ARG B N 1
ATOM 6547 C CA . ARG B 1 385 ? -16.578 7.004 -0.726 1 65.88 385 ARG B CA 1
ATOM 6548 C C . ARG B 1 385 ? -16.547 8.297 -1.532 1 65.88 385 ARG B C 1
ATOM 6550 O O . ARG B 1 385 ? -16.219 8.281 -2.723 1 65.88 385 ARG B O 1
ATOM 6557 N N . PHE B 1 386 ? -16.734 9.383 -0.773 1 69.06 386 PHE B N 1
ATOM 6558 C CA . PHE B 1 386 ? -16.766 10.672 -1.445 1 69.06 386 PHE B CA 1
ATOM 6559 C C . PHE B 1 386 ? -15.516 11.477 -1.129 1 69.06 386 PHE B C 1
ATOM 6561 O O . PHE B 1 386 ? -15.461 12.688 -1.38 1 69.06 386 PHE B O 1
ATOM 6568 N N . GLN B 1 387 ? -14.57 10.867 -0.528 1 76.94 387 GLN B N 1
ATOM 6569 C CA . GLN B 1 387 ? -13.297 11.492 -0.188 1 76.94 387 GLN B CA 1
ATOM 6570 C C . GLN B 1 387 ? -13.5 12.703 0.711 1 76.94 387 GLN B C 1
ATOM 6572 O O . GLN B 1 387 ? -12.914 13.766 0.476 1 76.94 387 GLN B O 1
ATOM 6577 N N . MET B 1 388 ? -14.469 12.492 1.661 1 86.38 388 MET B N 1
ATOM 6578 C CA . MET B 1 388 ? -14.766 13.562 2.609 1 86.38 388 MET B CA 1
ATOM 6579 C C . MET B 1 388 ? -14.703 13.055 4.043 1 86.38 388 MET B C 1
ATOM 6581 O O . MET B 1 388 ? -14.906 11.867 4.297 1 86.38 388 MET B O 1
ATOM 6585 N N . SER B 1 389 ? -14.344 13.992 4.914 1 91.56 389 SER B N 1
ATOM 6586 C CA . SER B 1 389 ? -14.438 13.656 6.328 1 91.56 389 SER B CA 1
ATOM 6587 C C . SER B 1 389 ? -15.844 13.898 6.867 1 91.56 389 SER B C 1
ATOM 6589 O O . SER B 1 389 ? -16.688 14.469 6.172 1 91.56 389 SER B O 1
ATOM 6591 N N . VAL B 1 390 ? -16.109 13.445 8.062 1 90.5 390 VAL B N 1
ATOM 6592 C CA . VAL B 1 390 ? -17.406 13.648 8.695 1 90.5 390 VAL B CA 1
ATOM 6593 C C . VAL B 1 390 ? -17.656 15.133 8.914 1 90.5 390 VAL B C 1
ATOM 6595 O O . VAL B 1 390 ? -18.797 15.578 8.961 1 90.5 390 VAL B O 1
ATOM 6598 N N . TYR B 1 391 ? -16.578 15.914 8.93 1 93.56 391 TYR B N 1
ATOM 6599 C CA . TYR B 1 391 ? -16.703 17.344 9.18 1 93.56 391 TYR B CA 1
ATOM 6600 C C . TYR B 1 391 ? -17.156 18.078 7.93 1 93.56 391 TYR B C 1
ATOM 6602 O O . TYR B 1 391 ? -17.609 19.234 8.008 1 93.56 391 TYR B O 1
ATOM 6610 N N . GLU B 1 392 ? -17.016 17.453 6.828 1 92.5 392 GLU B N 1
ATOM 6611 C CA . GLU B 1 392 ? -17.406 18.062 5.559 1 92.5 392 GLU B CA 1
ATOM 6612 C C . GLU B 1 392 ? -18.828 17.672 5.176 1 92.5 392 GLU B C 1
ATOM 6614 O O . GLU B 1 392 ? -19.422 18.266 4.277 1 92.5 392 GLU B O 1
ATOM 6619 N N . GLN B 1 393 ? -19.312 16.703 5.879 1 88.19 393 GLN B N 1
ATOM 6620 C CA . GLN B 1 393 ? -20.656 16.234 5.551 1 88.19 393 GLN B CA 1
ATOM 6621 C C . GLN B 1 393 ? -21.719 17.203 6.031 1 88.19 393 GLN B C 1
ATOM 6623 O O . GLN B 1 393 ? -21.609 17.766 7.121 1 88.19 393 GLN B O 1
ATOM 6628 N N . ASP B 1 394 ? -22.719 17.359 5.195 1 87.88 394 ASP B N 1
ATOM 6629 C CA . ASP B 1 394 ? -23.875 18.172 5.578 1 87.88 394 ASP B CA 1
ATOM 6630 C C . ASP B 1 394 ? -24.844 17.359 6.43 1 87.88 394 ASP B C 1
ATOM 6632 O O . ASP B 1 394 ? -25.375 16.344 5.98 1 87.88 394 ASP B O 1
ATOM 6636 N N . TYR B 1 395 ? -25.047 17.875 7.613 1 85.75 395 TYR B N 1
ATOM 6637 C CA . TYR B 1 395 ? -25.906 17.141 8.531 1 85.75 395 TYR B CA 1
ATOM 6638 C C . TYR B 1 395 ? -27.328 17.062 8 1 85.75 395 TYR B C 1
ATOM 6640 O O . TYR B 1 395 ? -28.125 16.234 8.453 1 85.75 395 TYR B O 1
ATOM 6648 N N . ARG B 1 396 ? -27.781 17.859 7.027 1 86.75 396 ARG B N 1
ATOM 6649 C CA . ARG B 1 396 ? -29.125 17.875 6.457 1 86.75 396 ARG B CA 1
ATOM 6650 C C . ARG B 1 396 ? -29.328 16.688 5.531 1 86.75 396 ARG B C 1
ATOM 6652 O O . ARG B 1 396 ? -30.469 16.359 5.184 1 86.75 396 ARG B O 1
ATOM 6659 N N . GLU B 1 397 ? -28.125 15.953 5.121 1 83.19 397 GLU B N 1
ATOM 6660 C CA . GLU B 1 397 ? -28.203 14.828 4.191 1 83.19 397 GLU B CA 1
ATOM 6661 C C . GLU B 1 397 ? -28.391 13.516 4.938 1 83.19 397 GLU B C 1
ATOM 6663 O O . GLU B 1 397 ? -28.469 12.445 4.316 1 83.19 397 GLU B O 1
ATOM 6668 N N . MET B 1 398 ? -28.453 13.578 6.273 1 82.56 398 MET B N 1
ATOM 6669 C CA . MET B 1 398 ? -28.688 12.414 7.121 1 82.56 398 MET B CA 1
ATOM 6670 C C . MET B 1 398 ? -29.422 12.805 8.398 1 82.56 398 MET B C 1
ATOM 6672 O O . MET B 1 398 ? -29.766 13.977 8.586 1 82.56 398 MET B O 1
ATOM 6676 N N . THR B 1 399 ? -29.703 11.75 9.156 1 83.69 399 THR B N 1
ATOM 6677 C CA . THR B 1 399 ? -30.312 12.086 10.43 1 83.69 399 THR B CA 1
ATOM 6678 C C . THR B 1 399 ? -29.312 12.758 11.359 1 83.69 399 THR B C 1
ATOM 6680 O O . THR B 1 399 ? -28.125 12.414 11.359 1 83.69 399 THR B O 1
ATOM 6683 N N . ARG B 1 400 ? -29.828 13.688 12.039 1 81.56 400 ARG B N 1
ATOM 6684 C CA . ARG B 1 400 ? -28.984 14.461 12.945 1 81.56 400 ARG B CA 1
ATOM 6685 C C . ARG B 1 400 ? -28.297 13.555 13.953 1 81.56 400 ARG B C 1
ATOM 6687 O O . ARG B 1 400 ? -27.141 13.773 14.305 1 81.56 400 ARG B O 1
ATOM 6694 N N . GLU B 1 401 ? -29 12.594 14.359 1 83.38 401 GLU B N 1
ATOM 6695 C CA . GLU B 1 401 ? -28.453 11.672 15.344 1 83.38 401 GLU B CA 1
ATOM 6696 C C . GLU B 1 401 ? -27.297 10.875 14.773 1 83.38 401 GLU B C 1
ATOM 6698 O O . GLU B 1 401 ? -26.266 10.711 15.43 1 83.38 401 GLU B O 1
ATOM 6703 N N . THR B 1 402 ? -27.484 10.438 13.578 1 79.94 402 THR B N 1
ATOM 6704 C CA . THR B 1 402 ? -26.422 9.688 12.898 1 79.94 402 THR B CA 1
ATOM 6705 C C . THR B 1 402 ? -25.203 10.562 12.672 1 79.94 402 THR B C 1
ATOM 6707 O O . THR B 1 402 ? -24.062 10.117 12.867 1 79.94 402 THR B O 1
ATOM 6710 N N . TRP B 1 403 ? -25.484 11.781 12.352 1 84.56 403 TRP B N 1
ATOM 6711 C CA . TRP B 1 403 ? -24.391 12.719 12.102 1 84.56 403 TRP B CA 1
ATOM 6712 C C . TRP B 1 403 ? -23.641 13.039 13.391 1 84.56 403 TRP B C 1
ATOM 6714 O O . TRP B 1 403 ? -22.406 13.047 13.422 1 84.56 403 TRP B O 1
ATOM 6724 N N . LYS B 1 404 ? -24.312 13.258 14.422 1 86.25 404 LYS B N 1
ATOM 6725 C CA . LYS B 1 404 ? -23.719 13.609 15.711 1 86.25 404 LYS B CA 1
ATOM 6726 C C . LYS B 1 404 ? -22.875 12.461 16.25 1 86.25 404 LYS B C 1
ATOM 6728 O O . LYS B 1 404 ? -21.797 12.68 16.828 1 86.25 404 LYS B O 1
ATOM 6733 N N . ARG B 1 405 ? -23.391 11.328 16.047 1 83.25 405 ARG B N 1
ATOM 6734 C CA . ARG B 1 405 ? -22.672 10.164 16.547 1 83.25 405 ARG B CA 1
ATOM 6735 C C . ARG B 1 405 ? -21.344 9.984 15.812 1 83.25 405 ARG B C 1
ATOM 6737 O O . ARG B 1 405 ? -20.328 9.656 16.438 1 83.25 405 ARG B O 1
ATOM 6744 N N . ALA B 1 406 ? -21.406 10.141 14.586 1 82.81 406 ALA B N 1
ATOM 6745 C CA . ALA B 1 406 ? -20.188 9.992 13.789 1 82.81 406 ALA B CA 1
ATOM 6746 C C . ALA B 1 406 ? -19.188 11.078 14.133 1 82.81 406 ALA B C 1
ATOM 6748 O O . ALA B 1 406 ? -17.984 10.805 14.258 1 82.81 406 ALA B O 1
ATOM 6749 N N . ARG B 1 407 ? -19.688 12.234 14.305 1 90.19 407 ARG B N 1
ATOM 6750 C CA . ARG B 1 407 ? -18.828 13.359 14.625 1 90.19 407 ARG B CA 1
ATOM 6751 C C . ARG B 1 407 ? -18.25 13.234 16.031 1 90.19 407 ARG B C 1
ATOM 6753 O O . ARG B 1 407 ? -17.109 13.602 16.281 1 90.19 407 ARG B O 1
ATOM 6760 N N . GLN B 1 408 ? -19.047 12.688 16.891 1 91.56 408 GLN B N 1
ATOM 6761 C CA . GLN B 1 408 ? -18.672 12.617 18.297 1 91.56 408 GLN B CA 1
ATOM 6762 C C . GLN B 1 408 ? -17.438 11.734 18.484 1 91.56 408 GLN B C 1
ATOM 6764 O O . GLN B 1 408 ? -16.578 12.039 19.312 1 91.56 408 GLN B O 1
ATOM 6769 N N . SER B 1 409 ? -17.422 10.641 17.797 1 92.38 409 SER B N 1
ATOM 6770 C CA . SER B 1 409 ? -16.281 9.742 17.906 1 92.38 409 SER B CA 1
ATOM 6771 C C . SER B 1 409 ? -14.984 10.445 17.531 1 92.38 409 SER B C 1
ATOM 6773 O O . SER B 1 409 ? -13.977 10.32 18.234 1 92.38 409 SER B O 1
ATOM 6775 N N . PHE B 1 410 ? -14.992 11.258 16.516 1 94.44 410 PHE B N 1
ATOM 6776 C CA . PHE B 1 410 ? -13.805 11.969 16.062 1 94.44 410 PHE B CA 1
ATOM 6777 C C . PHE B 1 410 ? -13.523 13.18 16.938 1 94.44 410 PHE B C 1
ATOM 6779 O O . PHE B 1 410 ? -12.367 13.539 17.156 1 94.44 410 PHE B O 1
ATOM 6786 N N . ASP B 1 411 ? -14.586 13.758 17.469 1 96.06 411 ASP B N 1
ATOM 6787 C CA . ASP B 1 411 ? -14.406 14.883 18.375 1 96.06 411 ASP B CA 1
ATOM 6788 C C . ASP B 1 411 ? -13.711 14.43 19.656 1 96.06 411 ASP B C 1
ATOM 6790 O O . ASP B 1 411 ? -12.836 15.133 20.188 1 96.06 411 ASP B O 1
ATOM 6794 N N . ASN B 1 412 ? -14.117 13.273 20.141 1 96.06 412 ASN B N 1
ATOM 6795 C CA . ASN B 1 412 ? -13.477 12.742 21.344 1 96.06 412 ASN B CA 1
ATOM 6796 C C . ASN B 1 412 ? -12 12.438 21.094 1 96.06 412 ASN B C 1
ATOM 6798 O O . ASN B 1 412 ? -11.148 12.773 21.922 1 96.06 412 ASN B O 1
ATOM 6802 N N . ALA B 1 413 ? -11.734 11.82 20.016 1 96.38 413 ALA B N 1
ATOM 6803 C CA . ALA B 1 413 ? -10.352 11.516 19.641 1 96.38 413 ALA B CA 1
ATOM 6804 C C . ALA B 1 413 ? -9.539 12.797 19.469 1 96.38 413 ALA B C 1
ATOM 6806 O O . ALA B 1 413 ? -8.375 12.859 19.875 1 96.38 413 ALA B O 1
ATOM 6807 N N . TYR B 1 414 ? -10.156 13.82 18.875 1 97.81 414 TYR B N 1
ATOM 6808 C CA . TYR B 1 414 ? -9.461 15.078 18.656 1 97.81 414 TYR B CA 1
ATOM 6809 C C . TYR B 1 414 ? -9.172 15.781 19.969 1 97.81 414 TYR B C 1
ATOM 6811 O O . TYR B 1 414 ? -8.094 16.359 20.156 1 97.81 414 TYR B O 1
ATOM 6819 N N . ALA B 1 415 ? -10.133 15.766 20.844 1 97.62 415 ALA B N 1
ATOM 6820 C CA . ALA B 1 415 ? -9.922 16.406 22.141 1 97.62 415 ALA B CA 1
ATOM 6821 C C . ALA B 1 415 ? -8.711 15.812 22.859 1 97.62 415 ALA B C 1
ATOM 6823 O O . ALA B 1 415 ? -7.895 16.547 23.422 1 97.62 415 ALA B O 1
ATOM 6824 N N . GLU B 1 416 ? -8.664 14.523 22.812 1 98.06 416 GLU B N 1
ATOM 6825 C CA . GLU B 1 416 ? -7.512 13.852 23.406 1 98.06 416 GLU B CA 1
ATOM 6826 C C . GLU B 1 416 ? -6.227 14.18 22.656 1 98.06 416 GLU B C 1
ATOM 6828 O O . GLU B 1 416 ? -5.176 14.383 23.266 1 98.06 416 GLU B O 1
ATOM 6833 N N . PHE B 1 417 ? -6.285 14.18 21.359 1 98.25 417 PHE B N 1
ATOM 6834 C CA . PHE B 1 417 ? -5.164 14.547 20.5 1 98.25 417 PHE B CA 1
ATOM 6835 C C . PHE B 1 417 ? -4.664 15.945 20.828 1 98.25 417 PHE B C 1
ATOM 6837 O O . PHE B 1 417 ? -3.459 16.156 20.984 1 98.25 417 PHE B O 1
ATOM 6844 N N . LYS B 1 418 ? -5.562 16.922 20.953 1 98.06 418 LYS B N 1
ATOM 6845 C CA . LYS B 1 418 ? -5.215 18.312 21.266 1 98.06 418 LYS B CA 1
ATOM 6846 C C . LYS B 1 418 ? -4.465 18.406 22.578 1 98.06 418 LYS B C 1
ATOM 6848 O O . LYS B 1 418 ? -3.465 19.125 22.688 1 98.06 418 LYS B O 1
ATOM 6853 N N . GLU B 1 419 ? -4.965 17.656 23.531 1 97.56 419 GLU B N 1
ATOM 6854 C CA . GLU B 1 419 ? -4.277 17.625 24.828 1 97.56 419 GLU B CA 1
ATOM 6855 C C . GLU B 1 419 ? -2.855 17.094 24.688 1 97.56 419 GLU B C 1
ATOM 6857 O O . GLU B 1 419 ? -1.918 17.641 25.266 1 97.56 419 GLU B O 1
ATOM 6862 N N . THR B 1 420 ? -2.752 16.078 23.938 1 97.12 420 THR B N 1
ATOM 6863 C CA . THR B 1 420 ? -1.458 15.438 23.719 1 97.12 420 THR B CA 1
ATOM 6864 C C . THR B 1 420 ? -0.495 16.391 23.016 1 97.12 420 THR B C 1
ATOM 6866 O O . THR B 1 420 ? 0.662 16.516 23.422 1 97.12 420 THR B O 1
ATOM 6869 N N . ILE B 1 421 ? -0.974 17.078 21.969 1 96.81 421 ILE B N 1
ATOM 6870 C CA . ILE B 1 421 ? -0.082 17.891 21.156 1 96.81 421 ILE B CA 1
ATOM 6871 C C . ILE B 1 421 ? 0.316 19.156 21.922 1 96.81 421 ILE B C 1
ATOM 6873 O O . ILE B 1 421 ? 1.444 19.625 21.812 1 96.81 421 ILE B O 1
ATOM 6877 N N . LEU B 1 422 ? -0.569 19.719 22.75 1 97.19 422 LEU B N 1
ATOM 6878 C CA . LEU B 1 422 ? -0.231 20.891 23.562 1 97.19 422 LEU B CA 1
ATOM 6879 C C . LEU B 1 422 ? 0.82 20.547 24.609 1 97.19 422 LEU B C 1
ATOM 6881 O O . LEU B 1 422 ? 1.754 21.312 24.828 1 97.19 422 LEU B O 1
ATOM 6885 N N . LYS B 1 423 ? 0.646 19.359 25.203 1 96.25 423 LYS B N 1
ATOM 6886 C CA . LYS B 1 423 ? 1.647 18.891 26.156 1 96.25 423 LYS B CA 1
ATOM 6887 C C . LYS B 1 423 ? 2.994 18.672 25.484 1 96.25 423 LYS B C 1
ATOM 6889 O O . LYS B 1 423 ? 4.035 19.078 26 1 96.25 423 LYS B O 1
ATOM 6894 N N . ALA B 1 424 ? 2.965 18.047 24.344 1 96.12 424 ALA B N 1
ATOM 6895 C CA . ALA B 1 424 ? 4.184 17.766 23.594 1 96.12 424 ALA B CA 1
ATOM 6896 C C . ALA B 1 424 ? 4.863 19.047 23.141 1 96.12 424 ALA B C 1
ATOM 6898 O O . ALA B 1 424 ? 6.094 19.141 23.125 1 96.12 424 ALA B O 1
ATOM 6899 N N . TRP B 1 425 ? 4.031 19.984 22.75 1 95.12 425 TRP B N 1
ATOM 6900 C CA . TRP B 1 425 ? 4.531 21.281 22.297 1 95.12 425 TRP B CA 1
ATOM 6901 C C . TRP B 1 425 ? 5.328 21.984 23.391 1 95.12 425 TRP B C 1
ATOM 6903 O O . TRP B 1 425 ? 6.441 22.453 23.156 1 95.12 425 TRP B O 1
ATOM 6913 N N . LYS B 1 426 ? 4.848 22 24.562 1 93.88 426 LYS B N 1
ATOM 6914 C CA . LYS B 1 426 ? 5.496 22.625 25.703 1 93.88 426 LYS B CA 1
ATOM 6915 C C . LYS B 1 426 ? 6.758 21.875 26.109 1 93.88 426 LYS B C 1
ATOM 6917 O O . LYS B 1 426 ? 7.785 22.484 26.422 1 93.88 426 LYS B O 1
ATOM 6922 N N . GLU B 1 427 ? 6.648 20.594 26.078 1 92.88 427 GLU B N 1
ATOM 6923 C CA . GLU B 1 427 ? 7.797 19.766 26.438 1 92.88 427 GLU B CA 1
ATOM 6924 C C . GLU B 1 427 ? 8.938 19.953 25.438 1 92.88 427 GLU B C 1
ATOM 6926 O O . GLU B 1 427 ? 10.109 20.016 25.828 1 92.88 427 GLU B O 1
ATOM 6931 N N . ARG B 1 428 ? 8.609 19.969 24.219 1 90.19 428 ARG B N 1
ATOM 6932 C CA . ARG B 1 428 ? 9.617 20.156 23.188 1 90.19 428 ARG B CA 1
ATOM 6933 C C . ARG B 1 428 ? 10.32 21.5 23.344 1 90.19 428 ARG B C 1
ATOM 6935 O O . ARG B 1 428 ? 11.539 21.594 23.188 1 90.19 428 ARG B O 1
ATOM 6942 N N . ASN B 1 429 ? 9.594 22.531 23.641 1 88.62 429 ASN B N 1
ATOM 6943 C CA . ASN B 1 429 ? 10.164 23.859 23.859 1 88.62 429 ASN B CA 1
ATOM 6944 C C . ASN B 1 429 ? 11.102 23.891 25.047 1 88.62 429 ASN B C 1
ATOM 6946 O O . ASN B 1 429 ? 12.133 24.562 25.031 1 88.62 429 ASN B O 1
ATOM 6950 N N . GLU B 1 430 ? 10.711 23.109 26.016 1 85.31 430 GLU B N 1
ATOM 6951 C CA . GLU B 1 430 ? 11.555 23.016 27.203 1 85.31 430 GLU B CA 1
ATOM 6952 C C . GLU B 1 430 ? 12.859 22.297 26.906 1 85.31 430 GLU B C 1
ATOM 6954 O O . GLU B 1 430 ? 13.922 22.672 27.391 1 85.31 430 GLU B O 1
ATOM 6959 N N . MET B 1 431 ? 12.781 21.297 26.109 1 81.38 431 MET B N 1
ATOM 6960 C CA . MET B 1 431 ? 13.961 20.531 25.734 1 81.38 431 MET B CA 1
ATOM 6961 C C . MET B 1 431 ? 14.914 21.375 24.891 1 81.38 431 MET B C 1
ATOM 6963 O O . MET B 1 431 ? 16.141 21.219 24.984 1 81.38 431 MET B O 1
ATOM 6967 N N . ARG B 1 432 ? 14.469 22.234 24.078 1 76.31 432 ARG B N 1
ATOM 6968 C CA . ARG B 1 432 ? 15.273 23.078 23.219 1 76.31 432 ARG B CA 1
ATOM 6969 C C . ARG B 1 432 ? 15.945 24.203 24.016 1 76.31 432 ARG B C 1
ATOM 6971 O O . ARG B 1 432 ? 17.031 24.656 23.656 1 76.31 432 ARG B O 1
ATOM 6978 N N . GLU B 1 433 ? 15.242 24.688 25 1 67 433 GLU B N 1
ATOM 6979 C CA . GLU B 1 433 ? 15.812 25.734 25.844 1 67 433 GLU B CA 1
ATOM 6980 C C . GLU B 1 433 ? 16.969 25.203 26.672 1 67 433 GLU B C 1
ATOM 6982 O O . GLU B 1 433 ? 17.953 25.922 26.906 1 67 433 GLU B O 1
ATOM 6987 N N . VAL B 1 434 ? 16.984 23.922 26.984 1 62.53 434 VAL B N 1
ATOM 6988 C CA . VAL B 1 434 ? 18.047 23.328 27.781 1 62.53 434 VAL B CA 1
ATOM 6989 C C . VAL B 1 434 ? 19.203 22.922 26.891 1 62.53 434 VAL B C 1
ATOM 6991 O O . VAL B 1 434 ? 20.344 22.781 27.359 1 62.53 434 VAL B O 1
ATOM 6994 N N . ALA B 1 435 ? 19.078 22.781 25.719 1 58.56 435 ALA B N 1
ATOM 6995 C CA . ALA B 1 435 ? 20.141 22.359 24.812 1 58.56 435 ALA B CA 1
ATOM 6996 C C . ALA B 1 435 ? 20.938 23.562 24.312 1 58.56 435 ALA B C 1
ATOM 6998 O O . ALA B 1 435 ? 22.141 23.484 24.109 1 58.56 435 ALA B O 1
#

Organism: Cereibacter sphaeroides (strain ATCC 17023 / DSM 158 / JCM 6121 / CCUG 31486 / LMG 2827 / NBRC 12203 / NCIMB 8253 / ATH 2.4.1.) (NCBI:txid272943)

Solvent-accessible surface area (backbone atoms only — not comparable to full-atom values): 45119 Å² total; per-residue (Å²): 121,49,26,33,67,44,32,36,49,52,19,50,44,35,60,72,40,41,66,60,47,37,65,72,56,34,78,72,81,67,66,50,68,65,67,62,41,39,51,60,53,42,18,66,74,54,67,68,44,59,50,66,59,54,51,48,54,45,67,74,37,75,85,48,78,74,52,47,69,48,89,94,46,93,54,40,31,30,45,69,64,45,48,53,50,45,35,74,70,46,62,61,93,82,39,72,56,59,57,92,73,76,80,63,57,45,47,28,36,24,24,43,43,38,50,71,88,28,41,37,53,59,49,44,48,45,49,50,52,52,40,37,62,47,62,39,33,32,35,37,36,31,61,22,29,73,20,59,58,27,43,44,40,43,54,85,84,62,58,59,67,37,15,65,56,19,49,42,33,23,39,50,30,53,48,25,42,52,59,29,64,71,36,96,46,53,86,70,40,92,53,59,43,35,90,68,46,59,68,70,42,46,59,42,33,70,59,56,85,69,70,37,56,38,82,42,42,45,90,45,36,35,30,29,35,28,28,53,63,46,31,44,42,52,48,52,49,52,52,50,42,70,62,29,76,74,56,63,70,45,47,33,53,35,56,54,58,66,68,48,64,43,81,73,33,50,35,32,42,33,26,40,38,54,43,52,44,62,61,38,42,14,43,58,62,41,20,39,29,41,37,30,46,25,36,47,45,64,68,36,47,52,17,48,35,42,36,30,35,48,53,15,49,52,45,43,49,47,38,70,71,34,48,68,50,26,53,76,68,73,44,75,71,66,59,58,30,73,44,63,36,37,33,44,20,65,34,43,90,87,37,67,53,31,51,51,33,52,49,48,46,37,70,55,51,42,85,33,37,54,88,51,49,31,55,58,44,71,61,55,58,54,24,51,76,68,42,39,49,70,86,64,52,61,54,88,82,48,55,60,67,62,44,48,53,54,43,44,32,53,48,49,34,39,53,53,46,53,53,51,51,54,52,40,47,53,49,51,51,52,55,59,73,72,103,122,48,28,32,66,44,32,36,49,52,18,50,43,35,61,72,40,42,66,60,46,38,66,71,55,33,78,70,84,65,65,52,68,63,68,62,40,41,52,61,53,41,17,66,74,52,68,67,44,58,50,68,59,53,51,49,54,45,68,75,36,75,85,48,79,74,52,48,68,46,88,95,47,94,54,40,30,30,44,69,64,44,49,53,50,44,36,72,71,46,63,60,93,82,38,72,55,59,58,91,72,76,84,62,58,45,46,29,35,24,24,41,41,37,50,70,90,27,41,38,54,57,48,44,50,46,49,50,52,52,39,37,61,46,61,39,33,32,34,37,36,32,61,22,29,72,21,59,59,28,43,42,39,44,53,86,83,60,57,61,68,36,16,65,56,19,50,43,34,22,38,49,32,54,48,24,44,53,57,30,65,69,36,97,47,53,88,71,41,91,53,60,43,35,90,68,45,59,67,71,42,43,59,41,33,69,58,56,84,70,70,36,57,37,81,41,43,44,88,45,35,34,30,31,33,29,27,52,62,46,31,44,42,54,47,53,51,53,51,50,40,68,63,30,74,73,57,64,71,46,46,32,55,35,56,54,58,66,69,48,64,42,80,72,32,51,36,32,42,32,26,42,37,54,42,54,45,61,61,40,41,15,42,59,62,42,20,38,28,41,38,31,44,25,36,48,45,64,66,36,48,52,19,49,34,42,36,31,34,50,54,14,49,51,47,42,48,46,37,71,71,34,49,67,50,27,54,75,70,72,45,76,72,65,58,58,31,74,43,61,35,37,34,44,20,66,34,43,86,87,36,65,53,31,50,51,35,53,49,48,47,36,70,54,52,42,86,34,36,53,87,51,48,32,55,57,45,70,64,55,57,55,25,51,76,67,42,39,48,71,85,66,52,60,54,89,82,48,55,60,65,60,43,49,53,52,44,45,31,52,49,49,33,40,54,54,47,51,54,49,50,53,52,39,45,55,50,51,51,52,54,59,71,73,102